Protein 6LPW (pdb70)

Secondary structure (DSSP, 8-state):
---EEEEEEEEE--SS----EEEE--HHHH-GGG-SEEEEEEEEPPP---HHHHHHHHHHHHHHHSGGGGSEEEE-TTT--EEEEES----EEEEEEEESS-GGGGGGGTT--HHHHGGG-----EETTEE-SEEEEEEE-TTS-EEEEEEEETTT--HHHHHHHHHHHHHHHTT-SS-SS--B--GGGG-----TT-PPP-TTTTPPP-TT-S-S-EEEEEEEE-HHHHHHHHHHHHHHS--TT----HHHHHHHHHHHHHHHHHT--TTSEEEEEEEEE-TTTSSSPPPTTB-S--EEEEEEEEEHHHHHHS-HHHHHHHHHHHHHHHT-HHHHHHHHHHHHHHHHH---SS-EEEEE-GGGG-SS---SSS-S-SEEEEE--TTTTTTEEEEEPPPTT-GGGTT-EEEEEEEEHHHHHHHHHHHHTT-/----EEEEEEEEEPPSS----EEEE--HHHH-GGG--EEEEEEEEPPP---HHHHHHHHHHHHTTTSGGGGSEEEE-SSSS-EEEEESSTT--EEEEEEEESS-GGGGGGGTT--HHHHGGGSPPPPEETTEE-SEEEEEEE-TTS-EEEEEEEETTT--HHHHHHHHHHHHHHHTT-SS-SS--B--GGGG-----TT-----TTSS----TT-S-S-EEEEEEEE-HHHHHHHHHHHHTTS--TTPPPPHHHHHHHHHHHHHHHHHT--TTSEEEEEEEEE-TTTSSSPPPTTB-S--EEEEEEEEEHHHHHHS-HHHHHHHHHHHHHHHT-HHHHHHHHHHHHHHHHHTPPP-S--TTEEEEEE-TTTT-SS---SSS-S-SEEEEE--TTTGGGEEEEEPPPTT-GGGTT-EEEEEEEEHHHHHHHHHHHH-

Nearest PDB structures (foldseek):
  6lpw-assembly1_A-2  TM=1.002E+00  e=1.003E-96  Arabidopsis thaliana
  8dqo-assembly1_B  TM=8.396E-01  e=4.306E-42  Arabidopsis thaliana
  8dqq-assembly1_A  TM=8.234E-01  e=4.226E-39  Arabidopsis thaliana
  4ke4-assembly1_A  TM=8.230E-01  e=1.655E-31  Sorghum bicolor
  5kjs-assembly1_A  TM=8.260E-01  e=1.493E-30  Arabidopsis thaliana

Organism: Arabidopsis thaliana (NCBI:txid3702)

GO terms:
  GO:0080072 spermidine:sinapoyl CoA N-acyltransferase activity (F, IDA)
  GO:0080089 sinapoyl spermidine:sinapoyl CoA N-acyltransferase activity (F, IDA)

CATH classification: 3.30.559.10 (+1 more: 3.30.559.10)

B-factor: mean 41.44, std 12.83, range [15.77, 140.22]

InterPro domains:
  IPR023213 Chloramphenicol acetyltransferase-like domain superfamily [G3DSA:3.30.559.10] (9-216)
  IPR023213 Chloramphenicol acetyltransferase-like domain superfamily [G3DSA:3.30.559.10] (220-447)
  IPR050898 Plant acyltransferase [PTHR31147] (11-448)

Structure (mmCIF, N/CA/C/O backbone):
data_6LPW
#
_entry.id   6LPW
#
_cell.length_a   60.989
_cell.length_b   103.062
_cell.length_c   135.411
_cell.angle_alpha   90.000
_cell.angle_beta   90.000
_cell.angle_gamma   90.000
#
_symmetry.space_group_name_H-M   'P 21 21 21'
#
loop_
_entity.id
_entity.type
_entity.pdbx_description
1 polymer 'Spermidine sinapoyl-CoA acyltransferase'
2 non-polymer SPERMIDINE
3 water water
#
loop_
_atom_site.group_PDB
_atom_site.id
_atom_site.type_symbol
_atom_site.label_atom_id
_atom_site.label_alt_id
_atom_site.label_comp_id
_atom_site.label_asym_id
_atom_site.label_entity_id
_atom_site.label_seq_id
_atom_site.pdbx_PDB_ins_code
_atom_site.Cartn_x
_atom_site.Cartn_y
_atom_site.Cartn_z
_atom_site.occupancy
_atom_site.B_iso_or_equiv
_atom_site.auth_seq_id
_atom_site.auth_comp_id
_atom_site.auth_asym_id
_atom_site.auth_atom_id
_atom_site.pdbx_PDB_model_num
ATOM 1 N N . PRO A 1 10 ? 40.750 -26.275 112.034 1.00 63.95 10 PRO A N 1
ATOM 2 C CA . PRO A 1 10 ? 40.403 -27.073 113.213 1.00 65.58 10 PRO A CA 1
ATOM 3 C C . PRO A 1 10 ? 41.635 -27.696 113.863 1.00 67.78 10 PRO A C 1
ATOM 4 O O . PRO A 1 10 ? 41.637 -28.891 114.161 1.00 69.94 10 PRO A O 1
ATOM 8 N N . LEU A 1 11 ? 42.663 -26.879 114.085 1.00 55.52 11 LEU A N 1
ATOM 9 C CA . LEU A 1 11 ? 43.947 -27.383 114.555 1.00 56.34 11 LEU A CA 1
ATOM 10 C C . LEU A 1 11 ? 43.831 -27.961 115.961 1.00 60.39 11 LEU A C 1
ATOM 11 O O . LEU A 1 11 ? 43.328 -27.306 116.879 1.00 66.45 11 LEU A O 1
ATOM 16 N N . MET A 1 12 ? 44.310 -29.191 116.127 1.00 56.52 12 MET A N 1
ATOM 17 C CA . MET A 1 12 ? 44.352 -29.853 117.423 1.00 51.21 12 MET A CA 1
ATOM 18 C C . MET A 1 12 ? 45.737 -30.447 117.624 1.00 44.72 12 MET A C 1
ATOM 19 O O . MET A 1 12 ? 46.182 -31.275 116.822 1.00 46.44 12 MET A O 1
ATOM 24 N N . VAL A 1 13 ? 46.413 -30.020 118.686 1.00 41.29 13 VAL A N 1
ATOM 25 C CA . VAL A 1 13 ? 47.725 -30.538 119.058 1.00 38.34 13 VAL A CA 1
ATOM 26 C C . VAL A 1 13 ? 47.548 -31.358 120.327 1.00 42.56 13 VAL A C 1
ATOM 27 O O . VAL A 1 13 ? 47.057 -30.846 121.341 1.00 35.49 13 VAL A O 1
ATOM 31 N N . GLU A 1 14 ? 47.940 -32.629 120.275 1.00 43.38 14 GLU A N 1
ATOM 32 C CA . GLU A 1 14 ? 47.729 -33.555 121.383 1.00 45.80 14 GLU A CA 1
ATOM 33 C C . GLU A 1 14 ? 49.068 -34.052 121.906 1.00 37.44 14 GLU A C 1
ATOM 34 O O . GLU A 1 14 ? 49.874 -34.596 121.143 1.00 39.65 14 GLU A O 1
ATOM 40 N N . LYS A 1 15 ? 49.295 -33.876 123.205 1.00 32.73 15 LYS A N 1
ATOM 41 C CA . LYS A 1 15 ? 50.492 -34.400 123.847 1.00 31.55 15 LYS A CA 1
ATOM 42 C C . LYS A 1 15 ? 50.305 -35.880 124.160 1.00 32.16 15 LYS A C 1
ATOM 43 O O . LYS A 1 15 ? 49.330 -36.269 124.811 1.00 31.08 15 LYS A O 1
ATOM 49 N N . MET A 1 16 ? 51.240 -36.703 123.689 1.00 32.18 16 MET A N 1
ATOM 50 C CA . MET A 1 16 ? 51.183 -38.139 123.929 1.00 35.51 16 MET A CA 1
ATOM 51 C C . MET A 1 16 ? 51.849 -38.541 125.235 1.00 39.52 16 MET A C 1
ATOM 52 O O . MET A 1 16 ? 51.395 -39.487 125.888 1.00 43.83 16 MET A O 1
ATOM 57 N N . LEU A 1 17 ? 52.908 -37.841 125.632 1.00 32.75 17 LEU A N 1
ATOM 58 C CA . LEU A 1 17 ? 53.760 -38.307 126.712 1.00 40.71 17 LEU A CA 1
ATOM 59 C C . LEU A 1 17 ? 54.600 -37.154 127.241 1.00 43.22 17 LEU A C 1
ATOM 60 O O . LEU A 1 17 ? 54.908 -36.205 126.516 1.00 35.94 17 LEU A O 1
ATOM 65 N N . THR A 1 18 ? 54.966 -37.255 128.517 1.00 34.57 18 THR A N 1
ATOM 66 C CA . THR A 1 18 ? 55.995 -36.404 129.107 1.00 34.02 18 THR A CA 1
ATOM 67 C C . THR A 1 18 ? 56.852 -37.281 130.008 1.00 33.62 18 THR A C 1
ATOM 68 O O . THR A 1 18 ? 56.376 -37.771 131.037 1.00 41.75 18 THR A O 1
ATOM 72 N N . GLU A 1 19 ? 58.103 -37.493 129.613 1.00 35.42 19 GLU A N 1
ATOM 73 C CA . GLU A 1 19 ? 59.066 -38.214 130.428 1.00 38.19 19 GLU A CA 1
ATOM 74 C C . GLU A 1 19 ? 60.016 -37.234 131.100 1.00 33.04 19 GLU A C 1
ATOM 75 O O . GLU A 1 19 ? 60.274 -36.140 130.592 1.00 36.61 19 GLU A O 1
ATOM 81 N N . MET A 1 20 ? 60.536 -37.640 132.253 1.00 34.69 20 MET A N 1
ATOM 82 C CA . MET A 1 20 ? 61.616 -36.915 132.907 1.00 32.63 20 MET A CA 1
ATOM 83 C C . MET A 1 20 ? 62.936 -37.553 132.494 1.00 45.19 20 MET A C 1
ATOM 84 O O . MET A 1 20 ? 63.135 -38.758 132.681 1.00 48.87 20 MET A O 1
ATOM 89 N N . VAL A 1 21 ? 63.824 -36.749 131.918 1.00 33.58 21 VAL A N 1
ATOM 90 C CA . VAL A 1 21 ? 65.104 -37.220 131.404 1.00 30.79 21 VAL A CA 1
ATOM 91 C C . VAL A 1 21 ? 66.204 -36.730 132.333 1.00 38.59 21 VAL A C 1
ATOM 92 O O . VAL A 1 21 ? 66.297 -35.530 132.621 1.00 33.28 21 VAL A O 1
ATOM 96 N N . LYS A 1 22 ? 67.032 -37.654 132.797 1.00 38.64 22 LYS A N 1
ATOM 97 C CA . LYS A 1 22 ? 68.089 -37.390 133.755 1.00 41.68 22 LYS A CA 1
ATOM 98 C C . LYS A 1 22 ? 69.455 -37.464 133.083 1.00 38.86 22 LYS A C 1
ATOM 99 O O . LYS A 1 22 ? 69.587 -38.017 131.987 1.00 44.00 22 LYS A O 1
ATOM 105 N N . PRO A 1 23 ? 70.494 -36.892 133.698 1.00 40.25 23 PRO A N 1
ATOM 106 C CA . PRO A 1 23 ? 71.830 -36.969 133.096 1.00 37.14 23 PRO A CA 1
ATOM 107 C C . PRO A 1 23 ? 72.300 -38.408 132.964 1.00 49.77 23 PRO A C 1
ATOM 108 O O . PRO A 1 23 ? 71.978 -39.273 133.782 1.00 47.52 23 PRO A O 1
ATOM 112 N N . SER A 1 24 ? 73.075 -38.656 131.914 1.00 44.60 24 SER A N 1
ATOM 113 C CA . SER A 1 24 ? 73.596 -39.988 131.647 1.00 50.40 24 SER A CA 1
ATOM 114 C C . SER A 1 24 ? 74.723 -40.384 132.590 1.00 53.60 24 SER A C 1
ATOM 115 O O . SER A 1 24 ? 75.231 -41.505 132.481 1.00 63.82 24 SER A O 1
ATOM 118 N N . LYS A 1 25 ? 75.135 -39.500 133.498 1.00 44.59 25 LYS A N 1
ATOM 119 C CA . LYS A 1 25 ? 76.198 -39.799 134.444 1.00 50.40 25 LYS A CA 1
ATOM 120 C C . LYS A 1 25 ? 75.844 -39.200 135.796 1.00 46.90 25 LYS A C 1
ATOM 121 O O . LYS A 1 25 ? 75.132 -38.195 135.883 1.00 54.95 25 LYS A O 1
ATOM 127 N N . HIS A 1 26 ? 76.340 -39.838 136.852 1.00 48.14 26 HIS A N 1
ATOM 128 C CA . HIS A 1 26 ? 76.003 -39.410 138.202 1.00 52.39 26 HIS A CA 1
ATOM 129 C C . HIS A 1 26 ? 76.583 -38.034 138.495 1.00 45.49 26 HIS A C 1
ATOM 130 O O . HIS A 1 26 ? 77.742 -37.746 138.184 1.00 51.11 26 HIS A O 1
ATOM 137 N N . ILE A 1 27 ? 75.768 -37.181 139.098 1.00 46.61 27 ILE A N 1
ATOM 138 C CA . ILE A 1 27 ? 76.175 -35.841 139.504 1.00 47.00 27 ILE A CA 1
ATOM 139 C C . ILE A 1 27 ? 76.182 -35.802 141.027 1.00 42.41 27 ILE A C 1
ATOM 140 O O . ILE A 1 27 ? 75.168 -36.144 141.650 1.00 47.35 27 ILE A O 1
ATOM 145 N N . PRO A 1 28 ? 77.286 -35.417 141.663 1.00 49.76 28 PRO A N 1
ATOM 146 C CA . PRO A 1 28 ? 77.276 -35.274 143.123 1.00 45.48 28 PRO A CA 1
ATOM 147 C C . PRO A 1 28 ? 76.233 -34.253 143.547 1.00 43.48 28 PRO A C 1
ATOM 148 O O . PRO A 1 28 ? 76.042 -33.227 142.891 1.00 41.54 28 PRO A O 1
ATOM 152 N N . GLN A 1 29 ? 75.538 -34.556 144.639 1.00 42.85 29 GLN A N 1
ATOM 153 C CA . GLN A 1 29 ? 74.538 -33.629 145.148 1.00 41.73 29 GLN A CA 1
ATOM 154 C C . GLN A 1 29 ? 75.210 -32.331 145.563 1.00 38.93 29 GLN A C 1
ATOM 155 O O . GLN A 1 29 ? 76.134 -32.330 146.381 1.00 43.93 29 GLN A O 1
ATOM 161 N N . GLN A 1 30 ? 74.755 -31.226 144.980 1.00 35.66 30 GLN A N 1
ATOM 162 C CA . GLN A 1 30 ? 75.336 -29.925 145.258 1.00 39.73 30 GLN A CA 1
ATOM 163 C C . GLN A 1 30 ? 74.242 -28.873 145.174 1.00 41.56 30 GLN A C 1
ATOM 164 O O . GLN A 1 30 ? 73.218 -29.061 144.512 1.00 40.27 30 GLN A O 1
ATOM 170 N N . THR A 1 31 ? 74.471 -27.762 145.866 1.00 35.81 31 THR A N 1
ATOM 171 C CA . THR A 1 31 ? 73.580 -26.611 145.833 1.00 32.36 31 THR A CA 1
ATOM 172 C C . THR A 1 31 ? 74.358 -25.429 145.279 1.00 34.75 31 THR A C 1
ATOM 173 O O . THR A 1 31 ? 75.397 -25.052 145.831 1.00 37.01 31 THR A O 1
ATOM 177 N N . LEU A 1 32 ? 73.865 -24.859 144.187 1.00 33.63 32 LEU A N 1
ATOM 178 C CA . LEU A 1 32 ? 74.543 -23.774 143.500 1.00 27.72 32 LEU A CA 1
ATOM 179 C C . LEU A 1 32 ? 73.836 -22.455 143.772 1.00 32.76 32 LEU A C 1
ATOM 180 O O . LEU A 1 32 ? 72.612 -22.404 143.923 1.00 36.86 32 LEU A O 1
ATOM 185 N N . ASN A 1 33 ? 74.624 -21.391 143.846 1.00 29.26 33 ASN A N 1
ATOM 186 C CA . ASN A 1 33 ? 74.099 -20.037 143.873 1.00 30.41 33 ASN A CA 1
ATOM 187 C C . ASN A 1 33 ? 74.204 -19.430 142.481 1.00 29.44 33 ASN A C 1
ATOM 188 O O . ASN A 1 33 ? 74.941 -19.911 141.618 1.00 31.97 33 ASN A O 1
ATOM 193 N N . LEU A 1 34 ? 73.446 -18.365 142.269 1.00 26.82 34 LEU A N 1
ATOM 194 C CA . LEU A 1 34 ? 73.370 -17.723 140.970 1.00 24.85 34 LEU A CA 1
ATOM 195 C C . LEU A 1 34 ? 73.926 -16.309 141.075 1.00 34.76 34 LEU A C 1
ATOM 196 O O . LEU A 1 34 ? 74.262 -15.827 142.160 1.00 28.15 34 LEU A O 1
ATOM 201 N N . SER A 1 35 ? 74.042 -15.649 139.928 1.00 23.85 35 SER A N 1
ATOM 202 C CA . SER A 1 35 ? 74.574 -14.298 139.916 1.00 28.60 35 SER A CA 1
ATOM 203 C C . SER A 1 35 ? 73.516 -13.304 140.388 1.00 33.62 35 SER A C 1
ATOM 204 O O . SER A 1 35 ? 72.337 -13.633 140.548 1.00 30.23 35 SER A O 1
ATOM 207 N N . THR A 1 36 ? 73.961 -12.068 140.626 1.00 30.12 36 THR A N 1
ATOM 208 C CA . THR A 1 36 ? 73.020 -10.995 140.929 1.00 29.02 36 THR A CA 1
ATOM 209 C C . THR A 1 36 ? 72.059 -10.774 139.768 1.00 28.31 36 THR A C 1
ATOM 210 O O . THR A 1 36 ? 70.853 -10.593 139.974 1.00 35.60 36 THR A O 1
ATOM 214 N N . LEU A 1 37 ? 72.577 -10.797 138.537 1.00 26.37 37 LEU A N 1
ATOM 215 C CA . LEU A 1 37 ? 71.716 -10.706 137.362 1.00 33.06 37 LEU A CA 1
ATOM 216 C C . LEU A 1 37 ? 70.721 -11.857 137.319 1.00 31.84 37 LEU A C 1
ATOM 217 O O . LEU A 1 37 ? 69.540 -11.657 137.016 1.00 36.37 37 LEU A O 1
ATOM 222 N N . ASP A 1 38 ? 71.184 -13.073 137.619 1.00 28.87 38 ASP A N 1
ATOM 223 C CA . ASP A 1 38 ? 70.298 -14.231 137.622 1.00 31.04 38 ASP A CA 1
ATOM 224 C C . ASP A 1 38 ? 69.197 -14.099 138.668 1.00 34.80 38 ASP A C 1
ATOM 225 O O . ASP A 1 38 ? 68.068 -14.549 138.441 1.00 34.24 38 ASP A O 1
ATOM 230 N N . ASN A 1 39 ? 69.504 -13.488 139.815 1.00 28.76 39 ASN A N 1
ATOM 231 C CA . ASN A 1 39 ? 68.554 -13.415 140.919 1.00 30.52 39 ASN A CA 1
ATOM 232 C C . ASN A 1 39 ? 67.550 -12.280 140.772 1.00 32.96 39 ASN A C 1
ATOM 233 O O . ASN A 1 39 ? 66.549 -12.265 141.497 1.00 31.36 39 ASN A O 1
ATOM 238 N N . ASP A 1 40 ? 67.805 -11.330 139.868 1.00 38.41 40 ASP A N 1
ATOM 239 C CA . ASP A 1 4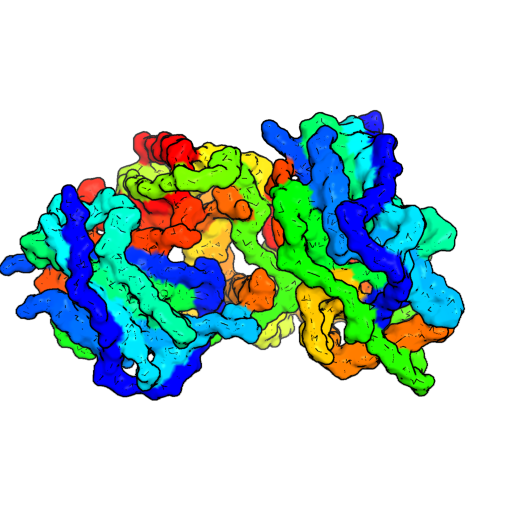0 ? 66.909 -10.219 139.569 1.00 34.21 40 ASP A CA 1
ATOM 240 C C . ASP A 1 40 ? 65.487 -10.734 139.384 1.00 32.78 40 ASP A C 1
ATOM 241 O O . ASP A 1 40 ? 65.211 -11.453 138.415 1.00 34.09 40 ASP A O 1
ATOM 246 N N . PRO A 1 41 ? 64.560 -10.400 140.289 1.00 44.41 41 PRO A N 1
ATOM 247 C CA . PRO A 1 41 ? 63.188 -10.922 140.163 1.00 40.21 41 PRO A CA 1
ATOM 248 C C . PRO A 1 41 ? 62.470 -10.444 138.914 1.00 39.96 41 PRO A C 1
ATOM 249 O O . PRO A 1 41 ? 61.414 -10.997 138.580 1.00 44.85 41 PRO A O 1
ATOM 253 N N . TYR A 1 42 ? 63.003 -9.439 138.217 1.00 43.47 42 TYR A N 1
ATOM 254 C CA . TYR A 1 42 ? 62.484 -9.086 136.903 1.00 44.74 42 TYR A CA 1
ATOM 255 C C . TYR A 1 42 ? 62.862 -10.113 135.848 1.00 43.08 42 TYR A C 1
ATOM 256 O O . TYR A 1 42 ? 62.248 -10.141 134.776 1.00 42.31 42 TYR A O 1
ATOM 265 N N . ASN A 1 43 ? 63.857 -10.949 136.127 1.00 43.08 43 ASN A N 1
ATOM 266 C CA . ASN A 1 43 ? 64.312 -11.966 135.193 1.00 42.51 43 ASN A CA 1
ATOM 267 C C . ASN A 1 43 ? 63.725 -13.339 135.481 1.00 42.03 43 ASN A C 1
ATOM 268 O O . ASN A 1 43 ? 64.053 -14.295 134.775 1.00 41.01 43 ASN A O 1
ATOM 273 N N . GLU A 1 44 ? 62.870 -13.470 136.497 1.00 40.92 44 GLU A N 1
ATOM 274 C CA . GLU A 1 44 ? 62.194 -14.741 136.754 1.00 39.79 44 GLU A CA 1
ATOM 275 C C . GLU A 1 44 ? 60.990 -14.856 135.818 1.00 36.22 44 GLU A C 1
ATOM 276 O O . GLU A 1 44 ? 59.824 -14.824 136.218 1.00 50.17 44 GLU A O 1
ATOM 282 N N . VAL A 1 45 ? 61.308 -14.972 134.530 1.00 39.56 45 VAL A N 1
ATOM 283 C CA . VAL A 1 45 ? 60.341 -15.249 133.482 1.00 43.39 45 VAL A CA 1
ATOM 284 C C . VAL A 1 45 ? 60.843 -16.456 132.703 1.00 32.11 45 VAL A C 1
ATOM 285 O O . VAL A 1 45 ? 61.976 -16.906 132.871 1.00 27.43 45 VAL A O 1
ATOM 289 N N . ILE A 1 46 ? 59.985 -16.980 131.841 1.00 29.54 46 ILE A N 1
ATOM 290 C CA . ILE A 1 46 ? 60.273 -18.206 131.110 1.00 30.64 46 ILE A CA 1
ATOM 291 C C . ILE A 1 46 ? 60.461 -17.848 129.644 1.00 33.33 46 ILE A C 1
ATOM 292 O O . ILE A 1 46 ? 59.504 -17.475 128.955 1.00 33.31 46 ILE A O 1
ATOM 297 N N . TYR A 1 47 ? 61.701 -17.945 129.173 1.00 22.91 47 TYR A N 1
ATOM 298 C CA . TYR A 1 47 ? 61.978 -17.825 127.752 1.00 26.28 47 TYR A CA 1
ATOM 299 C C . TYR A 1 47 ? 61.398 -19.023 127.007 1.00 34.98 47 TYR A C 1
ATOM 300 O O . TYR A 1 47 ? 61.376 -20.147 127.517 1.00 28.63 47 TYR A O 1
ATOM 309 N N . LYS A 1 48 ? 60.926 -18.777 125.786 1.00 18.97 48 LYS A N 1
ATOM 310 C CA . LYS A 1 48 ? 60.332 -19.829 124.973 1.00 23.90 48 LYS A CA 1
ATOM 311 C C . LYS A 1 48 ? 60.672 -19.608 123.508 1.00 29.19 48 LYS A C 1
ATOM 312 O O . LYS A 1 48 ? 60.673 -18.472 123.027 1.00 28.34 48 LYS A O 1
ATOM 318 N N . ALA A 1 49 ? 60.950 -20.701 122.802 1.00 21.64 49 ALA A N 1
ATOM 319 C CA . ALA A 1 49 ? 61.316 -20.626 121.396 1.00 25.18 49 ALA A CA 1
ATOM 320 C C . ALA A 1 49 ? 60.898 -21.909 120.696 1.00 33.20 49 ALA A C 1
ATOM 321 O O . ALA A 1 49 ? 61.001 -22.999 121.267 1.00 28.91 49 ALA A O 1
ATOM 323 N N . CYS A 1 50 ? 60.425 -21.768 119.461 1.00 27.19 50 CYS A N 1
ATOM 324 C CA . CYS A 1 50 ? 60.078 -22.894 118.607 1.00 22.76 50 CYS A CA 1
ATOM 325 C C . CYS A 1 50 ? 61.114 -23.015 117.501 1.00 25.03 50 CYS A C 1
ATOM 326 O O . CYS A 1 50 ? 61.428 -22.027 116.831 1.00 22.79 50 CYS A O 1
ATOM 329 N N . TYR A 1 51 ? 61.645 -24.220 117.319 1.00 23.63 51 TYR A N 1
ATOM 330 C CA . TYR A 1 51 ? 62.565 -24.527 116.232 1.00 27.78 51 TYR A CA 1
ATOM 331 C C . TYR A 1 51 ? 61.846 -25.453 115.259 1.00 23.67 51 TYR A C 1
ATOM 332 O O . TYR A 1 51 ? 61.491 -26.580 115.620 1.00 27.24 51 TYR A O 1
ATOM 341 N N . VAL A 1 52 ? 61.627 -24.970 114.038 1.00 19.68 52 VAL A N 1
ATOM 342 C CA . VAL A 1 52 ? 60.757 -25.619 113.062 1.00 22.69 52 VAL A CA 1
ATOM 343 C C . VAL A 1 52 ? 61.618 -26.365 112.051 1.00 27.82 52 VAL A C 1
ATOM 344 O O . VAL A 1 52 ? 62.437 -25.755 111.353 1.00 32.04 52 VAL A O 1
ATOM 348 N N . PHE A 1 53 ? 61.418 -27.678 111.951 1.00 27.96 53 PHE A N 1
ATOM 349 C CA . PHE A 1 53 ? 62.207 -28.535 111.075 1.00 24.13 53 PHE A CA 1
ATOM 350 C C . PHE A 1 53 ? 61.318 -29.140 109.999 1.00 31.29 53 PHE A C 1
ATOM 351 O O . PHE A 1 53 ? 60.236 -29.655 110.299 1.00 30.68 53 PHE A O 1
ATOM 359 N N . LYS A 1 54 ? 61.787 -29.090 108.756 1.00 30.17 54 LYS A N 1
ATOM 360 C CA . LYS A 1 54 ? 61.063 -29.656 107.631 1.00 39.25 54 LYS A CA 1
ATOM 361 C C . LYS A 1 54 ? 61.237 -31.171 107.583 1.00 40.25 54 LYS A C 1
ATOM 362 O O . LYS A 1 54 ? 62.158 -31.739 108.175 1.00 33.88 54 LYS A O 1
ATOM 368 N N . ALA A 1 55 ? 60.333 -31.824 106.857 1.00 38.88 55 ALA A N 1
ATOM 369 C CA . ALA A 1 55 ? 60.358 -33.274 106.758 1.00 40.08 55 ALA A CA 1
ATOM 370 C C . ALA A 1 55 ? 61.565 -33.748 105.954 1.00 41.89 55 ALA A C 1
ATOM 371 O O . ALA A 1 55 ? 62.123 -33.026 105.123 1.00 35.90 55 ALA A O 1
ATOM 373 N N . LYS A 1 56 ? 61.963 -34.989 106.214 1.00 49.15 56 LYS A N 1
ATOM 374 C CA . LYS A 1 56 ? 63.074 -35.628 105.528 1.00 46.97 56 LYS A CA 1
ATOM 375 C C . LYS A 1 56 ? 62.582 -36.372 104.291 1.00 56.25 56 LYS A C 1
ATOM 376 O O . LYS A 1 56 ? 61.402 -36.703 104.160 1.00 56.39 56 LYS A O 1
ATOM 382 N N . ASN A 1 57 ? 63.513 -36.639 103.381 1.00 76.33 57 ASN A N 1
ATOM 383 C CA . ASN A 1 57 ? 63.210 -37.426 102.192 1.00 66.90 57 ASN A CA 1
ATOM 384 C C . ASN A 1 57 ? 63.359 -38.915 102.487 1.00 69.80 57 ASN A C 1
ATOM 385 O O . ASN A 1 57 ? 62.439 -39.551 103.003 1.00 66.88 57 ASN A O 1
ATOM 387 N N . ASN A 1 63 ? 65.147 -44.090 112.633 1.00 54.28 63 ASN A N 1
ATOM 388 C CA . ASN A 1 63 ? 65.569 -43.043 113.556 1.00 68.87 63 ASN A CA 1
ATOM 389 C C . ASN A 1 63 ? 64.573 -41.887 113.561 1.00 61.00 63 ASN A C 1
ATOM 390 O O . ASN A 1 63 ? 64.486 -41.123 112.598 1.00 57.69 63 ASN A O 1
ATOM 392 N N . ARG A 1 64 ? 63.821 -41.770 114.654 1.00 47.79 64 ARG A N 1
ATOM 393 C CA . ARG A 1 64 ? 62.830 -40.715 114.834 1.00 51.85 64 ARG A CA 1
ATOM 394 C C . ARG A 1 64 ? 63.436 -39.544 115.604 1.00 42.40 64 ARG A C 1
ATOM 395 O O . ARG A 1 64 ? 64.199 -39.753 116.551 1.00 41.26 64 ARG A O 1
ATOM 403 N N . PRO A 1 65 ? 63.101 -38.312 115.211 1.00 38.19 65 PRO A N 1
ATOM 404 C CA . PRO A 1 65 ? 63.748 -37.141 115.833 1.00 37.42 65 PRO A CA 1
ATOM 405 C C . PRO A 1 65 ? 63.584 -37.070 117.341 1.00 35.41 65 PRO A C 1
ATOM 406 O O . PRO A 1 65 ? 64.510 -36.634 118.036 1.00 36.23 65 PRO A O 1
ATOM 410 N N . GLU A 1 66 ? 62.433 -37.486 117.871 1.00 32.89 66 GLU A N 1
ATOM 411 C CA . GLU A 1 66 ? 62.215 -37.378 119.309 1.00 37.30 66 GLU A CA 1
ATOM 412 C C . GLU A 1 66 ? 63.075 -38.367 120.086 1.00 36.50 66 GLU A C 1
ATOM 413 O O . GLU A 1 66 ? 63.493 -38.068 121.210 1.00 37.83 66 GLU A O 1
ATOM 419 N N . ALA A 1 67 ? 63.355 -39.538 119.510 1.00 38.41 67 ALA A N 1
ATOM 420 C CA . ALA A 1 67 ? 64.235 -40.491 120.179 1.00 39.10 67 ALA A CA 1
ATOM 421 C C . ALA A 1 67 ? 65.677 -39.999 120.181 1.00 34.88 67 ALA A C 1
ATOM 422 O O . ALA A 1 67 ? 66.401 -40.185 121.165 1.00 31.35 67 ALA A O 1
ATOM 424 N N . LEU A 1 68 ? 66.111 -39.370 119.087 1.00 37.18 68 LEU A N 1
ATOM 425 C CA . LEU A 1 68 ? 67.461 -38.817 119.036 1.00 28.73 68 LEU A CA 1
ATOM 426 C C . LEU A 1 68 ? 67.613 -37.652 120.007 1.00 33.25 68 LEU A C 1
ATOM 427 O O . LEU A 1 68 ? 68.615 -37.556 120.725 1.00 26.75 68 LEU A O 1
ATOM 432 N N . LEU A 1 69 ? 66.629 -36.750 120.036 1.00 28.23 69 LEU A N 1
ATOM 433 C CA . LEU A 1 69 ? 66.725 -35.575 120.897 1.00 30.77 69 LEU A CA 1
ATOM 434 C C . LEU A 1 69 ? 66.647 -35.958 122.368 1.00 35.85 69 LEU A C 1
ATOM 435 O O . LEU A 1 69 ? 67.319 -35.349 123.209 1.00 35.06 69 LEU A O 1
ATOM 440 N N . ARG A 1 70 ? 65.831 -36.962 122.700 1.00 30.60 70 ARG A N 1
ATOM 441 C CA . ARG A 1 70 ? 65.727 -37.393 124.089 1.00 38.15 70 ARG A CA 1
ATOM 442 C C . ARG A 1 70 ? 67.043 -37.986 124.577 1.00 41.72 70 ARG A C 1
ATOM 443 O O . ARG A 1 70 ? 67.476 -37.716 125.704 1.00 33.02 70 ARG A O 1
ATOM 451 N N . GLU A 1 71 ? 67.698 -38.791 123.737 1.00 37.13 71 GLU A N 1
ATOM 452 C CA . GLU A 1 71 ? 68.999 -39.344 124.101 1.00 37.73 71 GLU A CA 1
ATOM 453 C C . GLU A 1 71 ? 70.045 -38.245 124.244 1.00 36.35 71 GLU A C 1
ATOM 454 O O . GLU A 1 71 ? 70.844 -38.255 125.188 1.00 31.57 71 GLU A O 1
ATOM 460 N N . ALA A 1 72 ? 70.059 -37.289 123.310 1.00 33.04 72 ALA A N 1
ATOM 461 C CA . ALA A 1 72 ? 71.011 -36.187 123.399 1.00 35.60 72 ALA A CA 1
ATOM 462 C C . ALA A 1 72 ? 70.766 -35.349 124.647 1.00 35.89 72 ALA A C 1
ATOM 463 O O . ALA A 1 72 ? 71.714 -34.859 125.272 1.00 33.68 72 ALA A O 1
ATOM 465 N N . LEU A 1 73 ? 69.498 -35.179 125.025 1.00 27.77 73 LEU A N 1
ATOM 466 C CA . LEU A 1 73 ? 69.171 -34.400 126.214 1.00 27.49 73 LEU A CA 1
ATOM 467 C C . LEU A 1 73 ? 69.801 -35.013 127.457 1.00 32.16 73 LEU A C 1
ATOM 468 O O . LEU A 1 73 ? 70.380 -34.305 128.289 1.00 30.43 73 LEU A O 1
ATOM 473 N N . SER A 1 74 ? 69.705 -36.338 127.596 1.00 34.47 74 SER A N 1
ATOM 474 C CA . SER A 1 74 ? 70.315 -37.009 128.740 1.00 42.39 74 SER A CA 1
ATOM 475 C C . SER A 1 74 ? 71.827 -36.839 128.737 1.00 41.78 74 SER A C 1
ATOM 476 O O . SER A 1 74 ? 72.444 -36.668 129.796 1.00 39.10 74 SER A O 1
ATOM 479 N N . ASP A 1 75 ? 72.443 -36.885 127.553 1.00 35.88 75 ASP A N 1
ATOM 480 C CA . ASP A 1 75 ? 73.870 -36.610 127.456 1.00 31.59 75 ASP A CA 1
ATOM 481 C C . ASP A 1 75 ? 74.159 -35.127 127.640 1.00 37.97 75 ASP A C 1
ATOM 482 O O . ASP A 1 75 ? 75.207 -34.765 128.190 1.00 37.45 75 ASP A O 1
ATOM 487 N N . LEU A 1 76 ? 73.250 -34.260 127.187 1.00 38.66 76 LEU A N 1
ATOM 488 C CA . LEU A 1 76 ? 73.433 -32.827 127.391 1.00 38.61 76 LEU A CA 1
ATOM 489 C C . LEU A 1 76 ? 73.479 -32.487 128.873 1.00 32.68 76 LEU A C 1
ATOM 490 O O . LEU A 1 76 ? 74.286 -31.655 129.304 1.00 35.87 76 LEU A O 1
ATOM 495 N N . LEU A 1 77 ? 72.623 -33.126 129.671 1.00 32.65 77 LEU A N 1
ATOM 496 C CA . LEU A 1 77 ? 72.623 -32.891 131.107 1.00 38.20 77 LEU A CA 1
ATOM 497 C C . LEU A 1 77 ? 73.892 -33.386 131.787 1.00 32.60 77 LEU A C 1
ATOM 498 O O . LEU A 1 77 ? 74.123 -33.039 132.947 1.00 34.47 77 LEU A O 1
ATOM 503 N N . GLY A 1 78 ? 74.715 -34.184 131.106 1.00 33.21 78 GLY A N 1
ATOM 504 C CA . GLY A 1 78 ? 76.014 -34.521 131.663 1.00 32.65 78 GLY A CA 1
ATOM 505 C C . GLY A 1 78 ? 76.911 -33.305 131.792 1.00 45.41 78 GLY A C 1
ATOM 506 O O . GLY A 1 78 ? 77.689 -33.190 132.742 1.00 48.73 78 GLY A O 1
ATOM 507 N N . TYR A 1 79 ? 76.809 -32.378 130.842 1.00 36.75 79 TYR A N 1
ATOM 508 C CA . TYR A 1 79 ? 77.544 -31.119 130.894 1.00 35.47 79 TYR A CA 1
ATOM 509 C C . TYR A 1 79 ? 76.728 -30.044 131.605 1.00 35.71 79 TYR A C 1
ATOM 510 O O . TYR A 1 79 ? 77.192 -29.438 132.576 1.00 35.88 79 TYR A O 1
ATOM 519 N N . TYR A 1 80 ? 75.510 -29.807 131.132 1.00 35.04 80 TYR A N 1
ATOM 520 C CA . TYR A 1 80 ? 74.625 -28.788 131.693 1.00 29.99 80 TYR A CA 1
ATOM 521 C C . TYR A 1 80 ? 73.744 -29.356 132.802 1.00 30.04 80 TYR A C 1
ATOM 522 O O . TYR A 1 80 ? 72.527 -29.181 132.793 1.00 34.99 80 TYR A O 1
ATOM 531 N N . TYR A 1 81 ? 74.348 -30.034 133.779 1.00 37.97 81 TYR A N 1
ATOM 532 C CA . TYR A 1 81 ? 73.548 -30.658 134.829 1.00 36.23 81 TYR A CA 1
ATOM 533 C C . TYR A 1 81 ? 72.762 -29.678 135.701 1.00 36.59 81 TYR A C 1
ATOM 534 O O . TYR A 1 81 ? 71.727 -30.102 136.245 1.00 39.03 81 TYR A O 1
ATOM 543 N N . PRO A 1 82 ? 73.156 -28.410 135.886 1.00 38.20 82 PRO A N 1
ATOM 544 C CA . PRO A 1 82 ? 72.247 -27.479 136.575 1.00 30.69 82 PRO A CA 1
ATOM 545 C C . PRO A 1 82 ? 70.887 -27.356 135.909 1.00 35.67 82 PRO A C 1
ATOM 546 O O . PRO A 1 82 ? 69.912 -27.010 136.588 1.00 33.78 82 PRO A O 1
ATOM 550 N N . LEU A 1 83 ? 70.789 -27.632 134.605 1.00 30.53 83 LEU A N 1
ATOM 551 C CA . LEU A 1 83 ? 69.499 -27.612 133.925 1.00 32.09 83 LEU A CA 1
ATOM 552 C C . LEU A 1 83 ? 68.540 -28.652 134.484 1.00 33.41 83 LEU A C 1
ATOM 553 O O . LEU A 1 83 ? 67.321 -28.496 134.349 1.00 29.67 83 LEU A O 1
ATOM 558 N N . SER A 1 84 ? 69.063 -29.704 135.107 1.00 32.48 84 SER A N 1
ATOM 559 C CA . SER A 1 84 ? 68.257 -30.781 135.662 1.00 32.01 84 SER A CA 1
ATOM 560 C C . SER A 1 84 ? 67.922 -30.574 137.133 1.00 32.34 84 SER A C 1
ATOM 561 O O . SER A 1 84 ? 67.156 -31.363 137.698 1.00 28.85 84 SER A O 1
ATOM 564 N N . GLY A 1 85 ? 68.467 -29.537 137.762 1.00 26.31 85 GLY A N 1
ATOM 565 C CA . GLY A 1 85 ? 68.199 -29.261 139.156 1.00 30.28 85 GLY A CA 1
ATOM 566 C C . GLY A 1 85 ? 66.864 -28.570 139.365 1.00 28.54 85 GLY A C 1
ATOM 567 O O . GLY A 1 85 ? 66.033 -28.448 138.464 1.00 32.82 85 GLY A O 1
ATOM 568 N N . SER A 1 86 ? 66.666 -28.108 140.597 1.00 27.32 86 SER A N 1
ATOM 569 C CA . SER A 1 86 ? 65.441 -27.434 141.004 1.00 33.02 86 SER A CA 1
ATOM 570 C C . SER A 1 86 ? 65.776 -26.059 141.564 1.00 36.83 86 SER A C 1
ATOM 571 O O . SER A 1 86 ? 66.621 -25.935 142.457 1.00 29.37 86 SER A O 1
ATOM 574 N N . LEU A 1 87 ? 65.111 -25.033 141.038 1.00 31.50 87 LEU A N 1
ATOM 575 C CA . LEU A 1 87 ? 65.321 -23.649 141.447 1.00 36.13 87 LEU A CA 1
ATOM 576 C C . LEU A 1 87 ? 64.306 -23.268 142.517 1.00 32.80 87 LEU A C 1
ATOM 577 O O . LEU A 1 87 ? 63.112 -23.546 142.371 1.00 28.87 87 LEU A O 1
ATOM 582 N N . LYS A 1 88 ? 64.778 -22.617 143.578 1.00 30.69 88 LYS A N 1
ATOM 583 C CA . LYS A 1 88 ? 63.908 -22.178 144.659 1.00 28.97 88 LYS A CA 1
ATOM 584 C C . LYS A 1 88 ? 64.500 -20.935 145.304 1.00 32.14 88 LYS A C 1
ATOM 585 O O . LYS A 1 88 ? 65.710 -20.864 145.535 1.00 36.31 88 LYS A O 1
ATOM 591 N N . ARG A 1 89 ? 63.641 -19.961 145.592 1.00 27.59 89 ARG A N 1
ATOM 592 C CA . ARG A 1 89 ? 64.054 -18.727 146.244 1.00 32.06 89 ARG A CA 1
ATOM 593 C C . ARG A 1 89 ? 63.897 -18.880 147.753 1.00 45.91 89 ARG A C 1
ATOM 594 O O . ARG A 1 89 ? 62.804 -19.192 148.239 1.00 47.25 89 ARG A O 1
ATOM 602 N N . GLN A 1 90 ? 64.985 -18.665 148.487 1.00 48.26 90 GLN A N 1
ATOM 603 C CA . GLN A 1 90 ? 64.962 -18.789 149.938 1.00 52.69 90 GLN A CA 1
ATOM 604 C C . GLN A 1 90 ? 64.315 -17.565 150.568 1.00 49.22 90 GLN A C 1
ATOM 605 O O . GLN A 1 90 ? 64.569 -16.432 150.157 1.00 50.08 90 GLN A O 1
ATOM 611 N N . GLU A 1 91 ? 63.475 -17.797 151.578 1.00 58.60 91 GLU A N 1
ATOM 612 C CA . GLU A 1 91 ? 62.843 -16.680 152.273 1.00 60.72 91 GLU A CA 1
ATOM 613 C C . GLU A 1 91 ? 63.853 -15.882 153.086 1.00 56.31 91 GLU A C 1
ATOM 614 O O . GLU A 1 91 ? 63.683 -14.667 153.260 1.00 61.50 91 GLU A O 1
ATOM 620 N N . SER A 1 92 ? 64.900 -16.538 153.588 1.00 53.40 92 SER A N 1
ATOM 621 C CA . SER A 1 92 ? 65.980 -15.813 154.243 1.00 52.07 92 SER A CA 1
ATOM 622 C C . SER A 1 92 ? 66.624 -14.818 153.282 1.00 60.99 92 SER A C 1
ATOM 623 O O . SER A 1 92 ? 66.689 -13.614 153.553 1.00 56.74 92 SER A O 1
ATOM 626 N N . ASP A 1 93 ? 67.097 -15.313 152.141 1.00 61.94 93 ASP A N 1
ATOM 627 C CA . ASP A 1 93 ? 67.876 -14.526 151.194 1.00 54.74 93 ASP A CA 1
ATOM 628 C C . ASP A 1 93 ? 67.023 -13.756 150.200 1.00 47.14 93 ASP A C 1
ATOM 629 O O . ASP A 1 93 ? 67.444 -12.689 149.739 1.00 43.44 93 ASP A O 1
ATOM 634 N N . ARG A 1 94 ? 65.846 -14.277 149.854 1.00 46.06 94 ARG A N 1
ATOM 635 C CA . ARG A 1 94 ? 65.137 -13.914 148.623 1.00 44.99 94 ARG A CA 1
ATOM 636 C C . ARG A 1 94 ? 66.022 -14.121 147.395 1.00 39.48 94 ARG A C 1
ATOM 637 O O . ARG A 1 94 ? 65.797 -13.515 146.344 1.00 37.19 94 ARG A O 1
ATOM 645 N N . LYS A 1 95 ? 67.022 -14.987 147.525 1.00 41.31 95 LYS A N 1
ATOM 646 C CA . LYS A 1 95 ? 67.893 -15.394 146.436 1.00 40.51 95 LYS A CA 1
ATOM 647 C C . LYS A 1 95 ? 67.550 -16.811 145.998 1.00 40.42 95 LYS A C 1
ATOM 648 O O . LYS A 1 95 ? 66.996 -17.609 146.759 1.00 37.60 95 LYS A O 1
ATOM 654 N N . LEU A 1 96 ? 67.898 -17.119 144.756 1.00 34.14 96 LEU A N 1
ATOM 655 C CA . LEU A 1 96 ? 67.631 -18.438 144.211 1.00 35.25 96 LEU A CA 1
ATOM 656 C C . LEU A 1 96 ? 68.713 -19.426 144.628 1.00 34.70 96 LEU A C 1
ATOM 657 O O . LEU A 1 96 ? 69.889 -19.077 144.761 1.00 32.14 96 LEU A O 1
ATOM 662 N N . GLN A 1 97 ? 68.296 -20.670 144.841 1.00 33.21 97 GLN A N 1
ATOM 663 C CA . GLN A 1 97 ? 69.202 -21.783 145.078 1.00 34.73 97 GLN A CA 1
ATOM 664 C C . GLN A 1 97 ? 68.861 -22.902 144.110 1.00 34.70 97 GLN A C 1
ATOM 665 O O . GLN A 1 97 ? 67.685 -23.205 143.888 1.00 36.99 97 GLN A O 1
ATOM 671 N N . LEU A 1 98 ? 69.892 -23.514 143.537 1.00 35.96 98 LEU A N 1
ATOM 672 C CA . LEU A 1 98 ? 69.727 -24.556 142.531 1.00 33.85 98 LEU A CA 1
ATOM 673 C C . LEU A 1 98 ? 70.321 -25.850 143.071 1.00 31.20 98 LEU A C 1
ATOM 674 O O . LEU A 1 98 ? 71.546 -25.991 143.152 1.00 34.05 98 LEU A O 1
ATOM 679 N N . SER A 1 99 ? 69.455 -26.788 143.441 1.00 30.89 99 SER A N 1
ATOM 680 C CA . SER A 1 99 ? 69.872 -28.092 143.940 1.00 35.09 99 SER A CA 1
ATOM 681 C C . SER A 1 99 ? 69.883 -29.087 142.786 1.00 36.30 99 SER A C 1
ATOM 682 O O . SER A 1 99 ? 68.832 -29.380 142.209 1.00 32.81 99 SER A O 1
ATOM 685 N N . CYS A 1 100 ? 71.064 -29.599 142.453 1.00 32.03 100 CYS A N 1
ATOM 686 C CA . CYS A 1 100 ? 71.245 -30.576 141.391 1.00 43.43 100 CYS A CA 1
ATOM 687 C C . CYS A 1 100 ? 71.905 -31.831 141.949 1.00 38.93 100 CYS A C 1
ATOM 688 O O . CYS A 1 100 ? 72.356 -31.871 143.097 1.00 46.24 100 CYS A O 1
ATOM 691 N N . GLY A 1 101 ? 71.932 -32.876 141.127 1.00 53.33 101 GLY A N 1
ATOM 692 C CA . GLY A 1 101 ? 72.676 -34.086 141.437 1.00 53.35 101 GLY A CA 1
ATOM 693 C C . GLY A 1 101 ? 71.935 -35.108 142.273 1.00 54.96 101 GLY A C 1
ATOM 694 O O . GLY A 1 101 ? 71.272 -34.756 143.254 1.00 63.05 101 GLY A O 1
ATOM 695 N N . GLY A 1 102 ? 72.069 -36.384 141.908 1.00 62.43 102 GLY A N 1
ATOM 696 C CA . GLY A 1 102 ? 71.358 -37.456 142.581 1.00 55.98 102 GLY A CA 1
ATOM 697 C C . GLY A 1 102 ? 69.969 -36.898 142.362 1.00 75.75 102 GLY A C 1
ATOM 698 O O . GLY A 1 102 ? 69.575 -36.622 141.226 1.00 71.62 102 GLY A O 1
ATOM 699 N N . ASP A 1 103 ? 69.224 -36.753 143.457 1.00 79.66 103 ASP A N 1
ATOM 700 C CA . ASP A 1 103 ? 68.041 -35.894 143.534 1.00 80.09 103 ASP A CA 1
ATOM 701 C C . ASP A 1 103 ? 66.899 -36.737 142.965 1.00 77.14 103 ASP A C 1
ATOM 702 O O . ASP A 1 103 ? 66.856 -37.953 143.146 1.00 79.25 103 ASP A O 1
ATOM 707 N N . GLY A 1 105 ? 65.560 -35.763 140.101 1.00 62.12 105 GLY A N 1
ATOM 708 C CA . GLY A 1 105 ? 65.497 -34.632 139.195 1.00 58.42 105 GLY A CA 1
ATOM 709 C C . GLY A 1 105 ? 65.537 -35.050 137.738 1.00 72.48 105 GLY A C 1
ATOM 710 O O . GLY A 1 105 ? 65.681 -36.229 137.431 1.00 76.38 105 GLY A O 1
ATOM 711 N N . GLY A 1 106 ? 65.416 -34.086 136.843 1.00 53.99 106 GLY A N 1
ATOM 712 C CA . GLY A 1 106 ? 65.344 -34.379 135.425 1.00 45.52 106 GLY A CA 1
ATOM 713 C C . GLY A 1 106 ? 64.549 -33.319 134.694 1.00 44.49 106 GLY A C 1
ATOM 714 O O . GLY A 1 106 ? 63.750 -32.588 135.273 1.00 53.06 106 GLY A O 1
ATOM 715 N N . VAL A 1 107 ? 64.784 -33.251 133.394 1.00 39.10 107 VAL A N 1
ATOM 716 C CA . VAL A 1 107 ? 64.177 -32.244 132.527 1.00 31.05 107 VAL A CA 1
ATOM 717 C C . VAL A 1 107 ? 62.957 -32.864 131.851 1.00 32.30 107 VAL A C 1
ATOM 718 O O . VAL A 1 107 ? 63.081 -33.936 131.245 1.00 31.34 107 VAL A O 1
ATOM 722 N N . PRO A 1 108 ? 61.783 -32.244 131.946 1.00 34.39 108 PRO A N 1
ATOM 723 C CA . PRO A 1 108 ? 60.605 -32.793 131.261 1.00 30.32 108 PRO A CA 1
ATOM 724 C C . PRO A 1 108 ? 60.773 -32.757 129.750 1.00 31.71 108 PRO A C 1
ATOM 725 O O . PRO A 1 108 ? 61.288 -31.791 129.183 1.00 27.17 108 PRO A O 1
ATOM 729 N N . PHE A 1 109 ? 60.322 -33.830 129.100 1.00 29.26 109 PHE A N 1
ATOM 730 C CA . PHE A 1 109 ? 60.444 -33.995 127.654 1.00 23.97 109 PHE A CA 1
ATOM 731 C C . PHE A 1 109 ? 59.104 -34.495 127.130 1.00 28.00 109 PHE A C 1
ATOM 732 O O . PHE A 1 109 ? 58.706 -35.627 127.424 1.00 30.56 109 PHE A O 1
ATOM 740 N N . THR A 1 110 ? 58.419 -33.660 126.356 1.00 26.47 110 THR A N 1
ATOM 741 C CA . THR A 1 110 ? 57.076 -33.944 125.871 1.00 30.03 110 THR A CA 1
ATOM 742 C C . THR A 1 110 ? 57.100 -34.223 124.373 1.00 26.24 110 THR A C 1
ATOM 743 O O . THR A 1 110 ? 57.803 -33.546 123.617 1.00 27.67 110 THR A O 1
ATOM 747 N N . VAL A 1 111 ? 56.340 -35.231 123.950 1.00 28.15 111 VAL A N 1
ATOM 748 C CA . VAL A 1 111 ? 56.134 -35.534 122.539 1.00 27.86 111 VAL A CA 1
ATOM 749 C C . VAL A 1 111 ? 54.663 -35.313 122.218 1.00 29.37 111 VAL A C 1
ATOM 750 O O . VAL A 1 111 ? 53.785 -35.831 122.918 1.00 31.80 111 VAL A O 1
ATOM 754 N N . ALA A 1 112 ? 54.399 -34.545 121.165 1.00 35.04 112 ALA A N 1
ATOM 755 C CA . ALA A 1 112 ? 53.043 -34.210 120.762 1.00 33.44 112 ALA A CA 1
ATOM 756 C C . ALA A 1 112 ? 52.878 -34.428 119.265 1.00 28.77 112 ALA A C 1
ATOM 757 O O . ALA A 1 112 ? 53.853 -34.494 118.513 1.00 37.70 112 ALA A O 1
ATOM 759 N N . THR A 1 113 ? 51.623 -34.546 118.840 1.00 37.31 113 THR A N 1
ATOM 760 C CA . THR A 1 113 ? 51.276 -34.621 117.430 1.00 34.06 113 THR A CA 1
ATOM 761 C C . THR A 1 113 ? 50.289 -33.515 117.088 1.00 35.10 113 THR A C 1
ATOM 762 O O . THR A 1 113 ? 49.482 -33.098 117.924 1.00 42.58 113 THR A O 1
ATOM 766 N N . ALA A 1 114 ? 50.369 -33.035 115.851 1.00 33.06 114 ALA A N 1
ATOM 767 C CA . ALA A 1 114 ? 49.424 -32.069 115.313 1.00 39.59 114 ALA A CA 1
ATOM 768 C C . ALA A 1 114 ? 48.721 -32.685 114.113 1.00 36.11 114 ALA A C 1
ATOM 769 O O . ALA A 1 114 ? 49.328 -33.445 113.351 1.00 39.26 114 ALA A O 1
ATOM 771 N N . ASN A 1 115 ? 47.439 -32.361 113.948 1.00 41.74 115 ASN A N 1
ATOM 772 C CA . ASN A 1 115 ? 46.621 -32.955 112.901 1.00 46.64 115 ASN A CA 1
ATOM 773 C C . ASN A 1 115 ? 46.684 -32.186 111.584 1.00 48.69 115 ASN A C 1
ATOM 774 O O . ASN A 1 115 ? 45.789 -32.339 110.746 1.00 56.05 115 ASN A O 1
ATOM 779 N N . VAL A 1 116 ? 47.717 -31.366 111.382 1.00 38.48 116 VAL A N 1
ATOM 780 C CA . VAL A 1 116 ? 47.914 -30.636 110.138 1.00 42.60 116 VAL A CA 1
ATOM 781 C C . VAL A 1 116 ? 49.346 -30.852 109.667 1.00 42.73 116 VAL A C 1
ATOM 782 O O . VAL A 1 116 ? 50.196 -31.365 110.397 1.00 45.99 116 VAL A O 1
ATOM 786 N N . GLU A 1 117 ? 49.604 -30.451 108.426 1.00 43.59 117 GLU A N 1
ATOM 787 C CA . GLU A 1 117 ? 50.976 -30.382 107.957 1.00 46.65 117 GLU A CA 1
ATOM 788 C C . GLU A 1 117 ? 51.596 -29.048 108.362 1.00 40.41 117 GLU A C 1
ATOM 789 O O . GLU A 1 117 ? 50.901 -28.062 108.625 1.00 38.38 117 GLU A O 1
ATOM 795 N N . LEU A 1 118 ? 52.931 -29.033 108.409 1.00 37.12 118 LEU A N 1
ATOM 796 C CA . LEU A 1 118 ? 53.662 -27.815 108.743 1.00 37.79 118 LEU A CA 1
ATOM 797 C C . LEU A 1 118 ? 53.265 -26.648 107.848 1.00 39.40 118 LEU A C 1
ATOM 798 O O . LEU A 1 118 ? 53.263 -25.495 108.294 1.00 34.66 118 LEU A O 1
ATOM 803 N N . SER A 1 119 ? 52.908 -26.929 106.591 1.00 35.51 119 SER A N 1
ATOM 804 C CA . SER A 1 119 ? 52.711 -25.865 105.612 1.00 39.93 119 SER A CA 1
ATOM 805 C C . SER A 1 119 ? 51.444 -25.062 105.881 1.00 30.07 119 SER A C 1
ATOM 806 O O . SER A 1 119 ? 51.381 -23.879 105.526 1.00 34.62 119 SER A O 1
ATOM 809 N N . SER A 1 120 ? 50.429 -25.672 106.499 1.00 30.17 120 SER A N 1
ATOM 810 C CA . SER A 1 120 ? 49.243 -24.912 106.880 1.00 35.89 120 SER A CA 1
ATOM 811 C C . SER A 1 120 ? 49.505 -23.966 108.042 1.00 38.32 120 SER A C 1
ATOM 812 O O . SER A 1 120 ? 48.627 -23.165 108.380 1.00 32.22 120 SER A O 1
ATOM 815 N N . LEU A 1 121 ? 50.682 -24.040 108.656 1.00 27.28 121 LEU A N 1
ATOM 816 C CA . LEU A 1 121 ? 51.106 -23.093 109.674 1.00 33.31 121 LEU A CA 1
ATOM 817 C C . LEU A 1 121 ? 52.146 -22.118 109.150 1.00 36.58 121 LEU A C 1
ATOM 818 O O . LEU A 1 121 ? 52.633 -21.277 109.915 1.00 33.47 121 LEU A O 1
ATOM 823 N N . LYS A 1 122 ? 52.507 -22.227 107.869 1.00 31.52 122 LYS A N 1
ATOM 824 C CA . LYS A 1 122 ? 53.519 -21.384 107.229 1.00 26.88 122 LYS A CA 1
ATOM 825 C C . LYS A 1 122 ? 54.840 -21.394 107.978 1.00 29.30 122 LYS A C 1
ATOM 826 O O . LYS A 1 122 ? 55.523 -20.370 108.042 1.00 31.13 122 LYS A O 1
ATOM 832 N N . ASN A 1 123 ? 55.198 -22.538 108.560 1.00 27.96 123 ASN A N 1
ATOM 833 C CA . ASN A 1 123 ? 56.410 -22.668 109.369 1.00 35.51 123 ASN A CA 1
ATOM 834 C C . ASN A 1 123 ? 56.452 -21.644 110.499 1.00 34.10 123 ASN A C 1
ATOM 835 O O . ASN A 1 123 ? 57.530 -21.199 110.901 1.00 29.27 123 ASN A O 1
ATOM 840 N N . LEU A 1 124 ? 55.277 -21.259 111.002 1.00 24.88 124 LEU A N 1
ATOM 841 C CA . LEU A 1 124 ? 55.113 -20.313 112.104 1.00 31.48 124 LEU A CA 1
ATOM 842 C C . LEU A 1 124 ? 55.521 -18.892 111.731 1.00 33.42 124 LEU A C 1
ATOM 843 O O . LEU A 1 124 ? 55.796 -18.076 112.616 1.00 42.50 124 LEU A O 1
ATOM 848 N N . GLU A 1 125 ? 55.556 -18.568 110.436 1.00 31.06 125 GLU A N 1
ATOM 849 C CA . GLU A 1 125 ? 55.987 -17.240 110.011 1.00 31.26 125 GLU A CA 1
ATOM 850 C C . GLU A 1 125 ? 55.036 -16.140 110.462 1.00 31.80 125 GLU A C 1
ATOM 851 O O . GLU A 1 125 ? 55.457 -14.984 110.577 1.00 33.98 125 GLU A O 1
ATOM 857 N N . ASN A 1 126 ? 53.770 -16.467 110.718 1.00 27.17 126 ASN A N 1
ATOM 858 C CA . ASN A 1 126 ? 52.766 -15.482 111.102 1.00 38.90 126 ASN A CA 1
ATOM 859 C C . ASN A 1 126 ? 51.979 -15.955 112.319 1.00 33.41 126 ASN A C 1
ATOM 860 O O . ASN A 1 126 ? 50.807 -15.604 112.486 1.00 31.31 126 ASN A O 1
ATOM 865 N N . ILE A 1 127 ? 52.618 -16.739 113.187 1.00 27.11 127 ILE A N 1
ATOM 866 C CA . ILE A 1 127 ? 51.891 -17.446 114.234 1.00 30.51 127 ILE A CA 1
ATOM 867 C C . ILE A 1 127 ? 51.419 -16.464 115.300 1.00 36.46 127 ILE A C 1
ATOM 868 O O . ILE A 1 127 ? 52.175 -15.596 115.760 1.00 33.47 127 ILE A O 1
ATOM 873 N N . ASP A 1 128 ? 50.144 -16.565 115.662 1.00 37.40 128 ASP A N 1
ATOM 874 C CA . ASP A 1 128 ? 49.650 -15.880 116.847 1.00 38.49 128 ASP A CA 1
ATOM 875 C C . ASP A 1 128 ? 50.367 -16.440 118.069 1.00 35.91 128 ASP A C 1
ATOM 876 O O . ASP A 1 128 ? 50.462 -17.659 118.244 1.00 33.29 128 ASP A O 1
ATOM 881 N N . SER A 1 129 ? 50.890 -15.547 118.912 1.00 34.21 129 SER A N 1
ATOM 882 C CA . SER A 1 129 ? 51.766 -15.997 119.991 1.00 36.46 129 SER A CA 1
ATOM 883 C C . SER A 1 129 ? 51.015 -16.819 121.031 1.00 31.02 129 SER A C 1
ATOM 884 O 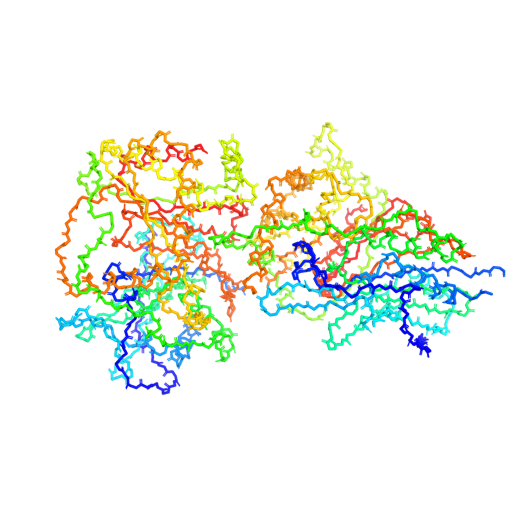O . SER A 1 129 ? 51.622 -17.664 121.703 1.00 38.97 129 SER A O 1
ATOM 887 N N . ASP A 1 130 ? 49.707 -16.599 121.178 1.00 28.27 130 ASP A N 1
ATOM 888 C CA . ASP A 1 130 ? 48.896 -17.520 121.968 1.00 30.07 130 ASP A CA 1
ATOM 889 C C . ASP A 1 130 ? 48.864 -18.902 121.324 1.00 31.49 130 ASP A C 1
ATOM 890 O O . ASP A 1 130 ? 49.058 -19.922 121.997 1.00 32.62 130 ASP A O 1
ATOM 895 N N . THR A 1 131 ? 48.627 -18.948 120.010 1.00 33.54 131 THR A N 1
ATOM 896 C CA . THR A 1 131 ? 48.615 -20.218 119.290 1.00 27.80 131 THR A CA 1
ATOM 897 C C . THR A 1 131 ? 49.953 -20.937 119.400 1.00 30.53 131 THR A C 1
ATOM 898 O O . THR A 1 131 ? 49.993 -22.172 119.444 1.00 32.12 131 THR A O 1
ATOM 902 N N . ALA A 1 132 ? 51.056 -20.186 119.456 1.00 31.53 132 ALA A N 1
ATOM 903 C CA . ALA A 1 132 ? 52.373 -20.801 119.576 1.00 25.94 132 ALA A CA 1
ATOM 904 C C . ALA A 1 132 ? 52.527 -21.600 120.863 1.00 27.82 132 ALA A C 1
ATOM 905 O O . ALA A 1 132 ? 53.369 -22.503 120.917 1.00 30.61 132 ALA A O 1
ATOM 907 N N . LEU A 1 133 ? 51.732 -21.295 121.895 1.00 23.57 133 LEU A N 1
ATOM 908 C CA . LEU A 1 133 ? 51.835 -22.028 123.154 1.00 27.67 133 LEU A CA 1
ATOM 909 C C . LEU A 1 133 ? 51.532 -23.511 122.972 1.00 26.54 133 LEU A C 1
ATOM 910 O O . LEU A 1 133 ? 52.008 -24.339 123.757 1.00 28.57 133 LEU A O 1
ATOM 915 N N . ASN A 1 134 ? 50.750 -23.867 121.947 1.00 31.29 134 ASN A N 1
ATOM 916 C CA . ASN A 1 134 ? 50.450 -25.272 121.683 1.00 28.00 134 ASN A CA 1
ATOM 917 C C . ASN A 1 134 ? 51.700 -26.092 121.389 1.00 27.00 134 ASN A C 1
ATOM 918 O O . ASN A 1 134 ? 51.665 -27.320 121.519 1.00 32.11 134 ASN A O 1
ATOM 923 N N . PHE A 1 135 ? 52.798 -25.447 120.997 1.00 27.16 135 PHE A N 1
ATOM 924 C CA . PHE A 1 135 ? 54.040 -26.131 120.663 1.00 32.87 135 PHE A CA 1
ATOM 925 C C . PHE A 1 135 ? 55.132 -25.904 121.697 1.00 28.79 135 PHE A C 1
ATOM 926 O O . PHE A 1 135 ? 56.299 -26.211 121.433 1.00 36.60 135 PHE A O 1
ATOM 934 N N . LEU A 1 136 ? 54.787 -25.378 122.865 1.00 35.08 136 LEU A N 1
ATOM 935 C CA . LEU A 1 136 ? 55.818 -25.059 123.825 1.00 36.44 136 LEU A CA 1
ATOM 936 C C . LEU A 1 136 ? 55.572 -25.786 125.138 1.00 29.97 136 LEU A C 1
ATOM 937 O O . LEU A 1 136 ? 54.427 -25.878 125.594 1.00 37.24 136 LEU A O 1
ATOM 942 N N . PRO A 1 137 ? 56.615 -26.321 125.759 1.00 29.55 137 PRO A N 1
ATOM 943 C CA . PRO A 1 137 ? 56.456 -26.952 127.068 1.00 29.53 137 PRO A CA 1
ATOM 944 C C . PRO A 1 137 ? 56.334 -25.893 128.154 1.00 32.04 137 PRO A C 1
ATOM 945 O O . PRO A 1 137 ? 56.604 -24.710 127.945 1.00 26.57 137 PRO A O 1
ATOM 949 N N . VAL A 1 138 ? 55.903 -26.340 129.327 1.00 30.25 138 VAL A N 1
ATOM 950 C CA . VAL A 1 138 ? 55.926 -25.516 130.522 1.00 36.05 138 VAL A CA 1
ATOM 951 C C . VAL A 1 138 ? 56.951 -26.108 131.482 1.00 31.79 138 VAL A C 1
ATOM 952 O O . VAL A 1 138 ? 57.424 -27.231 131.309 1.00 35.10 138 VAL A O 1
ATOM 956 N N . LEU A 1 139 ? 57.303 -25.331 132.500 1.00 33.87 139 LEU A N 1
ATOM 957 C CA . LEU A 1 139 ? 58.295 -25.771 133.469 1.00 30.69 139 LEU A CA 1
ATOM 958 C C . LEU A 1 139 ? 57.649 -26.674 134.514 1.00 30.26 139 LEU A C 1
ATOM 959 O O . LEU A 1 139 ? 56.580 -26.360 135.047 1.00 33.86 139 LEU A O 1
ATOM 964 N N . HIS A 1 140 ? 58.292 -27.803 134.793 1.00 26.96 140 HIS A N 1
ATOM 965 C CA . HIS A 1 140 ? 57.835 -28.693 135.852 1.00 34.46 140 HIS A CA 1
ATOM 966 C C . HIS A 1 140 ? 58.117 -28.070 137.217 1.00 36.03 140 HIS A C 1
ATOM 967 O O . HIS A 1 140 ? 59.256 -27.693 137.507 1.00 31.96 140 HIS A O 1
ATOM 974 N N . VAL A 1 141 ? 57.083 -27.954 138.055 1.00 32.21 141 VAL A N 1
ATOM 975 C CA . VAL A 1 141 ? 57.190 -27.346 139.380 1.00 33.17 141 VAL A CA 1
ATOM 976 C C . VAL A 1 141 ? 56.968 -28.421 140.439 1.00 37.37 141 VAL A C 1
ATOM 977 O O . VAL A 1 141 ? 56.231 -29.391 140.220 1.00 37.18 141 VAL A O 1
ATOM 981 N N . ASP A 1 142 ? 57.597 -28.241 141.605 1.00 44.60 142 ASP A N 1
ATOM 982 C CA . ASP A 1 142 ? 57.599 -29.283 142.632 1.00 42.86 142 ASP A CA 1
ATOM 983 C C . ASP A 1 142 ? 57.875 -28.675 144.007 1.00 44.74 142 ASP A C 1
ATOM 984 O O . ASP A 1 142 ? 58.102 -27.460 144.140 1.00 40.63 142 ASP A O 1
ATOM 989 N N . ILE A 1 143 ? 57.843 -29.560 145.029 1.00 50.11 143 ILE A N 1
ATOM 990 C CA . ILE A 1 143 ? 58.298 -29.244 146.382 1.00 49.70 143 ILE A CA 1
ATOM 991 C C . ILE A 1 143 ? 59.610 -28.459 146.320 1.00 43.24 143 ILE A C 1
ATOM 992 O O . ILE A 1 143 ? 59.751 -27.377 146.899 1.00 40.36 143 ILE A O 1
ATOM 997 N N . ASP A 1 144 ? 60.589 -29.014 145.614 1.00 51.96 144 ASP A N 1
ATOM 998 C CA . ASP A 1 144 ? 61.959 -28.533 145.593 1.00 43.86 144 ASP A CA 1
ATOM 999 C C . ASP A 1 144 ? 62.127 -27.306 144.738 1.00 42.09 144 ASP A C 1
ATOM 1000 O O . ASP A 1 144 ? 63.261 -26.857 144.561 1.00 46.01 144 ASP A O 1
ATOM 1005 N N . GLY A 1 145 ? 61.038 -26.762 144.219 1.00 40.48 145 GLY A N 1
ATOM 1006 C CA . GLY A 1 145 ? 61.098 -25.707 143.231 1.00 34.01 145 GLY A CA 1
ATOM 1007 C C . GLY A 1 145 ? 60.819 -26.235 141.840 1.00 37.16 145 GLY A C 1
ATOM 1008 O O . GLY A 1 145 ? 60.249 -27.312 141.649 1.00 39.04 145 GLY A O 1
ATOM 1009 N N . TYR A 1 146 ? 61.244 -25.459 140.851 1.00 34.76 146 TYR A N 1
ATOM 1010 C CA . TYR A 1 146 ? 60.979 -25.795 139.463 1.00 32.31 146 TYR A CA 1
ATOM 1011 C C . TYR A 1 146 ? 62.260 -26.173 138.733 1.00 34.62 146 TYR A C 1
ATOM 1012 O O . TYR A 1 146 ? 63.338 -25.636 139.006 1.00 34.19 146 TYR A O 1
ATOM 1021 N N . ARG A 1 147 ? 62.127 -27.127 137.817 1.00 30.07 147 ARG A N 1
ATOM 1022 C CA . ARG A 1 147 ? 63.209 -27.433 136.894 1.00 32.31 147 ARG A CA 1
ATOM 1023 C C . ARG A 1 147 ? 63.284 -26.333 135.843 1.00 26.84 147 ARG A C 1
ATOM 1024 O O . ARG A 1 147 ? 62.262 -25.985 135.242 1.00 27.87 147 ARG A O 1
ATOM 1032 N N . PRO A 1 148 ? 64.462 -25.758 135.596 1.00 34.50 148 PRO A N 1
ATOM 1033 C CA . PRO A 1 148 ? 64.550 -24.560 134.752 1.00 32.28 148 PRO A CA 1
ATOM 1034 C C . PRO A 1 148 ? 64.466 -24.813 133.253 1.00 31.58 148 PRO A C 1
ATOM 1035 O O . PRO A 1 148 ? 64.460 -23.844 132.486 1.00 28.43 148 PRO A O 1
ATOM 1039 N N . PHE A 1 149 ? 64.389 -26.065 132.806 1.00 28.10 149 PHE A N 1
ATOM 1040 C CA . PHE A 1 149 ? 64.494 -26.386 131.390 1.00 29.05 149 PHE A CA 1
ATOM 1041 C C . PHE A 1 149 ? 63.438 -27.418 131.020 1.00 29.96 149 PHE A C 1
ATOM 1042 O O . PHE A 1 149 ? 63.139 -28.316 131.811 1.00 25.63 149 PHE A O 1
ATOM 1050 N N . ALA A 1 150 ? 62.877 -27.287 129.817 1.00 21.44 150 ALA A N 1
ATOM 1051 C CA . ALA A 1 150 ? 61.858 -28.217 129.346 1.00 23.83 150 ALA A CA 1
ATOM 1052 C C . ALA A 1 150 ? 61.819 -28.200 127.824 1.00 24.43 150 ALA A C 1
ATOM 1053 O O . ALA A 1 150 ? 62.038 -27.162 127.194 1.00 22.41 150 ALA A O 1
ATOM 1055 N N . LEU A 1 151 ? 61.522 -29.362 127.243 1.00 15.96 151 LEU A N 1
ATOM 1056 C CA . LEU A 1 151 ? 61.521 -29.532 125.798 1.00 28.14 151 LEU A CA 1
ATOM 1057 C C . LEU A 1 151 ? 60.242 -30.219 125.345 1.00 27.26 151 LEU A C 1
ATOM 1058 O O . LEU A 1 151 ? 59.693 -31.072 126.045 1.00 27.94 151 LEU A O 1
ATOM 1063 N N . GLN A 1 152 ? 59.780 -29.840 124.155 1.00 26.58 152 GLN A N 1
ATOM 1064 C CA . GLN A 1 152 ? 58.638 -30.471 123.510 1.00 25.76 152 GLN A CA 1
ATOM 1065 C C . GLN A 1 152 ? 58.958 -30.690 122.039 1.00 28.00 152 GLN A C 1
ATOM 1066 O O . GLN A 1 152 ? 59.570 -29.835 121.394 1.00 32.43 152 GLN A O 1
ATOM 1072 N N . VAL A 1 153 ? 58.551 -31.843 121.518 1.00 28.16 153 VAL A N 1
ATOM 1073 C CA . VAL A 1 153 ? 58.638 -32.141 120.094 1.00 28.37 153 VAL A CA 1
ATOM 1074 C C . VAL A 1 153 ? 57.227 -32.404 119.595 1.00 26.90 153 VAL A C 1
ATOM 1075 O O . VAL A 1 153 ? 56.586 -33.376 120.015 1.00 32.15 153 VAL A O 1
ATOM 1079 N N . THR A 1 154 ? 56.739 -31.537 118.716 1.00 27.10 154 THR A N 1
ATOM 1080 C CA . THR A 1 154 ? 55.431 -31.704 118.098 1.00 31.39 154 THR A CA 1
ATOM 1081 C C . THR A 1 154 ? 55.622 -32.229 116.681 1.00 31.45 154 THR A C 1
ATOM 1082 O O . THR A 1 154 ? 56.177 -31.530 115.828 1.00 29.10 154 THR A O 1
ATOM 1086 N N . LYS A 1 155 ? 55.169 -33.455 116.438 1.00 29.31 155 LYS A N 1
ATOM 1087 C CA . LYS A 1 155 ? 55.289 -34.081 115.131 1.00 31.43 155 LYS A CA 1
ATOM 1088 C C . LYS A 1 155 ? 54.079 -33.733 114.277 1.00 34.85 155 LYS A C 1
ATOM 1089 O O . LYS A 1 155 ? 52.943 -33.735 114.759 1.00 32.47 155 LYS A O 1
ATOM 1095 N N . PHE A 1 156 ? 54.329 -33.429 113.008 1.00 27.53 156 PHE A N 1
ATOM 1096 C CA . PHE A 1 156 ? 53.278 -33.037 112.084 1.00 31.58 156 PHE A CA 1
ATOM 1097 C C . PHE A 1 156 ? 53.055 -34.125 111.044 1.00 33.60 156 PHE A C 1
ATOM 1098 O O . PHE A 1 156 ? 53.838 -35.069 110.908 1.00 34.89 156 PHE A O 1
ATOM 1106 N N . GLU A 1 157 ? 51.958 -33.979 110.303 1.00 49.65 157 GLU A N 1
ATOM 1107 C CA . GLU A 1 157 ? 51.596 -34.987 109.314 1.00 46.58 157 GLU A CA 1
ATOM 1108 C C . GLU A 1 157 ? 52.503 -34.951 108.094 1.00 46.50 157 GLU A C 1
ATOM 1109 O O . GLU A 1 157 ? 52.574 -35.938 107.359 1.00 47.95 157 GLU A O 1
ATOM 1115 N N . CYS A 1 158 ? 53.213 -33.852 107.866 1.00 53.66 158 CYS A N 1
ATOM 1116 C CA . CYS A 1 158 ? 54.156 -33.818 106.760 1.00 48.89 158 CYS A CA 1
ATOM 1117 C C . CYS A 1 158 ? 55.376 -34.693 107.010 1.00 46.32 158 CYS A C 1
ATOM 1118 O O . CYS A 1 158 ? 56.119 -34.976 106.066 1.00 44.39 158 CYS A O 1
ATOM 1121 N N . GLY A 1 159 ? 55.599 -35.117 108.254 1.00 41.28 159 GLY A N 1
ATOM 1122 C CA . GLY A 1 159 ? 56.865 -35.672 108.665 1.00 30.11 159 GLY A CA 1
ATOM 1123 C C . GLY A 1 159 ? 57.812 -34.654 109.250 1.00 35.49 159 GLY A C 1
ATOM 1124 O O . GLY A 1 159 ? 58.869 -35.038 109.761 1.00 37.60 159 GLY A O 1
ATOM 1125 N N . GLY A 1 160 ? 57.474 -33.364 109.170 1.00 25.75 160 GLY A N 1
ATOM 1126 C CA . GLY A 1 160 ? 58.234 -32.342 109.850 1.00 30.14 160 GLY A CA 1
ATOM 1127 C C . GLY A 1 160 ? 57.853 -32.244 111.312 1.00 31.77 160 GLY A C 1
ATOM 1128 O O . GLY A 1 160 ? 56.929 -32.902 111.793 1.00 28.62 160 GLY A O 1
ATOM 1129 N N . PHE A 1 161 ? 58.586 -31.403 112.037 1.00 23.67 161 PHE A N 1
ATOM 1130 C CA . PHE A 1 161 ? 58.346 -31.293 113.467 1.00 26.46 161 PHE A CA 1
ATOM 1131 C C . PHE A 1 161 ? 58.854 -29.956 113.981 1.00 26.44 161 PHE A C 1
ATOM 1132 O O . PHE A 1 161 ? 59.698 -29.303 113.362 1.00 22.23 161 PHE A O 1
ATOM 1140 N N . ILE A 1 162 ? 58.314 -29.562 115.132 1.00 25.77 162 ILE A N 1
ATOM 1141 C CA . ILE A 1 162 ? 58.718 -28.358 115.843 1.00 21.37 162 ILE A CA 1
ATOM 1142 C C . ILE A 1 162 ? 59.356 -28.778 117.159 1.00 23.36 162 ILE A C 1
ATOM 1143 O O . ILE A 1 162 ? 58.776 -29.569 117.913 1.00 26.27 162 ILE A O 1
ATOM 1148 N N . LEU A 1 163 ? 60.549 -28.259 117.427 1.00 32.41 163 LEU A N 1
ATOM 1149 C CA . LEU A 1 163 ? 61.211 -28.434 118.714 1.00 29.68 163 LEU A CA 1
ATOM 1150 C C . LEU A 1 163 ? 60.945 -27.180 119.536 1.00 28.59 163 LEU A C 1
ATOM 1151 O O . LEU A 1 163 ? 61.490 -26.111 119.244 1.00 28.15 163 LEU A O 1
ATOM 1156 N N . GLY A 1 164 ? 60.084 -27.303 120.541 1.00 27.98 164 GLY A N 1
ATOM 1157 C CA . GLY A 1 164 ? 59.771 -26.206 121.432 1.00 26.82 164 GLY A CA 1
ATOM 1158 C C . GLY A 1 164 ? 60.572 -26.313 122.715 1.00 27.09 164 GLY A C 1
ATOM 1159 O O . GLY A 1 164 ? 60.846 -27.407 123.203 1.00 28.11 164 GLY A O 1
ATOM 1160 N N . MET A 1 165 ? 60.956 -25.160 123.258 1.00 24.56 165 MET A N 1
ATOM 1161 C CA . MET A 1 165 ? 61.799 -25.129 124.443 1.00 23.28 165 MET A CA 1
ATOM 1162 C C . MET A 1 165 ? 61.319 -24.043 125.392 1.00 28.42 165 MET A C 1
ATOM 1163 O O . MET A 1 165 ? 60.854 -22.984 124.960 1.00 27.04 165 MET A O 1
ATOM 1168 N N . ALA A 1 166 ? 61.426 -24.324 126.687 1.00 23.59 166 ALA A N 1
ATOM 1169 C CA . ALA A 1 166 ? 61.184 -23.344 127.732 1.00 25.42 166 ALA A CA 1
ATOM 1170 C C . ALA A 1 166 ? 62.397 -23.310 128.645 1.00 29.21 166 ALA A C 1
ATOM 1171 O O . ALA A 1 166 ? 62.976 -24.354 128.960 1.00 24.87 166 ALA A O 1
ATOM 1173 N N . MET A 1 167 ? 62.790 -22.109 129.058 1.00 28.94 167 MET A N 1
ATOM 1174 C CA . MET A 1 167 ? 63.993 -21.956 129.862 1.00 31.71 167 MET A CA 1
ATOM 1175 C C . MET A 1 167 ? 63.811 -20.808 130.838 1.00 27.19 167 MET A C 1
ATOM 1176 O O . MET A 1 167 ? 63.437 -19.703 130.434 1.00 28.97 167 MET A O 1
ATOM 1181 N N . SER A 1 168 ? 64.078 -21.074 132.115 1.00 28.44 168 SER A N 1
ATOM 1182 C CA . SER A 1 168 ? 64.102 -20.015 133.115 1.00 30.40 168 SER A CA 1
ATOM 1183 C C . SER A 1 168 ? 65.084 -18.929 132.707 1.00 32.39 168 SER A C 1
ATOM 1184 O O . SER A 1 168 ? 66.261 -19.204 132.452 1.00 36.10 168 SER A O 1
ATOM 1187 N N . HIS A 1 169 ? 64.591 -17.693 132.610 1.00 25.49 169 HIS A N 1
ATOM 1188 C CA . HIS A 1 169 ? 65.471 -16.568 132.317 1.00 26.76 169 HIS A CA 1
ATOM 1189 C C . HIS A 1 169 ? 66.424 -16.293 133.472 1.00 34.86 169 HIS A C 1
ATOM 1190 O O . HIS A 1 169 ? 67.514 -15.755 133.252 1.00 37.19 169 HIS A O 1
ATOM 1197 N N . ALA A 1 170 ? 66.054 -16.679 134.694 1.00 37.94 170 ALA A N 1
ATOM 1198 C CA . ALA A 1 170 ? 67.000 -16.618 135.798 1.00 43.45 170 ALA A CA 1
ATOM 1199 C C . ALA A 1 170 ? 68.201 -17.523 135.564 1.00 37.97 170 ALA A C 1
ATOM 1200 O O . ALA A 1 170 ? 69.243 -17.331 136.198 1.00 38.07 170 ALA A O 1
ATOM 1202 N N . MET A 1 171 ? 68.085 -18.495 134.661 1.00 33.74 171 MET A N 1
ATOM 1203 C CA . MET A 1 171 ? 69.168 -19.437 134.414 1.00 37.76 171 MET A CA 1
ATOM 1204 C C . MET A 1 171 ? 70.106 -18.984 133.305 1.00 38.99 171 MET A C 1
ATOM 1205 O O . MET A 1 171 ? 71.315 -19.224 133.386 1.00 42.03 171 MET A O 1
ATOM 1210 N N . CYS A 1 172 ? 69.583 -18.331 132.270 1.00 26.15 172 CYS A N 1
ATOM 1211 C CA . CYS A 1 172 ? 70.405 -17.988 131.123 1.00 32.94 172 CYS A CA 1
ATOM 1212 C C . CYS A 1 172 ? 69.813 -16.789 130.399 1.00 37.10 172 CYS A C 1
ATOM 1213 O O . CYS A 1 172 ? 68.642 -16.442 130.577 1.00 33.28 172 CYS A O 1
ATOM 1216 N N . ASP A 1 173 ? 70.650 -16.152 129.585 1.00 33.65 173 ASP A N 1
ATOM 1217 C CA . ASP A 1 173 ? 70.195 -15.192 128.596 1.00 31.24 173 ASP A CA 1
ATOM 1218 C C . ASP A 1 173 ? 70.202 -15.866 127.224 1.00 35.46 173 ASP A C 1
ATOM 1219 O O . ASP A 1 173 ? 70.415 -17.076 127.106 1.00 29.64 173 ASP A O 1
ATOM 1224 N N . GLY A 1 174 ? 69.978 -15.076 126.172 1.00 30.57 174 GLY A N 1
ATOM 1225 C CA . GLY A 1 174 ? 69.912 -15.639 124.835 1.00 32.43 174 GLY A CA 1
ATOM 1226 C C . GLY A 1 174 ? 71.210 -16.273 124.383 1.00 30.91 174 GLY A C 1
ATOM 1227 O O . GLY A 1 174 ? 71.198 -17.272 123.658 1.00 34.02 174 GLY A O 1
ATOM 1228 N N . TYR A 1 175 ? 72.342 -15.703 124.797 1.00 30.70 175 TYR A N 1
ATOM 1229 C CA . TYR A 1 175 ? 73.639 -16.293 124.484 1.00 28.03 175 TYR A CA 1
ATOM 1230 C C . TYR A 1 175 ? 73.751 -17.696 125.070 1.00 31.19 175 TYR A C 1
ATOM 1231 O O . TYR A 1 175 ? 74.199 -18.631 124.396 1.00 29.82 175 TYR A O 1
ATOM 1240 N N . GLY A 1 176 ? 73.345 -17.861 126.330 1.00 29.47 176 GLY A N 1
ATOM 1241 C CA . GLY A 1 176 ? 73.374 -19.183 126.933 1.00 32.44 176 GLY A CA 1
ATOM 1242 C C . GLY A 1 176 ? 72.366 -20.123 126.299 1.00 33.55 176 GLY A C 1
ATOM 1243 O O . GLY A 1 176 ? 72.676 -21.281 126.004 1.00 32.62 176 GLY A O 1
ATOM 1244 N N . GLU A 1 177 ? 71.145 -19.630 126.080 1.00 31.12 177 GLU A N 1
ATOM 1245 C CA . GLU A 1 177 ? 70.112 -20.411 125.406 1.00 31.11 177 GLU A CA 1
ATOM 1246 C C . GLU A 1 177 ? 70.606 -20.944 124.067 1.00 30.67 177 GLU A C 1
ATOM 1247 O O . GLU A 1 177 ? 70.399 -22.116 123.733 1.00 29.82 177 GLU A O 1
ATOM 1253 N N . GLY A 1 178 ? 71.274 -20.089 123.290 1.00 29.89 178 GLY A N 1
ATOM 1254 C CA . GLY A 1 178 ? 71.728 -20.500 121.972 1.00 27.51 178 GLY A CA 1
ATOM 1255 C C . GLY A 1 178 ? 72.773 -21.598 122.018 1.00 29.03 178 GLY A C 1
ATOM 1256 O O . GLY A 1 178 ? 72.756 -22.516 121.194 1.00 30.56 178 GLY A O 1
ATOM 1257 N N . HIS A 1 179 ? 73.699 -21.522 122.976 1.00 30.46 179 HIS A N 1
ATOM 1258 C CA . HIS A 1 179 ? 74.722 -22.558 123.080 1.00 26.26 179 HIS A CA 1
ATOM 1259 C C . HIS A 1 179 ? 74.136 -23.865 123.601 1.00 27.91 179 HIS A C 1
ATOM 1260 O O . HIS A 1 179 ? 74.566 -24.950 123.194 1.00 25.78 179 HIS A O 1
ATOM 1267 N N . ILE A 1 180 ? 73.149 -23.782 124.497 1.00 25.43 180 ILE A N 1
ATOM 1268 C CA . ILE A 1 180 ? 72.519 -24.990 125.026 1.00 24.84 180 ILE A CA 1
ATOM 1269 C C . ILE A 1 180 ? 71.798 -25.746 123.916 1.00 25.79 180 ILE A C 1
ATOM 1270 O O . ILE A 1 180 ? 71.989 -26.955 123.737 1.00 26.42 180 ILE A O 1
ATOM 1275 N N . MET A 1 181 ? 70.961 -25.041 123.149 1.00 25.40 181 MET A N 1
ATOM 1276 C CA . MET A 1 181 ? 70.200 -25.693 122.086 1.00 27.45 181 MET A CA 1
ATOM 1277 C C . MET A 1 181 ? 71.121 -26.271 121.017 1.00 26.62 181 MET A C 1
ATOM 1278 O O . MET A 1 181 ? 70.883 -27.373 120.511 1.00 30.37 181 MET A O 1
ATOM 1283 N N . CYS A 1 182 ? 72.182 -25.543 120.663 1.00 28.68 182 CYS A N 1
ATOM 1284 C CA . CYS A 1 182 ? 73.110 -26.036 119.649 1.00 30.03 182 CYS A CA 1
ATOM 1285 C C . CYS A 1 182 ? 73.908 -27.227 120.158 1.00 32.02 182 CYS A C 1
ATOM 1286 O O . CYS A 1 182 ? 74.176 -28.170 119.402 1.00 36.17 182 CYS A O 1
ATOM 1289 N N . ALA A 1 183 ? 74.305 -27.197 121.433 1.00 25.62 183 ALA A N 1
ATOM 1290 C CA . ALA A 1 183 ? 74.924 -28.371 122.034 1.00 29.35 183 ALA A CA 1
ATOM 1291 C C . ALA A 1 183 ? 73.978 -29.565 121.999 1.00 32.59 183 ALA A C 1
ATOM 1292 O O . ALA A 1 183 ? 74.402 -30.698 121.736 1.00 30.70 183 ALA A O 1
ATOM 1294 N N . LEU A 1 184 ? 72.687 -29.328 122.251 1.00 27.20 184 LEU A N 1
ATOM 1295 C CA . LEU A 1 184 ? 71.710 -30.413 122.225 1.00 26.80 184 LEU A CA 1
ATOM 1296 C C . LEU A 1 184 ? 71.613 -31.044 120.841 1.00 30.20 184 LEU A C 1
ATOM 1297 O O . LEU A 1 184 ? 71.584 -32.274 120.711 1.00 26.25 184 LEU A O 1
ATOM 1302 N N . THR A 1 185 ? 71.554 -30.221 119.792 1.00 29.86 185 THR A N 1
ATOM 1303 C CA . THR A 1 185 ? 71.460 -30.770 118.443 1.00 34.27 185 THR A CA 1
ATOM 1304 C C . THR A 1 185 ? 72.792 -31.330 117.963 1.00 30.68 185 THR A C 1
ATOM 1305 O O . THR A 1 185 ? 72.808 -32.261 117.150 1.00 29.97 185 THR A O 1
ATOM 1309 N N . ASP A 1 186 ? 73.910 -30.781 118.446 1.00 35.62 186 ASP A N 1
ATOM 1310 C CA . ASP A 1 186 ? 75.216 -31.354 118.128 1.00 31.74 186 ASP A CA 1
ATOM 1311 C C . ASP A 1 186 ? 75.315 -32.787 118.632 1.00 41.93 186 ASP A C 1
ATOM 1312 O O . ASP A 1 186 ? 75.742 -33.689 117.902 1.00 41.19 186 ASP A O 1
ATOM 1317 N N . LEU A 1 187 ? 74.918 -33.014 119.887 1.00 42.51 187 LEU A N 1
ATOM 1318 C CA . LEU A 1 187 ? 74.912 -34.367 120.431 1.00 40.03 187 LEU A CA 1
ATOM 1319 C C . LEU A 1 187 ? 73.921 -35.249 119.685 1.00 34.06 187 LEU A C 1
ATOM 1320 O O . LEU A 1 187 ? 74.209 -36.417 119.398 1.00 37.96 187 LEU A O 1
ATOM 1325 N N . ALA A 1 188 ? 72.746 -34.704 119.357 1.00 30.05 188 ALA A N 1
ATOM 1326 C CA . ALA A 1 188 ? 71.744 -35.468 118.624 1.00 34.40 188 ALA A CA 1
ATOM 1327 C C . ALA A 1 188 ? 72.229 -35.884 117.243 1.00 35.04 188 ALA A C 1
ATOM 1328 O O . ALA A 1 188 ? 71.727 -36.869 116.693 1.00 32.70 188 ALA A O 1
ATOM 1330 N N . GLY A 1 189 ? 73.187 -35.161 116.672 1.00 35.94 189 GLY A N 1
ATOM 1331 C CA . GLY A 1 189 ? 73.727 -35.469 115.367 1.00 36.78 189 GLY A CA 1
ATOM 1332 C C . GLY A 1 189 ? 74.914 -36.405 115.348 1.00 41.53 189 GLY A C 1
ATOM 1333 O O . GLY A 1 189 ? 75.419 -36.720 114.268 1.00 36.72 189 GLY A O 1
ATOM 1334 N N . GLY A 1 190 ? 75.391 -36.859 116.506 1.00 47.30 190 GLY A N 1
ATOM 1335 C CA . GLY A 1 190 ? 76.467 -37.829 116.587 1.00 46.56 190 GLY A CA 1
ATOM 1336 C C . GLY A 1 190 ? 77.720 -37.339 117.280 1.00 51.13 190 GLY A C 1
ATOM 1337 O O . GLY A 1 190 ? 78.566 -38.164 117.652 1.00 59.87 190 GLY A O 1
ATOM 1338 N N . LYS A 1 191 ? 77.882 -36.029 117.463 1.00 48.08 191 LYS A N 1
ATOM 1339 C CA . LYS A 1 191 ? 79.050 -35.526 118.173 1.00 54.51 191 LYS A CA 1
ATOM 1340 C C . LYS A 1 191 ? 79.011 -35.971 119.630 1.00 56.90 191 LYS A C 1
ATOM 1341 O O . LYS A 1 191 ? 77.944 -36.074 120.241 1.00 61.39 191 LYS A O 1
ATOM 1347 N N . LYS A 1 192 ? 80.191 -36.244 120.183 1.00 64.35 192 LYS A N 1
ATOM 1348 C CA . LYS A 1 192 ? 80.301 -36.862 121.499 1.00 65.56 192 LYS A CA 1
ATOM 1349 C C . LYS A 1 192 ? 80.448 -35.828 122.608 1.00 66.28 192 LYS A C 1
ATOM 1350 O O . LYS A 1 192 ? 79.939 -36.029 123.717 1.00 71.69 192 LYS A O 1
ATOM 1356 N N . LYS A 1 193 ? 81.135 -34.728 122.325 1.00 63.98 193 LYS A N 1
ATOM 1357 C CA . LYS A 1 193 ? 81.259 -33.548 123.159 1.00 62.15 193 LYS A CA 1
ATOM 1358 C C . LYS A 1 193 ? 80.566 -32.370 122.486 1.00 62.13 193 LYS A C 1
ATOM 1359 O O . LYS A 1 193 ? 80.522 -32.296 121.254 1.00 62.38 193 LYS A O 1
ATOM 1365 N N . PRO A 1 194 ? 79.990 -31.449 123.252 1.00 67.97 194 PRO A N 1
ATOM 1366 C CA . PRO A 1 194 ? 79.629 -30.155 122.675 1.00 52.77 194 PRO A CA 1
ATOM 1367 C C . PRO A 1 194 ? 80.894 -29.370 122.386 1.00 50.08 194 PRO A C 1
ATOM 1368 O O . PRO A 1 194 ? 81.961 -29.633 122.940 1.00 52.19 194 PRO A O 1
ATOM 1372 N N . MET A 1 195 ? 80.772 -28.401 121.486 1.00 53.43 195 MET A N 1
ATOM 1373 C CA . MET A 1 195 ? 81.973 -27.707 121.046 1.00 52.76 195 MET A CA 1
ATOM 1374 C C . MET A 1 195 ? 82.458 -26.694 122.078 1.00 47.01 195 MET A C 1
ATOM 1375 O O . MET A 1 195 ? 83.662 -26.424 122.151 1.00 50.48 195 MET A O 1
ATOM 1380 N N . VAL A 1 196 ? 81.563 -26.151 122.900 1.00 39.59 196 VAL A N 1
ATOM 1381 C CA . VAL A 1 196 ? 81.941 -25.296 124.018 1.00 41.72 196 VAL A CA 1
ATOM 1382 C C . VAL A 1 196 ? 81.608 -26.031 125.312 1.00 38.46 196 VAL A C 1
ATOM 1383 O O . VAL A 1 196 ? 80.495 -26.545 125.475 1.00 44.08 196 VAL A O 1
ATOM 1387 N N . THR A 1 197 ? 82.581 -26.121 126.207 1.00 40.45 197 THR A N 1
ATOM 1388 C CA . THR A 1 197 ? 82.327 -26.750 127.497 1.00 46.53 197 THR A CA 1
ATOM 1389 C C . THR A 1 197 ? 81.696 -25.729 128.436 1.00 40.19 197 THR A C 1
ATOM 1390 O O . THR A 1 197 ? 82.221 -24.618 128.575 1.00 38.08 197 THR A O 1
ATOM 1394 N N . PRO A 1 198 ? 80.568 -26.053 129.071 1.00 26.23 198 PRO A N 1
ATOM 1395 C CA . PRO A 1 198 ? 79.896 -25.065 129.921 1.00 31.82 198 PRO A CA 1
ATOM 1396 C C . PRO A 1 198 ? 80.576 -24.910 131.270 1.00 35.26 198 PRO A C 1
ATOM 1397 O O . PRO A 1 198 ? 81.076 -25.873 131.857 1.00 36.64 198 PRO A O 1
ATOM 1401 N N . ILE A 1 199 ? 80.576 -23.675 131.765 1.00 33.11 199 ILE A N 1
ATOM 1402 C CA . ILE A 1 199 ? 81.095 -23.357 133.086 1.00 27.13 199 ILE A CA 1
ATOM 1403 C C . ILE A 1 199 ? 79.978 -22.717 133.899 1.00 34.90 199 ILE A C 1
ATOM 1404 O O . ILE A 1 199 ? 78.962 -22.265 133.364 1.00 28.35 199 ILE A O 1
ATOM 1409 N N . TRP A 1 200 ? 80.176 -22.686 135.214 1.00 31.92 200 TRP A N 1
ATOM 1410 C CA . TRP A 1 200 ? 79.254 -21.976 136.089 1.00 25.06 200 TRP A CA 1
ATOM 1411 C C . TRP A 1 200 ? 79.703 -20.561 136.430 1.00 30.49 200 TRP A C 1
ATOM 1412 O O . TRP A 1 200 ? 79.188 -19.590 135.866 1.00 34.33 200 TRP A O 1
ATOM 1423 N N . GLU A 1 201 ? 80.662 -20.440 137.350 1.00 27.51 201 GLU A N 1
ATOM 1424 C CA . GLU A 1 201 ? 81.310 -19.167 137.671 1.00 28.48 201 GLU A CA 1
ATOM 1425 C C . GLU A 1 201 ? 80.363 -17.978 137.811 1.00 36.06 201 GLU A C 1
ATOM 1426 O O . GLU A 1 201 ? 80.701 -16.855 137.424 1.00 30.49 201 GLU A O 1
ATOM 1432 N N . ARG A 1 202 ? 79.173 -18.210 138.369 1.00 31.22 202 ARG A N 1
ATOM 1433 C CA . ARG A 1 202 ? 78.186 -17.145 138.502 1.00 33.07 202 ARG A CA 1
ATOM 1434 C C . ARG A 1 202 ? 78.552 -16.130 139.576 1.00 35.42 202 ARG A C 1
ATOM 1435 O O . ARG A 1 202 ? 77.927 -15.065 139.635 1.00 34.99 202 ARG A O 1
ATOM 1443 N N . GLU A 1 203 ? 79.538 -16.431 140.423 1.00 29.94 203 GLU A N 1
ATOM 1444 C CA . GLU A 1 203 ? 79.966 -15.493 141.452 1.00 34.33 203 GLU A CA 1
ATOM 1445 C C . GLU A 1 203 ? 80.759 -14.324 140.888 1.00 35.97 203 GLU A C 1
ATOM 1446 O O . GLU A 1 203 ? 81.050 -13.380 141.631 1.00 33.87 203 GLU A O 1
ATOM 1452 N N . ARG A 1 204 ? 81.121 -14.365 139.606 1.00 29.10 204 ARG A N 1
ATOM 1453 C CA . ARG A 1 204 ? 81.808 -13.251 138.970 1.00 30.32 204 ARG A CA 1
ATOM 1454 C C . ARG A 1 204 ? 80.881 -12.083 138.669 1.00 35.46 204 ARG A C 1
ATOM 1455 O O . ARG A 1 204 ? 81.366 -11.000 138.329 1.00 37.89 204 ARG A O 1
ATOM 1463 N N . LEU A 1 205 ? 79.568 -12.276 138.783 1.00 36.67 205 LEU A N 1
ATOM 1464 C CA . LEU A 1 205 ? 78.605 -11.204 138.568 1.00 35.80 205 LEU A CA 1
ATOM 1465 C C . LEU A 1 205 ? 77.757 -11.010 139.818 1.00 35.95 205 LEU A C 1
ATOM 1466 O O . LEU A 1 205 ? 76.526 -11.105 139.766 1.00 32.55 205 LEU A O 1
ATOM 1471 N N . VAL A 1 206 ? 78.408 -10.739 140.947 1.00 38.60 206 VAL A N 1
ATOM 1472 C CA . VAL A 1 206 ? 77.747 -10.608 142.240 1.00 36.52 206 VAL A CA 1
ATOM 1473 C C . VAL A 1 206 ? 77.978 -9.195 142.758 1.00 41.71 206 VAL A C 1
ATOM 1474 O O . VAL A 1 206 ? 79.123 -8.731 142.819 1.00 46.73 206 VAL A O 1
ATOM 1478 N N . GLY A 1 207 ? 76.890 -8.516 143.134 1.00 35.90 207 GLY A N 1
ATOM 1479 C CA . GLY A 1 207 ? 76.935 -7.121 143.511 1.00 45.48 207 GLY A CA 1
ATOM 1480 C C . GLY A 1 207 ? 76.992 -6.896 145.018 1.00 43.08 207 GLY A C 1
ATOM 1481 O O . GLY A 1 207 ? 77.019 -7.827 145.818 1.00 39.99 207 GLY A O 1
ATOM 1482 N N . LYS A 1 208 ? 76.983 -5.605 145.391 1.00 55.03 208 LYS A N 1
ATOM 1483 C CA . LYS A 1 208 ? 77.280 -5.160 146.753 1.00 57.00 208 LYS A CA 1
ATOM 1484 C C . LYS A 1 208 ? 76.431 -5.506 147.983 1.00 59.34 208 LYS A C 1
ATOM 1485 O O . LYS A 1 208 ? 76.989 -6.092 148.922 1.00 69.28 208 LYS A O 1
ATOM 1487 N N . PRO A 1 209 ? 75.115 -5.178 148.079 1.00 53.88 209 PRO A N 1
ATOM 1488 C CA . PRO A 1 209 ? 74.319 -3.953 147.880 1.00 54.28 209 PRO A CA 1
ATOM 1489 C C . PRO A 1 209 ? 74.684 -2.852 148.878 1.00 68.72 209 PRO A C 1
ATOM 1490 O O . PRO A 1 209 ? 75.412 -3.109 149.837 1.00 55.89 209 PRO A O 1
ATOM 1494 N N . GLU A 1 210 ? 74.161 -1.648 148.662 1.00 65.07 210 GLU A N 1
ATOM 1495 C CA . GLU A 1 210 ? 74.504 -0.481 149.465 1.00 59.53 210 GLU A CA 1
ATOM 1496 C C . GLU A 1 210 ? 73.380 -0.178 150.446 1.00 58.06 210 GLU A C 1
ATOM 1497 O O . GLU A 1 210 ? 72.220 -0.038 150.044 1.00 52.33 210 GLU A O 1
ATOM 1503 N N . ASP A 1 211 ? 73.731 -0.058 151.731 1.00 57.68 211 ASP A N 1
ATOM 1504 C CA . ASP A 1 211 ? 72.716 -0.015 152.780 1.00 46.70 211 ASP A CA 1
ATOM 1505 C C . ASP A 1 211 ? 71.903 1.276 152.759 1.00 56.43 211 ASP A C 1
ATOM 1506 O O . ASP A 1 211 ? 70.707 1.253 153.072 1.00 59.60 211 ASP A O 1
ATOM 1511 N N . ASP A 1 212 ? 72.514 2.402 152.393 1.00 49.24 212 ASP A N 1
ATOM 1512 C CA . ASP A 1 212 ? 71.863 3.701 152.517 1.00 48.24 212 ASP A CA 1
ATOM 1513 C C . ASP A 1 212 ? 71.245 4.206 151.219 1.00 49.25 212 ASP A C 1
ATOM 1514 O O . ASP A 1 212 ? 70.693 5.311 151.206 1.00 51.47 212 ASP A O 1
ATOM 1519 N N . GLN A 1 213 ? 71.320 3.437 150.134 1.00 48.84 213 GLN A N 1
ATOM 1520 C CA . GLN A 1 213 ? 70.906 3.919 148.822 1.00 40.08 213 GLN A CA 1
ATOM 1521 C C . GLN A 1 213 ? 69.566 3.317 148.430 1.00 42.81 213 GLN A C 1
ATOM 1522 O O . GLN A 1 213 ? 69.476 2.093 148.245 1.00 41.02 213 GLN A O 1
ATOM 1528 N N . PRO A 1 214 ? 68.511 4.116 148.292 1.00 48.76 214 PRO A N 1
ATOM 1529 C CA . PRO A 1 214 ? 67.252 3.597 147.754 1.00 50.97 214 PRO A CA 1
ATOM 1530 C C . PRO A 1 214 ? 67.416 3.225 146.294 1.00 45.88 214 PRO A C 1
ATOM 1531 O O . PRO A 1 214 ? 68.033 3.970 145.515 1.00 38.55 214 PRO A O 1
ATOM 1535 N N . PRO A 1 215 ? 66.887 2.079 145.889 1.00 38.25 215 PRO A N 1
ATOM 1536 C CA . PRO A 1 215 ? 67.163 1.585 144.548 1.00 50.03 215 PRO A CA 1
ATOM 1537 C C . PRO A 1 215 ? 66.299 2.240 143.500 1.00 46.33 215 PRO A C 1
ATOM 1538 O O . PRO A 1 215 ? 65.153 2.643 143.723 1.00 48.58 215 PRO A O 1
ATOM 1542 N N . PHE A 1 216 ? 66.894 2.324 142.338 1.00 37.15 216 PHE A N 1
ATOM 1543 C CA . PHE A 1 216 ? 66.169 2.678 141.147 1.00 37.84 216 PHE A CA 1
ATOM 1544 C C . PHE A 1 216 ? 65.332 1.488 140.671 1.00 37.82 216 PHE A C 1
ATOM 1545 O O . PHE A 1 216 ? 65.877 0.429 140.344 1.00 42.65 216 PHE A O 1
ATOM 1553 N N . VAL A 1 217 ? 64.019 1.665 140.588 1.00 36.72 217 VAL A N 1
ATOM 1554 C CA . VAL A 1 217 ? 63.106 0.616 140.135 1.00 36.34 217 VAL A CA 1
ATOM 1555 C C . VAL A 1 217 ? 62.537 1.030 138.781 1.00 40.58 217 VAL A C 1
ATOM 1556 O O . VAL A 1 217 ? 61.823 2.039 138.701 1.00 39.59 217 VAL A O 1
ATOM 1560 N N . PRO A 1 218 ? 62.804 0.290 137.703 1.00 47.55 218 PRO A N 1
ATOM 1561 C CA . PRO A 1 218 ? 62.365 0.742 136.379 1.00 47.12 218 PRO A CA 1
ATOM 1562 C C . PRO A 1 218 ? 60.853 0.669 136.247 1.00 39.04 218 PRO A C 1
ATOM 1563 O O . PRO A 1 218 ? 60.215 -0.282 136.703 1.00 41.49 218 PRO A O 1
ATOM 1567 N N . GLY A 1 219 ? 60.281 1.693 135.617 1.00 34.89 219 GLY A N 1
ATOM 1568 C CA . GLY A 1 219 ? 58.851 1.794 135.458 1.00 39.45 219 GLY A CA 1
ATOM 1569 C C . GLY A 1 219 ? 58.135 2.507 136.586 1.00 50.17 219 GLY A C 1
ATOM 1570 O O . GLY A 1 219 ? 57.013 2.984 136.383 1.00 55.70 219 GLY A O 1
ATOM 1571 N N . ASP A 1 220 ? 58.746 2.584 137.766 1.00 40.63 220 ASP A N 1
ATOM 1572 C CA . ASP A 1 220 ? 58.176 3.366 138.855 1.00 42.67 220 ASP A CA 1
ATOM 1573 C C . ASP A 1 220 ? 58.054 4.828 138.444 1.00 39.23 220 ASP A C 1
ATOM 1574 O O . ASP A 1 220 ? 59.005 5.422 137.926 1.00 31.50 220 ASP A O 1
ATOM 1579 N N . ASP A 1 221 ? 56.869 5.400 138.661 1.00 35.18 221 ASP A N 1
ATOM 1580 C CA . ASP A 1 221 ? 56.637 6.834 138.480 1.00 42.62 221 ASP A CA 1
ATOM 1581 C C . ASP A 1 221 ? 56.856 7.268 137.031 1.00 48.08 221 ASP A C 1
ATOM 1582 O O . ASP A 1 221 ? 57.456 8.311 136.762 1.00 37.73 221 ASP A O 1
ATOM 1587 N N . THR A 1 222 ? 56.367 6.468 136.091 1.00 29.39 222 THR A N 1
ATOM 1588 C CA . THR A 1 222 ? 56.454 6.802 134.679 1.00 36.92 222 THR A CA 1
ATOM 1589 C C . THR A 1 222 ? 55.131 7.379 134.190 1.00 34.44 222 THR A C 1
ATOM 1590 O O . THR A 1 222 ? 54.095 7.265 134.850 1.00 30.86 222 THR A O 1
ATOM 1594 N N . ALA A 1 223 ? 55.187 8.014 133.018 1.00 34.23 223 ALA A N 1
ATOM 1595 C CA . ALA A 1 223 ? 54.015 8.668 132.451 1.00 31.47 223 ALA A CA 1
ATOM 1596 C C . ALA A 1 223 ? 52.871 7.678 132.281 1.00 31.13 223 ALA A C 1
ATOM 1597 O O . ALA A 1 223 ? 53.069 6.546 131.832 1.00 34.69 223 ALA A O 1
ATOM 1599 N N . ALA A 1 224 ? 51.670 8.112 132.643 1.00 32.84 224 ALA A N 1
ATOM 1600 C CA . ALA A 1 224 ? 50.487 7.271 132.563 1.00 30.91 224 ALA A CA 1
ATOM 1601 C C . ALA A 1 224 ? 49.835 7.390 131.192 1.00 30.73 224 ALA A C 1
ATOM 1602 O O . ALA A 1 224 ? 49.979 8.399 130.497 1.00 29.58 224 ALA A O 1
ATOM 1604 N N . SER A 1 225 ? 49.115 6.339 130.807 1.00 33.68 225 SER A N 1
ATOM 1605 C CA . SER A 1 225 ? 48.399 6.290 129.545 1.00 33.13 225 SER A CA 1
ATOM 1606 C C . SER A 1 225 ? 46.897 6.379 129.780 1.00 31.66 225 SER A C 1
ATOM 1607 O O . SER A 1 225 ? 46.378 5.740 130.701 1.00 32.57 225 SER A O 1
ATOM 1610 N N . PRO A 1 226 ? 46.177 7.158 128.970 1.00 38.40 226 PRO A N 1
ATOM 1611 C CA . PRO A 1 226 ? 44.715 7.218 129.122 1.00 39.67 226 PRO A CA 1
ATOM 1612 C C . PRO A 1 226 ? 44.021 5.906 128.806 1.00 39.22 226 PRO A C 1
ATOM 1613 O O . PRO A 1 226 ? 42.859 5.729 129.190 1.00 46.83 226 PRO A O 1
ATOM 1617 N N . TYR A 1 227 ? 44.691 4.983 128.122 1.00 44.59 227 TYR A N 1
ATOM 1618 C CA . TYR A 1 227 ? 44.101 3.707 127.744 1.00 35.60 227 TYR A CA 1
ATOM 1619 C C . TYR A 1 227 ? 44.307 2.619 128.788 1.00 41.43 227 TYR A C 1
ATOM 1620 O O . TYR A 1 227 ? 43.774 1.517 128.621 1.00 46.35 227 TYR A O 1
ATOM 1629 N N . LEU A 1 228 ? 45.067 2.892 129.847 1.00 35.83 228 LEU A N 1
ATOM 1630 C CA . LEU A 1 228 ? 45.406 1.874 130.824 1.00 39.74 228 LEU A CA 1
ATOM 1631 C C . LEU A 1 228 ? 44.814 2.218 132.187 1.00 47.31 228 LEU A C 1
ATOM 1632 O O . LEU A 1 228 ? 44.772 3.394 132.564 1.00 41.96 228 LEU A O 1
ATOM 1637 N N . PRO A 1 229 ? 44.352 1.215 132.954 1.00 58.09 229 PRO A N 1
ATOM 1638 C CA . PRO A 1 229 ? 44.441 -0.200 132.584 1.00 50.42 229 PRO A CA 1
ATOM 1639 C C . PRO A 1 229 ? 43.348 -0.653 131.624 1.00 44.15 229 PRO A C 1
ATOM 1640 O O . PRO A 1 229 ? 42.230 -0.140 131.643 1.00 50.98 229 PRO A O 1
ATOM 1644 N N . THR A 1 230 ? 43.704 -1.605 130.770 1.00 55.15 230 THR A N 1
ATOM 1645 C CA . THR A 1 230 ? 42.754 -2.324 129.940 1.00 49.03 230 THR A CA 1
ATOM 1646 C C . THR A 1 230 ? 43.153 -3.790 129.967 1.00 51.48 230 THR A C 1
ATOM 1647 O O . THR A 1 230 ? 44.243 -4.145 130.425 1.00 53.23 230 THR A O 1
ATOM 1651 N N . ASP A 1 231 ? 42.262 -4.652 129.489 1.00 47.96 231 ASP A N 1
ATOM 1652 C CA . ASP A 1 231 ? 42.614 -6.050 129.310 1.00 56.73 231 ASP A CA 1
ATOM 1653 C C . ASP A 1 231 ? 42.467 -6.521 127.874 1.00 54.36 231 ASP A C 1
ATOM 1654 O O . ASP A 1 231 ? 42.686 -7.707 127.602 1.00 57.11 231 ASP A O 1
ATOM 1659 N N . ASP A 1 232 ? 42.112 -5.636 126.946 1.00 43.68 232 ASP A N 1
ATOM 1660 C CA . ASP A 1 232 ? 42.091 -5.995 125.532 1.00 51.15 232 ASP A CA 1
ATOM 1661 C C . ASP A 1 232 ? 43.441 -5.610 124.931 1.00 48.38 232 ASP A C 1
ATOM 1662 O O . ASP A 1 232 ? 43.595 -4.611 124.225 1.00 42.97 232 ASP A O 1
ATOM 1667 N N . TRP A 1 233 ? 44.439 -6.431 125.246 1.00 39.05 233 TRP A N 1
ATOM 1668 C CA . TRP A 1 233 ? 45.793 -6.295 124.731 1.00 36.50 233 TRP A CA 1
ATOM 1669 C C . TRP A 1 233 ? 45.990 -7.257 123.567 1.00 37.28 233 TRP A C 1
ATOM 1670 O O . TRP A 1 233 ? 45.519 -8.398 123.608 1.00 38.59 233 TRP A O 1
ATOM 1681 N N . VAL A 1 234 ? 46.686 -6.798 122.529 1.00 35.04 234 VAL A N 1
ATOM 1682 C CA . VAL A 1 234 ? 46.924 -7.606 121.340 1.00 36.30 234 VAL A CA 1
ATOM 1683 C C . VAL A 1 234 ? 48.414 -7.644 121.040 1.00 31.67 234 VAL A C 1
ATOM 1684 O O . VAL A 1 234 ? 49.126 -6.653 121.232 1.00 30.42 234 VAL A O 1
ATOM 1688 N N . THR A 1 235 ? 48.876 -8.793 120.559 1.00 33.38 235 THR A N 1
ATOM 1689 C CA . THR A 1 235 ? 50.248 -8.980 120.109 1.00 40.51 235 THR A CA 1
ATOM 1690 C C . THR A 1 235 ? 50.243 -9.165 118.598 1.00 32.63 235 THR A C 1
ATOM 1691 O O . THR A 1 235 ? 49.549 -10.045 118.079 1.00 36.22 235 THR A O 1
ATOM 1695 N N . GLU A 1 236 ? 51.002 -8.327 117.899 1.00 30.06 236 GLU A N 1
ATOM 1696 C CA . GLU A 1 236 ? 51.211 -8.471 116.469 1.00 36.76 236 GLU A CA 1
ATOM 1697 C C . GLU A 1 236 ? 52.704 -8.411 116.186 1.00 34.67 236 GLU A C 1
ATOM 1698 O O . GLU A 1 236 ? 53.479 -7.836 116.955 1.00 32.15 236 GLU A O 1
ATOM 1704 N N . LYS A 1 237 ? 53.105 -9.028 115.080 1.00 30.34 237 LYS A N 1
ATOM 1705 C CA . LYS A 1 237 ? 54.489 -9.004 114.626 1.00 29.56 237 LYS A CA 1
ATOM 1706 C C . LYS A 1 237 ? 54.584 -8.080 113.421 1.00 30.52 237 LYS A C 1
ATOM 1707 O O . LYS A 1 237 ? 53.931 -8.315 112.398 1.00 36.04 237 LYS A O 1
ATOM 1713 N N . ILE A 1 238 ? 55.386 -7.030 113.550 1.00 32.29 238 ILE A N 1
ATOM 1714 C CA . ILE A 1 238 ? 55.539 -6.004 112.526 1.00 35.96 238 ILE A CA 1
ATOM 1715 C C . ILE A 1 238 ? 56.857 -6.248 111.807 1.00 34.42 238 ILE A C 1
ATOM 1716 O O . ILE A 1 238 ? 57.850 -6.638 112.433 1.00 35.54 238 ILE A O 1
ATOM 1721 N N . THR A 1 239 ? 56.870 -6.037 110.492 1.00 39.45 239 THR A N 1
ATOM 1722 C CA . THR A 1 239 ? 58.051 -6.284 109.674 1.00 32.84 239 THR A CA 1
ATOM 1723 C C . THR A 1 239 ? 58.564 -4.979 109.083 1.00 36.85 239 THR A C 1
ATOM 1724 O O . THR A 1 239 ? 57.806 -4.235 108.451 1.00 36.60 239 THR A O 1
ATOM 1728 N N . ILE A 1 240 ? 59.851 -4.712 109.287 1.00 38.77 240 ILE A N 1
ATOM 1729 C CA . ILE A 1 240 ? 60.530 -3.545 108.736 1.00 38.93 240 ILE A CA 1
ATOM 1730 C C . ILE A 1 240 ? 61.566 -4.043 107.740 1.00 36.28 240 ILE A C 1
ATOM 1731 O O . ILE A 1 240 ? 62.488 -4.782 108.110 1.00 48.44 240 ILE A O 1
ATOM 1736 N N . ARG A 1 241 ? 61.421 -3.642 106.481 1.00 36.71 241 ARG A N 1
ATOM 1737 C CA . ARG A 1 241 ? 62.267 -4.171 105.422 1.00 46.65 241 ARG A CA 1
ATOM 1738 C C . ARG A 1 241 ? 63.616 -3.462 105.388 1.00 42.23 241 ARG A C 1
ATOM 1739 O O . ARG A 1 241 ? 63.753 -2.317 105.828 1.00 46.13 241 ARG A O 1
ATOM 1747 N N . ALA A 1 242 ? 64.618 -4.169 104.855 1.00 34.67 242 ALA A N 1
ATOM 1748 C CA . ALA A 1 242 ? 65.962 -3.609 104.739 1.00 43.33 242 ALA A CA 1
ATOM 1749 C C . ALA A 1 242 ? 65.951 -2.292 103.977 1.00 44.47 242 ALA A C 1
ATOM 1750 O O . ALA A 1 242 ? 66.748 -1.390 104.264 1.00 47.30 242 ALA A O 1
ATOM 1752 N N . ASP A 1 243 ? 65.052 -2.167 102.999 1.00 49.71 243 ASP A N 1
ATOM 1753 C CA . ASP A 1 243 ? 64.893 -0.909 102.276 1.00 50.73 243 ASP A CA 1
ATOM 1754 C C . ASP A 1 243 ? 64.500 0.220 103.224 1.00 41.37 243 ASP A C 1
ATOM 1755 O O . ASP A 1 243 ? 65.141 1.278 103.244 1.00 38.15 243 ASP A O 1
ATOM 1760 N N . SER A 1 244 ? 63.457 0.008 104.031 1.00 49.14 244 SER A N 1
ATOM 1761 C CA . SER A 1 244 ? 63.016 1.053 104.946 1.00 43.91 244 SER A CA 1
ATOM 1762 C C . SER A 1 244 ? 64.091 1.387 105.977 1.00 35.66 244 SER A C 1
ATOM 1763 O O . SER A 1 244 ? 64.243 2.551 106.360 1.00 37.13 244 SER A O 1
ATOM 1766 N N . ILE A 1 245 ? 64.857 0.388 106.419 1.00 34.27 245 ILE A N 1
ATOM 1767 C CA . ILE A 1 245 ? 65.869 0.617 107.448 1.00 39.20 245 ILE A CA 1
ATOM 1768 C C . ILE A 1 245 ? 66.983 1.508 106.913 1.00 47.77 245 ILE A C 1
ATOM 1769 O O . ILE A 1 245 ? 67.475 2.399 107.617 1.00 39.57 245 ILE A O 1
ATOM 1774 N N . ARG A 1 246 ? 67.397 1.286 105.663 1.00 47.71 246 ARG A N 1
ATOM 1775 C CA . ARG A 1 246 ? 68.411 2.137 105.047 1.00 46.73 246 ARG A CA 1
ATOM 1776 C C . ARG A 1 246 ? 67.923 3.575 104.930 1.00 43.22 246 ARG A C 1
ATOM 1777 O O . ARG A 1 246 ? 68.639 4.519 105.284 1.00 40.94 246 ARG A O 1
ATOM 1785 N N . ARG A 1 247 ? 66.696 3.762 104.436 1.00 35.08 247 ARG A N 1
ATOM 1786 C CA . ARG A 1 247 ? 66.178 5.111 104.240 1.00 47.48 247 ARG A CA 1
ATOM 1787 C C . ARG A 1 247 ? 65.974 5.840 105.563 1.00 40.80 247 ARG A C 1
ATOM 1788 O O . ARG A 1 247 ? 66.065 7.072 105.607 1.00 45.66 247 ARG A O 1
ATOM 1796 N N . LEU A 1 248 ? 65.699 5.110 106.648 1.00 37.17 248 LEU A N 1
ATOM 1797 C CA . LEU A 1 248 ? 65.635 5.752 107.957 1.00 35.01 248 LEU A CA 1
ATOM 1798 C C . LEU A 1 248 ? 67.031 6.080 108.473 1.00 39.72 248 LEU A C 1
ATOM 1799 O O . LEU A 1 248 ? 67.236 7.116 109.116 1.00 36.47 248 LEU A O 1
ATOM 1804 N N . LYS A 1 249 ? 68.004 5.209 108.198 1.00 38.86 249 LYS A N 1
ATOM 1805 C CA . LYS A 1 249 ? 69.388 5.518 108.536 1.00 37.38 249 LYS A CA 1
ATOM 1806 C C . LYS A 1 249 ? 69.897 6.695 107.715 1.00 42.57 249 LYS A C 1
ATOM 1807 O O . LYS A 1 249 ? 70.524 7.618 108.256 1.00 41.55 249 LYS A O 1
ATOM 1813 N N . GLU A 1 250 ? 69.626 6.679 106.405 1.00 44.29 250 GLU A N 1
ATOM 1814 C CA . GLU A 1 250 ? 70.029 7.785 105.547 1.00 49.49 250 GLU A CA 1
ATOM 1815 C C . GLU A 1 250 ? 69.492 9.113 106.080 1.00 48.70 250 GLU A C 1
ATOM 1816 O O . GLU A 1 250 ? 70.243 10.076 106.242 1.00 49.70 250 GLU A O 1
ATOM 1822 N N . ALA A 1 251 ? 68.191 9.180 106.371 1.00 43.80 251 ALA A N 1
ATOM 1823 C CA . ALA A 1 251 ? 67.611 10.432 106.859 1.00 42.92 251 ALA A CA 1
ATOM 1824 C C . ALA A 1 251 ? 68.170 10.809 108.224 1.00 42.52 251 ALA A C 1
ATOM 1825 O O . ALA A 1 251 ? 68.415 11.989 108.493 1.00 45.24 251 ALA A O 1
ATOM 1827 N N . THR A 1 252 ? 68.377 9.822 109.099 1.00 44.38 252 THR A N 1
ATOM 1828 C CA . THR A 1 252 ? 68.913 10.110 110.426 1.00 45.30 252 THR A CA 1
ATOM 1829 C C . THR A 1 252 ? 70.324 10.680 110.339 1.00 46.91 252 THR A C 1
ATOM 1830 O O . THR A 1 252 ? 70.691 11.575 111.110 1.00 50.47 252 THR A O 1
ATOM 1834 N N . LEU A 1 253 ? 71.126 10.182 109.396 1.00 43.17 253 LEU A N 1
ATOM 1835 C CA . LEU A 1 253 ? 72.495 10.664 109.267 1.00 46.45 253 LEU A CA 1
ATOM 1836 C C . LEU A 1 253 ? 72.545 12.093 108.741 1.00 51.20 253 LEU A C 1
ATOM 1837 O O . LEU A 1 253 ? 73.525 12.806 108.987 1.00 45.03 253 LEU A O 1
ATOM 1842 N N . LYS A 1 254 ? 71.502 12.532 108.029 1.00 51.02 254 LYS A N 1
ATOM 1843 C CA . LYS A 1 254 ? 71.476 13.899 107.519 1.00 51.43 254 LYS A CA 1
ATOM 1844 C C . LYS A 1 254 ? 71.082 14.909 108.589 1.00 52.66 254 LYS A C 1
ATOM 1845 O O . LYS A 1 254 ? 71.577 16.041 108.569 1.00 55.31 254 LYS A O 1
ATOM 1851 N N . GLU A 1 255 ? 70.207 14.530 109.528 1.00 55.77 255 GLU A N 1
ATOM 1852 C CA . GLU A 1 255 ? 69.907 15.410 110.655 1.00 50.89 255 GLU A CA 1
ATOM 1853 C C . GLU A 1 255 ? 71.142 15.702 111.492 1.00 52.53 255 GLU A C 1
ATOM 1854 O O . GLU A 1 255 ? 71.199 16.741 112.160 1.00 51.33 255 GLU A O 1
ATOM 1860 N N . TYR A 1 256 ? 72.120 14.802 111.474 1.00 53.90 256 TYR A N 1
ATOM 1861 C CA . TYR A 1 256 ? 73.322 14.902 112.287 1.00 56.95 256 TYR A CA 1
ATOM 1862 C C . TYR A 1 256 ? 74.323 13.874 111.787 1.00 67.01 256 TYR A C 1
ATOM 1863 O O . TYR A 1 256 ? 74.049 12.671 111.842 1.00 68.84 256 TYR A O 1
ATOM 1872 N N . ASP A 1 257 ? 75.469 14.314 111.276 1.00 71.76 257 ASP A N 1
ATOM 1873 C CA . ASP A 1 257 ? 76.488 13.356 110.874 1.00 75.06 257 ASP A CA 1
ATOM 1874 C C . ASP A 1 257 ? 77.141 12.796 112.132 1.00 75.48 257 ASP A C 1
ATOM 1875 O O . ASP A 1 257 ? 77.743 13.536 112.918 1.00 79.70 257 ASP A O 1
ATOM 1880 N N . PHE A 1 258 ? 76.970 11.498 112.352 1.00 68.27 258 PHE A N 1
ATOM 1881 C CA . PHE A 1 258 ? 77.614 10.829 113.470 1.00 65.52 258 PHE A CA 1
ATOM 1882 C C . PHE A 1 258 ? 79.084 10.559 113.196 1.00 77.83 258 PHE A C 1
ATOM 1883 O O . PHE A 1 258 ? 79.738 9.853 113.973 1.00 80.88 258 PHE A O 1
ATOM 1891 N N . SER A 1 259 ? 79.595 11.101 112.093 1.00 83.85 259 SER A N 1
ATOM 1892 C CA . SER A 1 259 ? 81.031 11.280 111.873 1.00 78.85 259 SER A CA 1
ATOM 1893 C C . SER A 1 259 ? 81.577 9.877 111.890 1.00 81.28 259 SER A C 1
ATOM 1894 O O . SER A 1 259 ? 81.002 8.974 111.255 1.00 81.58 259 SER A O 1
ATOM 1897 N N . ASN A 1 260 ? 82.694 9.640 112.550 1.00 85.35 260 ASN A N 1
ATOM 1898 C CA . ASN A 1 260 ? 83.308 8.306 112.640 1.00 90.62 260 ASN A CA 1
ATOM 1899 C C . ASN A 1 260 ? 82.314 7.201 112.920 1.00 87.69 260 ASN A C 1
ATOM 1900 O O . ASN A 1 260 ? 82.404 6.110 112.348 1.00 85.82 260 ASN A O 1
ATOM 1905 N N . GLU A 1 261 ? 81.350 7.451 113.786 1.00 81.69 261 GLU A N 1
ATOM 1906 C CA . GLU A 1 261 ? 80.503 6.387 114.298 1.00 77.56 261 GLU A CA 1
ATOM 1907 C C . GLU A 1 261 ? 79.378 6.081 113.317 1.00 73.89 261 GLU A C 1
ATOM 1908 O O . GLU A 1 261 ? 78.850 6.965 112.636 1.00 74.56 261 GLU A O 1
ATOM 1914 N N . THR A 1 262 ? 79.016 4.804 113.259 1.00 67.41 262 THR A N 1
ATOM 1915 C CA . THR A 1 262 ? 77.877 4.314 112.500 1.00 62.24 262 THR A CA 1
ATOM 1916 C C . THR A 1 262 ? 76.684 4.141 113.436 1.00 55.90 262 THR A C 1
ATOM 1917 O O . THR A 1 262 ? 76.845 3.896 114.634 1.00 45.72 262 THR A O 1
ATOM 1921 N N . ILE A 1 263 ? 75.482 4.300 112.888 1.00 48.40 263 ILE A N 1
ATOM 1922 C CA . ILE A 1 263 ? 74.248 4.161 113.656 1.00 49.03 263 ILE A CA 1
ATOM 1923 C C . ILE A 1 263 ? 73.611 2.826 113.308 1.00 44.65 263 ILE A C 1
ATOM 1924 O O . ILE A 1 263 ? 73.410 2.512 112.127 1.00 51.28 263 ILE A O 1
ATOM 1929 N N . THR A 1 264 ? 73.322 2.028 114.327 1.00 46.35 264 THR A N 1
ATOM 1930 C CA . THR A 1 264 ? 72.900 0.654 114.126 1.00 38.55 264 THR A CA 1
ATOM 1931 C C . THR A 1 264 ? 71.403 0.574 113.848 1.00 34.08 264 THR A C 1
ATOM 1932 O O . THR A 1 264 ? 70.643 1.508 114.112 1.00 36.95 264 THR A O 1
ATOM 1936 N N . THR A 1 265 ? 70.986 -0.573 113.304 1.00 33.66 265 THR A N 1
ATOM 1937 C CA . THR A 1 265 ? 69.564 -0.814 113.076 1.00 31.61 265 THR A CA 1
ATOM 1938 C C . THR A 1 265 ? 68.798 -0.841 114.391 1.00 37.23 265 THR A C 1
ATOM 1939 O O . THR A 1 265 ? 67.685 -0.312 114.484 1.00 33.38 265 THR A O 1
ATOM 1943 N N . PHE A 1 266 ? 69.385 -1.449 115.423 1.00 37.20 266 PHE A N 1
ATOM 1944 C CA . PHE A 1 266 ? 68.760 -1.446 116.740 1.00 36.14 266 PHE A CA 1
ATOM 1945 C C . PHE A 1 266 ? 68.549 -0.029 117.257 1.00 37.74 266 PHE A C 1
ATOM 1946 O O . PHE A 1 266 ? 67.573 0.232 117.969 1.00 33.74 266 PHE A O 1
ATOM 1954 N N . GLU A 1 267 ? 69.440 0.899 116.899 1.00 31.75 267 GLU A N 1
ATOM 1955 C CA . GLU A 1 267 ? 69.351 2.256 117.429 1.00 30.04 267 GLU A CA 1
ATOM 1956 C C . GLU A 1 267 ? 68.238 3.051 116.754 1.00 31.81 267 GLU A C 1
ATOM 1957 O O . GLU A 1 267 ? 67.399 3.655 117.431 1.00 33.43 267 GLU A O 1
ATOM 1963 N N . VAL A 1 268 ? 68.217 3.071 115.418 1.00 31.87 268 VAL A N 1
ATOM 1964 C CA . VAL A 1 268 ? 67.237 3.897 114.716 1.00 36.00 268 VAL A CA 1
ATOM 1965 C C . VAL A 1 268 ? 65.841 3.300 114.839 1.00 27.21 268 VAL A C 1
ATOM 1966 O O . VAL A 1 268 ? 64.857 4.028 115.009 1.00 30.55 268 VAL A O 1
ATOM 1970 N N . ILE A 1 269 ? 65.725 1.976 114.746 1.00 36.43 269 ILE A N 1
ATOM 1971 C CA . ILE A 1 269 ? 64.418 1.348 114.913 1.00 33.54 269 ILE A CA 1
ATOM 1972 C C . ILE A 1 269 ? 63.953 1.474 116.359 1.00 26.45 269 ILE A C 1
ATOM 1973 O O . ILE A 1 269 ? 62.785 1.782 116.628 1.00 26.51 269 ILE A O 1
ATOM 1978 N N . GLY A 1 270 ? 64.859 1.238 117.309 1.00 35.51 270 GLY A N 1
ATOM 1979 C CA . GLY A 1 270 ? 64.500 1.380 118.711 1.00 30.30 270 GLY A CA 1
ATOM 1980 C C . GLY A 1 270 ? 63.960 2.758 119.033 1.00 28.61 270 GLY A C 1
ATOM 1981 O O . GLY A 1 270 ? 62.913 2.898 119.670 1.00 25.45 270 GLY A O 1
ATOM 1982 N N . ALA A 1 271 ? 64.662 3.799 118.577 1.00 27.21 271 ALA A N 1
ATOM 1983 C CA . ALA A 1 271 ? 64.177 5.160 118.770 1.00 24.85 271 ALA A CA 1
ATOM 1984 C C . ALA A 1 271 ? 62.845 5.374 118.066 1.00 30.43 271 ALA A C 1
ATOM 1985 O O . ALA A 1 271 ? 61.957 6.055 118.592 1.00 28.49 271 ALA A O 1
ATOM 1987 N N . TYR A 1 272 ? 62.682 4.791 116.874 1.00 33.97 272 TYR A N 1
ATOM 1988 C CA . TYR A 1 272 ? 61.435 4.966 116.138 1.00 29.65 272 TYR A CA 1
ATOM 1989 C C . TYR A 1 272 ? 60.281 4.242 116.819 1.00 29.22 272 TYR A C 1
ATOM 1990 O O . TYR A 1 272 ? 59.149 4.741 116.830 1.00 28.32 272 TYR A O 1
ATOM 1999 N N . LEU A 1 273 ? 60.542 3.061 117.382 1.00 27.31 273 LEU A N 1
ATOM 2000 C CA . LEU A 1 273 ? 59.504 2.364 118.134 1.00 31.37 273 LEU A CA 1
ATOM 2001 C C . LEU A 1 273 ? 59.090 3.165 119.362 1.00 27.00 273 LEU A C 1
ATOM 2002 O O . LEU A 1 273 ? 57.897 3.272 119.671 1.00 26.26 273 LEU A O 1
ATOM 2007 N N . TRP A 1 274 ? 60.068 3.738 120.069 1.00 29.50 274 TRP A N 1
ATOM 2008 C CA . TRP A 1 274 ? 59.785 4.530 121.262 1.00 26.69 274 TRP A CA 1
ATOM 2009 C C . TRP A 1 274 ? 58.860 5.696 120.939 1.00 27.42 274 TRP A C 1
ATOM 2010 O O . TRP A 1 274 ? 57.842 5.900 121.611 1.00 21.88 274 TRP A O 1
ATOM 2021 N N . LYS A 1 275 ? 59.203 6.473 119.906 1.00 27.58 275 LYS A N 1
ATOM 2022 C CA . LYS A 1 275 ? 58.364 7.593 119.489 1.00 24.43 275 LYS A CA 1
ATOM 2023 C C . LYS A 1 275 ? 56.952 7.129 119.162 1.00 26.99 275 LYS A C 1
ATOM 2024 O O . LYS A 1 275 ? 55.969 7.685 119.666 1.00 23.29 275 LYS A O 1
ATOM 2030 N N . SER A 1 276 ? 56.835 6.109 118.306 1.00 23.60 276 SER A N 1
ATOM 2031 C CA . SER A 1 276 ? 55.522 5.633 117.881 1.00 29.13 276 SER A CA 1
ATOM 2032 C C . SER A 1 276 ? 54.726 5.058 119.043 1.00 28.99 276 SER A C 1
ATOM 2033 O O . SER A 1 276 ? 53.497 5.191 119.079 1.00 28.95 276 SER A O 1
ATOM 2036 N N . ARG A 1 277 ? 55.404 4.419 119.999 1.00 30.49 277 ARG A N 1
ATOM 2037 C CA . ARG A 1 277 ? 54.709 3.854 121.151 1.00 25.00 277 ARG A CA 1
ATOM 2038 C C . ARG A 1 277 ? 54.187 4.949 122.073 1.00 26.19 277 ARG A C 1
ATOM 2039 O O . ARG A 1 277 ? 53.053 4.869 122.562 1.00 19.66 277 ARG A O 1
ATOM 2047 N N . VAL A 1 278 ? 55.006 5.972 122.330 1.00 27.27 278 VAL A N 1
ATOM 2048 C CA . VAL A 1 278 ? 54.572 7.090 123.164 1.00 23.41 278 VAL A CA 1
ATOM 2049 C C . VAL A 1 278 ? 53.347 7.761 122.554 1.00 30.61 278 VAL A C 1
ATOM 2050 O O . VAL A 1 278 ? 52.368 8.061 123.247 1.00 29.05 278 VAL A O 1
ATOM 2054 N N . LYS A 1 279 ? 53.380 7.992 121.239 1.00 29.28 279 LYS A N 1
ATOM 2055 C CA . LYS A 1 279 ? 52.242 8.616 120.572 1.00 28.23 279 LYS A CA 1
ATOM 2056 C C . LYS A 1 279 ? 51.023 7.701 120.581 1.00 34.04 279 LYS A C 1
ATOM 2057 O O . LYS A 1 279 ? 49.895 8.163 120.788 1.00 39.30 279 LYS A O 1
ATOM 2063 N N . ALA A 1 280 ? 51.231 6.399 120.365 1.00 30.95 280 ALA A N 1
ATOM 2064 C CA . ALA A 1 280 ? 50.106 5.471 120.304 1.00 33.66 280 ALA A CA 1
ATOM 2065 C C . ALA A 1 280 ? 49.415 5.346 121.656 1.00 36.09 280 ALA A C 1
ATOM 2066 O O . ALA A 1 280 ? 48.181 5.328 121.727 1.00 39.47 280 ALA A O 1
ATOM 2068 N N . LEU A 1 281 ? 50.188 5.254 122.737 1.00 36.07 281 LEU A N 1
ATOM 2069 C CA . LEU A 1 281 ? 49.601 5.187 124.068 1.00 30.25 281 LEU A CA 1
ATOM 2070 C C . LEU A 1 281 ? 49.195 6.553 124.604 1.00 31.57 281 LEU A C 1
ATOM 2071 O O . LEU A 1 281 ? 48.570 6.615 125.670 1.00 32.87 281 LEU A O 1
ATOM 2076 N N . ASN A 1 282 ? 49.530 7.635 123.895 1.00 28.16 282 ASN A N 1
ATOM 2077 C CA . ASN A 1 282 ? 49.155 8.995 124.290 1.00 33.18 282 ASN A CA 1
ATOM 2078 C C . ASN A 1 282 ? 49.621 9.309 125.710 1.00 31.05 282 ASN A C 1
ATOM 2079 O O . ASN A 1 282 ? 48.875 9.861 126.521 1.00 27.52 282 ASN A O 1
ATOM 2084 N N . LEU A 1 283 ? 50.868 8.952 126.011 1.00 28.75 283 LEU A N 1
ATOM 2085 C CA . LEU A 1 283 ? 51.387 9.099 127.365 1.00 33.21 283 LEU A CA 1
ATOM 2086 C C . LEU A 1 283 ? 51.335 10.552 127.816 1.00 30.41 283 LEU A C 1
ATOM 2087 O O . LEU A 1 283 ? 51.551 11.473 127.024 1.00 42.75 283 LEU A O 1
ATOM 2092 N N . ASP A 1 284 ? 51.020 10.747 129.096 1.00 33.77 284 ASP A N 1
ATOM 2093 C CA . ASP A 1 284 ? 51.058 12.057 129.732 1.00 32.62 284 ASP A CA 1
ATOM 2094 C C . ASP A 1 284 ? 52.336 12.792 129.358 1.00 36.99 284 ASP A C 1
ATOM 2095 O O . ASP A 1 284 ? 53.441 12.359 129.700 1.00 29.99 284 ASP A O 1
ATOM 2100 N N . ARG A 1 285 ? 52.179 13.907 128.639 1.00 35.50 285 ARG A N 1
ATOM 2101 C CA . ARG A 1 285 ? 53.328 14.569 128.030 1.00 35.36 285 ARG A CA 1
ATOM 2102 C C . ARG A 1 285 ? 54.311 15.086 129.073 1.00 34.81 285 ARG A C 1
ATOM 2103 O O . ARG A 1 285 ? 55.508 15.205 128.790 1.00 33.24 285 ARG A O 1
ATOM 2111 N N . ASP A 1 286 ? 53.834 15.391 130.278 1.00 31.40 286 ASP A N 1
ATOM 2112 C CA . ASP A 1 286 ? 54.730 15.832 131.338 1.00 29.95 286 ASP A CA 1
ATOM 2113 C C . ASP A 1 286 ? 55.374 14.672 132.084 1.00 33.68 286 ASP A C 1
ATOM 2114 O O . ASP A 1 286 ? 56.389 14.874 132.759 1.00 33.93 286 ASP A O 1
ATOM 2119 N N . GLY A 1 287 ? 54.819 13.468 131.975 1.00 29.62 287 GLY A N 1
ATOM 2120 C CA . GLY A 1 287 ? 55.406 12.330 132.651 1.00 28.81 287 GLY A CA 1
ATOM 2121 C C . GLY A 1 287 ? 56.664 11.841 131.961 1.00 34.45 287 GLY A C 1
ATOM 2122 O O . GLY A 1 287 ? 56.873 12.042 130.764 1.00 34.34 287 GLY A O 1
ATOM 2123 N N . VAL A 1 288 ? 57.518 11.187 132.738 1.00 33.81 288 VAL A N 1
ATOM 2124 C CA . VAL A 1 288 ? 58.764 10.628 132.231 1.00 27.11 288 VAL A CA 1
ATOM 2125 C C . VAL A 1 288 ? 58.485 9.239 131.675 1.00 31.22 288 VAL A C 1
ATOM 2126 O O . VAL A 1 288 ? 57.851 8.410 132.338 1.00 33.13 288 VAL A O 1
ATOM 2130 N N . THR A 1 289 ? 58.940 8.990 130.451 1.00 26.13 289 THR A N 1
ATOM 2131 C CA . THR A 1 289 ? 58.946 7.657 129.870 1.00 26.38 289 THR A CA 1
ATOM 2132 C C . THR A 1 289 ? 60.383 7.165 129.782 1.00 20.65 289 THR A C 1
ATOM 2133 O O . THR A 1 289 ? 61.321 7.960 129.662 1.00 23.68 289 THR A O 1
ATOM 2137 N N . VAL A 1 290 ? 60.554 5.848 129.850 1.00 22.75 290 VAL A N 1
ATOM 2138 C CA . VAL A 1 290 ? 61.863 5.247 130.076 1.00 23.51 290 VAL A CA 1
ATOM 2139 C C . VAL A 1 290 ? 62.085 4.141 129.062 1.00 26.54 290 VAL A C 1
ATOM 2140 O O . VAL A 1 290 ? 61.343 3.151 129.042 1.00 26.46 290 VAL A O 1
ATOM 2144 N N . LEU A 1 291 ? 63.129 4.284 128.259 1.00 29.41 291 LEU A N 1
ATOM 2145 C CA . LEU A 1 291 ? 63.526 3.257 127.313 1.00 24.85 291 LEU A CA 1
ATOM 2146 C C . LEU A 1 291 ? 64.552 2.342 127.973 1.00 29.60 291 LEU A C 1
ATOM 2147 O O . LEU A 1 291 ? 65.618 2.807 128.395 1.00 26.66 291 LEU A O 1
ATOM 2152 N N . GLY A 1 292 ? 64.227 1.062 128.070 1.00 29.44 292 GLY A N 1
ATOM 2153 C CA . GLY A 1 292 ? 65.147 0.069 128.592 1.00 26.55 292 GLY A CA 1
ATOM 2154 C C . GLY A 1 292 ? 65.775 -0.715 127.445 1.00 34.29 292 GLY A C 1
ATOM 2155 O O . GLY A 1 292 ? 65.077 -1.151 126.529 1.00 30.09 292 GLY A O 1
ATOM 2156 N N . LEU A 1 293 ? 67.091 -0.869 127.513 1.00 28.56 293 LEU A N 1
ATOM 2157 C CA . LEU A 1 293 ? 67.809 -1.624 126.497 1.00 41.92 293 LEU A CA 1
ATOM 2158 C C . LEU A 1 293 ? 68.875 -2.484 127.155 1.00 39.02 293 LEU A C 1
ATOM 2159 O O . LEU A 1 293 ? 69.521 -2.066 128.120 1.00 31.55 293 LEU A O 1
ATOM 2164 N N . SER A 1 294 ? 69.041 -3.691 126.626 1.00 30.24 294 SER A N 1
ATOM 2165 C CA . SER A 1 294 ? 70.017 -4.642 127.133 1.00 41.81 294 SER A CA 1
ATOM 2166 C C . SER A 1 294 ? 71.343 -4.459 126.412 1.00 30.91 294 SER A C 1
ATOM 2167 O O . SER A 1 294 ? 71.383 -4.300 125.190 1.00 34.83 294 SER A O 1
ATOM 2170 N N . VAL A 1 295 ? 72.428 -4.470 127.181 1.00 36.34 295 VAL A N 1
ATOM 2171 C CA . VAL A 1 295 ? 73.776 -4.301 126.653 1.00 29.22 295 VAL A CA 1
ATOM 2172 C C . VAL A 1 295 ? 74.628 -5.448 127.175 1.00 38.38 295 VAL A C 1
ATOM 2173 O O . VAL A 1 295 ? 74.768 -5.615 128.393 1.00 33.09 295 VAL A O 1
ATOM 2177 N N . GLY A 1 296 ? 75.189 -6.236 126.262 1.00 34.49 296 GLY A N 1
ATOM 2178 C CA . GLY A 1 296 ? 76.079 -7.304 126.678 1.00 28.84 296 GLY A CA 1
ATOM 2179 C C . GLY A 1 296 ? 77.292 -6.751 127.404 1.00 36.36 296 GLY A C 1
ATOM 2180 O O . GLY A 1 296 ? 77.852 -5.720 127.026 1.00 38.59 296 GLY A O 1
ATOM 2181 N N . ILE A 1 297 ? 77.688 -7.438 128.473 1.00 29.07 297 ILE A N 1
ATOM 2182 C CA . ILE A 1 297 ? 78.855 -7.051 129.254 1.00 36.51 297 ILE A CA 1
ATOM 2183 C C . ILE A 1 297 ? 79.849 -8.203 129.376 1.00 35.43 297 ILE A C 1
ATOM 2184 O O . ILE A 1 297 ? 80.650 -8.232 130.305 1.00 36.36 297 ILE A O 1
ATOM 2189 N N . ARG A 1 298 ? 79.798 -9.156 128.441 1.00 35.12 298 ARG A N 1
ATOM 2190 C CA . ARG A 1 298 ? 80.706 -10.299 128.482 1.00 40.55 298 ARG A CA 1
ATOM 2191 C C . ARG A 1 298 ? 82.158 -9.853 128.576 1.00 48.04 298 ARG A C 1
ATOM 2192 O O . ARG A 1 298 ? 82.968 -10.484 129.265 1.00 46.03 298 ARG A O 1
ATOM 2200 N N . ASN A 1 299 ? 82.501 -8.758 127.903 1.00 47.87 299 ASN A N 1
ATOM 2201 C CA . ASN A 1 299 ? 83.867 -8.263 127.846 1.00 49.13 299 ASN A CA 1
ATOM 2202 C C . ASN A 1 299 ? 84.092 -7.048 128.736 1.00 52.38 299 ASN A C 1
ATOM 2203 O O . ASN A 1 299 ? 85.157 -6.428 128.662 1.00 58.62 299 ASN A O 1
ATOM 2208 N N . VAL A 1 300 ? 83.116 -6.693 129.573 1.00 43.16 300 VAL A N 1
ATOM 2209 C CA . VAL A 1 300 ? 83.309 -5.594 130.513 1.00 42.40 300 VAL A CA 1
ATOM 2210 C C . VAL A 1 300 ? 84.010 -6.087 131.770 1.00 46.23 300 VAL A C 1
ATOM 2211 O O . VAL A 1 300 ? 84.893 -5.411 132.310 1.00 50.00 300 VAL A O 1
ATOM 2215 N N . VAL A 1 301 ? 83.636 -7.274 132.249 1.00 49.36 301 VAL A N 1
ATOM 2216 C CA . VAL A 1 301 ? 84.360 -7.898 133.346 1.00 48.20 301 VAL A CA 1
ATOM 2217 C C . VAL A 1 301 ? 85.767 -8.257 132.884 1.00 45.17 301 VAL A C 1
ATOM 2218 O O . VAL A 1 301 ? 86.007 -8.544 131.703 1.00 43.73 301 VAL A O 1
ATOM 2222 N N . ASP A 1 302 ? 86.717 -8.222 133.815 1.00 50.52 302 ASP A N 1
ATOM 2223 C CA . ASP A 1 302 ? 88.079 -8.610 133.503 1.00 37.89 302 ASP A CA 1
ATOM 2224 C C . ASP A 1 302 ? 88.485 -9.816 134.338 1.00 39.08 302 ASP A C 1
ATOM 2225 O O . ASP A 1 302 ? 88.395 -9.768 135.573 1.00 49.15 302 ASP A O 1
ATOM 2230 N N . PRO A 1 303 ? 88.924 -10.916 133.709 1.00 40.33 303 PRO A N 1
ATOM 2231 C CA . PRO A 1 303 ? 88.934 -11.043 132.248 1.00 41.89 303 PRO A CA 1
ATOM 2232 C C . PRO A 1 303 ? 87.530 -11.329 131.717 1.00 34.59 303 PRO A C 1
ATOM 2233 O O . PRO A 1 303 ? 86.663 -11.691 132.511 1.00 32.18 303 PRO A O 1
ATOM 2237 N N . PRO A 1 304 ? 87.305 -11.151 130.414 1.00 41.64 304 PRO A N 1
ATOM 2238 C CA . PRO A 1 304 ? 85.962 -11.375 129.868 1.00 37.78 304 PRO A CA 1
ATOM 2239 C C . PRO A 1 304 ? 85.473 -12.789 130.139 1.00 40.68 304 PRO A C 1
ATOM 2240 O O . PRO A 1 304 ? 86.253 -13.722 130.344 1.00 43.85 304 PRO A O 1
ATOM 2244 N N . LEU A 1 305 ? 84.154 -12.936 130.141 1.00 32.57 305 LEU A N 1
ATOM 2245 C CA . LEU A 1 305 ? 83.557 -14.233 130.406 1.00 37.85 305 LEU A CA 1
ATOM 2246 C C . LEU A 1 305 ? 83.853 -15.192 129.257 1.00 34.25 305 LEU A C 1
ATOM 2247 O O . LEU A 1 305 ? 83.801 -14.798 128.087 1.00 40.30 305 LEU A O 1
ATOM 2252 N N . PRO A 1 306 ? 84.174 -16.448 129.552 1.00 36.49 306 PRO A N 1
ATOM 2253 C CA . PRO A 1 306 ? 84.343 -17.429 128.479 1.00 38.28 306 PRO A CA 1
ATOM 2254 C C . PRO A 1 306 ? 83.021 -17.710 127.783 1.00 37.82 306 PRO A C 1
ATOM 2255 O O . PRO A 1 306 ? 81.940 -17.400 128.288 1.00 33.08 306 PRO A O 1
ATOM 2259 N N . ASP A 1 307 ? 83.124 -18.306 126.594 1.00 29.48 307 ASP A N 1
ATOM 2260 C CA . ASP A 1 307 ? 81.926 -18.632 125.830 1.00 40.13 307 ASP A CA 1
ATOM 2261 C C . ASP A 1 307 ? 81.091 -19.715 126.501 1.00 38.94 307 ASP A C 1
ATOM 2262 O O . ASP A 1 307 ? 79.889 -19.810 126.230 1.00 41.76 307 ASP A O 1
ATOM 2267 N N . GLY A 1 308 ? 81.693 -20.523 127.374 1.00 32.25 308 GLY A N 1
ATOM 2268 C CA . GLY A 1 308 ? 80.949 -21.518 128.127 1.00 27.20 308 GLY A CA 1
ATOM 2269 C C . GLY A 1 308 ? 80.066 -20.948 129.213 1.00 26.90 308 GLY A C 1
ATOM 2270 O O . GLY A 1 308 ? 79.212 -21.674 129.735 1.00 28.42 308 GLY A O 1
ATOM 2271 N N . TYR A 1 309 ? 80.256 -19.682 129.572 1.00 31.15 309 TYR A N 1
ATOM 2272 C CA . TYR A 1 309 ? 79.372 -19.034 130.529 1.00 27.40 309 TYR A CA 1
ATOM 2273 C C . TYR A 1 309 ? 77.991 -18.871 129.911 1.00 33.32 309 TYR A C 1
ATOM 2274 O O . TYR A 1 309 ? 77.849 -18.285 128.834 1.00 32.91 309 TYR A O 1
ATOM 2283 N N . TYR A 1 310 ? 76.968 -19.398 130.584 1.00 32.71 310 TYR A N 1
ATOM 2284 C CA . TYR A 1 310 ? 75.612 -19.326 130.059 1.00 29.97 310 TYR A CA 1
ATOM 2285 C C . TYR A 1 310 ? 74.640 -18.626 131.000 1.00 32.64 310 TYR A C 1
ATOM 2286 O O . TYR A 1 310 ? 73.433 -18.652 130.746 1.00 30.47 310 TYR A O 1
ATOM 2295 N N . GLY A 1 311 ? 75.122 -17.983 132.057 1.00 28.13 311 GLY A N 1
ATOM 2296 C CA . GLY A 1 311 ? 74.253 -17.168 132.879 1.00 23.86 311 GLY A CA 1
ATOM 2297 C C . GLY A 1 311 ? 73.920 -15.841 132.220 1.00 27.88 311 GLY A C 1
ATOM 2298 O O . GLY A 1 311 ? 74.420 -15.490 131.150 1.00 27.10 311 GLY A O 1
ATOM 2299 N N . ASN A 1 312 ? 73.038 -15.089 132.876 1.00 31.36 312 ASN A N 1
ATOM 2300 C CA . ASN A 1 312 ? 72.732 -13.741 132.418 1.00 28.22 312 ASN A CA 1
ATOM 2301 C C . ASN A 1 312 ? 74.002 -12.901 132.418 1.00 26.42 312 ASN A C 1
ATOM 2302 O O . ASN A 1 312 ? 74.691 -12.798 133.436 1.00 30.58 312 ASN A O 1
ATOM 2307 N N . ALA A 1 313 ? 74.322 -12.314 131.265 1.00 29.97 313 ALA A N 1
ATOM 2308 C CA . ALA A 1 313 ? 75.559 -11.559 131.095 1.00 28.07 313 ALA A CA 1
ATOM 2309 C C . ALA A 1 313 ? 75.284 -10.239 130.391 1.00 35.68 313 ALA A C 1
ATOM 2310 O O . ALA A 1 313 ? 76.032 -9.816 129.502 1.00 33.87 313 ALA A O 1
ATOM 2312 N N . TYR A 1 314 ? 74.202 -9.574 130.783 1.00 31.84 314 TYR A N 1
ATOM 2313 C CA . TYR A 1 314 ? 73.850 -8.264 130.263 1.00 33.69 314 TYR A CA 1
ATOM 2314 C C . TYR A 1 314 ? 73.277 -7.432 131.400 1.00 39.56 314 TYR A C 1
ATOM 2315 O O . TYR A 1 314 ? 72.800 -7.965 132.405 1.00 38.19 314 TYR A O 1
ATOM 2324 N N . ILE A 1 315 ? 73.321 -6.115 131.230 1.00 36.96 315 ILE A N 1
ATOM 2325 C CA . ILE A 1 315 ? 72.657 -5.202 132.149 1.00 44.45 315 ILE A CA 1
ATOM 2326 C C . ILE A 1 315 ? 71.737 -4.294 131.350 1.00 39.57 315 ILE A C 1
ATOM 2327 O O . ILE A 1 315 ? 72.010 -3.957 130.194 1.00 44.57 315 ILE A O 1
ATOM 2332 N N . ASP A 1 316 ? 70.636 -3.900 131.977 1.00 45.05 316 ASP A N 1
ATOM 2333 C CA . ASP A 1 316 ? 69.669 -3.010 131.354 1.00 42.96 316 ASP A CA 1
ATOM 2334 C C . ASP A 1 316 ? 70.080 -1.562 131.580 1.00 37.36 316 ASP A C 1
ATOM 2335 O O . ASP A 1 316 ? 70.308 -1.144 132.720 1.00 44.63 316 ASP A O 1
ATOM 2340 N N . MET A 1 317 ? 70.195 -0.810 130.491 1.00 37.41 317 MET A N 1
ATOM 2341 C CA . MET A 1 317 ? 70.367 0.632 130.542 1.00 37.43 317 MET A CA 1
ATOM 2342 C C . MET A 1 317 ? 69.017 1.297 130.314 1.00 38.03 317 MET A C 1
ATOM 2343 O O . MET A 1 317 ? 68.140 0.742 129.648 1.00 40.68 317 MET A O 1
ATOM 2348 N N . TYR A 1 318 ? 68.850 2.493 130.872 1.00 29.45 318 TYR A N 1
ATOM 2349 C CA . TYR A 1 318 ? 67.575 3.191 130.799 1.00 32.47 318 TYR A CA 1
ATOM 2350 C C . TYR A 1 318 ? 67.791 4.633 130.372 1.00 32.63 318 TYR A C 1
ATOM 2351 O O . TYR A 1 318 ? 68.624 5.339 130.947 1.00 33.23 318 TYR A O 1
ATOM 2360 N N . VAL A 1 319 ? 67.047 5.055 129.355 1.00 27.52 319 VAL A N 1
ATOM 2361 C CA . VAL A 1 319 ? 67.063 6.419 128.845 1.00 28.69 319 VAL A CA 1
ATOM 2362 C C . VAL A 1 319 ? 65.773 7.094 129.302 1.00 31.24 319 VAL A C 1
ATOM 2363 O O . VAL A 1 319 ? 64.687 6.743 128.815 1.00 24.55 319 VAL A O 1
ATOM 2367 N N . PRO A 1 320 ? 65.830 8.036 130.242 1.00 34.09 320 PRO A N 1
ATOM 2368 C CA . PRO A 1 320 ? 64.615 8.761 130.626 1.00 30.46 320 PRO A CA 1
ATOM 2369 C C . PRO A 1 320 ? 64.394 10.014 129.791 1.00 29.76 320 PRO A C 1
ATOM 2370 O O . PRO A 1 320 ? 65.317 10.804 129.567 1.00 34.20 320 PRO A O 1
ATOM 2374 N N . LEU A 1 321 ? 63.169 10.186 129.307 1.00 26.30 321 LEU A N 1
ATOM 2375 C CA . LEU A 1 321 ? 62.741 11.425 128.679 1.00 26.53 321 LEU A CA 1
ATOM 2376 C C . LEU A 1 321 ? 61.298 11.676 129.078 1.00 28.01 321 LEU A C 1
ATOM 2377 O O . LEU A 1 321 ? 60.577 10.755 129.470 1.00 24.81 321 LEU A O 1
ATOM 2382 N N . THR A 1 322 ? 60.878 12.932 128.992 1.00 23.16 322 THR A N 1
ATOM 2383 C CA . THR A 1 322 ? 59.453 13.206 129.061 1.00 31.38 322 THR A CA 1
ATOM 2384 C C . THR A 1 322 ? 58.779 12.712 127.786 1.00 33.18 322 THR A C 1
ATOM 2385 O O . THR A 1 322 ? 59.383 12.684 126.709 1.00 25.23 322 THR A O 1
ATOM 2389 N N . ALA A 1 323 ? 57.517 12.296 127.919 1.00 30.24 323 ALA A N 1
ATOM 2390 C CA . ALA A 1 323 ? 56.759 11.898 126.739 1.00 29.82 323 ALA A CA 1
ATOM 2391 C C . ALA A 1 323 ? 56.702 13.024 125.718 1.00 31.51 323 ALA A C 1
ATOM 2392 O O . ALA A 1 323 ? 56.660 12.767 124.510 1.00 37.93 323 ALA A O 1
ATOM 2394 N N . ARG A 1 324 ? 56.713 14.275 126.183 1.00 28.79 324 ARG A N 1
ATOM 2395 C CA . ARG A 1 324 ? 56.825 15.400 125.264 1.00 35.46 324 ARG A CA 1
ATOM 2396 C C . ARG A 1 324 ? 58.164 15.382 124.541 1.00 35.90 324 ARG A C 1
ATOM 2397 O O . ARG A 1 324 ? 58.226 15.616 123.329 1.00 31.68 324 ARG A O 1
ATOM 2405 N N . GLU A 1 325 ? 59.248 15.102 125.268 1.00 26.30 325 GLU A N 1
ATOM 2406 C CA . GLU A 1 325 ? 60.569 15.074 124.649 1.00 35.18 325 GLU A CA 1
ATOM 2407 C C . GLU A 1 325 ? 60.656 13.976 123.596 1.00 31.49 325 GLU A C 1
ATOM 2408 O O . GLU A 1 325 ? 61.152 14.202 122.487 1.00 26.89 325 GLU A O 1
ATOM 2414 N N . VAL A 1 326 ? 60.169 12.777 123.925 1.00 27.90 326 VAL A N 1
ATOM 2415 C CA . VAL A 1 326 ? 60.182 11.679 122.961 1.00 26.96 326 VAL A CA 1
ATOM 2416 C C . VAL A 1 326 ? 59.362 12.039 121.730 1.00 32.22 326 VAL A C 1
ATOM 2417 O O . VAL A 1 326 ? 59.740 11.716 120.597 1.00 30.47 326 VAL A O 1
ATOM 2421 N N . GLU A 1 327 ? 58.235 12.726 121.929 1.00 30.96 327 GLU A N 1
ATOM 2422 C CA . GLU A 1 327 ? 57.371 13.065 120.804 1.00 26.33 327 GLU A CA 1
ATOM 2423 C C . GLU A 1 327 ? 57.944 14.203 119.969 1.00 33.63 327 GLU A C 1
ATOM 2424 O O . GLU A 1 327 ? 57.640 14.304 118.775 1.00 35.17 327 GLU A O 1
ATOM 2430 N N . GLU A 1 328 ? 58.774 15.061 120.566 1.00 30.08 328 GLU A N 1
ATOM 2431 C CA . GLU A 1 328 ? 59.293 16.233 119.874 1.00 25.85 328 GLU A CA 1
ATOM 2432 C C . GLU A 1 328 ? 60.732 16.079 119.400 1.00 30.39 328 GLU A C 1
ATOM 2433 O O . GLU A 1 328 ? 61.133 16.782 118.467 1.00 35.75 328 GLU A O 1
ATOM 2439 N N . PHE A 1 329 ? 61.515 15.196 120.015 1.00 32.79 329 PHE A N 1
ATOM 2440 C CA . PHE A 1 329 ? 62.905 15.027 119.616 1.00 32.96 329 PHE A CA 1
ATOM 2441 C C . PHE A 1 329 ? 63.000 14.412 118.225 1.00 35.83 329 PHE A C 1
ATOM 2442 O O . PHE A 1 329 ? 62.133 13.644 117.798 1.00 31.39 329 PHE A O 1
ATOM 2450 N N . THR A 1 330 ? 64.071 14.757 117.515 1.00 33.12 330 THR A N 1
ATOM 2451 C CA . THR A 1 330 ? 64.387 14.053 116.285 1.00 38.29 330 THR A CA 1
ATOM 2452 C C . THR A 1 330 ? 64.856 12.637 116.603 1.00 34.62 330 THR A C 1
ATOM 2453 O O . THR A 1 330 ? 65.246 12.321 117.730 1.00 31.11 330 THR A O 1
ATOM 2457 N N . ILE A 1 331 ? 64.807 11.774 115.586 1.00 35.58 331 ILE A N 1
ATOM 2458 C CA . ILE A 1 331 ? 65.323 10.417 115.746 1.00 31.91 331 ILE A CA 1
ATOM 2459 C C . ILE A 1 331 ? 66.804 10.455 116.103 1.00 34.27 331 ILE A C 1
ATOM 2460 O O . ILE A 1 331 ? 67.275 9.688 116.953 1.00 31.43 331 ILE A O 1
ATOM 2465 N N . SER A 1 332 ? 67.556 11.365 115.479 1.00 34.47 332 SER A N 1
ATOM 2466 C CA . SER A 1 332 ? 68.980 11.484 115.779 1.00 37.97 332 SER A CA 1
ATOM 2467 C C . SER A 1 332 ? 69.211 11.905 117.224 1.00 32.88 332 SER A C 1
ATOM 2468 O O . SER A 1 332 ? 70.170 11.453 117.863 1.00 36.99 332 SER A O 1
ATOM 2471 N N . ASP A 1 333 ? 68.349 12.778 117.754 1.00 31.33 333 ASP A N 1
ATOM 2472 C CA . ASP A 1 333 ? 68.477 13.192 119.149 1.00 30.83 333 ASP A CA 1
ATOM 2473 C C . ASP A 1 333 ? 68.362 11.998 120.088 1.00 34.00 333 ASP A C 1
ATOM 2474 O O . ASP A 1 333 ? 69.096 11.903 121.078 1.00 36.42 333 ASP A O 1
ATOM 2479 N N . ILE A 1 334 ? 67.446 11.077 119.792 1.00 33.66 334 ILE A N 1
ATOM 2480 C CA . ILE A 1 334 ? 67.250 9.917 120.653 1.00 35.41 334 ILE A CA 1
ATOM 2481 C C . ILE A 1 334 ? 68.380 8.911 120.470 1.00 33.84 334 ILE A C 1
ATOM 2482 O O . ILE A 1 334 ? 68.833 8.289 121.438 1.00 33.19 334 ILE A O 1
ATOM 2487 N N . VAL A 1 335 ? 68.857 8.740 119.233 1.00 32.65 335 VAL A N 1
ATOM 2488 C CA . VAL A 1 335 ? 69.976 7.833 118.985 1.00 32.01 335 VAL A CA 1
ATOM 2489 C C . VAL A 1 335 ? 71.206 8.282 119.763 1.00 33.04 335 VAL A C 1
ATOM 2490 O O . VAL A 1 335 ? 71.957 7.455 120.297 1.00 30.99 335 VAL A O 1
ATOM 2494 N N . LYS A 1 336 ? 71.430 9.598 119.841 1.00 38.49 336 LYS A N 1
ATOM 2495 C CA . LYS A 1 336 ? 72.499 10.132 120.680 1.00 36.95 336 LYS A CA 1
ATOM 2496 C C . LYS A 1 336 ? 72.396 9.596 122.102 1.00 35.29 336 LYS A C 1
ATOM 2497 O O . LYS A 1 336 ? 73.366 9.062 122.652 1.00 35.30 336 LYS A O 1
ATOM 2503 N N . LEU A 1 337 ? 71.214 9.726 122.710 1.00 38.04 337 LEU A N 1
ATOM 2504 C CA . LEU A 1 337 ? 71.023 9.244 124.074 1.00 35.39 337 LEU A CA 1
ATOM 2505 C C . LEU A 1 337 ? 71.188 7.732 124.153 1.00 33.46 337 LEU A C 1
ATOM 2506 O O . LEU A 1 337 ? 71.771 7.214 125.112 1.00 39.00 337 LEU A O 1
ATOM 2511 N N . ILE A 1 338 ? 70.677 7.008 123.154 1.00 29.59 338 ILE A N 1
ATOM 2512 C CA . ILE A 1 338 ? 70.821 5.555 123.137 1.00 35.97 338 ILE A CA 1
ATOM 2513 C C . ILE A 1 338 ? 72.292 5.171 123.053 1.00 33.46 338 ILE A C 1
ATOM 2514 O O . ILE A 1 338 ? 72.754 4.264 123.757 1.00 36.19 338 ILE A O 1
ATOM 2519 N N . LYS A 1 339 ? 73.051 5.861 122.200 1.00 35.62 339 LYS A N 1
ATOM 2520 C CA . LYS A 1 339 ? 74.479 5.581 122.086 1.00 35.71 339 LYS A CA 1
ATOM 2521 C C . LYS A 1 339 ? 75.203 5.861 123.395 1.00 40.00 339 LYS A C 1
ATOM 2522 O O . LYS A 1 339 ? 76.083 5.094 123.802 1.00 45.27 339 LYS A O 1
ATOM 2528 N N . GLU A 1 340 ? 74.847 6.956 124.072 1.00 41.20 340 GLU A N 1
ATOM 2529 C CA . GLU A 1 340 ? 75.475 7.259 125.353 1.00 36.33 340 GLU A CA 1
ATOM 2530 C C . GLU A 1 340 ? 75.087 6.246 126.421 1.00 44.29 340 GLU A C 1
ATOM 2531 O O . GLU A 1 340 ? 75.894 5.943 127.307 1.00 45.51 340 GLU A O 1
ATOM 2537 N N . ALA A 1 341 ? 73.863 5.715 126.359 1.00 35.30 341 ALA A N 1
ATOM 2538 C CA . ALA A 1 341 ? 73.465 4.679 127.305 1.00 39.66 341 ALA A CA 1
ATOM 2539 C C . ALA A 1 341 ? 74.329 3.434 127.150 1.00 45.36 341 ALA A C 1
ATOM 2540 O O . ALA A 1 341 ? 74.680 2.783 128.141 1.00 43.06 341 ALA A O 1
ATOM 2542 N N . LYS A 1 342 ? 74.699 3.096 125.913 1.00 34.84 342 LYS A N 1
ATOM 2543 C CA . LYS A 1 342 ? 75.509 1.903 125.691 1.00 39.75 342 LYS A CA 1
ATOM 2544 C C . LYS A 1 342 ? 76.959 2.133 126.095 1.00 41.46 342 LYS A C 1
ATOM 2545 O O . LYS A 1 342 ? 77.628 1.209 126.575 1.00 42.23 342 LYS A O 1
ATOM 2551 N N . ARG A 1 343 ? 77.463 3.356 125.913 1.00 49.10 343 ARG A N 1
ATOM 2552 C CA . ARG A 1 343 ? 78.827 3.663 126.334 1.00 47.57 343 ARG A CA 1
ATOM 2553 C C . ARG A 1 343 ? 78.982 3.523 127.843 1.00 43.03 343 ARG A C 1
ATOM 2554 O O . ARG A 1 343 ? 79.985 2.984 128.324 1.00 64.51 343 ARG A O 1
ATOM 2562 N N . ASN A 1 344 ? 77.994 4.000 128.606 1.00 43.15 344 ASN A N 1
ATOM 2563 C CA . ASN A 1 344 ? 78.057 3.889 130.060 1.00 38.73 344 ASN A CA 1
ATOM 2564 C C . ASN A 1 344 ? 78.008 2.439 130.518 1.00 45.35 344 ASN A C 1
ATOM 2565 O O . ASN A 1 344 ? 78.590 2.096 131.553 1.00 53.49 344 ASN A O 1
ATOM 2570 N N . ALA A 1 345 ? 77.318 1.577 129.769 1.00 50.76 345 ALA A N 1
ATOM 2571 C CA . ALA A 1 345 ? 77.271 0.162 130.115 1.00 54.69 345 ALA A CA 1
ATOM 2572 C C . ALA A 1 345 ? 78.646 -0.492 130.063 1.00 53.74 345 ALA A C 1
ATOM 2573 O O . ALA A 1 345 ? 78.864 -1.505 130.736 1.00 56.57 345 ALA A O 1
ATOM 2575 N N . HIS A 1 346 ? 79.579 0.070 129.293 1.00 47.89 346 HIS A N 1
ATOM 2576 C CA . HIS A 1 346 ? 80.887 -0.531 129.076 1.00 48.35 346 HIS A CA 1
ATOM 2577 C C . HIS A 1 346 ? 81.929 -0.077 130.091 1.00 46.07 346 HIS A C 1
ATOM 2578 O O . HIS A 1 346 ? 83.128 -0.269 129.861 1.00 57.08 346 HIS A O 1
ATOM 2585 N N . ASP A 1 347 ? 81.504 0.516 131.200 1.00 46.02 347 ASP A N 1
ATOM 2586 C CA . ASP A 1 347 ? 82.406 0.904 132.275 1.00 52.35 347 ASP A CA 1
ATOM 2587 C C . ASP A 1 347 ? 82.239 -0.073 133.430 1.00 58.69 347 ASP A C 1
ATOM 2588 O O . ASP A 1 347 ? 81.121 -0.290 133.909 1.00 63.40 347 ASP A O 1
ATOM 2593 N N . LYS A 1 348 ? 83.356 -0.657 133.873 1.00 63.90 348 LYS A N 1
ATOM 2594 C CA . LYS A 1 348 ? 83.304 -1.687 134.907 1.00 67.67 348 LYS A CA 1
ATOM 2595 C C . LYS A 1 348 ? 82.704 -1.151 136.200 1.00 60.72 348 LYS A C 1
ATOM 2596 O O . LYS A 1 348 ? 81.934 -1.849 136.871 1.00 56.21 348 LYS A O 1
ATOM 2602 N N . ASP A 1 349 ? 83.040 0.088 136.564 1.00 62.39 349 ASP A N 1
ATOM 2603 C CA . ASP A 1 349 ? 82.546 0.644 137.819 1.00 64.49 349 ASP A CA 1
ATOM 2604 C C . ASP A 1 349 ? 81.049 0.919 137.769 1.00 59.47 349 ASP A C 1
ATOM 2605 O O . ASP A 1 349 ? 80.376 0.846 138.803 1.00 50.22 349 ASP A O 1
ATOM 2610 N N . TYR A 1 350 ? 80.505 1.233 136.590 1.00 56.71 350 TYR A N 1
ATOM 2611 C CA . TYR A 1 350 ? 79.054 1.335 136.485 1.00 53.46 350 TYR A CA 1
ATOM 2612 C C . TYR A 1 350 ? 78.397 -0.029 136.641 1.00 58.29 350 TYR A C 1
ATOM 2613 O O . TYR A 1 350 ? 77.345 -0.147 137.281 1.00 51.69 350 TYR A O 1
ATOM 2622 N N . LEU A 1 351 ? 78.994 -1.068 136.050 1.00 54.41 351 LEU A N 1
ATOM 2623 C CA . LEU A 1 351 ? 78.424 -2.409 136.144 1.00 51.45 351 LEU A CA 1
ATOM 2624 C C . LEU A 1 351 ? 78.241 -2.832 137.595 1.00 40.90 351 LEU A C 1
ATOM 2625 O O . LEU A 1 351 ? 77.206 -3.402 137.959 1.00 43.27 351 LEU A O 1
ATOM 2630 N N . GLN A 1 352 ? 79.226 -2.542 138.446 1.00 45.05 352 GLN A N 1
ATOM 2631 C CA . GLN A 1 352 ? 79.116 -2.960 139.838 1.00 49.34 352 GLN A CA 1
ATOM 2632 C C . GLN A 1 352 ? 78.029 -2.182 140.572 1.00 44.65 352 GLN A C 1
ATOM 2633 O O . GLN A 1 352 ? 77.399 -2.722 141.488 1.00 38.59 352 GLN A O 1
ATOM 2639 N N . GLU A 1 353 ? 77.764 -0.936 140.183 1.00 44.68 353 GLU A N 1
ATOM 2640 C CA . GLU A 1 353 ? 76.669 -0.236 140.842 1.00 49.65 353 GLU A CA 1
ATOM 2641 C C . GLU A 1 353 ? 75.311 -0.621 140.266 1.00 43.14 353 GLU A C 1
ATOM 2642 O O . GLU A 1 353 ? 74.301 -0.500 140.969 1.00 47.86 353 GLU A O 1
ATOM 2648 N N . GLU A 1 354 ? 75.259 -1.105 139.022 1.00 34.72 354 GLU A N 1
ATOM 2649 C CA . GLU A 1 354 ? 74.053 -1.784 138.556 1.00 38.85 354 GLU A CA 1
ATOM 2650 C C . GLU A 1 354 ? 73.799 -3.038 139.380 1.00 44.38 354 GLU A C 1
ATOM 2651 O O . GLU A 1 354 ? 72.674 -3.286 139.830 1.00 40.34 354 GLU A O 1
ATOM 2657 N N . LEU A 1 355 ? 74.842 -3.849 139.576 1.00 34.39 355 LEU A N 1
ATOM 2658 C CA . LEU A 1 355 ? 74.714 -5.058 140.385 1.00 40.45 355 LEU A CA 1
ATOM 2659 C C . LEU A 1 355 ? 74.221 -4.726 141.788 1.00 41.21 355 LEU A C 1
ATOM 2660 O O . LEU A 1 355 ? 73.304 -5.375 142.308 1.00 35.12 355 LEU A O 1
ATOM 2665 N N . ALA A 1 356 ? 74.815 -3.705 142.412 1.00 34.59 356 ALA A N 1
ATOM 2666 C CA . ALA A 1 356 ? 74.399 -3.305 143.753 1.00 43.54 356 ALA A CA 1
ATOM 2667 C C . ALA A 1 356 ? 72.928 -2.911 143.784 1.00 31.50 356 ALA A C 1
ATOM 2668 O O . ALA A 1 356 ? 72.198 -3.276 144.714 1.00 35.71 356 ALA A O 1
ATOM 2670 N N . ASN A 1 357 ? 72.475 -2.166 142.774 1.00 36.09 357 ASN A N 1
ATOM 2671 C CA . ASN A 1 357 ? 71.080 -1.744 142.730 1.00 33.76 357 ASN A CA 1
ATOM 2672 C C . ASN A 1 357 ? 70.142 -2.942 142.656 1.00 42.46 357 ASN A C 1
ATOM 2673 O O . ASN A 1 357 ? 69.100 -2.967 143.322 1.00 38.87 357 ASN A O 1
ATOM 2678 N N . THR A 1 358 ? 70.494 -3.945 141.847 1.00 33.74 358 THR A N 1
ATOM 2679 C CA . THR A 1 358 ? 69.688 -5.160 141.780 1.00 36.09 358 THR A CA 1
ATOM 2680 C C . THR A 1 358 ? 69.623 -5.844 143.139 1.00 33.38 358 THR A C 1
ATOM 2681 O O . THR A 1 358 ? 68.548 -6.255 143.592 1.00 32.98 358 THR A O 1
ATOM 2685 N N . GLU A 1 359 ? 70.772 -5.966 143.809 1.00 34.69 359 GLU A N 1
ATOM 2686 C CA . GLU A 1 359 ? 70.810 -6.628 145.109 1.00 36.62 359 GLU A CA 1
ATOM 2687 C C . GLU A 1 359 ? 69.947 -5.898 146.131 1.00 41.51 359 GLU A C 1
ATOM 2688 O O . GLU A 1 359 ? 69.282 -6.533 146.958 1.00 41.79 359 GLU A O 1
ATOM 2694 N N . LYS A 1 360 ? 69.945 -4.563 146.092 1.00 37.12 360 LYS A N 1
ATOM 2695 C CA . LYS A 1 360 ? 69.085 -3.805 146.996 1.00 37.64 360 LYS A CA 1
ATOM 2696 C C . LYS A 1 360 ? 67.614 -4.102 146.730 1.00 43.43 360 LYS A C 1
ATOM 2697 O O . LYS A 1 360 ? 66.821 -4.245 147.669 1.00 50.13 360 LYS A O 1
ATOM 2703 N N . ILE A 1 361 ? 67.232 -4.196 145.454 1.00 40.05 361 ILE A N 1
ATOM 2704 C CA . ILE A 1 361 ? 65.860 -4.553 145.101 1.00 37.45 361 ILE A CA 1
ATOM 2705 C C . ILE A 1 361 ? 65.505 -5.924 145.665 1.00 41.42 361 ILE A C 1
ATOM 2706 O O . ILE A 1 361 ? 64.397 -6.137 146.173 1.00 41.69 361 ILE A O 1
ATOM 2711 N N . ILE A 1 362 ? 66.445 -6.868 145.596 1.00 40.29 362 ILE A N 1
ATOM 2712 C CA . ILE A 1 362 ? 66.203 -8.216 146.105 1.00 36.99 362 ILE A CA 1
ATOM 2713 C C . ILE A 1 362 ? 66.011 -8.187 147.616 1.00 40.58 362 ILE A C 1
ATOM 2714 O O . ILE A 1 362 ? 65.042 -8.738 148.152 1.00 45.58 362 ILE A O 1
ATOM 2719 N N . LYS A 1 363 ? 66.929 -7.530 148.322 1.00 45.79 363 LYS A N 1
ATOM 2720 C CA . LYS A 1 363 ? 66.940 -7.550 149.777 1.00 41.89 363 LYS A CA 1
ATOM 2721 C C . LYS A 1 363 ? 65.698 -6.895 150.385 1.00 52.44 363 LYS A C 1
ATOM 2722 O O . LYS A 1 363 ? 65.320 -7.243 151.509 1.00 60.36 363 LYS A O 1
ATOM 2728 N N . MET A 1 364 ? 65.039 -5.980 149.664 1.00 57.24 364 MET A N 1
ATOM 2729 C CA . MET A 1 364 ? 63.920 -5.238 150.233 1.00 61.38 364 MET A CA 1
ATOM 2730 C C . MET A 1 364 ? 62.554 -5.731 149.776 1.00 46.34 364 MET A C 1
ATOM 2731 O O . MET A 1 364 ? 61.556 -5.388 150.415 1.00 54.43 364 MET A O 1
ATOM 2736 N N . ASN A 1 365 ? 62.487 -6.511 148.700 1.00 53.64 365 ASN A N 1
ATOM 2737 C CA . ASN A 1 365 ? 61.234 -7.098 148.216 1.00 60.06 365 ASN A CA 1
ATOM 2738 C C . ASN A 1 365 ? 60.145 -6.052 147.992 1.00 53.46 365 ASN A C 1
ATOM 2739 O O . ASN A 1 365 ? 60.420 -4.939 147.545 1.00 60.04 365 ASN A O 1
ATOM 2741 N N . LYS A 1 371 ? 50.989 1.163 136.882 1.00 50.94 371 LYS A N 1
ATOM 2742 C CA . LYS A 1 371 ? 52.281 0.965 137.529 1.00 48.75 371 LYS A CA 1
ATOM 2743 C C . LYS A 1 371 ? 53.440 1.448 136.656 1.00 53.88 371 LYS A C 1
ATOM 2744 O O . LYS A 1 371 ? 54.263 2.244 137.103 1.00 53.76 371 LYS A O 1
ATOM 2746 N N . LYS A 1 372 ? 53.499 0.964 135.398 1.00 41.96 372 LYS A N 1
ATOM 2747 C CA . LYS A 1 372 ? 54.644 1.195 134.506 1.00 45.17 372 LYS A CA 1
ATOM 2748 C C . LYS A 1 372 ? 54.141 1.338 133.063 1.00 45.09 372 LYS A C 1
ATOM 2749 O O . LYS A 1 372 ? 54.309 0.461 132.218 1.00 52.32 372 LYS A O 1
ATOM 2751 N N . ASP A 1 373 ? 53.557 2.496 132.757 1.00 45.03 373 ASP A N 1
ATOM 2752 C CA . ASP A 1 373 ? 52.640 2.593 131.623 1.00 45.18 373 ASP A CA 1
ATOM 2753 C C . ASP A 1 373 ? 53.327 2.625 130.250 1.00 40.65 373 ASP A C 1
ATOM 2754 O O . ASP A 1 373 ? 52.929 1.868 129.359 1.00 60.92 373 ASP A O 1
ATOM 2759 N N . GLY A 1 374 ? 54.346 3.462 130.019 1.00 35.43 374 GLY A N 1
ATOM 2760 C CA . GLY A 1 374 ? 55.181 4.159 130.976 1.00 32.28 374 GLY A CA 1
ATOM 2761 C C . GLY A 1 374 ? 56.547 3.592 131.333 1.00 30.12 374 GLY A C 1
ATOM 2762 O O . GLY A 1 374 ? 57.203 4.037 132.276 1.00 29.04 374 GLY A O 1
ATOM 2763 N N . LEU A 1 375 ? 56.987 2.627 130.534 1.00 29.10 375 LEU A N 1
ATOM 2764 C CA . LEU A 1 375 ? 58.278 1.977 130.686 1.00 25.84 375 LEU A CA 1
ATOM 2765 C C . LEU A 1 375 ? 58.239 1.173 129.391 1.00 29.65 375 LEU A C 1
ATOM 2766 O O . LEU A 1 375 ? 57.231 0.539 129.068 1.00 21.42 375 LEU A O 1
ATOM 2771 N N . PHE A 1 376 ? 59.348 1.211 128.649 1.00 21.61 376 PHE A N 1
ATOM 2772 C CA . PHE A 1 376 ? 59.453 0.546 127.352 1.00 25.83 376 PHE A CA 1
ATOM 2773 C C . PHE A 1 376 ? 60.817 -0.119 127.242 1.00 27.98 376 PHE A C 1
ATOM 2774 O O . PHE A 1 376 ? 61.845 0.562 127.275 1.00 26.72 376 PHE A O 1
ATOM 2782 N N . CYS A 1 377 ? 60.824 -1.440 127.096 1.00 28.78 377 CYS A N 1
ATOM 2783 C CA . CYS A 1 377 ? 62.049 -2.229 127.062 1.00 29.94 377 CYS A CA 1
ATOM 2784 C C . CYS A 1 377 ? 62.189 -2.900 125.701 1.00 26.29 377 CYS A C 1
ATOM 2785 O O . CYS A 1 377 ? 61.283 -3.614 125.259 1.00 23.55 377 CYS A O 1
ATOM 2788 N N . LEU A 1 378 ? 63.322 -2.668 125.048 1.00 28.29 378 LEU A N 1
ATOM 2789 C CA . LEU A 1 378 ? 63.644 -3.319 123.789 1.00 28.82 378 LEU A CA 1
ATOM 2790 C C . LEU A 1 378 ? 64.462 -4.575 124.051 1.00 34.64 378 LEU A C 1
ATOM 2791 O O . LEU A 1 378 ? 65.394 -4.564 124.860 1.00 34.43 378 LEU A O 1
ATOM 2796 N N . THR A 1 379 ? 64.105 -5.660 123.372 1.00 31.68 379 THR A N 1
ATOM 2797 C CA . THR A 1 379 ? 64.840 -6.911 123.481 1.00 27.85 379 THR A CA 1
ATOM 2798 C C . THR A 1 379 ? 65.276 -7.354 122.094 1.00 36.38 379 THR A C 1
ATOM 2799 O O . THR A 1 379 ? 64.551 -7.164 121.113 1.00 36.40 379 THR A O 1
ATOM 2803 N N . ASP A 1 380 ? 66.464 -7.944 122.021 1.00 31.95 380 ASP A N 1
ATOM 2804 C CA . ASP A 1 380 ? 67.098 -8.288 120.754 1.00 31.16 380 ASP A CA 1
ATOM 2805 C C . ASP A 1 380 ? 67.382 -9.783 120.734 1.00 31.97 380 ASP A C 1
ATOM 2806 O O . ASP A 1 380 ? 68.207 -10.274 121.513 1.00 31.72 380 ASP A O 1
ATOM 2811 N N . TRP A 1 381 ? 66.701 -10.504 119.840 1.00 32.48 381 TRP A N 1
ATOM 2812 C CA . TRP A 1 381 ? 66.930 -11.932 119.660 1.00 28.86 381 TRP A CA 1
ATOM 2813 C C . TRP A 1 381 ? 67.205 -12.280 118.201 1.00 33.12 381 TRP A C 1
ATOM 2814 O O . TRP A 1 381 ? 66.984 -13.424 117.792 1.00 29.64 381 TRP A O 1
ATOM 2825 N N . ARG A 1 382 ? 67.679 -11.310 117.411 1.00 28.36 382 ARG A N 1
ATOM 2826 C CA . ARG A 1 382 ? 68.087 -11.598 116.039 1.00 30.64 382 ARG A CA 1
ATOM 2827 C C . ARG A 1 382 ? 69.172 -12.666 115.991 1.00 34.96 382 ARG A C 1
ATOM 2828 O O . ARG A 1 382 ? 69.262 -13.416 115.013 1.00 37.55 382 ARG A O 1
ATOM 2836 N N . ASN A 1 383 ? 69.992 -12.759 117.038 1.00 28.91 383 ASN A N 1
ATOM 2837 C CA . ASN A 1 383 ? 71.129 -13.669 117.070 1.00 28.64 383 ASN A CA 1
ATOM 2838 C C . ASN A 1 383 ? 70.771 -15.054 117.596 1.00 27.59 383 ASN A C 1
ATOM 2839 O O . ASN A 1 383 ? 71.674 -15.816 117.955 1.00 36.02 383 ASN A O 1
ATOM 2844 N N . ILE A 1 384 ? 69.482 -15.396 117.655 1.00 27.91 384 ILE A N 1
ATOM 2845 C CA . ILE A 1 384 ? 69.085 -16.656 118.279 1.00 29.24 384 ILE A CA 1
ATOM 2846 C C . ILE A 1 384 ? 69.657 -17.851 117.528 1.00 35.49 384 ILE A C 1
ATOM 2847 O O . ILE A 1 384 ? 69.942 -18.891 118.133 1.00 43.71 384 ILE A O 1
ATOM 2852 N N . GLY A 1 385 ? 69.853 -17.729 116.219 1.00 38.62 385 GLY A N 1
ATOM 2853 C CA . GLY A 1 385 ? 70.270 -18.847 115.400 1.00 41.94 385 GLY A CA 1
ATOM 2854 C C . GLY A 1 385 ? 71.703 -18.831 114.916 1.00 40.32 385 GLY A C 1
ATOM 2855 O O . GLY A 1 385 ? 72.057 -19.656 114.066 1.00 36.87 385 GLY A O 1
ATOM 2856 N N . ILE A 1 386 ? 72.550 -17.939 115.438 1.00 34.04 386 ILE A N 1
ATOM 2857 C CA . ILE A 1 386 ? 73.894 -17.750 114.899 1.00 37.52 386 ILE A CA 1
ATOM 2858 C C . ILE A 1 386 ? 74.969 -18.521 115.656 1.00 33.65 386 ILE A C 1
ATOM 2859 O O . ILE A 1 386 ? 76.103 -18.621 115.159 1.00 42.18 386 ILE A O 1
ATOM 2864 N N . PHE A 1 387 ? 74.659 -19.071 116.826 1.00 39.51 387 PHE A N 1
ATOM 2865 C CA . PHE A 1 387 ? 75.680 -19.591 117.727 1.00 42.88 387 PHE A CA 1
ATOM 2866 C C . PHE A 1 387 ? 76.088 -21.026 117.417 1.00 45.01 387 PHE A C 1
ATOM 2867 O O . PHE A 1 387 ? 76.770 -21.653 118.234 1.00 53.85 387 PHE A O 1
ATOM 2875 N N . GLY A 1 388 ? 75.706 -21.548 116.267 1.00 40.75 388 GLY A N 1
ATOM 2876 C CA . GLY A 1 388 ? 76.058 -22.904 115.900 1.00 34.25 388 GLY A CA 1
ATOM 2877 C C . GLY A 1 388 ? 74.991 -23.498 115.006 1.00 37.44 388 GLY A C 1
ATOM 2878 O O . GLY A 1 388 ? 73.958 -22.892 114.739 1.00 41.29 388 GLY A O 1
ATOM 2879 N N . SER A 1 389 ? 75.270 -24.713 114.548 1.00 46.12 389 SER A N 1
ATOM 2880 C CA . SER A 1 389 ? 74.362 -25.427 113.665 1.00 43.23 389 SER A CA 1
ATOM 2881 C C . SER A 1 389 ? 73.343 -26.210 114.480 1.00 36.13 389 SER A C 1
ATOM 2882 O O . SER A 1 389 ? 73.672 -26.791 115.518 1.00 49.02 389 SER A O 1
ATOM 2885 N N . MET A 1 390 ? 72.099 -26.218 114.005 1.00 30.20 390 MET A N 1
ATOM 2886 C CA . MET A 1 390 ? 71.041 -27.019 114.604 1.00 37.77 390 MET A CA 1
ATOM 2887 C C . MET A 1 390 ? 70.684 -28.230 113.751 1.00 33.65 390 MET A C 1
ATOM 2888 O O . MET A 1 390 ? 69.652 -28.866 113.992 1.00 32.32 390 MET A O 1
ATOM 2893 N N . ASP A 1 391 ? 71.509 -28.558 112.760 1.00 32.79 391 ASP A N 1
ATOM 2894 C CA . ASP A 1 391 ? 71.255 -29.695 111.884 1.00 31.20 391 ASP A CA 1
ATOM 2895 C C . ASP A 1 391 ? 71.642 -30.983 112.598 1.00 28.22 391 ASP A C 1
ATOM 2896 O O . ASP A 1 391 ? 72.791 -31.142 113.024 1.00 34.04 391 ASP A O 1
ATOM 2901 N N . PHE A 1 392 ? 70.680 -31.899 112.735 1.00 28.00 392 PHE A N 1
ATOM 2902 C CA . PHE A 1 392 ? 70.965 -33.230 113.255 1.00 28.75 392 PHE A CA 1
ATOM 2903 C C . PHE A 1 392 ? 70.265 -34.298 112.422 1.00 33.75 392 PHE A C 1
ATOM 2904 O O . PHE A 1 392 ? 69.977 -35.393 112.919 1.00 26.59 392 PHE A O 1
ATOM 2912 N N . GLY A 1 393 ? 69.999 -33.999 111.152 1.00 29.74 393 GLY A N 1
ATOM 2913 C CA . GLY A 1 393 ? 69.401 -34.962 110.250 1.00 40.08 393 GLY A CA 1
ATOM 2914 C C . GLY A 1 393 ? 68.326 -34.366 109.365 1.00 37.94 393 GLY A C 1
ATOM 2915 O O . GLY A 1 393 ? 68.059 -34.875 108.274 1.00 36.76 393 GLY A O 1
ATOM 2916 N N . TRP A 1 394 ? 67.706 -33.278 109.824 1.00 32.57 394 TRP A N 1
ATOM 2917 C CA . TRP A 1 394 ? 66.582 -32.662 109.130 1.00 28.89 394 TRP A CA 1
ATOM 2918 C C . TRP A 1 394 ? 66.918 -31.262 108.629 1.00 27.10 394 TRP A C 1
ATOM 2919 O O . TRP A 1 394 ? 66.019 -30.425 108.502 1.00 32.94 394 TRP A O 1
ATOM 2930 N N . ASP A 1 395 ? 68.199 -31.000 108.352 1.00 27.53 395 ASP A N 1
ATOM 2931 C CA . ASP A 1 395 ? 68.714 -29.685 107.974 1.00 30.79 395 ASP A CA 1
ATOM 2932 C C . ASP A 1 395 ? 68.681 -28.176 108.179 1.00 35.74 395 ASP A C 1
ATOM 2933 O O . ASP A 1 395 ? 68.771 -27.405 107.218 1.00 28.91 395 ASP A O 1
ATOM 2938 N N . GLU A 1 396 ? 68.531 -27.750 109.431 1.00 28.81 396 GLU A N 1
ATOM 2939 C CA . GLU A 1 396 ? 68.908 -26.425 109.886 1.00 36.92 396 GLU A CA 1
ATOM 2940 C C . GLU A 1 396 ? 67.411 -26.133 109.958 1.00 33.03 396 GLU A C 1
ATOM 2941 O O . GLU A 1 396 ? 66.675 -26.401 109.003 1.00 37.02 396 GLU A O 1
ATOM 2947 N N . PRO A 1 397 ? 66.929 -25.599 111.079 1.00 30.27 397 PRO A N 1
ATOM 2948 C CA . PRO A 1 397 ? 65.507 -25.258 111.164 1.00 29.83 397 PRO A CA 1
ATOM 2949 C C . PRO A 1 397 ? 65.134 -24.239 110.100 1.00 28.02 397 PRO A C 1
ATOM 2950 O O . PRO A 1 397 ? 65.884 -23.302 109.818 1.00 23.14 397 PRO A O 1
ATOM 2954 N N . VAL A 1 398 ? 63.968 -24.448 109.484 1.00 29.36 398 VAL A N 1
ATOM 2955 C CA . VAL A 1 398 ? 63.481 -23.509 108.477 1.00 31.75 398 VAL A CA 1
ATOM 2956 C C . VAL A 1 398 ? 62.958 -22.225 109.096 1.00 32.50 398 VAL A C 1
ATOM 2957 O O . VAL A 1 398 ? 62.719 -21.251 108.369 1.00 28.57 398 VAL A O 1
ATOM 2961 N N . ASN A 1 399 ? 62.781 -22.194 110.416 1.00 34.23 399 ASN A N 1
ATOM 2962 C CA . ASN A 1 399 ? 62.365 -20.993 111.125 1.00 28.03 399 ASN A CA 1
ATOM 2963 C C . ASN A 1 399 ? 62.656 -21.173 112.607 1.00 24.91 399 ASN A C 1
ATOM 2964 O O . ASN A 1 399 ? 62.487 -22.269 113.150 1.00 30.04 399 ASN A O 1
ATOM 2969 N N . ILE A 1 400 ? 63.109 -20.097 113.244 1.00 26.19 400 ILE A N 1
ATOM 2970 C CA . ILE A 1 400 ? 63.270 -20.029 114.692 1.00 29.15 400 ILE A CA 1
ATOM 2971 C C . ILE A 1 400 ? 62.393 -18.888 115.181 1.00 29.45 400 ILE A C 1
ATOM 2972 O O . ILE A 1 400 ? 62.623 -17.727 114.822 1.00 23.65 400 ILE A O 1
ATOM 2977 N N . VAL A 1 401 ? 61.391 -19.210 115.989 1.00 35.99 401 VAL A N 1
ATOM 2978 C CA . VAL A 1 401 ? 60.443 -18.215 116.474 1.00 31.57 401 VAL A CA 1
ATOM 2979 C C . VAL A 1 401 ? 60.612 -18.100 117.989 1.00 28.11 401 VAL A C 1
ATOM 2980 O O . VAL A 1 401 ? 60.166 -18.987 118.730 1.00 30.33 401 VAL A O 1
ATOM 2984 N N . PRO A 1 402 ? 61.239 -17.042 118.488 1.00 30.21 402 PRO A N 1
ATOM 2985 C CA . PRO A 1 402 ? 61.176 -16.762 119.922 1.00 27.21 402 PRO A CA 1
ATOM 2986 C C . PRO A 1 402 ? 59.820 -16.181 120.281 1.00 37.81 402 PRO A C 1
ATOM 2987 O O . PRO A 1 402 ? 59.216 -15.424 119.517 1.00 34.26 402 PRO A O 1
ATOM 2991 N N . VAL A 1 403 ? 59.333 -16.562 121.458 1.00 26.00 403 VAL A N 1
ATOM 2992 C CA . VAL A 1 403 ? 58.013 -16.165 121.929 1.00 29.53 403 VAL A CA 1
ATOM 2993 C C . VAL A 1 403 ? 58.188 -15.372 123.216 1.00 29.60 403 VAL A C 1
ATOM 2994 O O . VAL A 1 403 ? 58.812 -15.854 124.169 1.00 25.61 403 VAL A O 1
ATOM 2998 N N . VAL A 1 404 ? 57.650 -14.159 123.236 1.00 26.41 404 VAL A N 1
ATOM 2999 C CA . VAL A 1 404 ? 57.884 -13.250 124.364 1.00 21.88 404 VAL A CA 1
ATOM 3000 C C . VAL A 1 404 ? 57.185 -13.793 125.602 1.00 25.04 404 VAL A C 1
ATOM 3001 O O . VAL A 1 404 ? 56.038 -14.271 125.502 1.00 26.56 404 VAL A O 1
ATOM 3005 N N . PRO A 1 405 ? 57.830 -13.775 126.768 1.00 28.28 405 PRO A N 1
ATOM 3006 C CA . PRO A 1 405 ? 57.148 -14.198 127.997 1.00 34.22 405 PRO A CA 1
ATOM 3007 C C . PRO A 1 405 ? 55.869 -13.408 128.217 1.00 33.18 405 PRO A C 1
ATOM 3008 O O . PRO A 1 405 ? 55.840 -12.183 128.073 1.00 32.71 405 PRO A O 1
ATOM 3012 N N . SER A 1 406 ? 54.796 -14.125 128.558 1.00 37.02 406 SER A N 1
ATOM 3013 C CA . SER A 1 406 ? 53.549 -13.460 128.909 1.00 38.73 406 SER A CA 1
ATOM 3014 C C . SER A 1 406 ? 53.753 -12.469 130.045 1.00 40.50 406 SER A C 1
ATOM 3015 O O . SER A 1 406 ? 53.041 -11.464 130.130 1.00 30.26 406 SER A O 1
ATOM 3018 N N . GLU A 1 407 ? 54.730 -12.730 130.916 1.00 35.29 407 GLU A N 1
ATOM 3019 C CA . GLU A 1 407 ? 54.935 -11.886 132.086 1.00 40.04 407 GLU A CA 1
ATOM 3020 C C . GLU A 1 407 ? 55.426 -10.491 131.709 1.00 37.17 407 GLU A C 1
ATOM 3021 O O . GLU A 1 407 ? 55.171 -9.533 132.447 1.00 45.36 407 GLU A O 1
ATOM 3027 N N . THR A 1 408 ? 56.107 -10.346 130.568 1.00 28.66 408 THR A N 1
ATOM 3028 C CA . THR A 1 408 ? 56.741 -9.085 130.201 1.00 29.60 408 THR A CA 1
ATOM 3029 C C . THR A 1 408 ? 56.257 -8.483 128.887 1.00 33.36 408 THR A C 1
ATOM 3030 O O . THR A 1 408 ? 56.678 -7.369 128.554 1.00 30.76 408 THR A O 1
ATOM 3034 N N . ALA A 1 409 ? 55.377 -9.165 128.146 1.00 28.99 409 ALA A N 1
ATOM 3035 C CA . ALA A 1 409 ? 55.124 -8.796 126.753 1.00 31.40 409 ALA A CA 1
ATOM 3036 C C . ALA A 1 409 ? 54.539 -7.396 126.613 1.00 28.58 409 ALA A C 1
ATOM 3037 O O . ALA A 1 409 ? 54.788 -6.722 125.606 1.00 24.58 409 ALA A O 1
ATOM 3039 N N . ARG A 1 410 ? 53.765 -6.939 127.598 1.00 34.67 410 ARG A N 1
ATOM 3040 C CA . ARG A 1 410 ? 53.148 -5.620 127.501 1.00 27.94 410 ARG A CA 1
ATOM 3041 C C . ARG A 1 410 ? 54.165 -4.496 127.625 1.00 29.28 410 ARG A C 1
ATOM 3042 O O . ARG A 1 410 ? 53.877 -3.365 127.217 1.00 30.68 410 ARG A O 1
ATOM 3050 N N . THR A 1 411 ? 55.343 -4.786 128.170 1.00 32.54 411 THR A N 1
ATOM 3051 C CA . THR A 1 411 ? 56.417 -3.820 128.339 1.00 34.99 411 THR A CA 1
ATOM 3052 C C . THR A 1 411 ? 57.463 -3.911 127.234 1.00 26.57 411 THR A C 1
ATOM 3053 O O . THR A 1 411 ? 58.252 -2.975 127.062 1.00 29.62 411 THR A O 1
ATOM 3057 N N . VAL A 1 412 ? 57.452 -4.987 126.453 1.00 32.31 412 VAL A N 1
ATOM 3058 C CA . VAL A 1 412 ? 58.586 -5.385 125.629 1.00 34.71 412 VAL A CA 1
ATOM 3059 C C . VAL A 1 412 ? 58.226 -5.281 124.152 1.00 31.67 412 VAL A C 1
ATOM 3060 O O . VAL A 1 412 ? 57.110 -5.624 123.744 1.00 26.72 412 VAL A O 1
ATOM 3064 N N . ASN A 1 413 ? 59.173 -4.782 123.359 1.00 26.91 413 ASN A N 1
ATOM 3065 C CA . ASN A 1 413 ? 59.209 -4.997 121.918 1.00 30.80 413 ASN A CA 1
ATOM 3066 C C . ASN A 1 413 ? 60.457 -5.810 121.606 1.00 27.72 413 ASN A C 1
ATOM 3067 O O . ASN A 1 413 ? 61.553 -5.463 122.059 1.00 25.42 413 ASN A O 1
ATOM 3072 N N . MET A 1 414 ? 60.295 -6.890 120.847 1.00 31.22 414 MET A N 1
ATOM 3073 C CA . MET A 1 414 ? 61.377 -7.832 120.589 1.00 26.33 414 MET A CA 1
ATOM 3074 C C . MET A 1 414 ? 61.787 -7.779 119.123 1.00 24.49 414 MET A C 1
ATOM 3075 O O . MET A 1 414 ? 60.951 -7.964 118.233 1.00 28.05 414 MET A O 1
ATOM 3080 N N . PHE A 1 415 ? 63.072 -7.536 118.881 1.00 30.87 415 PHE A N 1
ATOM 3081 C CA . PHE A 1 415 ? 63.645 -7.668 117.548 1.00 28.29 415 PHE A CA 1
ATOM 3082 C C . PHE A 1 415 ? 63.930 -9.139 117.262 1.00 28.15 415 PHE A C 1
ATOM 3083 O O . PHE A 1 415 ? 64.574 -9.818 118.066 1.00 25.66 415 PHE A O 1
ATOM 3091 N N . MET A 1 416 ? 63.458 -9.633 116.119 1.00 28.45 416 MET A N 1
ATOM 3092 C CA . MET A 1 416 ? 63.763 -10.996 115.709 1.00 34.19 416 MET A CA 1
ATOM 3093 C C . MET A 1 416 ? 64.006 -11.032 114.207 1.00 33.89 416 MET A C 1
ATOM 3094 O O . MET A 1 416 ? 63.594 -10.137 113.466 1.00 29.27 416 MET A O 1
ATOM 3099 N N . ARG A 1 417 ? 64.700 -12.091 11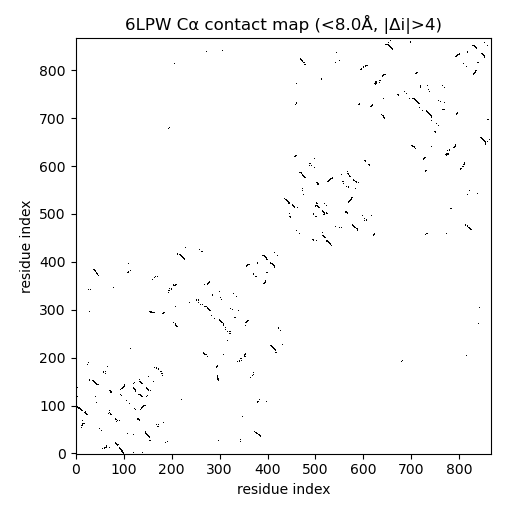3.766 1.00 29.49 417 ARG A N 1
ATOM 3100 C CA . ARG A 1 417 ? 64.975 -12.288 112.352 1.00 36.27 417 ARG A CA 1
ATOM 3101 C C . ARG A 1 417 ? 63.880 -13.125 111.702 1.00 35.88 417 ARG A C 1
ATOM 3102 O O . ARG A 1 417 ? 63.292 -14.002 112.343 1.00 27.96 417 ARG A O 1
ATOM 3110 N N . PRO A 1 418 ? 63.591 -12.865 110.431 1.00 34.88 418 PRO A N 1
ATOM 3111 C CA . PRO A 1 418 ? 62.587 -13.662 109.721 1.00 38.13 418 PRO A CA 1
ATOM 3112 C C . PRO A 1 418 ? 63.078 -15.077 109.457 1.00 30.76 418 PRO A C 1
ATOM 3113 O O . PRO A 1 418 ? 64.245 -15.420 109.659 1.00 35.57 418 PRO A O 1
ATOM 3117 N N . SER A 1 419 ? 62.144 -15.909 108.998 1.00 32.65 419 SER A N 1
ATOM 3118 C CA . SER A 1 419 ? 62.483 -17.239 108.512 1.00 36.71 419 SER A CA 1
ATOM 3119 C C . SER A 1 419 ? 63.555 -17.153 107.433 1.00 33.91 419 SER A C 1
ATOM 3120 O O . SER A 1 419 ? 63.603 -16.194 106.659 1.00 33.58 419 SER A O 1
ATOM 3123 N N . ARG A 1 420 ? 64.425 -18.159 107.389 1.00 27.89 420 ARG A N 1
ATOM 3124 C CA . ARG A 1 420 ? 65.429 -18.193 106.331 1.00 34.91 420 ARG A CA 1
ATOM 3125 C C . ARG A 1 420 ? 64.842 -18.576 104.977 1.00 32.60 420 ARG A C 1
ATOM 3126 O O . ARG A 1 420 ? 65.572 -18.562 103.980 1.00 32.32 420 ARG A O 1
ATOM 3134 N N . LEU A 1 421 ? 63.554 -18.911 104.916 1.00 30.28 421 LEU A N 1
ATOM 3135 C CA . LEU A 1 421 ? 62.868 -19.162 103.656 1.00 31.51 421 LEU A CA 1
ATOM 3136 C C . LEU A 1 421 ? 62.162 -17.929 103.110 1.00 28.41 421 LEU A C 1
ATOM 3137 O O . LEU A 1 421 ? 61.657 -17.975 101.984 1.00 28.55 421 LEU A O 1
ATOM 3142 N N . GLU A 1 422 ? 62.107 -16.839 103.875 1.00 32.01 422 GLU A N 1
ATOM 3143 C CA . GLU A 1 422 ? 61.425 -15.618 103.447 1.00 34.95 422 GLU A CA 1
ATOM 3144 C C . GLU A 1 422 ? 62.436 -14.761 102.696 1.00 36.25 422 GLU A C 1
ATOM 3145 O O . GLU A 1 422 ? 63.083 -13.879 103.263 1.00 38.78 422 GLU A O 1
ATOM 3151 N N . SER A 1 423 ? 62.565 -15.026 101.393 1.00 31.89 423 SER A N 1
ATOM 3152 C CA . SER A 1 423 ? 63.598 -14.376 100.595 1.00 40.92 423 SER A CA 1
ATOM 3153 C C . SER A 1 423 ? 63.352 -12.880 100.444 1.00 40.94 423 SER A C 1
ATOM 3154 O O . SER A 1 423 ? 64.306 -12.114 100.269 1.00 40.87 423 SER A O 1
ATOM 3157 N N . ASP A 1 424 ? 62.095 -12.446 100.504 1.00 33.28 424 ASP A N 1
ATOM 3158 C CA . ASP A 1 424 ? 61.777 -11.030 100.369 1.00 37.28 424 ASP A CA 1
ATOM 3159 C C . ASP A 1 424 ? 61.981 -10.248 101.660 1.00 43.90 424 ASP A C 1
ATOM 3160 O O . ASP A 1 424 ? 61.738 -9.037 101.674 1.00 49.12 424 ASP A O 1
ATOM 3165 N N . MET A 1 425 ? 62.412 -10.900 102.739 1.00 42.07 425 MET A N 1
ATOM 3166 C CA . MET A 1 425 ? 62.680 -10.220 103.999 1.00 41.66 425 MET A CA 1
ATOM 3167 C C . MET A 1 425 ? 64.122 -10.390 104.452 1.00 38.99 425 MET A C 1
ATOM 3168 O O . MET A 1 425 ? 64.442 -10.075 105.605 1.00 43.44 425 MET A O 1
ATOM 3173 N N . VAL A 1 426 ? 64.996 -10.891 103.576 1.00 37.73 426 VAL A N 1
ATOM 3174 C CA . VAL A 1 426 ? 66.422 -10.949 103.866 1.00 31.47 426 VAL A CA 1
ATOM 3175 C C . VAL A 1 426 ? 66.915 -9.551 104.201 1.00 38.05 426 VAL A C 1
ATOM 3176 O O . VAL A 1 426 ? 66.645 -8.591 103.471 1.00 36.70 426 VAL A O 1
ATOM 3180 N N . GLY A 1 427 ? 67.622 -9.425 105.322 1.00 41.54 427 GLY A N 1
ATOM 3181 C CA . GLY A 1 427 ? 68.063 -8.129 105.787 1.00 40.92 427 GLY A CA 1
ATOM 3182 C C . GLY A 1 427 ? 67.008 -7.309 106.496 1.00 44.43 427 GLY A C 1
ATOM 3183 O O . GLY A 1 427 ? 67.299 -6.179 106.908 1.00 46.94 427 GLY A O 1
ATOM 3184 N N . GLY A 1 428 ? 65.790 -7.834 106.646 1.00 37.11 428 GLY A N 1
ATOM 3185 C CA . GLY A 1 428 ? 64.760 -7.145 107.392 1.00 38.01 428 GLY A CA 1
ATOM 3186 C C . GLY A 1 428 ? 64.748 -7.539 108.859 1.00 48.51 428 GLY A C 1
ATOM 3187 O O . GLY A 1 428 ? 65.456 -8.445 109.295 1.00 43.27 428 GLY A O 1
ATOM 3188 N N . VAL A 1 429 ? 63.929 -6.826 109.628 1.00 37.19 429 VAL A N 1
ATOM 3189 C CA . VAL A 1 429 ? 63.779 -7.068 111.057 1.00 35.92 429 VAL A CA 1
ATOM 3190 C C . VAL A 1 429 ? 62.295 -7.141 111.386 1.00 41.49 429 VAL A C 1
ATOM 3191 O O . VAL A 1 429 ? 61.492 -6.363 110.857 1.00 39.83 429 VAL A O 1
ATOM 3195 N N . GLN A 1 430 ? 61.933 -8.080 112.255 1.00 31.23 430 GLN A N 1
ATOM 3196 C CA . GLN A 1 430 ? 60.570 -8.224 112.744 1.00 32.78 430 GLN A CA 1
ATOM 3197 C C . GLN A 1 430 ? 60.507 -7.833 114.213 1.00 24.21 430 GLN A C 1
ATOM 3198 O O . GLN A 1 430 ? 61.411 -8.154 114.991 1.00 33.32 430 GLN A O 1
ATOM 3204 N N . ILE A 1 431 ? 59.434 -7.144 114.590 1.00 26.50 431 ILE A N 1
ATOM 3205 C CA . ILE A 1 431 ? 59.276 -6.608 115.935 1.00 27.80 431 ILE A CA 1
ATOM 3206 C C . ILE A 1 431 ? 57.946 -7.089 116.493 1.00 24.34 431 ILE A C 1
ATOM 3207 O O . ILE A 1 431 ? 56.889 -6.811 115.915 1.00 24.86 431 ILE A O 1
ATOM 3212 N N . VAL A 1 432 ? 57.999 -7.802 117.614 1.00 24.78 432 VAL A N 1
ATOM 3213 C CA . VAL A 1 432 ? 56.807 -8.323 118.272 1.00 22.30 432 VAL A CA 1
ATOM 3214 C C . VAL A 1 432 ? 56.323 -7.266 119.258 1.00 27.81 432 VAL A C 1
ATOM 3215 O O . VAL A 1 432 ? 56.998 -6.964 120.245 1.00 29.47 432 VAL A O 1
ATOM 3219 N N . VAL A 1 433 ? 55.149 -6.702 118.989 1.00 32.45 433 VAL A N 1
ATOM 3220 C CA . VAL A 1 433 ? 54.608 -5.578 119.742 1.00 29.13 433 VAL A CA 1
ATOM 3221 C C . VAL A 1 433 ? 53.323 -6.019 120.425 1.00 29.51 433 VAL A C 1
ATOM 3222 O O . VAL A 1 433 ? 52.497 -6.712 119.822 1.00 28.56 433 VAL A O 1
ATOM 3226 N N . THR A 1 434 ? 53.156 -5.614 121.684 1.00 31.34 434 THR A N 1
ATOM 3227 C CA . THR A 1 434 ? 51.964 -5.922 122.467 1.00 31.18 434 THR A CA 1
ATOM 3228 C C . THR A 1 434 ? 51.414 -4.623 123.036 1.00 37.37 434 THR A C 1
ATOM 3229 O O . THR A 1 434 ? 52.114 -3.926 123.779 1.00 28.53 434 THR A O 1
ATOM 3233 N N . LEU A 1 435 ? 50.171 -4.302 122.695 1.00 33.45 435 LEU A N 1
ATOM 3234 C CA . LEU A 1 435 ? 49.589 -3.008 123.022 1.00 34.49 435 LEU A CA 1
ATOM 3235 C C . LEU A 1 435 ? 48.090 -3.177 123.204 1.00 39.04 435 LEU A C 1
ATOM 3236 O O . LEU A 1 435 ? 47.518 -4.187 122.775 1.00 36.33 435 LEU A O 1
ATOM 3241 N N . PRO A 1 436 ? 47.424 -2.214 123.845 1.00 38.67 436 PRO A N 1
ATOM 3242 C CA . PRO A 1 436 ? 45.959 -2.183 123.792 1.00 38.22 436 PRO A CA 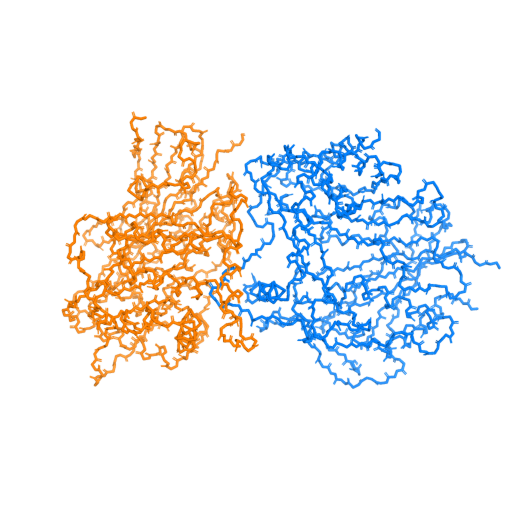1
ATOM 3243 C C . PRO A 1 436 ? 45.494 -2.081 122.349 1.00 38.53 436 PRO A C 1
ATOM 3244 O O . PRO A 1 436 ? 46.152 -1.460 121.511 1.00 39.43 436 PRO A O 1
ATOM 3248 N N . ARG A 1 437 ? 44.350 -2.711 122.061 1.00 43.61 437 ARG A N 1
ATOM 3249 C CA . ARG A 1 437 ? 43.854 -2.755 120.687 1.00 44.64 437 ARG A CA 1
ATOM 3250 C C . ARG A 1 437 ? 43.738 -1.356 120.094 1.00 40.22 437 ARG A C 1
ATOM 3251 O O . ARG A 1 437 ? 44.079 -1.135 118.926 1.00 47.47 437 ARG A O 1
ATOM 3259 N N . ILE A 1 438 ? 43.276 -0.395 120.895 1.00 41.53 438 ILE A N 1
ATOM 3260 C CA . ILE A 1 438 ? 43.180 0.990 120.437 1.00 43.98 438 ILE A CA 1
ATOM 3261 C C . ILE A 1 438 ? 44.561 1.519 120.062 1.00 44.20 438 ILE A C 1
ATOM 3262 O O . ILE A 1 438 ? 44.781 2.008 118.947 1.00 42.81 438 ILE A O 1
ATOM 3267 N N . ALA A 1 439 ? 45.513 1.420 120.993 1.00 37.40 439 ALA A N 1
ATOM 3268 C CA . ALA A 1 439 ? 46.851 1.950 120.749 1.00 40.67 439 ALA A CA 1
ATOM 3269 C C . ALA A 1 439 ? 47.537 1.222 119.601 1.00 31.47 439 ALA A C 1
ATOM 3270 O O . ALA A 1 439 ? 48.272 1.837 118.819 1.00 35.43 439 ALA A O 1
ATOM 3272 N N . MET A 1 440 ? 47.307 -0.088 119.482 1.00 33.90 440 MET A N 1
ATOM 3273 C CA . MET A 1 440 ? 47.955 -0.865 118.430 1.00 36.69 440 MET A CA 1
ATOM 3274 C C . MET A 1 440 ? 47.551 -0.370 117.046 1.00 36.77 440 MET A C 1
ATOM 3275 O O . MET A 1 440 ? 48.373 -0.351 116.122 1.00 36.35 440 MET A O 1
ATOM 3280 N N . VAL A 1 441 ? 46.290 0.040 116.885 1.00 33.84 441 VAL A N 1
ATOM 3281 C CA . VAL A 1 441 ? 45.842 0.595 115.609 1.00 40.25 441 VAL A CA 1
ATOM 3282 C C . VAL A 1 441 ? 46.646 1.842 115.265 1.00 41.19 441 VAL A C 1
ATOM 3283 O O . VAL A 1 441 ? 47.206 1.961 114.169 1.00 48.34 441 VAL A O 1
ATOM 3287 N N . LYS A 1 442 ? 46.723 2.786 116.203 1.00 43.13 442 LYS A N 1
ATOM 3288 C CA . LYS A 1 442 ? 47.520 3.986 115.985 1.00 36.99 442 LYS A CA 1
ATOM 3289 C C . LYS A 1 442 ? 49.012 3.686 115.925 1.00 36.86 442 LYS A C 1
ATOM 3290 O O . LYS A 1 442 ? 49.768 4.476 115.350 1.00 36.37 442 LYS A O 1
ATOM 3296 N N . PHE A 1 443 ? 49.454 2.565 116.500 1.00 36.22 443 PHE A N 1
ATOM 3297 C CA . PHE A 1 443 ? 50.870 2.222 116.432 1.00 34.40 443 PHE A CA 1
ATOM 3298 C C . PHE A 1 443 ? 51.257 1.742 115.039 1.00 34.22 443 PHE A C 1
ATOM 3299 O O . PHE A 1 443 ? 52.333 2.086 114.536 1.00 27.43 443 PHE A O 1
ATOM 3307 N N . LYS A 1 444 ? 50.399 0.937 114.406 1.00 35.78 444 LYS A N 1
ATOM 3308 C CA . LYS A 1 444 ? 50.693 0.468 113.055 1.00 37.99 444 LYS A CA 1
ATOM 3309 C C . LYS A 1 444 ? 50.712 1.623 112.064 1.00 39.22 444 LYS A C 1
ATOM 3310 O O . LYS A 1 444 ? 51.510 1.626 111.119 1.00 40.63 444 LYS A O 1
ATOM 3316 N N . GLU A 1 445 ? 49.849 2.621 112.270 1.00 35.09 445 GLU A N 1
ATOM 3317 C CA . GLU A 1 445 ? 49.791 3.750 111.347 1.00 37.14 445 GLU A CA 1
ATOM 3318 C C . GLU A 1 445 ? 51.052 4.601 111.432 1.00 35.82 445 GLU A C 1
ATOM 3319 O O . GLU A 1 445 ? 51.537 5.099 110.410 1.00 42.75 445 GLU A O 1
ATOM 3325 N N . GLU A 1 446 ? 51.600 4.777 112.636 1.00 37.11 446 GLU A N 1
ATOM 3326 C CA . GLU A 1 446 ? 52.869 5.487 112.762 1.00 39.16 446 GLU A CA 1
ATOM 3327 C C . GLU A 1 446 ? 53.996 4.720 112.078 1.00 47.34 446 GLU A C 1
ATOM 3328 O O . GLU A 1 446 ? 54.872 5.321 111.444 1.00 44.04 446 GLU A O 1
ATOM 3334 N N . MET A 1 447 ? 53.988 3.389 112.193 1.00 44.06 447 MET A N 1
ATOM 3335 C CA . MET A 1 447 ? 55.006 2.572 111.541 1.00 40.09 447 MET A CA 1
ATOM 3336 C C . MET A 1 447 ? 54.873 2.584 110.024 1.00 42.57 447 MET A C 1
ATOM 3337 O O . MET A 1 447 ? 55.856 2.305 109.328 1.00 48.82 447 MET A O 1
ATOM 3342 N N . GLU A 1 448 ? 53.681 2.887 109.498 1.00 50.59 448 GLU A N 1
ATOM 3343 C CA . GLU A 1 448 ? 53.509 2.993 108.052 1.00 53.84 448 GLU A CA 1
ATOM 3344 C C . GLU A 1 448 ? 54.444 4.034 107.450 1.00 47.57 448 GLU A C 1
ATOM 3345 O O . GLU A 1 448 ? 54.920 3.864 106.322 1.00 54.35 448 GLU A O 1
ATOM 3351 N N . ALA A 1 449 ? 54.728 5.106 108.192 1.00 51.64 449 ALA A N 1
ATOM 3352 C CA . ALA A 1 449 ? 55.567 6.206 107.730 1.00 49.39 449 ALA A CA 1
ATOM 3353 C C . ALA A 1 449 ? 57.012 5.801 107.462 1.00 52.19 449 ALA A C 1
ATOM 3354 O O . ALA A 1 449 ? 57.786 6.643 106.994 1.00 63.79 449 ALA A O 1
ATOM 3356 N N . LEU A 1 450 ? 57.405 4.559 107.745 1.00 57.69 450 LEU A N 1
ATOM 3357 C CA . LEU A 1 450 ? 58.750 4.113 107.406 1.00 61.76 450 LEU A CA 1
ATOM 3358 C C . LEU A 1 450 ? 58.867 3.663 105.957 1.00 65.61 450 LEU A C 1
ATOM 3359 O O . LEU A 1 450 ? 59.979 3.366 105.505 1.00 65.13 450 LEU A O 1
ATOM 3364 N N . GLU A 1 451 ? 57.758 3.612 105.227 1.00 68.43 451 GLU A N 1
ATOM 3365 C CA . GLU A 1 451 ? 57.780 3.281 103.809 1.00 70.37 451 GLU A CA 1
ATOM 3366 C C . GLU A 1 451 ? 56.838 4.195 103.031 1.00 63.25 451 GLU A C 1
ATOM 3367 O O . GLU A 1 451 ? 56.942 5.420 103.110 1.00 65.41 451 GLU A O 1
ATOM 3369 N N . ILE B 1 9 ? 49.129 37.094 142.373 1.00 62.42 9 ILE B N 1
ATOM 3370 C CA . ILE B 1 9 ? 50.207 37.961 142.829 1.00 71.03 9 ILE B CA 1
ATOM 3371 C C . ILE B 1 9 ? 49.654 38.907 143.916 1.00 85.05 9 ILE B C 1
ATOM 3372 O O . ILE B 1 9 ? 48.836 39.787 143.643 1.00 87.25 9 ILE B O 1
ATOM 3377 N N . PRO B 1 10 ? 50.043 38.678 145.186 1.00 80.05 10 PRO B N 1
ATOM 3378 C CA . PRO B 1 10 ? 50.929 37.608 145.649 1.00 73.94 10 PRO B CA 1
ATOM 3379 C C . PRO B 1 10 ? 50.199 36.283 145.861 1.00 74.05 10 PRO B C 1
ATOM 3380 O O . PRO B 1 10 ? 48.981 36.220 145.698 1.00 73.13 10 PRO B O 1
ATOM 3384 N N . LEU B 1 11 ? 50.949 35.243 146.217 1.00 66.77 11 LEU B N 1
ATOM 3385 C CA . LEU B 1 11 ? 50.353 33.945 146.505 1.00 63.86 11 LEU B CA 1
ATOM 3386 C C . LEU B 1 11 ? 49.537 34.022 147.790 1.00 59.06 11 LEU B C 1
ATOM 3387 O O . LEU B 1 11 ? 50.038 34.462 148.829 1.00 60.90 11 LEU B O 1
ATOM 3392 N N . MET B 1 12 ? 48.276 33.596 147.719 1.00 57.46 12 MET B N 1
ATOM 3393 C CA . MET B 1 12 ? 47.361 33.659 148.853 1.00 59.20 12 MET B CA 1
ATOM 3394 C C . MET B 1 12 ? 46.704 32.300 149.041 1.00 48.55 12 MET B C 1
ATOM 3395 O O . MET B 1 12 ? 46.014 31.814 148.141 1.00 51.17 12 MET B O 1
ATOM 3400 N N . VAL B 1 13 ? 46.917 31.693 150.205 1.00 44.97 13 VAL B N 1
ATOM 3401 C CA . VAL B 1 13 ? 46.262 30.447 150.584 1.00 48.90 13 VAL B CA 1
ATOM 3402 C C . VAL B 1 13 ? 45.258 30.762 151.680 1.00 51.62 13 VAL B C 1
ATOM 3403 O O . VAL B 1 13 ? 45.605 31.390 152.689 1.00 53.48 13 VAL B O 1
ATOM 3407 N N . GLU B 1 14 ? 44.014 30.329 151.478 1.00 45.10 14 GLU B N 1
ATOM 3408 C CA . GLU B 1 14 ? 42.918 30.597 152.400 1.00 49.34 14 GLU B CA 1
ATOM 3409 C C . GLU B 1 14 ? 42.405 29.273 152.945 1.00 47.58 14 GLU B C 1
ATOM 3410 O O . GLU B 1 14 ? 41.959 28.417 152.175 1.00 44.67 14 GLU B O 1
ATOM 3416 N N . LYS B 1 15 ? 42.492 29.093 154.265 1.00 51.11 15 LYS B N 1
ATOM 3417 C CA . LYS B 1 15 ? 41.941 27.903 154.899 1.00 44.51 15 LYS B CA 1
ATOM 3418 C C . LYS B 1 15 ? 40.422 28.018 154.965 1.00 47.81 15 LYS B C 1
ATOM 3419 O O . LYS B 1 15 ? 39.889 29.039 155.412 1.00 46.93 15 LYS B O 1
ATOM 3425 N N . MET B 1 16 ? 39.727 26.977 154.491 1.00 48.69 16 MET B N 1
ATOM 3426 C CA . MET B 1 16 ? 38.265 26.931 154.469 1.00 41.08 16 MET B CA 1
ATOM 3427 C C . MET B 1 16 ? 37.667 26.280 155.701 1.00 49.76 16 MET B C 1
ATOM 3428 O O . MET B 1 16 ? 36.682 26.785 156.245 1.00 50.80 16 MET B O 1
ATOM 3433 N N . LEU B 1 17 ? 38.207 25.144 156.127 1.00 47.51 17 LEU B N 1
ATOM 3434 C CA . LEU B 1 17 ? 37.707 24.502 157.328 1.00 51.33 17 LEU B CA 1
ATOM 3435 C C . LEU B 1 17 ? 38.779 23.600 157.913 1.00 52.07 17 LEU B C 1
ATOM 3436 O O . LEU B 1 17 ? 39.644 23.082 157.201 1.00 45.13 17 LEU B O 1
ATOM 3441 N N . THR B 1 18 ? 38.688 23.417 159.224 1.00 41.49 18 THR B N 1
ATOM 3442 C CA . THR B 1 18 ? 39.450 22.415 159.951 1.00 39.26 18 THR B CA 1
ATOM 3443 C C . THR B 1 18 ? 38.475 21.666 160.841 1.00 31.52 18 THR B C 1
ATOM 3444 O O . THR B 1 18 ? 37.844 22.271 161.713 1.00 39.86 18 THR B O 1
ATOM 3448 N N . GLU B 1 19 ? 38.325 20.367 160.602 1.00 32.24 19 GLU B N 1
ATOM 3449 C CA . GLU B 1 19 ? 37.586 19.491 161.497 1.00 42.17 19 GLU B CA 1
ATOM 3450 C C . GLU B 1 19 ? 38.533 18.438 162.053 1.00 42.94 19 GLU B C 1
ATOM 3451 O O . GLU B 1 19 ? 39.540 18.087 161.429 1.00 33.82 19 GLU B O 1
ATOM 3457 N N . MET B 1 20 ? 38.215 17.953 163.248 1.00 31.10 20 MET B N 1
ATOM 3458 C CA . MET B 1 20 ? 38.956 16.862 163.859 1.00 39.70 20 MET B CA 1
ATOM 3459 C C . MET B 1 20 ? 38.391 15.554 163.322 1.00 38.20 20 MET B C 1
ATOM 3460 O O . MET B 1 20 ? 37.256 15.182 163.639 1.00 49.16 20 MET B O 1
ATOM 3465 N N . VAL B 1 21 ? 39.170 14.870 162.492 1.00 29.90 21 VAL B N 1
ATOM 3466 C CA . VAL B 1 21 ? 38.731 13.611 161.902 1.00 37.88 21 VAL B CA 1
ATOM 3467 C C . VAL B 1 21 ? 38.976 12.492 162.904 1.00 41.01 21 VAL B C 1
ATOM 3468 O O . VAL B 1 21 ? 40.112 12.264 163.334 1.00 37.47 21 VAL B O 1
ATOM 3472 N N . LYS B 1 22 ? 37.917 11.805 163.278 1.00 35.44 22 LYS B N 1
ATOM 3473 C CA . LYS B 1 22 ? 37.960 10.733 164.254 1.00 45.49 22 LYS B CA 1
ATOM 3474 C C . LYS B 1 22 ? 37.917 9.383 163.553 1.00 39.32 22 LYS B C 1
ATOM 3475 O O . LYS B 1 22 ? 37.479 9.284 162.404 1.00 37.28 22 LYS B O 1
ATOM 3481 N N . PRO B 1 23 ? 38.390 8.321 164.204 1.00 35.12 23 PRO B N 1
ATOM 3482 C CA . PRO B 1 23 ? 38.369 7.003 163.558 1.00 37.68 23 PRO B CA 1
ATOM 3483 C C . PRO B 1 23 ? 36.947 6.554 163.254 1.00 35.36 23 PRO B C 1
ATOM 3484 O O . PRO B 1 23 ? 36.030 6.743 164.055 1.00 48.85 23 PRO B O 1
ATOM 3488 N N . SER B 1 24 ? 36.770 5.956 162.074 1.00 39.35 24 SER B N 1
ATOM 3489 C CA . SER B 1 24 ? 35.506 5.346 161.673 1.00 48.21 24 SER B CA 1
ATOM 3490 C C . SER B 1 24 ? 35.217 4.044 162.405 1.00 49.30 24 SER B C 1
ATOM 3491 O O . SER B 1 24 ? 34.238 3.354 162.094 1.00 50.10 24 SER B O 1
ATOM 3494 N N . LYS B 1 25 ? 36.065 3.717 163.376 1.00 45.51 25 LYS B N 1
ATOM 3495 C CA . LYS B 1 25 ? 36.071 2.458 164.099 1.00 37.16 25 LYS B CA 1
ATOM 3496 C C . LYS B 1 25 ? 36.252 2.769 165.574 1.00 44.97 25 LYS B C 1
ATOM 3497 O O . LYS B 1 25 ? 36.799 3.817 165.928 1.00 46.73 25 LYS B O 1
ATOM 3503 N N . HIS B 1 26 ? 35.775 1.881 166.439 1.00 39.83 26 HIS B N 1
ATOM 3504 C CA . HIS B 1 26 ? 36.070 2.060 167.851 1.00 47.88 26 HIS B CA 1
ATOM 3505 C C . HIS B 1 26 ? 37.547 1.793 168.095 1.00 41.93 26 HIS B C 1
ATOM 3506 O O . HIS B 1 26 ? 38.113 0.828 167.574 1.00 41.99 26 HIS B O 1
ATOM 3513 N N . ILE B 1 27 ? 38.172 2.654 168.889 1.00 41.62 27 ILE B N 1
ATOM 3514 C CA . ILE B 1 27 ? 39.596 2.515 169.177 1.00 50.18 27 ILE B CA 1
ATOM 3515 C C . ILE B 1 27 ? 39.792 2.385 170.683 1.00 40.04 27 ILE B C 1
ATOM 3516 O O . ILE B 1 27 ? 38.966 2.887 171.459 1.00 36.25 27 ILE B O 1
ATOM 3521 N N . PRO B 1 28 ? 40.850 1.719 171.140 1.00 41.30 28 PRO B N 1
ATOM 3522 C CA . PRO B 1 28 ? 41.058 1.579 172.584 1.00 44.96 28 PRO B CA 1
ATOM 3523 C C . PRO B 1 28 ? 41.385 2.915 173.229 1.00 38.00 28 PRO B C 1
ATOM 3524 O O . PRO B 1 28 ? 41.930 3.824 172.600 1.00 43.03 28 PRO B O 1
ATOM 3528 N N . GLN B 1 29 ? 41.034 3.023 174.504 1.00 39.71 29 GLN B N 1
ATOM 3529 C CA . GLN B 1 29 ? 41.355 4.188 175.322 1.00 35.02 29 GLN B CA 1
ATOM 3530 C C . GLN B 1 29 ? 42.565 3.816 176.171 1.00 41.56 29 GLN B C 1
ATOM 3531 O O . GLN B 1 29 ? 42.434 3.126 177.184 1.00 38.32 29 GLN B O 1
ATOM 3537 N N . GLN B 1 30 ? 43.750 4.255 175.746 1.00 41.49 30 GLN B N 1
ATOM 3538 C CA . GLN B 1 30 ? 44.985 3.888 176.424 1.00 37.41 30 GLN B CA 1
ATOM 3539 C C . GLN B 1 30 ? 45.915 5.087 176.527 1.00 42.13 30 GLN B C 1
ATOM 3540 O O . GLN B 1 30 ? 45.787 6.074 175.797 1.00 36.43 30 GLN B O 1
ATOM 3546 N N . THR B 1 31 ? 46.864 4.976 177.453 1.00 33.36 31 THR B N 1
ATOM 3547 C CA . THR B 1 31 ? 47.971 5.917 177.610 1.00 41.97 31 THR B CA 1
ATOM 3548 C C . THR B 1 31 ? 49.244 5.129 177.317 1.00 44.93 31 THR B C 1
ATOM 3549 O O . THR B 1 31 ? 49.727 4.374 178.167 1.00 43.72 31 THR B O 1
ATOM 3553 N N . LEU B 1 32 ? 49.780 5.291 176.111 1.00 37.11 32 LEU B N 1
ATOM 3554 C CA . LEU B 1 32 ? 50.876 4.457 175.643 1.00 35.55 32 LEU B CA 1
ATOM 3555 C C . LEU B 1 32 ? 52.228 5.082 175.960 1.00 40.57 32 LEU B C 1
ATOM 3556 O O . LEU B 1 32 ? 52.398 6.302 175.887 1.00 37.14 32 LEU B O 1
ATOM 3561 N N . ASN B 1 33 ? 53.186 4.230 176.316 1.00 33.05 33 ASN B N 1
ATOM 3562 C CA . ASN B 1 33 ? 54.568 4.658 176.429 1.00 39.42 33 ASN B CA 1
ATOM 3563 C C . ASN B 1 33 ? 55.222 4.670 175.054 1.00 33.40 33 ASN B C 1
ATOM 3564 O O . ASN B 1 33 ? 54.732 4.066 174.096 1.00 35.66 33 ASN B O 1
ATOM 3569 N N . LEU B 1 34 ? 56.346 5.366 174.967 1.00 33.64 34 LEU B N 1
ATOM 3570 C CA . LEU B 1 34 ? 57.122 5.445 173.741 1.00 32.42 34 LEU B CA 1
ATOM 3571 C C . LEU B 1 34 ? 58.478 4.784 173.953 1.00 39.47 34 LEU B C 1
ATOM 3572 O O . LEU B 1 34 ? 58.882 4.482 175.079 1.00 38.08 34 LEU B O 1
ATOM 3577 N N . SER B 1 35 ? 59.178 4.546 172.849 1.00 33.33 35 SER B N 1
ATOM 3578 C CA . SER B 1 35 ? 60.488 3.924 172.931 1.00 34.64 35 SER B CA 1
ATOM 3579 C C . SER B 1 35 ? 61.517 4.921 173.461 1.00 33.22 35 SER B C 1
ATOM 3580 O O . SER B 1 35 ? 61.239 6.109 173.654 1.00 33.39 35 SER B O 1
ATOM 3583 N N . THR B 1 36 ? 62.726 4.416 173.712 1.00 36.20 36 THR B N 1
ATOM 3584 C CA . THR B 1 36 ? 63.820 5.300 174.099 1.00 34.37 36 THR B CA 1
ATOM 3585 C C . THR B 1 36 ? 64.201 6.225 172.950 1.00 33.30 36 THR B C 1
ATOM 3586 O O . THR B 1 36 ? 64.491 7.409 173.164 1.00 28.02 36 THR B O 1
ATOM 3590 N N . LEU B 1 37 ? 64.188 5.706 171.720 1.00 27.91 37 LEU B N 1
ATOM 3591 C CA . LEU B 1 37 ? 64.462 6.546 170.558 1.00 30.97 37 LEU B CA 1
ATOM 3592 C C . LEU B 1 37 ? 63.399 7.624 170.396 1.00 31.87 37 LEU B C 1
ATOM 3593 O O . LEU B 1 37 ? 63.714 8.775 170.073 1.00 31.75 37 LEU B O 1
ATOM 3598 N N . ASP B 1 38 ? 62.132 7.271 170.626 1.00 32.35 38 ASP B N 1
ATOM 3599 C CA . ASP B 1 38 ? 61.055 8.249 170.515 1.00 38.94 38 ASP B CA 1
ATOM 3600 C C . ASP B 1 38 ? 61.155 9.327 171.585 1.00 39.16 38 ASP B C 1
ATOM 3601 O O . ASP B 1 38 ? 60.830 10.492 171.323 1.00 36.97 38 ASP B O 1
ATOM 3606 N N . ASN B 1 39 ? 61.594 8.963 172.790 1.00 27.09 39 ASN B N 1
ATOM 3607 C CA . ASN B 1 39 ? 61.604 9.896 173.909 1.00 34.04 39 ASN B CA 1
ATOM 3608 C C . ASN B 1 39 ? 62.777 10.865 173.876 1.00 32.17 39 ASN B C 1
ATOM 3609 O O . ASN B 1 39 ? 62.769 11.837 174.638 1.00 33.53 39 ASN B O 1
ATOM 3614 N N . ASP B 1 40 ? 63.774 10.622 173.030 1.00 34.92 40 ASP B N 1
ATOM 3615 C CA . ASP B 1 40 ? 64.885 11.540 172.831 1.00 34.77 40 ASP B CA 1
ATOM 3616 C C . ASP B 1 40 ? 64.359 12.955 172.589 1.00 44.69 40 ASP B C 1
ATOM 3617 O O . ASP B 1 40 ? 63.635 13.179 171.607 1.00 40.14 40 ASP B O 1
ATOM 3622 N N . PRO B 1 41 ? 64.680 13.922 173.455 1.00 38.98 41 PRO B N 1
ATOM 3623 C CA . PRO B 1 41 ? 64.171 15.288 173.241 1.00 40.23 41 PRO B CA 1
ATOM 3624 C C . PRO B 1 41 ? 64.658 15.922 171.950 1.00 39.72 41 PRO B C 1
ATOM 3625 O O . PRO B 1 41 ? 63.954 16.770 171.387 1.00 35.95 41 PRO B O 1
ATOM 3629 N N . TYR B 1 42 ? 65.838 15.536 171.458 1.00 46.00 42 TYR B N 1
ATOM 3630 C CA . TYR B 1 42 ? 66.293 16.021 170.159 1.00 49.40 42 TYR B CA 1
ATOM 3631 C C . TYR B 1 42 ? 65.366 15.580 169.032 1.00 47.41 42 TYR B C 1
ATOM 3632 O O . TYR B 1 42 ? 65.409 16.162 167.942 1.00 54.41 42 TYR B O 1
ATOM 3641 N N . ASN B 1 43 ? 64.522 14.579 169.272 1.00 38.84 43 ASN B N 1
ATOM 3642 C CA . ASN B 1 43 ? 63.609 14.074 168.259 1.00 38.18 43 ASN B CA 1
ATOM 3643 C C . ASN B 1 43 ? 62.246 14.754 168.279 1.00 43.34 43 ASN B C 1
ATOM 3644 O O . ASN B 1 43 ? 61.423 14.470 167.404 1.00 44.32 43 ASN B O 1
ATOM 3649 N N . GLU B 1 44 ? 61.975 15.635 169.243 1.00 46.42 44 GLU B N 1
ATOM 3650 C CA . GLU B 1 44 ? 60.688 16.329 169.286 1.00 37.79 44 GLU B CA 1
ATOM 3651 C C . GLU B 1 44 ? 60.717 17.495 168.297 1.00 42.34 44 GLU B C 1
ATOM 3652 O O . GLU B 1 44 ? 60.801 18.672 168.656 1.00 36.51 44 GLU B O 1
ATOM 3658 N N . VAL B 1 45 ? 60.663 17.132 167.015 1.00 35.40 45 VAL B N 1
ATOM 3659 C CA . VAL B 1 45 ? 60.527 18.074 165.915 1.00 36.77 45 VAL B CA 1
ATOM 3660 C C . VAL B 1 45 ? 59.396 17.576 165.027 1.00 36.95 45 VAL B C 1
ATOM 3661 O O . VAL B 1 45 ? 58.981 16.418 165.103 1.00 32.83 45 VAL B O 1
ATOM 3665 N N . ILE B 1 46 ? 58.895 18.466 164.178 1.00 31.73 46 ILE B N 1
ATOM 3666 C CA . ILE B 1 46 ? 57.733 18.178 163.346 1.00 34.25 46 ILE B CA 1
ATOM 3667 C C . ILE B 1 46 ? 58.211 17.974 161.915 1.00 31.00 46 ILE B C 1
ATOM 3668 O O . ILE B 1 46 ? 58.635 18.926 161.247 1.00 27.89 46 ILE B O 1
ATOM 3673 N N . TYR B 1 47 ? 58.152 16.729 161.449 1.00 34.27 47 TYR B N 1
ATOM 3674 C CA . TYR B 1 47 ? 58.388 16.432 160.043 1.00 30.23 47 TYR B CA 1
ATOM 3675 C C . TYR B 1 47 ? 57.263 17.012 159.196 1.00 34.85 47 TYR B C 1
ATOM 3676 O O . TYR B 1 47 ? 56.099 17.010 159.604 1.00 27.98 47 TYR B O 1
ATOM 3685 N N . LYS B 1 48 ? 57.609 17.511 158.008 1.00 27.01 48 LYS B N 1
ATOM 3686 C CA . LYS B 1 48 ? 56.624 18.083 157.098 1.00 22.77 48 LYS B CA 1
ATOM 3687 C C . LYS B 1 48 ? 56.966 17.700 155.666 1.00 33.14 48 LYS B C 1
ATOM 3688 O O . LYS B 1 48 ? 58.137 17.530 155.314 1.00 34.93 48 LYS B O 1
ATOM 3694 N N . ALA B 1 49 ? 55.929 17.559 154.842 1.00 31.45 49 ALA B N 1
ATOM 3695 C CA . ALA B 1 49 ? 56.122 17.204 153.444 1.00 30.97 49 ALA B CA 1
ATOM 3696 C C . ALA B 1 49 ? 54.891 17.601 152.642 1.00 33.56 49 ALA B C 1
ATOM 3697 O O . ALA B 1 49 ? 53.763 17.511 153.133 1.00 30.82 49 ALA B O 1
ATOM 3699 N N . CYS B 1 50 ? 55.122 18.029 151.405 1.00 31.48 50 CYS B N 1
ATOM 3700 C CA . CYS B 1 50 ? 54.061 18.375 150.472 1.00 26.22 50 CYS B CA 1
ATOM 3701 C C . CYS B 1 50 ? 54.020 17.337 149.361 1.00 32.98 50 CYS B C 1
ATOM 3702 O O . CYS B 1 50 ? 55.035 17.088 148.703 1.00 31.00 50 CYS B O 1
ATOM 3705 N N . TYR B 1 51 ? 52.854 16.735 149.155 1.00 30.47 51 TYR B N 1
ATOM 3706 C CA . TYR B 1 51 ? 52.631 15.796 148.061 1.00 32.59 51 TYR B CA 1
ATOM 3707 C C . TYR B 1 51 ? 51.772 16.509 147.023 1.00 29.60 51 TYR B C 1
ATOM 3708 O O . TYR B 1 51 ? 50.613 16.845 147.293 1.00 26.50 51 TYR B O 1
ATOM 3717 N N . VAL B 1 52 ? 52.345 16.751 145.849 1.00 29.95 52 VAL B N 1
ATOM 3718 C CA . VAL B 1 52 ? 51.693 17.531 144.804 1.00 30.45 52 VAL B CA 1
ATOM 3719 C C . VAL B 1 52 ? 50.985 16.590 143.841 1.00 28.68 52 VAL B C 1
ATOM 3720 O O . VAL B 1 52 ? 51.600 15.670 143.292 1.00 33.25 52 VAL B O 1
ATOM 3724 N N . PHE B 1 53 ? 49.696 16.827 143.622 1.00 31.29 53 PHE B N 1
ATOM 3725 C CA . PHE B 1 53 ? 48.921 16.076 142.645 1.00 28.36 53 PHE B CA 1
ATOM 3726 C C . PHE B 1 53 ? 48.375 17.026 141.594 1.00 29.64 53 PHE B C 1
ATOM 3727 O O . PHE B 1 53 ? 47.877 18.107 141.919 1.00 32.38 53 PHE B O 1
ATOM 3735 N N . LYS B 1 54 ? 48.471 16.617 140.336 1.00 33.32 54 LYS B N 1
ATOM 3736 C CA . LYS B 1 54 ? 47.908 17.396 139.248 1.00 42.91 54 LYS B CA 1
ATOM 3737 C C . LYS B 1 54 ? 46.447 17.027 139.028 1.00 40.29 54 LYS B C 1
ATOM 3738 O O . LYS B 1 54 ? 45.958 15.994 139.495 1.00 31.44 54 LYS B O 1
ATOM 3744 N N . ALA B 1 55 ? 45.755 17.894 138.294 1.00 48.53 55 ALA B N 1
ATOM 3745 C CA . ALA B 1 55 ? 44.327 17.741 138.065 1.00 47.44 55 ALA B CA 1
ATOM 3746 C C . ALA B 1 55 ? 44.031 16.479 137.263 1.00 50.79 55 ALA B C 1
ATOM 3747 O O . ALA B 1 55 ? 44.830 16.041 136.431 1.00 48.55 55 ALA B O 1
ATOM 3749 N N . LYS B 1 56 ? 42.868 15.885 137.528 1.00 58.76 56 LYS B N 1
ATOM 3750 C CA . LYS B 1 56 ? 42.366 14.817 136.678 1.00 59.93 56 LYS B CA 1
ATOM 3751 C C . LYS B 1 56 ? 42.047 15.370 135.289 1.00 73.46 56 LYS B C 1
ATOM 3752 O O . LYS B 1 56 ? 41.969 16.583 135.074 1.00 72.47 56 LYS B O 1
ATOM 3758 N N . ASN B 1 57 ? 41.857 14.465 134.335 1.00 76.18 57 ASN B N 1
ATOM 3759 C CA . ASN B 1 57 ? 41.563 14.877 132.966 1.00 84.16 57 ASN B CA 1
ATOM 3760 C C . ASN B 1 57 ? 40.117 15.343 132.827 1.00 75.94 57 ASN B C 1
ATOM 3761 O O . ASN B 1 57 ? 39.195 14.529 132.776 1.00 76.37 57 ASN B O 1
ATOM 3766 N N . ASN B 1 63 ? 36.902 19.843 145.835 1.00 81.81 63 ASN B N 1
ATOM 3767 C CA . ASN B 1 63 ? 36.014 19.072 144.976 1.00 86.93 63 ASN B CA 1
ATOM 3768 C C . ASN B 1 63 ? 35.865 17.645 145.493 1.00 81.57 63 ASN B C 1
ATOM 3769 O O . ASN B 1 63 ? 35.181 17.395 146.487 1.00 70.84 63 ASN B O 1
ATOM 3771 N N . ARG B 1 64 ? 36.526 16.718 144.809 1.00 71.23 64 ARG B N 1
ATOM 3772 C CA . ARG B 1 64 ? 36.487 15.290 145.100 1.00 60.70 64 ARG B CA 1
ATOM 3773 C C . ARG B 1 64 ? 37.637 14.808 145.989 1.00 55.44 64 ARG B C 1
ATOM 3774 O O . ARG B 1 64 ? 37.390 14.026 146.916 1.00 50.85 64 ARG B O 1
ATOM 3782 N N . PRO B 1 65 ? 38.895 15.221 145.758 1.00 44.35 65 PRO B N 1
ATOM 3783 C CA . PRO B 1 65 ? 39.995 14.581 146.504 1.00 41.28 65 PRO B CA 1
ATOM 3784 C C . PRO B 1 65 ? 39.980 14.877 147.994 1.00 37.76 65 PRO B C 1
ATOM 3785 O O . PRO B 1 65 ? 40.321 14.000 148.798 1.00 39.24 65 PRO B O 1
ATOM 3789 N N . GLU B 1 66 ? 39.608 16.099 148.379 1.00 38.80 66 GLU B N 1
ATOM 3790 C CA . GLU B 1 66 ? 39.528 16.463 149.790 1.00 43.59 66 GLU B CA 1
ATOM 3791 C C . GLU B 1 66 ? 38.605 15.523 150.554 1.00 44.35 66 GLU B C 1
ATOM 3792 O O . GLU B 1 66 ? 38.947 15.039 151.641 1.00 40.10 66 GLU B O 1
ATOM 3798 N N . ALA B 1 67 ? 37.421 15.262 149.998 1.00 38.40 67 ALA B N 1
ATOM 3799 C CA . ALA B 1 67 ? 36.459 14.396 150.668 1.00 39.27 67 ALA B CA 1
ATOM 3800 C C . ALA B 1 67 ? 36.966 12.962 150.747 1.00 40.31 67 ALA B C 1
ATOM 3801 O O . ALA B 1 67 ? 36.771 12.287 151.762 1.00 43.15 67 ALA B O 1
ATOM 3803 N N . LEU B 1 68 ? 37.631 12.485 149.693 1.00 43.23 68 LEU B N 1
ATOM 3804 C CA . LEU B 1 68 ? 38.116 11.109 149.687 1.00 42.66 68 LEU B CA 1
ATOM 3805 C C . LEU B 1 68 ? 39.232 10.894 150.702 1.00 39.08 68 LEU B C 1
ATOM 3806 O O . LEU B 1 68 ? 39.332 9.811 151.291 1.00 40.08 68 LEU B O 1
ATOM 3811 N N . LEU B 1 69 ? 40.080 11.901 150.917 1.00 34.41 69 LEU B N 1
ATOM 3812 C CA . LEU B 1 69 ? 41.149 11.759 151.898 1.00 41.57 69 LEU B CA 1
ATOM 3813 C C . LEU B 1 69 ? 40.632 11.875 153.325 1.00 32.98 69 LEU B C 1
ATOM 3814 O O . LEU B 1 69 ? 41.218 11.284 154.238 1.00 33.42 69 LEU B O 1
ATOM 3819 N N . ARG B 1 70 ? 39.546 12.622 153.538 1.00 38.52 70 ARG B N 1
ATOM 3820 C CA . ARG B 1 70 ? 38.937 12.671 154.863 1.00 35.96 70 ARG B CA 1
ATOM 3821 C C . ARG B 1 70 ? 38.397 11.303 155.260 1.00 34.53 70 ARG B C 1
ATOM 3822 O O . ARG B 1 70 ? 38.613 10.840 156.385 1.00 39.03 70 ARG B O 1
ATOM 3830 N N . GLU B 1 71 ? 37.685 10.639 154.345 1.00 36.55 71 GLU B N 1
ATOM 3831 C CA . GLU B 1 71 ? 37.222 9.278 154.609 1.00 41.65 71 GLU B CA 1
ATOM 3832 C C . GLU B 1 71 ? 38.398 8.337 154.826 1.00 39.04 71 GLU B C 1
ATOM 3833 O O . GLU B 1 71 ? 38.390 7.515 155.750 1.00 44.56 71 GLU B O 1
ATOM 3839 N N . ALA B 1 72 ? 39.418 8.440 153.971 1.00 35.80 72 ALA B N 1
ATOM 3840 C CA . ALA B 1 72 ? 40.587 7.577 154.099 1.00 35.03 72 ALA B CA 1
ATOM 3841 C C . ALA B 1 72 ? 41.273 7.781 155.443 1.00 33.04 72 ALA B C 1
ATOM 3842 O O . ALA B 1 72 ? 41.618 6.812 156.131 1.00 27.96 72 ALA B O 1
ATOM 3844 N N . LEU B 1 73 ? 41.480 9.041 155.834 1.00 26.69 73 LEU B N 1
ATOM 3845 C CA . LEU B 1 73 ? 42.085 9.320 157.132 1.00 35.75 73 LEU B CA 1
ATOM 3846 C C . LEU B 1 73 ? 41.256 8.728 158.263 1.00 34.54 73 LEU B C 1
ATOM 3847 O O . LEU B 1 73 ? 41.807 8.179 159.224 1.00 37.03 73 LEU B O 1
ATOM 3852 N N . SER B 1 74 ? 39.929 8.822 158.161 1.00 35.49 74 SER B N 1
ATOM 3853 C CA . SER B 1 74 ? 39.065 8.247 159.187 1.00 45.99 74 SER B CA 1
ATOM 3854 C C . SER B 1 74 ? 39.242 6.736 159.273 1.00 44.26 74 SER B C 1
ATOM 3855 O O . SER B 1 74 ? 39.231 6.164 160.369 1.00 42.42 74 SER B O 1
ATOM 3858 N N . ASP B 1 75 ? 39.411 6.072 158.128 1.00 35.80 75 ASP B N 1
ATOM 3859 C CA . ASP B 1 75 ? 39.626 4.628 158.139 1.00 36.93 75 ASP B CA 1
ATOM 3860 C C . ASP B 1 75 ? 41.038 4.288 158.599 1.00 39.35 75 ASP B C 1
ATOM 3861 O O . ASP B 1 75 ? 41.247 3.283 159.289 1.00 47.03 75 ASP B O 1
ATOM 3866 N N . LEU B 1 76 ? 42.016 5.116 158.225 1.00 30.40 76 LEU B N 1
ATOM 3867 C CA . LEU B 1 76 ? 43.395 4.881 158.640 1.00 42.61 76 LEU B CA 1
ATOM 3868 C C . LEU B 1 76 ? 43.525 4.896 160.156 1.00 34.24 76 LEU B C 1
ATOM 3869 O O . LEU B 1 76 ? 44.274 4.099 160.733 1.00 33.28 76 LEU B O 1
ATOM 3874 N N . LEU B 1 77 ? 42.790 5.788 160.820 1.00 37.36 77 LEU B N 1
ATOM 3875 C CA . LEU B 1 77 ? 42.887 5.922 162.266 1.00 40.14 77 LEU B CA 1
ATOM 3876 C C . LEU B 1 77 ? 42.273 4.749 163.017 1.00 38.97 77 LEU B C 1
ATOM 3877 O O . LEU B 1 77 ? 42.421 4.679 164.238 1.00 36.83 77 LEU B O 1
ATOM 3882 N N . GLY B 1 78 ? 41.585 3.837 162.332 1.00 41.35 78 GLY B N 1
ATOM 3883 C CA . GLY B 1 78 ? 41.230 2.583 162.968 1.00 39.19 78 GLY B CA 1
ATOM 3884 C C . GLY B 1 78 ? 42.432 1.683 163.163 1.00 42.27 78 GLY B C 1
ATOM 3885 O O . GLY B 1 78 ? 42.438 0.833 164.058 1.00 46.21 78 GLY B O 1
ATOM 3886 N N . TYR B 1 79 ? 43.465 1.861 162.340 1.00 43.68 79 TYR B N 1
ATOM 3887 C CA . TYR B 1 79 ? 44.695 1.082 162.422 1.00 41.08 79 TYR B CA 1
ATOM 3888 C C . TYR B 1 79 ? 45.784 1.840 163.174 1.00 44.09 79 TYR B C 1
ATOM 3889 O O . TYR B 1 79 ? 46.266 1.374 164.209 1.00 42.51 79 TYR B O 1
ATOM 3898 N N . TYR B 1 80 ? 46.177 3.008 162.672 1.00 34.13 80 TYR B N 1
ATOM 3899 C CA . TYR B 1 80 ? 47.122 3.870 163.381 1.00 36.27 80 TYR B CA 1
ATOM 3900 C C . TYR B 1 80 ? 46.375 4.797 164.343 1.00 32.40 80 TYR B C 1
ATOM 3901 O O . TYR B 1 80 ? 46.494 6.019 164.292 1.00 34.39 80 TYR B O 1
ATOM 3910 N N . TYR B 1 81 ? 45.588 4.192 165.234 1.00 33.35 81 TYR B N 1
ATOM 3911 C CA . TYR B 1 81 ? 44.821 4.990 166.186 1.00 32.00 81 TYR B CA 1
ATOM 3912 C C . TYR B 1 81 ? 45.667 5.807 167.164 1.00 33.58 81 TYR B C 1
ATOM 3913 O O . TYR B 1 81 ? 45.154 6.832 167.646 1.00 33.94 81 TYR B O 1
ATOM 3922 N N . PRO B 1 82 ? 46.910 5.439 167.510 1.00 31.84 82 PRO B N 1
ATOM 3923 C CA . PRO B 1 82 ? 47.731 6.368 168.306 1.00 30.89 82 PRO B CA 1
ATOM 3924 C C . PRO B 1 82 ? 47.877 7.743 167.677 1.00 36.06 82 PRO B C 1
ATOM 3925 O O . PRO B 1 82 ? 48.081 8.734 168.392 1.00 26.40 82 PRO B O 1
ATOM 3929 N N . LEU B 1 83 ? 47.759 7.833 166.350 1.00 27.71 83 LEU B N 1
ATOM 3930 C CA . LEU B 1 83 ? 47.920 9.106 165.660 1.00 36.25 83 LEU B CA 1
ATOM 3931 C C . LEU B 1 83 ? 46.841 10.114 166.037 1.00 34.10 83 LEU B C 1
ATOM 3932 O O . LEU B 1 83 ? 47.062 11.322 165.900 1.00 32.61 83 LEU B O 1
ATOM 3937 N N . SER B 1 84 ? 45.682 9.653 166.506 1.00 43.79 84 SER B N 1
ATOM 3938 C CA . SER B 1 84 ? 44.616 10.540 166.952 1.00 40.87 84 SER B CA 1
ATOM 3939 C C . SER B 1 84 ? 44.774 10.966 168.404 1.00 41.93 84 SER B C 1
ATOM 3940 O O . SER B 1 84 ? 43.985 11.787 168.885 1.00 39.27 84 SER B O 1
ATOM 3943 N N . GLY B 1 85 ? 45.769 10.437 169.108 1.00 42.68 85 GLY B N 1
ATOM 3944 C CA . GLY B 1 85 ? 45.971 10.748 170.505 1.00 36.24 85 GLY B CA 1
ATOM 3945 C C . GLY B 1 85 ? 46.637 12.095 170.710 1.00 34.63 85 GLY B C 1
ATOM 3946 O O . GLY B 1 85 ? 46.828 12.885 169.784 1.00 41.37 85 GLY B O 1
ATOM 3947 N N . SER B 1 86 ? 46.993 12.354 171.965 1.00 34.45 86 SER B N 1
ATOM 3948 C CA . SER B 1 86 ? 47.665 13.583 172.362 1.00 36.44 86 SER B CA 1
ATOM 3949 C C . SER B 1 86 ? 49.014 13.251 172.981 1.00 33.06 86 SER B C 1
ATOM 3950 O O . SER B 1 86 ? 49.132 12.305 173.765 1.00 38.20 86 SER B O 1
ATOM 3953 N N . LEU B 1 87 ? 50.026 14.035 172.623 1.00 30.77 87 LEU B N 1
ATOM 3954 C CA . LEU B 1 87 ? 51.386 13.831 173.100 1.00 35.37 87 LEU B CA 1
ATOM 3955 C C . LEU B 1 87 ? 51.684 14.811 174.224 1.00 36.01 87 LEU B C 1
ATOM 3956 O O . LEU B 1 87 ? 51.491 16.021 174.068 1.00 39.26 87 LEU B O 1
ATOM 3961 N N . LYS B 1 88 ? 52.156 14.286 175.351 1.00 35.39 88 LYS B N 1
ATOM 3962 C CA . LYS B 1 88 ? 52.541 15.112 176.487 1.00 38.92 88 LYS B CA 1
ATOM 3963 C C . LYS B 1 88 ? 53.600 14.368 177.281 1.00 39.43 88 LYS B C 1
ATOM 3964 O O . LYS B 1 88 ? 53.391 13.211 177.660 1.00 38.52 88 LYS B O 1
ATOM 3970 N N . ARG B 1 89 ? 54.731 15.023 177.523 1.00 40.67 89 ARG B N 1
ATOM 3971 C CA . ARG B 1 89 ? 55.828 14.417 178.264 1.00 51.57 89 ARG B CA 1
ATOM 3972 C C . ARG B 1 89 ? 55.744 14.859 179.720 1.00 48.88 89 ARG B C 1
ATOM 3973 O O . ARG B 1 89 ? 55.568 16.048 180.011 1.00 48.62 89 ARG B O 1
ATOM 3981 N N . GLN B 1 90 ? 55.816 13.886 180.625 1.00 55.29 90 GLN B N 1
ATOM 3982 C CA . GLN B 1 90 ? 55.770 14.147 182.053 1.00 53.18 90 GLN B CA 1
ATOM 3983 C C . GLN B 1 90 ? 56.912 15.062 182.455 1.00 61.60 90 GLN B C 1
ATOM 3984 O O . GLN B 1 90 ? 57.891 15.198 181.713 1.00 68.71 90 GLN B O 1
ATOM 3990 N N . GLU B 1 91 ? 56.818 15.692 183.618 1.00 52.66 91 GLU B N 1
ATOM 3991 C CA . GLU B 1 91 ? 58.017 16.184 184.269 1.00 61.14 91 GLU B CA 1
ATOM 3992 C C . GLU B 1 91 ? 58.444 15.265 185.403 1.00 56.56 91 GLU B C 1
ATOM 3993 O O . GLU B 1 91 ? 59.488 15.496 186.018 1.00 65.70 91 GLU B O 1
ATOM 3999 N N . SER B 1 92 ? 57.675 14.205 185.673 1.00 49.97 92 SER B N 1
ATOM 4000 C CA . SER B 1 92 ? 58.091 13.142 186.578 1.00 59.78 92 SER B CA 1
ATOM 4001 C C . SER B 1 92 ? 59.368 12.488 186.067 1.00 68.74 92 SER B C 1
ATOM 4002 O O . SER B 1 92 ? 60.405 12.536 186.734 1.00 73.28 92 SER B O 1
ATOM 4005 N N . ASP B 1 93 ? 59.296 11.880 184.879 1.00 58.28 93 ASP B N 1
ATOM 4006 C CA . ASP B 1 93 ? 60.406 11.120 184.317 1.00 54.78 93 ASP B CA 1
ATOM 4007 C C . ASP B 1 93 ? 60.855 11.636 182.956 1.00 54.09 93 ASP B C 1
ATOM 4008 O O . ASP B 1 93 ? 61.598 10.937 182.258 1.00 55.26 93 ASP B O 1
ATOM 4013 N N . ARG B 1 94 ? 60.411 12.828 182.554 1.00 59.75 94 ARG B N 1
ATOM 4014 C CA . ARG B 1 94 ? 60.757 13.429 181.266 1.00 60.74 94 ARG B CA 1
ATOM 4015 C C . ARG B 1 94 ? 60.364 12.550 180.081 1.00 52.50 94 ARG B C 1
ATOM 4016 O O . ARG B 1 94 ? 60.848 12.760 178.965 1.00 46.76 94 ARG B O 1
ATOM 4024 N N . LYS B 1 95 ? 59.494 11.566 180.293 1.00 50.88 95 LYS B N 1
ATOM 4025 C CA . LYS B 1 95 ? 59.080 10.650 179.241 1.00 46.04 95 LYS B CA 1
ATOM 4026 C C . LYS B 1 95 ? 57.771 11.115 178.620 1.00 54.31 95 LYS B C 1
ATOM 4027 O O . LYS B 1 95 ? 56.869 11.585 179.320 1.00 51.98 95 LYS B O 1
ATOM 4033 N N . LEU B 1 96 ? 57.678 10.982 177.301 1.00 42.48 96 LEU B N 1
ATOM 4034 C CA . LEU B 1 96 ? 56.448 11.288 176.590 1.00 39.96 96 LEU B CA 1
ATOM 4035 C C . LEU B 1 96 ? 55.426 10.180 176.803 1.00 36.53 96 LEU B C 1
ATOM 4036 O O . LEU B 1 96 ? 55.772 8.996 176.860 1.00 38.68 96 LEU B O 1
ATOM 4041 N N . GLN B 1 97 ? 54.162 10.573 176.926 1.00 36.41 97 GLN B N 1
ATOM 4042 C CA . GLN B 1 97 ? 53.050 9.638 176.947 1.00 41.29 97 GLN B CA 1
ATOM 4043 C C . GLN B 1 97 ? 52.021 10.081 175.920 1.00 37.68 97 GLN B C 1
ATOM 4044 O O . GLN B 1 97 ? 51.797 11.278 175.726 1.00 39.47 97 GLN B O 1
ATOM 4050 N N . LEU B 1 98 ? 51.412 9.107 175.251 1.00 37.97 98 LEU B N 1
ATOM 4051 C CA . LEU B 1 98 ? 50.430 9.364 174.208 1.00 39.45 98 LEU B CA 1
ATOM 4052 C C . LEU B 1 98 ? 49.087 8.822 174.671 1.00 39.98 98 LEU B C 1
ATOM 4053 O O . LEU B 1 98 ? 48.959 7.623 174.937 1.00 37.66 98 LEU B O 1
ATOM 4058 N N . SER B 1 99 ? 48.098 9.703 174.777 1.00 42.29 99 SER B N 1
ATOM 4059 C CA . SER B 1 99 ? 46.780 9.354 175.291 1.00 40.21 99 SER B CA 1
ATOM 4060 C C . SER B 1 99 ? 45.785 9.343 174.141 1.00 41.22 99 SER B C 1
ATOM 4061 O O . SER B 1 99 ? 45.531 10.384 173.526 1.00 39.57 99 SER B O 1
ATOM 4064 N N . CYS B 1 100 ? 45.219 8.173 173.864 1.00 28.43 100 CYS B N 1
ATOM 4065 C CA . CYS B 1 100 ? 44.317 7.973 172.742 1.00 34.33 100 CYS B CA 1
ATOM 4066 C C . CYS B 1 100 ? 42.951 7.509 173.233 1.00 31.08 100 CYS B C 1
ATOM 4067 O O . CYS B 1 100 ? 42.790 7.048 174.367 1.00 40.94 100 CYS B O 1
ATOM 4070 N N . GLY B 1 101 ? 41.956 7.648 172.362 1.00 35.33 101 GLY B N 1
ATOM 4071 C CA . GLY B 1 101 ? 40.636 7.127 172.648 1.00 41.10 101 GLY B CA 1
ATOM 4072 C C . GLY B 1 101 ? 39.833 7.898 173.668 1.00 40.18 101 GLY B C 1
ATOM 4073 O O . GLY B 1 101 ? 38.735 7.460 174.025 1.00 47.92 101 GLY B O 1
ATOM 4074 N N . GLY B 1 102 ? 40.343 9.024 174.159 1.00 35.76 102 GLY B N 1
ATOM 4075 C CA . GLY B 1 102 ? 39.583 9.866 175.056 1.00 42.07 102 GLY B CA 1
ATOM 4076 C C . GLY B 1 102 ? 38.642 10.787 174.305 1.00 49.98 102 GLY B C 1
ATOM 4077 O O . GLY B 1 102 ? 38.523 10.753 173.080 1.00 50.64 102 GLY B O 1
ATOM 4078 N N . ASP B 1 103 ? 37.959 11.635 175.069 1.00 43.26 103 ASP B N 1
ATOM 4079 C CA . ASP B 1 103 ? 37.014 12.572 174.479 1.00 58.66 103 ASP B CA 1
ATOM 4080 C C . ASP B 1 103 ? 37.747 13.645 173.682 1.00 48.00 103 ASP B C 1
ATOM 4081 O O . ASP B 1 103 ? 38.770 14.180 174.120 1.00 45.08 103 ASP B O 1
ATOM 4083 N N . GLY B 1 104 ? 37.221 13.953 172.500 1.00 54.24 104 GLY B N 1
ATOM 4084 C CA . GLY B 1 104 ? 37.780 15.004 171.674 1.00 55.38 104 GLY B CA 1
ATOM 4085 C C . GLY B 1 104 ? 39.010 14.630 170.879 1.00 59.88 104 GLY B C 1
ATOM 4086 O O . GLY B 1 104 ? 39.665 15.523 170.329 1.00 60.72 104 GLY B O 1
ATOM 4087 N N . GLY B 1 105 ? 39.347 13.345 170.794 1.00 52.93 105 GLY B N 1
ATOM 4088 C CA . GLY B 1 105 ? 40.484 12.920 170.001 1.00 44.10 105 GLY B CA 1
ATOM 4089 C C . GLY B 1 105 ? 40.285 13.160 168.518 1.00 52.57 105 GLY B C 1
ATOM 4090 O O . GLY B 1 105 ? 39.218 13.616 168.094 1.00 64.71 105 GLY B O 1
ATOM 4091 N N . GLY B 1 106 ? 41.300 12.865 167.717 1.00 43.58 106 GLY B N 1
ATOM 4092 C CA . GLY B 1 106 ? 41.206 12.993 166.277 1.00 47.15 106 GLY B CA 1
ATOM 4093 C C . GLY B 1 106 ? 42.393 13.732 165.692 1.00 41.94 106 GLY B C 1
ATOM 4094 O O . GLY B 1 106 ? 43.219 14.311 166.391 1.00 47.10 106 GLY B O 1
ATOM 4095 N N . VAL B 1 107 ? 42.449 13.701 164.367 1.00 33.79 107 VAL B N 1
ATOM 4096 C CA . VAL B 1 107 ? 43.530 14.303 163.592 1.00 31.11 107 VAL B CA 1
ATOM 4097 C C . VAL B 1 107 ? 42.997 15.568 162.934 1.00 27.87 107 VAL B C 1
ATOM 4098 O O . VAL B 1 107 ? 41.959 15.514 162.266 1.00 31.82 107 VAL B O 1
ATOM 4102 N N . PRO B 1 108 ? 43.656 16.714 163.100 1.00 30.46 108 PRO B N 1
ATOM 4103 C CA . PRO B 1 108 ? 43.220 17.919 162.384 1.00 29.54 108 PRO B CA 1
ATOM 4104 C C . PRO B 1 108 ? 43.400 17.759 160.882 1.00 30.91 108 PRO B C 1
ATOM 4105 O O . PRO B 1 108 ? 44.435 17.288 160.405 1.00 33.73 108 PRO B O 1
ATOM 4109 N N . PHE B 1 109 ? 42.370 18.157 160.140 1.00 27.93 109 PHE B N 1
ATOM 4110 C CA . PHE B 1 109 ? 42.319 17.978 158.691 1.00 26.19 109 PHE B CA 1
ATOM 4111 C C . PHE B 1 109 ? 41.821 19.283 158.085 1.00 35.53 109 PHE B C 1
ATOM 4112 O O . PHE B 1 109 ? 40.652 19.639 158.256 1.00 36.13 109 PHE B O 1
ATOM 4120 N N . THR B 1 110 ? 42.701 19.991 157.383 1.00 26.45 110 THR B N 1
ATOM 4121 C CA . THR B 1 110 ? 42.416 21.329 156.885 1.00 29.26 110 THR B CA 1
ATOM 4122 C C . THR B 1 110 ? 42.261 21.311 155.370 1.00 36.13 110 THR B C 1
ATOM 4123 O O . THR B 1 110 ? 43.025 20.644 154.665 1.00 26.68 110 THR B O 1
ATOM 4127 N N . VAL B 1 111 ? 41.266 22.041 154.874 1.00 33.91 111 VAL B N 1
ATOM 4128 C CA . VAL B 1 111 ? 41.053 22.228 153.445 1.00 32.16 111 VAL B CA 1
ATOM 4129 C C . VAL B 1 111 ? 41.243 23.704 153.131 1.00 42.95 111 VAL B C 1
ATOM 4130 O O . VAL B 1 111 ? 40.594 24.562 153.742 1.00 42.88 111 VAL B O 1
ATOM 4134 N N . ALA B 1 112 ? 42.126 23.996 152.180 1.00 32.15 112 ALA B N 1
ATOM 4135 C CA . ALA B 1 112 ? 42.449 25.362 151.803 1.00 28.39 112 ALA B CA 1
ATOM 4136 C C . ALA B 1 112 ? 42.388 25.502 150.288 1.00 39.25 112 ALA B C 1
ATOM 4137 O O . ALA B 1 112 ? 42.437 24.516 149.549 1.00 33.10 112 ALA B O 1
ATOM 4139 N N . THR B 1 113 ? 42.271 26.746 149.829 1.00 32.54 113 THR B N 1
ATOM 4140 C CA . THR B 1 113 ? 42.295 27.055 148.408 1.00 40.30 113 THR B CA 1
ATOM 4141 C C . THR B 1 113 ? 43.390 28.073 148.123 1.00 36.28 113 THR B C 1
ATOM 4142 O O . THR B 1 113 ? 43.698 28.930 148.956 1.00 46.49 113 THR B O 1
ATOM 4146 N N . ALA B 1 114 ? 43.978 27.964 146.937 1.00 42.22 114 ALA B N 1
ATOM 4147 C CA . ALA B 1 114 ? 45.031 28.862 146.489 1.00 44.96 114 ALA B CA 1
ATOM 4148 C C . ALA B 1 114 ? 44.540 29.663 145.292 1.00 45.67 114 ALA B C 1
ATOM 4149 O O . ALA B 1 114 ? 43.792 29.150 144.453 1.00 44.90 114 ALA B O 1
ATOM 4151 N N . ASN B 1 115 ? 44.962 30.924 145.222 1.00 56.62 115 ASN B N 1
ATOM 4152 C CA . ASN B 1 115 ? 44.544 31.845 144.165 1.00 58.07 115 ASN B CA 1
ATOM 4153 C C . ASN B 1 115 ? 45.436 31.760 142.938 1.00 59.16 115 ASN B C 1
ATOM 4154 O O . ASN B 1 115 ? 45.726 32.773 142.292 1.00 59.46 115 ASN B O 1
ATOM 4159 N N . VAL B 1 116 ? 45.882 30.556 142.585 1.00 49.23 116 VAL B N 1
ATOM 4160 C CA . VAL B 1 116 ? 46.839 30.378 141.502 1.00 50.88 116 VAL B CA 1
ATOM 4161 C C . VAL B 1 116 ? 46.763 28.926 141.059 1.00 52.92 116 VAL B C 1
ATOM 4162 O O . VAL B 1 116 ? 46.251 28.069 141.780 1.00 60.34 116 VAL B O 1
ATOM 4166 N N . GLU B 1 117 ? 47.251 28.648 139.856 1.00 49.50 117 GLU B N 1
ATOM 4167 C CA . GLU B 1 117 ? 47.264 27.282 139.363 1.00 53.01 117 GLU B CA 1
ATOM 4168 C C . GLU B 1 117 ? 48.595 26.618 139.682 1.00 48.36 117 GLU B C 1
ATOM 4169 O O . GLU B 1 117 ? 49.629 27.279 139.819 1.00 56.28 117 GLU B O 1
ATOM 4175 N N . LEU B 1 118 ? 48.552 25.288 139.811 1.00 50.91 118 LEU B N 1
ATOM 4176 C CA . LEU B 1 118 ? 49.755 24.518 140.105 1.00 51.35 118 LEU B CA 1
ATOM 4177 C C . LEU B 1 118 ? 50.869 24.814 139.112 1.00 53.98 118 LEU B C 1
ATOM 4178 O O . LEU B 1 118 ? 52.052 24.743 139.467 1.00 52.95 118 LEU B O 1
ATOM 4183 N N . SER B 1 119 ? 50.512 25.163 137.872 1.00 58.87 119 SER B N 1
ATOM 4184 C CA . SER B 1 119 ? 51.519 25.399 136.845 1.00 46.93 119 SER B CA 1
ATOM 4185 C C . SER B 1 119 ? 52.481 26.515 137.239 1.00 49.23 119 SER B C 1
ATOM 4186 O O . SER B 1 119 ? 53.663 26.459 136.891 1.00 56.23 119 SER B O 1
ATOM 4189 N N . SER B 1 120 ? 52.005 27.521 137.974 1.00 53.96 120 SER B N 1
ATOM 4190 C CA . SER B 1 120 ? 52.799 28.725 138.190 1.00 52.47 120 SER B CA 1
ATOM 4191 C C . SER B 1 120 ? 53.807 28.591 139.322 1.00 51.55 120 SER B C 1
ATOM 4192 O O . SER B 1 120 ? 54.669 29.463 139.463 1.00 59.03 120 SER B O 1
ATOM 4195 N N . LEU B 1 121 ? 53.706 27.553 140.148 1.00 55.15 121 LEU B N 1
ATOM 4196 C CA . LEU B 1 121 ? 54.744 27.239 141.121 1.00 53.94 121 LEU B CA 1
ATOM 4197 C C . LEU B 1 121 ? 55.650 26.120 140.630 1.00 48.45 121 LEU B C 1
ATOM 4198 O O . LEU B 1 121 ? 56.513 25.650 141.381 1.00 54.09 121 LEU B O 1
ATOM 4203 N N . LYS B 1 122 ? 55.465 25.701 139.378 1.00 44.78 122 LYS B N 1
ATOM 4204 C CA . LYS B 1 122 ? 56.327 24.731 138.708 1.00 52.30 122 LYS B CA 1
ATOM 4205 C C . LYS B 1 122 ? 56.412 23.435 139.510 1.00 44.32 122 LYS B C 1
ATOM 4206 O O . LYS B 1 122 ? 57.473 22.822 139.634 1.00 48.60 122 LYS B O 1
ATOM 4212 N N . ASN B 1 123 ? 55.267 23.016 140.057 1.00 50.06 123 ASN B N 1
ATOM 4213 C CA . ASN B 1 123 ? 55.161 21.791 140.856 1.00 47.18 123 ASN B CA 1
ATOM 4214 C C . ASN B 1 123 ? 56.152 21.797 142.018 1.00 45.77 123 ASN B C 1
ATOM 4215 O O . ASN B 1 123 ? 56.758 20.778 142.358 1.00 47.15 123 ASN B O 1
ATOM 4220 N N . LEU B 1 124 ? 56.321 22.973 142.625 1.00 46.68 124 LEU B N 1
ATOM 4221 C CA . LEU B 1 124 ? 57.111 23.168 143.840 1.00 47.83 124 LEU B CA 1
ATOM 4222 C C . LEU B 1 124 ? 58.583 22.816 143.649 1.00 48.65 124 LEU B C 1
ATOM 4223 O O . LEU B 1 124 ? 59.275 22.492 144.619 1.00 44.44 124 LEU B O 1
ATOM 4228 N N . GLU B 1 125 ? 59.088 22.873 142.417 1.00 48.46 125 GLU B N 1
ATOM 4229 C CA . GLU B 1 125 ? 60.446 22.414 142.160 1.00 47.06 125 GLU B CA 1
ATOM 4230 C C . GLU B 1 125 ? 61.505 23.395 142.641 1.00 44.28 125 GLU B C 1
ATOM 4231 O O . GLU B 1 125 ? 62.645 22.986 142.872 1.00 53.73 125 GLU B O 1
ATOM 4237 N N . ASN B 1 126 ? 61.158 24.669 142.792 1.00 51.72 126 ASN B N 1
ATOM 4238 C CA . ASN B 1 126 ? 62.050 25.655 143.383 1.00 53.98 126 ASN B CA 1
ATOM 4239 C C . ASN B 1 126 ? 61.329 26.464 144.456 1.00 46.39 126 ASN B C 1
ATOM 4240 O O . ASN B 1 126 ? 61.549 27.670 144.586 1.00 45.28 126 ASN B O 1
ATOM 4245 N N . ILE B 1 127 ? 60.461 25.814 145.229 1.00 40.12 127 ILE B N 1
ATOM 4246 C CA . ILE B 1 127 ? 59.678 26.548 146.212 1.00 49.08 127 ILE B CA 1
ATOM 4247 C C . ILE B 1 127 ? 60.579 27.013 147.346 1.00 50.30 127 ILE B C 1
ATOM 4248 O O . ILE B 1 127 ? 61.430 26.265 147.844 1.00 38.85 127 ILE B O 1
ATOM 4253 N N . ASP B 1 128 ? 60.416 28.269 147.733 1.00 48.43 128 ASP B N 1
ATOM 4254 C CA . ASP B 1 128 ? 60.986 28.733 148.982 1.00 51.28 128 ASP B CA 1
ATOM 4255 C C . ASP B 1 128 ? 60.312 28.013 150.147 1.00 57.57 128 ASP B C 1
ATOM 4256 O O . ASP B 1 128 ? 59.113 27.713 150.118 1.00 51.29 128 ASP B O 1
ATOM 4261 N N . SER B 1 129 ? 61.112 27.714 151.172 1.00 50.10 129 SER B N 1
ATOM 4262 C CA . SER B 1 129 ? 60.618 26.912 152.288 1.00 56.68 129 SER B CA 1
ATOM 4263 C C . SER B 1 129 ? 59.561 27.640 153.099 1.00 57.10 129 SER B C 1
ATOM 4264 O O . SER B 1 129 ? 58.673 26.992 153.671 1.00 58.95 129 SER B O 1
ATOM 4267 N N . ASP B 1 130 ? 59.639 28.971 153.178 1.00 51.94 130 ASP B N 1
ATOM 4268 C CA . ASP B 1 130 ? 58.580 29.726 153.834 1.00 54.71 130 ASP B CA 1
ATOM 4269 C C . ASP B 1 130 ? 57.297 29.697 153.012 1.00 51.87 130 ASP B C 1
ATOM 4270 O O . ASP B 1 130 ? 56.199 29.555 153.568 1.00 55.43 130 ASP B O 1
ATOM 4275 N N . THR B 1 131 ? 57.415 29.839 151.689 1.00 50.90 131 THR B N 1
ATOM 4276 C CA . THR B 1 131 ? 56.260 29.679 150.812 1.00 45.06 131 THR B CA 1
ATOM 4277 C C . THR B 1 131 ? 55.613 28.315 151.013 1.00 48.05 131 THR B C 1
ATOM 4278 O O . THR B 1 131 ? 54.384 28.197 151.086 1.00 48.95 131 THR B O 1
ATOM 4282 N N . ALA B 1 132 ? 56.437 27.270 151.128 1.00 49.14 132 ALA B N 1
ATOM 4283 C CA . ALA B 1 132 ? 55.914 25.913 151.248 1.00 45.17 132 ALA B CA 1
ATOM 4284 C C . ALA B 1 132 ? 55.135 25.714 152.539 1.00 47.74 132 ALA B C 1
ATOM 4285 O O . ALA B 1 132 ? 54.252 24.851 152.601 1.00 42.32 132 ALA B O 1
ATOM 4287 N N . LEU B 1 133 ? 55.442 26.495 153.579 1.00 46.52 133 LEU B N 1
ATOM 4288 C CA . LEU B 1 133 ? 54.692 26.387 154.826 1.00 44.83 133 LEU B CA 1
ATOM 4289 C C . LEU B 1 133 ? 53.233 26.786 154.652 1.00 39.49 133 LEU B C 1
ATOM 4290 O O . LEU B 1 133 ? 52.395 26.391 155.469 1.00 43.44 133 LEU B O 1
ATOM 4295 N N . ASN B 1 134 ? 52.909 27.545 153.601 1.00 42.10 134 ASN B N 1
ATOM 4296 C CA . ASN B 1 134 ? 51.522 27.901 153.320 1.00 40.32 134 ASN B CA 1
ATOM 4297 C C . ASN B 1 134 ? 50.654 26.681 153.045 1.00 40.59 134 ASN B C 1
ATOM 4298 O O . ASN B 1 134 ? 49.424 26.777 153.122 1.00 44.05 134 ASN B O 1
ATOM 4303 N N . PHE B 1 135 ? 51.260 25.544 152.713 1.00 33.57 135 PHE B N 1
ATOM 4304 C CA . PHE B 1 135 ? 50.528 24.342 152.347 1.00 40.50 135 PHE B CA 1
ATOM 4305 C C . PHE B 1 135 ? 50.547 23.284 153.437 1.00 39.04 135 PHE B C 1
ATOM 4306 O O . PHE B 1 135 ? 49.895 22.246 153.285 1.00 36.45 135 PHE B O 1
ATOM 4314 N N . LEU B 1 136 ? 51.264 23.522 154.529 1.00 44.57 136 LEU B N 1
ATOM 4315 C CA . LEU B 1 136 ? 51.457 22.549 155.585 1.00 39.68 136 LEU B CA 1
ATOM 4316 C C . LEU B 1 136 ? 50.663 22.931 156.824 1.00 32.13 136 LEU B C 1
ATOM 4317 O O . LEU B 1 136 ? 50.661 24.100 157.225 1.00 42.72 136 LEU B O 1
ATOM 4322 N N . PRO B 1 137 ? 49.978 21.977 157.445 1.00 41.07 137 PRO B N 1
ATOM 4323 C CA . PRO B 1 137 ? 49.217 22.289 158.655 1.00 34.92 137 PRO B CA 1
ATOM 4324 C C . PRO B 1 137 ? 50.139 22.526 159.837 1.00 40.24 137 PRO B C 1
ATOM 4325 O O . PRO B 1 137 ? 51.285 22.072 159.875 1.00 39.26 137 PRO B O 1
ATOM 4329 N N . VAL B 1 138 ? 49.623 23.269 160.806 1.00 45.54 138 VAL B N 1
ATOM 4330 C CA . VAL B 1 138 ? 50.252 23.358 162.112 1.00 45.93 138 VAL B CA 1
ATOM 4331 C C . VAL B 1 138 ? 49.728 22.211 162.964 1.00 42.55 138 VAL B C 1
ATOM 4332 O O . VAL B 1 138 ? 48.662 21.646 162.704 1.00 43.94 138 VAL B O 1
ATOM 4336 N N . LEU B 1 139 ? 50.489 21.846 163.990 1.00 44.91 139 LEU B N 1
ATOM 4337 C CA . LEU B 1 139 ? 50.053 20.784 164.882 1.00 54.01 139 LEU B CA 1
ATOM 4338 C C . LEU B 1 139 ? 49.131 21.350 165.956 1.00 48.54 139 LEU B C 1
ATOM 4339 O O . LEU B 1 139 ? 49.372 22.431 166.499 1.00 43.61 139 LEU B O 1
ATOM 4344 N N . HIS B 1 140 ? 48.060 20.618 166.242 1.00 46.59 140 HIS B N 1
ATOM 4345 C CA . HIS B 1 140 ? 47.019 21.075 167.153 1.00 50.30 140 HIS B CA 1
ATOM 4346 C C . HIS B 1 140 ? 47.513 20.984 168.593 1.00 49.79 140 HIS B C 1
ATOM 4347 O O . HIS B 1 140 ? 47.820 19.890 169.074 1.00 42.55 140 HIS B O 1
ATOM 4354 N N . VAL B 1 141 ? 47.585 22.126 169.281 1.00 42.91 141 VAL B N 1
ATOM 4355 C CA . VAL B 1 141 ? 48.061 22.200 170.660 1.00 47.57 141 VAL B CA 1
ATOM 4356 C C . VAL B 1 141 ? 46.871 22.410 171.580 1.00 46.89 141 VAL B C 1
ATOM 4357 O O . VAL B 1 141 ? 45.899 23.084 171.216 1.00 50.45 141 VAL B O 1
ATOM 4361 N N . ASP B 1 142 ? 46.967 21.855 172.786 1.00 44.64 142 ASP B N 1
ATOM 4362 C CA . ASP B 1 142 ? 45.864 21.893 173.731 1.00 46.80 142 ASP B CA 1
ATOM 4363 C C . ASP B 1 142 ? 46.401 21.659 175.129 1.00 41.81 142 ASP B C 1
ATOM 4364 O O . ASP B 1 142 ? 47.576 21.345 175.319 1.00 37.84 142 ASP B O 1
ATOM 4369 N N . ILE B 1 143 ? 45.494 21.739 176.106 1.00 39.95 143 ILE B N 1
ATOM 4370 C CA . ILE B 1 143 ? 45.868 21.495 177.498 1.00 39.95 143 ILE B CA 1
ATOM 4371 C C . ILE B 1 143 ? 46.432 20.090 177.671 1.00 39.59 143 ILE B C 1
ATOM 4372 O O . ILE B 1 143 ? 47.307 19.854 178.517 1.00 40.41 143 ILE B O 1
ATOM 4377 N N . ASP B 1 144 ? 45.972 19.146 176.854 1.00 41.10 144 ASP B N 1
ATOM 4378 C CA . ASP B 1 144 ? 46.417 17.762 176.919 1.00 44.42 144 ASP B CA 1
ATOM 4379 C C . ASP B 1 144 ? 47.615 17.482 176.021 1.00 37.62 144 ASP B C 1
ATOM 4380 O O . ASP B 1 144 ? 47.954 16.314 175.806 1.00 48.24 144 ASP B O 1
ATOM 4385 N N . GLY B 1 145 ? 48.260 18.518 175.493 1.00 42.81 145 GLY B N 1
ATOM 4386 C CA . GLY B 1 145 ? 49.414 18.332 174.637 1.00 41.91 145 GLY B CA 1
ATOM 4387 C C . GLY B 1 145 ? 49.142 18.674 173.187 1.00 39.97 145 GLY B C 1
ATOM 4388 O O . GLY B 1 145 ? 48.414 19.629 172.898 1.00 41.68 145 GLY B O 1
ATOM 4389 N N . TYR B 1 146 ? 49.719 17.905 172.266 1.00 43.47 146 TYR B N 1
ATOM 4390 C CA . TYR B 1 146 ? 49.535 18.135 170.841 1.00 36.83 146 TYR B CA 1
ATOM 4391 C C . TYR B 1 146 ? 49.252 16.821 170.130 1.00 28.83 146 TYR B C 1
ATOM 4392 O O . TYR B 1 146 ? 49.688 15.753 170.568 1.00 32.76 146 TYR B O 1
ATOM 4401 N N . ARG B 1 147 ? 48.489 16.905 169.034 1.00 35.22 147 ARG B N 1
ATOM 4402 C CA . ARG B 1 147 ? 48.356 15.720 168.200 1.00 31.21 147 ARG B CA 1
ATOM 4403 C C . ARG B 1 147 ? 49.626 15.537 167.372 1.00 33.66 147 ARG B C 1
ATOM 4404 O O . ARG B 1 147 ? 50.225 16.521 166.930 1.00 29.18 147 ARG B O 1
ATOM 4412 N N . PRO B 1 148 ? 50.066 14.295 167.158 1.00 31.99 148 PRO B N 1
ATOM 4413 C CA . PRO B 1 148 ? 51.307 14.073 166.406 1.00 34.28 148 PRO B CA 1
ATOM 4414 C C . PRO B 1 148 ? 51.152 14.164 164.897 1.00 32.42 148 PRO B C 1
ATOM 4415 O O . PRO B 1 148 ? 52.167 14.111 164.191 1.00 36.30 148 PRO B O 1
ATOM 4419 N N . PHE B 1 149 ? 49.933 14.318 164.384 1.00 29.00 149 PHE B N 1
ATOM 4420 C CA . PHE B 1 149 ? 49.657 14.120 162.968 1.00 30.73 149 PHE B CA 1
ATOM 4421 C C . PHE B 1 149 ? 48.587 15.097 162.505 1.00 31.86 149 PHE B C 1
ATOM 4422 O O . PHE B 1 149 ? 47.579 15.293 163.189 1.00 35.57 149 PHE B O 1
ATOM 4430 N N . ALA B 1 150 ? 48.806 15.706 161.339 1.00 34.88 150 ALA B N 1
ATOM 4431 C CA . ALA B 1 150 ? 47.844 16.639 160.769 1.00 30.78 150 ALA B CA 1
ATOM 4432 C C . ALA B 1 150 ? 47.986 16.648 159.254 1.00 32.45 150 ALA B C 1
ATOM 4433 O O . ALA B 1 150 ? 49.065 16.389 158.714 1.00 24.41 150 ALA B O 1
ATOM 4435 N N . LEU B 1 151 ? 46.880 16.952 158.572 1.00 27.90 151 LEU B N 1
ATOM 4436 C CA . LEU B 1 151 ? 46.820 16.938 157.118 1.00 27.28 151 LEU B CA 1
ATOM 4437 C C . LEU B 1 151 ? 46.198 18.227 156.606 1.00 30.40 151 LEU B C 1
ATOM 4438 O O . LEU B 1 151 ? 45.296 18.786 157.236 1.00 27.25 151 LEU B O 1
ATOM 4443 N N . GLN B 1 152 ? 46.675 18.687 155.453 1.00 34.83 152 GLN B N 1
ATOM 4444 C CA . GLN B 1 152 ? 46.077 19.822 154.766 1.00 29.69 152 GLN B CA 1
ATOM 4445 C C . GLN B 1 152 ? 45.996 19.515 153.281 1.00 30.60 152 GLN B C 1
ATOM 4446 O O . GLN B 1 152 ? 46.993 19.116 152.672 1.00 33.24 152 GLN B O 1
ATOM 4452 N N . VAL B 1 153 ? 44.813 19.691 152.704 1.00 26.88 153 VAL B N 1
ATOM 4453 C CA . VAL B 1 153 ? 44.616 19.610 151.264 1.00 28.47 153 VAL B CA 1
ATOM 4454 C C . VAL B 1 153 ? 44.373 21.027 150.768 1.00 32.84 153 VAL B C 1
ATOM 4455 O O . VAL B 1 153 ? 43.361 21.649 151.112 1.00 31.28 153 VAL B O 1
ATOM 4459 N N . THR B 1 154 ? 45.304 21.548 149.976 1.00 32.85 154 THR B N 1
ATOM 4460 C CA . THR B 1 154 ? 45.163 22.863 149.365 1.00 31.22 154 THR B CA 1
ATOM 4461 C C . THR B 1 154 ? 44.747 22.684 147.911 1.00 32.61 154 THR B C 1
ATOM 4462 O O . THR B 1 154 ? 45.508 22.135 147.108 1.00 36.09 154 THR B O 1
ATOM 4466 N N . LYS B 1 155 ? 43.541 23.139 147.581 1.00 37.18 155 LYS B N 1
ATOM 4467 C CA . LYS B 1 155 ? 43.011 23.020 146.230 1.00 35.23 155 LYS B CA 1
ATOM 4468 C C . LYS B 1 155 ? 43.454 24.207 145.387 1.00 38.80 155 LYS B C 1
ATOM 4469 O O . LYS B 1 155 ? 43.426 25.354 145.843 1.00 40.07 155 LYS B O 1
ATOM 4475 N N . PHE B 1 156 ? 43.858 23.927 144.153 1.00 33.67 156 PHE B N 1
ATOM 4476 C CA . PHE B 1 156 ? 44.332 24.951 143.235 1.00 44.68 156 PHE B CA 1
ATOM 4477 C C . PHE B 1 156 ? 43.315 25.187 142.125 1.00 40.01 156 PHE B C 1
ATOM 4478 O O . PHE B 1 156 ? 42.493 24.322 141.808 1.00 47.49 156 PHE B O 1
ATOM 4486 N N . GLU B 1 157 ? 43.387 26.383 141.533 1.00 49.92 157 GLU B N 1
ATOM 4487 C CA . GLU B 1 157 ? 42.459 26.750 140.466 1.00 54.22 157 GLU B CA 1
ATOM 4488 C C . GLU B 1 157 ? 42.555 25.801 139.280 1.00 50.54 157 GLU B C 1
ATOM 4489 O O . GLU B 1 157 ? 41.566 25.602 138.564 1.00 51.46 157 GLU B O 1
ATOM 4495 N N . CYS B 1 158 ? 43.735 25.215 139.057 1.00 54.57 158 CYS B N 1
ATOM 4496 C CA . CYS B 1 158 ? 43.901 24.246 137.980 1.00 55.80 158 CYS B CA 1
ATOM 4497 C C . CYS B 1 158 ? 42.981 23.046 138.168 1.00 56.86 158 CYS B C 1
ATOM 4498 O O . CYS B 1 158 ? 42.453 22.497 137.194 1.00 54.24 158 CYS B O 1
ATOM 4501 N N . GLY B 1 159 ? 42.779 22.623 139.412 1.00 51.79 159 GLY B N 1
ATOM 4502 C CA . GLY B 1 159 ? 42.127 21.367 139.719 1.00 40.98 159 GLY B CA 1
ATOM 4503 C C . GLY B 1 159 ? 43.007 20.392 140.471 1.00 44.50 159 GLY B C 1
ATOM 4504 O O . GLY B 1 159 ? 42.490 19.469 141.114 1.00 42.21 159 GLY B O 1
ATOM 4505 N N . GLY B 1 160 ? 44.326 20.566 140.410 1.00 40.53 160 GLY B N 1
ATOM 4506 C CA . GLY B 1 160 ? 45.227 19.794 141.234 1.00 39.26 160 GLY B CA 1
ATOM 4507 C C . GLY B 1 160 ? 45.211 20.279 142.667 1.00 37.90 160 GLY B C 1
ATOM 4508 O O . GLY B 1 160 ? 44.501 21.214 143.032 1.00 40.05 160 GLY B O 1
ATOM 4509 N N . PHE B 1 161 ? 46.025 19.630 143.495 1.00 30.27 161 PHE B N 1
ATOM 4510 C CA . PHE B 1 161 ? 45.993 19.913 144.922 1.00 42.86 161 PHE B CA 1
ATOM 4511 C C . PHE B 1 161 ? 47.293 19.453 145.557 1.00 38.12 161 PHE B C 1
ATOM 4512 O O . PHE B 1 161 ? 47.944 18.525 145.070 1.00 32.78 161 PHE B O 1
ATOM 4520 N N . ILE B 1 162 ? 47.654 20.109 146.654 1.00 30.89 162 ILE B N 1
ATOM 4521 C CA . ILE B 1 162 ? 48.811 19.730 147.450 1.00 27.67 162 ILE B CA 1
ATOM 4522 C C . ILE B 1 162 ? 48.309 19.030 148.703 1.00 34.64 162 ILE B C 1
ATOM 4523 O O . ILE B 1 162 ? 47.492 19.584 149.449 1.00 28.57 162 ILE B O 1
ATOM 4528 N N . LEU B 1 163 ? 48.777 17.806 148.924 1.00 29.81 163 LEU B N 1
ATOM 4529 C CA . LEU B 1 163 ? 48.549 17.112 150.187 1.00 25.66 163 LEU B CA 1
ATOM 4530 C C . LEU B 1 163 ? 49.722 17.443 151.100 1.00 29.10 163 LEU B C 1
ATOM 4531 O O . LEU B 1 163 ? 50.828 16.927 150.923 1.00 30.29 163 LEU B O 1
ATOM 4536 N N . GLY B 1 164 ? 49.488 18.331 152.059 1.00 28.04 164 GLY B N 1
ATOM 4537 C CA . GLY B 1 164 ? 50.482 18.666 153.064 1.00 31.82 164 GLY B CA 1
ATOM 4538 C C . GLY B 1 164 ? 50.226 17.876 154.335 1.00 30.33 164 GLY B C 1
ATOM 4539 O O . GLY B 1 164 ? 49.080 17.690 154.744 1.00 34.32 164 GLY B O 1
ATOM 4540 N N . MET B 1 165 ? 51.305 17.405 154.948 1.00 30.89 165 MET B N 1
ATOM 4541 C CA . MET B 1 165 ? 51.214 16.634 156.176 1.00 33.57 165 MET B CA 1
ATOM 4542 C C . MET B 1 165 ? 52.238 17.143 157.179 1.00 30.43 165 MET B C 1
ATOM 4543 O O . MET B 1 165 ? 53.288 17.676 156.808 1.00 30.38 165 MET B O 1
ATOM 4548 N N . ALA B 1 166 ? 51.906 16.990 158.457 1.00 24.14 166 ALA B N 1
ATOM 4549 C CA . ALA B 1 166 ? 52.799 17.312 159.558 1.00 26.12 166 ALA B CA 1
ATOM 4550 C C . ALA B 1 166 ? 52.809 16.141 160.525 1.00 27.00 166 ALA B C 1
ATOM 4551 O O . ALA B 1 166 ? 51.755 15.582 160.848 1.00 30.09 166 ALA B O 1
ATOM 4553 N N . MET B 1 167 ? 54.001 15.777 160.987 1.00 29.19 167 MET B N 1
ATOM 4554 C CA . MET B 1 167 ? 54.185 14.523 161.709 1.00 29.94 167 MET B CA 1
ATOM 4555 C C . MET B 1 167 ? 55.278 14.705 162.749 1.00 33.48 167 MET B C 1
ATOM 4556 O O . MET B 1 167 ? 56.425 14.998 162.398 1.00 35.33 167 MET B O 1
ATOM 4561 N N . SER B 1 168 ? 54.924 14.528 164.020 1.00 30.55 168 SER B N 1
ATOM 4562 C CA . SER B 1 168 ? 55.918 14.632 165.076 1.00 31.34 168 SER B CA 1
ATOM 4563 C C . SER B 1 168 ? 56.921 13.494 164.961 1.00 30.64 168 SER B C 1
ATOM 4564 O O . SER B 1 168 ? 56.549 12.318 164.905 1.00 29.13 168 SER B O 1
ATOM 4567 N N . HIS B 1 169 ? 58.201 13.858 164.937 1.00 28.13 169 HIS B N 1
ATOM 4568 C CA . HIS B 1 169 ? 59.259 12.864 164.825 1.00 38.05 169 HIS B CA 1
ATOM 4569 C C . HIS B 1 169 ? 59.299 11.956 166.050 1.00 36.95 169 HIS B C 1
ATOM 4570 O O . HIS B 1 169 ? 59.739 10.806 165.956 1.00 30.98 169 HIS B O 1
ATOM 4577 N N . ALA B 1 170 ? 58.827 12.446 167.199 1.00 35.86 170 ALA B N 1
ATOM 4578 C CA . ALA B 1 170 ? 58.672 11.579 168.362 1.00 30.40 170 ALA B CA 1
ATOM 4579 C C . ALA B 1 170 ? 57.784 10.381 168.048 1.00 31.23 170 ALA B C 1
ATOM 4580 O O . ALA B 1 170 ? 57.944 9.313 168.649 1.00 32.01 170 ALA B O 1
ATOM 4582 N N . MET B 1 171 ? 56.861 1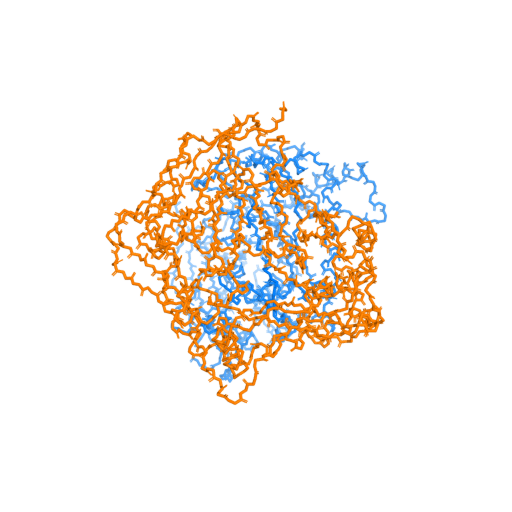0.531 167.098 1.00 36.50 171 MET B N 1
ATOM 4583 C CA . MET B 1 171 ? 55.948 9.446 166.769 1.00 33.64 171 MET B CA 1
ATOM 4584 C C . MET B 1 171 ? 56.558 8.467 165.769 1.00 40.42 171 MET B C 1
ATOM 4585 O O . MET B 1 171 ? 56.437 7.250 165.943 1.00 40.41 171 MET B O 1
ATOM 4590 N N . CYS B 1 172 ? 57.213 8.966 164.720 1.00 27.46 172 CYS B N 1
ATOM 4591 C CA . CYS B 1 172 ? 57.724 8.099 163.666 1.00 30.96 172 CYS B CA 1
ATOM 4592 C C . CYS B 1 172 ? 59.060 8.613 163.152 1.00 30.42 172 CYS B C 1
ATOM 4593 O O . CYS B 1 172 ? 59.431 9.769 163.366 1.00 34.05 172 CYS B O 1
ATOM 4596 N N . ASP B 1 173 ? 59.779 7.732 162.457 1.00 30.50 173 ASP B N 1
ATOM 4597 C CA . ASP B 1 173 ? 60.859 8.138 161.573 1.00 35.75 173 ASP B CA 1
ATOM 4598 C C . ASP B 1 173 ? 60.331 8.135 160.139 1.00 33.37 173 ASP B C 1
ATOM 4599 O O . ASP B 1 173 ? 59.130 7.970 159.899 1.00 32.72 173 ASP B O 1
ATOM 4604 N N . GLY B 1 174 ? 61.230 8.314 159.168 1.00 34.31 174 GLY B N 1
ATOM 4605 C CA . GLY B 1 174 ? 60.803 8.374 157.780 1.00 28.75 174 GLY B CA 1
ATOM 4606 C C . GLY B 1 174 ? 60.218 7.074 157.271 1.00 29.81 174 GLY B C 1
ATOM 4607 O O . GLY B 1 174 ? 59.365 7.080 156.378 1.00 38.82 174 GLY B O 1
ATOM 4608 N N . TYR B 1 175 ? 60.668 5.948 157.822 1.00 38.59 175 TYR B N 1
ATOM 4609 C CA . TYR B 1 175 ? 60.114 4.653 157.443 1.00 37.01 175 TYR B CA 1
ATOM 4610 C C . TYR B 1 175 ? 58.647 4.552 157.845 1.00 36.24 175 TYR B C 1
ATOM 4611 O O . TYR B 1 175 ? 57.797 4.149 157.042 1.00 44.80 175 TYR B O 1
ATOM 4620 N N . GLY B 1 176 ? 58.332 4.917 159.089 1.00 31.13 176 GLY B N 1
ATOM 4621 C CA . GLY B 1 176 ? 56.944 4.915 159.518 1.00 33.24 176 GLY B CA 1
ATOM 4622 C C . GLY B 1 176 ? 56.115 5.970 158.810 1.00 29.32 176 GLY B C 1
ATOM 4623 O O . GLY B 1 176 ? 54.956 5.730 158.461 1.00 32.83 176 GLY B O 1
ATOM 4624 N N . GLU B 1 177 ? 56.697 7.152 158.593 1.00 30.90 177 GLU B N 1
ATOM 4625 C CA . GLU B 1 177 ? 56.009 8.201 157.849 1.00 32.73 177 GLU B CA 1
ATOM 4626 C C . GLU B 1 177 ? 55.614 7.726 156.457 1.00 32.63 177 GLU B C 1
ATOM 4627 O O . GLU B 1 177 ? 54.504 8.005 155.987 1.00 30.85 177 GLU B O 1
ATOM 4633 N N . GLY B 1 178 ? 56.514 7.013 155.780 1.00 28.26 178 GLY B N 1
ATOM 4634 C CA . GLY B 1 178 ? 56.202 6.527 154.447 1.00 36.78 178 GLY B CA 1
ATOM 4635 C C . GLY B 1 178 ? 55.104 5.480 154.445 1.00 36.84 178 GLY B C 1
ATOM 4636 O O . GLY B 1 178 ? 54.255 5.460 153.549 1.00 30.54 178 GLY B O 1
ATOM 4637 N N . HIS B 1 179 ? 55.099 4.599 155.449 1.00 38.68 179 HIS B N 1
ATOM 4638 C CA . HIS B 1 179 ? 54.073 3.562 155.510 1.00 37.79 179 HIS B CA 1
ATOM 4639 C C . HIS B 1 179 ? 52.706 4.141 155.850 1.00 35.22 179 HIS B C 1
ATOM 4640 O O . HIS B 1 179 ? 51.684 3.618 155.391 1.00 35.17 179 HIS B O 1
ATOM 4647 N N . ILE B 1 180 ? 52.665 5.209 156.649 1.00 31.49 180 ILE B N 1
ATOM 4648 C CA . ILE B 1 180 ? 51.391 5.831 156.999 1.00 34.39 180 ILE B CA 1
ATOM 4649 C C . ILE B 1 180 ? 50.786 6.522 155.783 1.00 32.06 180 ILE B C 1
ATOM 4650 O O . ILE B 1 180 ? 49.614 6.310 155.446 1.00 32.91 180 ILE B O 1
ATOM 4655 N N . MET B 1 181 ? 51.581 7.353 155.102 1.00 29.35 181 MET B N 1
ATOM 4656 C CA . MET B 1 181 ? 51.092 8.061 153.922 1.00 26.63 181 MET B CA 1
ATOM 4657 C C . MET B 1 181 ? 50.646 7.090 152.836 1.00 32.32 181 MET B C 1
ATOM 4658 O O . MET B 1 181 ? 49.633 7.321 152.164 1.00 33.54 181 MET B O 1
ATOM 4663 N N . CYS B 1 182 ? 51.386 5.994 152.653 1.00 35.48 182 CYS B N 1
ATOM 4664 C CA . CYS B 1 182 ? 51.004 5.007 151.649 1.00 36.69 182 CYS B CA 1
ATOM 4665 C C . CYS B 1 182 ? 49.750 4.253 152.068 1.00 35.76 182 CYS B C 1
ATOM 4666 O O . CYS B 1 182 ? 48.910 3.917 151.225 1.00 33.52 182 CYS B O 1
ATOM 4669 N N . ALA B 1 183 ? 49.604 3.977 153.366 1.00 29.08 183 ALA B N 1
ATOM 4670 C CA . ALA B 1 183 ? 48.365 3.378 153.847 1.00 33.37 183 ALA B CA 1
ATOM 4671 C C . ALA B 1 183 ? 47.194 4.334 153.662 1.00 27.29 183 ALA B C 1
ATOM 4672 O O . ALA B 1 183 ? 46.068 3.903 153.386 1.00 33.85 183 ALA B O 1
ATOM 4674 N N . LEU B 1 184 ? 47.445 5.638 153.795 1.00 30.98 184 LEU B N 1
ATOM 4675 C CA . LEU B 1 184 ? 46.377 6.618 153.622 1.00 27.35 184 LEU B CA 1
ATOM 4676 C C . LEU B 1 184 ? 45.872 6.639 152.185 1.00 33.78 184 LEU B C 1
ATOM 4677 O O . LEU B 1 184 ? 44.663 6.748 151.946 1.00 30.79 184 LEU B O 1
ATOM 4682 N N . THR B 1 185 ? 46.779 6.536 151.212 1.00 33.20 185 THR B N 1
ATOM 4683 C CA . THR B 1 185 ? 46.360 6.565 149.816 1.00 34.47 185 THR B CA 1
ATOM 4684 C C . THR B 1 185 ? 45.886 5.201 149.333 1.00 32.16 185 THR B C 1
ATOM 4685 O O . THR B 1 185 ? 45.018 5.131 148.455 1.00 33.62 185 THR B O 1
ATOM 4689 N N . ASP B 1 186 ? 46.444 4.116 149.878 1.00 30.55 186 ASP B N 1
ATOM 4690 C CA . ASP B 1 186 ? 45.857 2.795 149.668 1.00 34.14 186 ASP B CA 1
ATOM 4691 C C . ASP B 1 186 ? 44.370 2.816 150.000 1.00 40.61 186 ASP B C 1
ATOM 4692 O O . ASP B 1 186 ? 43.531 2.390 149.197 1.00 39.77 186 ASP B O 1
ATOM 4697 N N . LEU B 1 187 ? 44.031 3.328 151.186 1.00 37.50 187 LEU B N 1
ATOM 4698 C CA . LEU B 1 187 ? 42.639 3.386 151.613 1.00 35.59 187 LEU B CA 1
ATOM 4699 C C . LEU B 1 187 ? 41.824 4.311 150.719 1.00 36.77 187 LEU B C 1
ATOM 4700 O O . LEU B 1 187 ? 40.714 3.961 150.306 1.00 43.42 187 LEU B O 1
ATOM 4705 N N . ALA B 1 188 ? 42.352 5.500 150.414 1.00 31.05 188 ALA B N 1
ATOM 4706 C CA . ALA B 1 188 ? 41.632 6.419 149.537 1.00 34.61 188 ALA B CA 1
ATOM 4707 C C . ALA B 1 188 ? 41.407 5.816 148.158 1.00 36.53 188 ALA B C 1
ATOM 4708 O O . ALA B 1 188 ? 40.402 6.115 147.508 1.00 29.98 188 ALA B O 1
ATOM 4710 N N . GLY B 1 189 ? 42.316 4.956 147.707 1.00 38.16 189 GLY B N 1
ATOM 4711 C CA . GLY B 1 189 ? 42.207 4.315 146.414 1.00 43.99 189 GLY B CA 1
ATOM 4712 C C . GLY B 1 189 ? 41.217 3.17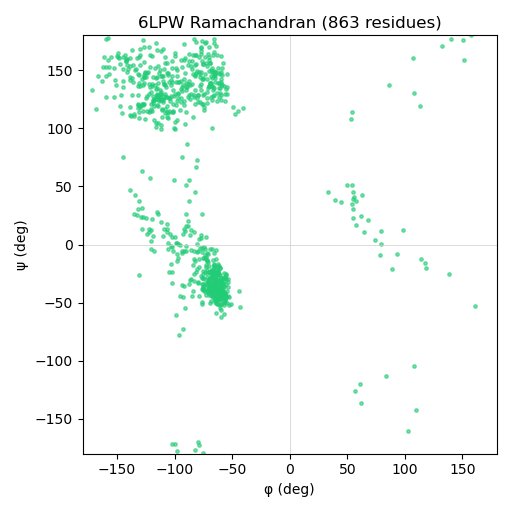8 146.319 1.00 45.35 189 GLY B C 1
ATOM 4713 O O . GLY B 1 189 ? 41.035 2.620 145.233 1.00 43.73 189 GLY B O 1
ATOM 4714 N N . GLY B 1 190 ? 40.570 2.806 147.419 1.00 46.18 190 GLY B N 1
ATOM 4715 C CA . GLY B 1 190 ? 39.568 1.757 147.410 1.00 44.16 190 GLY B CA 1
ATOM 4716 C C . GLY B 1 190 ? 39.936 0.508 148.180 1.00 55.84 190 GLY B C 1
ATOM 4717 O O . GLY B 1 190 ? 39.056 -0.336 148.404 1.00 68.60 190 GLY B O 1
ATOM 4718 N N . LYS B 1 191 ? 41.189 0.332 148.589 1.00 54.38 191 LYS B N 1
ATOM 4719 C CA . LYS B 1 191 ? 41.529 -0.809 149.426 1.00 61.01 191 LYS B CA 1
ATOM 4720 C C . LYS B 1 191 ? 40.959 -0.619 150.826 1.00 59.34 191 LYS B C 1
ATOM 4721 O O . LYS B 1 191 ? 40.735 0.505 151.286 1.00 53.97 191 LYS B O 1
ATOM 4727 N N . LYS B 1 192 ? 40.713 -1.738 151.502 1.00 62.61 192 LYS B N 1
ATOM 4728 C CA . LYS B 1 192 ? 40.056 -1.717 152.803 1.00 55.47 192 LYS B CA 1
ATOM 4729 C C . LYS B 1 192 ? 41.030 -1.913 153.950 1.00 61.01 192 LYS B C 1
ATOM 4730 O O . LYS B 1 192 ? 40.829 -1.342 155.030 1.00 66.76 192 LYS B O 1
ATOM 4736 N N . LYS B 1 193 ? 42.075 -2.704 153.733 1.00 62.72 193 LYS B N 1
ATOM 4737 C CA . LYS B 1 193 ? 43.182 -2.913 154.646 1.00 64.00 193 LYS B CA 1
ATOM 4738 C C . LYS B 1 193 ? 44.397 -2.114 154.202 1.00 62.53 193 LYS B C 1
ATOM 4739 O O . LYS B 1 193 ? 44.617 -1.923 153.002 1.00 64.02 193 LYS B O 1
ATOM 4745 N N . PRO B 1 194 ? 45.188 -1.596 155.136 1.00 59.72 194 PRO B N 1
ATOM 4746 C CA . PRO B 1 194 ? 46.559 -1.219 154.794 1.00 59.57 194 PRO B CA 1
ATOM 4747 C C . PRO B 1 194 ? 47.370 -2.470 154.522 1.00 63.48 194 PRO B C 1
ATOM 4748 O O . PRO B 1 194 ? 47.228 -3.483 155.211 1.00 63.31 194 PRO B O 1
ATOM 4752 N N . MET B 1 195 ? 48.215 -2.403 153.490 1.00 60.76 195 MET B N 1
ATOM 4753 C CA . MET B 1 195 ? 48.937 -3.597 153.060 1.00 62.94 195 MET B CA 1
ATOM 4754 C C . MET B 1 195 ? 49.874 -4.117 154.144 1.00 66.65 195 MET B C 1
ATOM 4755 O O . MET B 1 195 ? 50.184 -5.314 154.172 1.00 64.72 195 MET B O 1
ATOM 4760 N N . VAL B 1 196 ? 50.315 -3.250 155.050 1.00 61.58 196 VAL B N 1
ATOM 4761 C CA . VAL B 1 196 ? 51.132 -3.639 156.194 1.00 47.63 196 VAL B CA 1
ATOM 4762 C C . VAL B 1 196 ? 50.312 -3.430 157.457 1.00 46.63 196 VAL B C 1
ATOM 4763 O O . VAL B 1 196 ? 49.781 -2.337 157.686 1.00 54.23 196 VAL B O 1
ATOM 4767 N N . THR B 1 197 ? 50.205 -4.472 158.273 1.00 53.62 197 THR B N 1
ATOM 4768 C CA . THR B 1 197 ? 49.508 -4.350 159.547 1.00 50.45 197 THR B CA 1
ATOM 4769 C C . THR B 1 197 ? 50.402 -3.621 160.544 1.00 52.01 197 THR B C 1
ATOM 4770 O O . THR B 1 197 ? 51.516 -4.080 160.814 1.00 51.62 197 THR B O 1
ATOM 4774 N N . PRO B 1 198 ? 49.975 -2.486 161.088 1.00 51.51 198 PRO B N 1
ATOM 4775 C CA . PRO B 1 198 ? 50.848 -1.725 161.982 1.00 39.51 198 PRO B CA 1
ATOM 4776 C C . PRO B 1 198 ? 50.792 -2.242 163.407 1.00 39.87 198 PRO B C 1
ATOM 4777 O O . PRO B 1 198 ? 49.761 -2.716 163.889 1.00 49.14 198 PRO B O 1
ATOM 4781 N N . ILE B 1 199 ? 51.934 -2.142 164.084 1.00 37.57 199 ILE B N 1
ATOM 4782 C CA . ILE B 1 199 ? 52.054 -2.543 165.476 1.00 41.73 199 ILE B CA 1
ATOM 4783 C C . ILE B 1 199 ? 52.622 -1.376 166.270 1.00 30.05 199 ILE B C 1
ATOM 4784 O O . ILE B 1 199 ? 53.272 -0.479 165.730 1.00 39.23 199 ILE B O 1
ATOM 4789 N N . TRP B 1 200 ? 52.362 -1.397 167.574 1.00 31.88 200 TRP B N 1
ATOM 4790 C CA . TRP B 1 200 ? 52.981 -0.438 168.477 1.00 36.46 200 TRP B CA 1
ATOM 4791 C C . TRP B 1 200 ? 54.281 -0.860 169.147 1.00 38.26 200 TRP B C 1
ATOM 4792 O O . TRP B 1 200 ? 55.357 -0.370 168.786 1.00 32.21 200 TRP B O 1
ATOM 4803 N N . GLU B 1 201 ? 54.187 -1.778 170.110 1.00 41.89 201 GLU B N 1
ATOM 4804 C CA . GLU B 1 201 ? 55.349 -2.425 170.722 1.00 35.94 201 GLU B CA 1
ATOM 4805 C C . GLU B 1 201 ? 56.594 -1.550 170.828 1.00 42.48 201 GLU B C 1
ATOM 4806 O O . GLU B 1 201 ? 57.709 -1.979 170.520 1.00 39.59 201 GLU B O 1
ATOM 4812 N N . ARG B 1 202 ? 56.406 -0.305 171.268 1.00 37.22 202 ARG B N 1
ATOM 4813 C CA . ARG B 1 202 ? 57.554 0.565 171.499 1.00 36.16 202 ARG B CA 1
ATOM 4814 C C . ARG B 1 202 ? 58.435 0.066 172.635 1.00 39.86 202 ARG B C 1
ATOM 4815 O O . ARG B 1 202 ? 59.520 0.615 172.847 1.00 34.95 202 ARG B O 1
ATOM 4823 N N . GLU B 1 203 ? 57.997 -0.966 173.356 1.00 41.01 203 GLU B N 1
ATOM 4824 C CA . GLU B 1 203 ? 58.815 -1.592 174.383 1.00 42.82 203 GLU B CA 1
ATOM 4825 C C . GLU B 1 203 ? 60.042 -2.290 173.806 1.00 46.00 203 GLU B C 1
ATOM 4826 O O . GLU B 1 203 ? 60.992 -2.556 174.549 1.00 51.87 203 GLU B O 1
ATOM 4832 N N . ARG B 1 204 ? 60.044 -2.590 172.501 1.00 42.46 204 ARG B N 1
ATOM 4833 C CA . ARG B 1 204 ? 61.158 -3.311 171.890 1.00 40.81 204 ARG B CA 1
ATOM 4834 C C . ARG B 1 204 ? 62.456 -2.514 171.896 1.00 39.49 204 ARG B C 1
ATOM 4835 O O . ARG B 1 204 ? 63.529 -3.105 171.740 1.00 39.83 204 ARG B O 1
ATOM 4843 N N . LEU B 1 205 ? 62.388 -1.192 172.055 1.00 30.71 205 LEU B N 1
ATOM 4844 C CA . LEU B 1 205 ? 63.548 -0.319 171.899 1.00 36.59 205 LEU B CA 1
ATOM 4845 C C . LEU B 1 205 ? 63.681 0.580 173.128 1.00 36.98 205 LEU B C 1
ATOM 4846 O O . LEU B 1 205 ? 63.582 1.805 173.059 1.00 40.84 205 LEU B O 1
ATOM 4851 N N . VAL B 1 206 ? 63.918 -0.049 174.275 1.00 38.63 206 VAL B N 1
ATOM 4852 C CA . VAL B 1 206 ? 63.982 0.637 175.559 1.00 41.62 206 VAL B CA 1
ATOM 4853 C C . VAL B 1 206 ? 65.369 0.429 176.146 1.00 46.74 206 VAL B C 1
ATOM 4854 O O . VAL B 1 206 ? 65.808 -0.713 176.330 1.00 48.58 206 VAL B O 1
ATOM 4858 N N . GLY B 1 207 ? 66.056 1.532 176.440 1.00 46.28 207 GLY B N 1
ATOM 4859 C CA . GLY B 1 207 ? 67.383 1.441 177.003 1.00 46.19 207 GLY B CA 1
ATOM 4860 C C . GLY B 1 207 ? 67.360 1.296 178.513 1.00 46.09 207 GLY B C 1
ATOM 4861 O O . GLY B 1 207 ? 66.429 1.726 179.197 1.00 34.92 207 GLY B O 1
ATOM 4862 N N . LYS B 1 208 ? 68.417 0.671 179.033 1.00 49.17 208 LYS B N 1
ATOM 4863 C CA . LYS B 1 208 ? 68.579 0.438 180.464 1.00 42.95 208 LYS B CA 1
ATOM 4864 C C . LYS B 1 208 ? 69.737 1.295 180.955 1.00 36.09 208 LYS B C 1
ATOM 4865 O O . LYS B 1 208 ? 70.905 0.911 180.787 1.00 47.85 208 LYS B O 1
ATOM 4871 N N . PRO B 1 209 ? 69.485 2.450 181.565 1.00 36.81 209 PRO B N 1
ATOM 4872 C CA . PRO B 1 209 ? 70.573 3.395 181.839 1.00 38.91 209 PRO B CA 1
ATOM 4873 C C . PRO B 1 209 ? 71.566 2.846 182.851 1.00 47.12 209 PRO B C 1
ATOM 4874 O O . PRO B 1 209 ? 71.191 2.309 183.897 1.00 37.37 209 PRO B O 1
ATOM 4878 N N . GLU B 1 210 ? 72.845 2.986 182.521 1.00 44.11 210 GLU B N 1
ATOM 4879 C CA . GLU B 1 210 ? 73.924 2.476 183.353 1.00 43.96 210 GLU B CA 1
ATOM 4880 C C . GLU B 1 210 ? 74.175 3.442 184.501 1.00 49.50 210 GLU B C 1
ATOM 4881 O O . GLU B 1 210 ? 74.461 4.623 184.274 1.00 47.08 210 GLU B O 1
ATOM 4887 N N . ASP B 1 211 ? 74.081 2.936 185.733 1.00 50.70 211 ASP B N 1
ATOM 4888 C CA . ASP B 1 211 ? 74.127 3.806 186.904 1.00 44.86 211 ASP B CA 1
ATOM 4889 C C . ASP B 1 211 ? 75.440 4.576 186.988 1.00 46.09 211 ASP B C 1
ATOM 4890 O O . ASP B 1 211 ? 75.461 5.732 187.428 1.00 53.25 211 ASP B O 1
ATOM 4895 N N . ASP B 1 212 ? 76.545 3.962 186.565 1.00 43.97 212 ASP B N 1
ATOM 4896 C CA . ASP B 1 212 ? 77.866 4.551 186.739 1.00 42.93 212 ASP B CA 1
ATOM 4897 C C . ASP B 1 212 ? 78.422 5.178 185.464 1.00 42.41 212 ASP B C 1
ATOM 4898 O O . ASP B 1 212 ? 79.584 5.596 185.449 1.00 47.96 212 ASP B O 1
ATOM 4903 N N . GLN B 1 213 ? 77.631 5.246 184.394 1.00 49.11 213 GLN B N 1
ATOM 4904 C CA . GLN B 1 213 ? 78.123 5.782 183.134 1.00 39.12 213 GLN B CA 1
ATOM 4905 C C . GLN B 1 213 ? 77.629 7.209 182.958 1.00 44.26 213 GLN B C 1
ATOM 4906 O O . GLN B 1 213 ? 76.415 7.420 182.826 1.00 48.51 213 GLN B O 1
ATOM 4912 N N . PRO B 1 214 ? 78.517 8.208 182.955 1.00 38.74 214 PRO B N 1
ATOM 4913 C CA . PRO B 1 214 ? 78.055 9.575 182.726 1.00 35.00 214 PRO B CA 1
ATOM 4914 C C . PRO B 1 214 ? 77.527 9.732 181.313 1.00 46.19 214 PRO B C 1
ATOM 4915 O O . PRO B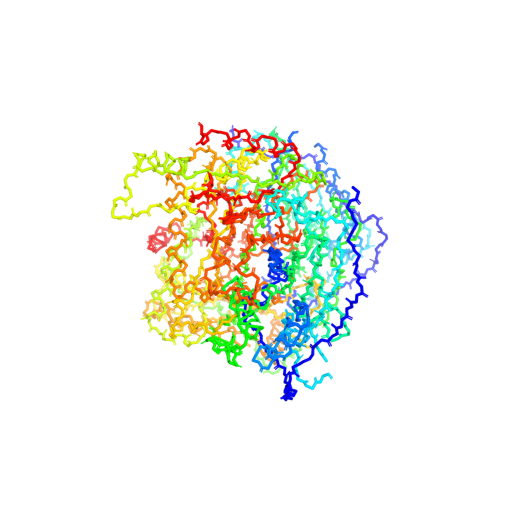 1 214 ? 78.001 9.064 180.380 1.00 36.80 214 PRO B O 1
ATOM 4919 N N . PRO B 1 215 ? 76.540 10.601 181.112 1.00 40.53 215 PRO B N 1
ATOM 4920 C CA . PRO B 1 215 ? 75.984 10.774 179.764 1.00 43.38 215 PRO B CA 1
ATOM 4921 C C . PRO B 1 215 ? 77.017 11.347 178.808 1.00 41.99 215 PRO B C 1
ATOM 4922 O O . PRO B 1 215 ? 77.889 12.130 179.191 1.00 40.60 215 PRO B O 1
ATOM 4926 N N . PHE B 1 216 ? 76.914 10.934 177.550 1.00 40.54 216 PHE B N 1
ATOM 4927 C CA . PHE B 1 216 ? 77.790 11.410 176.488 1.00 39.24 216 PHE B CA 1
ATOM 4928 C C . PHE B 1 216 ? 76.920 11.956 175.365 1.00 40.64 216 PHE B C 1
ATOM 4929 O O . PHE B 1 216 ? 76.265 11.189 174.652 1.00 42.27 216 PHE B O 1
ATOM 4937 N N . VAL B 1 217 ? 76.907 13.276 175.216 1.00 45.96 217 VAL B N 1
ATOM 4938 C CA . VAL B 1 217 ? 76.192 13.912 174.114 1.00 48.46 217 VAL B CA 1
ATOM 4939 C C . VAL B 1 217 ? 77.207 14.257 173.031 1.00 48.23 217 VAL B C 1
ATOM 4940 O O . VAL B 1 217 ? 78.002 15.197 173.189 1.00 40.69 217 VAL B O 1
ATOM 4944 N N . PRO B 1 218 ? 77.232 13.511 171.931 1.00 55.11 218 PRO B N 1
ATOM 4945 C CA . PRO B 1 218 ? 78.224 13.775 170.883 1.00 54.18 218 PRO B CA 1
ATOM 4946 C C . PRO B 1 218 ? 77.973 15.111 170.201 1.00 45.08 218 PRO B C 1
ATOM 4947 O O . PRO B 1 218 ? 76.834 15.569 170.078 1.00 42.36 218 PRO B O 1
ATOM 4951 N N . GLY B 1 219 ? 79.064 15.740 169.769 1.00 40.15 219 GLY B N 1
ATOM 4952 C CA . GLY B 1 219 ? 78.989 17.000 169.048 1.00 40.60 219 GLY B CA 1
ATOM 4953 C C . GLY B 1 219 ? 78.280 18.113 169.787 1.00 43.04 219 GLY B C 1
ATOM 4954 O O . GLY B 1 219 ? 77.551 18.895 169.166 1.00 44.44 219 GLY B O 1
ATOM 4955 N N . ASP B 1 220 ? 78.466 18.207 171.105 1.00 38.72 220 ASP B N 1
ATOM 4956 C CA . ASP B 1 220 ? 77.809 19.273 171.854 1.00 44.90 220 ASP B CA 1
ATOM 4957 C C . ASP B 1 220 ? 78.584 20.582 171.781 1.00 39.50 220 ASP B C 1
ATOM 4958 O O . ASP B 1 220 ? 77.989 21.656 171.916 1.00 36.53 220 ASP B O 1
ATOM 4963 N N . ASP B 1 221 ? 79.895 20.513 171.553 1.00 37.81 221 ASP B N 1
ATOM 4964 C CA . ASP B 1 221 ? 80.759 21.691 171.550 1.00 42.39 221 ASP B CA 1
ATOM 4965 C C . ASP B 1 221 ? 81.723 21.574 170.376 1.00 35.11 221 ASP B C 1
ATOM 4966 O O . ASP B 1 221 ? 82.628 20.734 170.397 1.00 36.66 221 ASP B O 1
ATOM 4971 N N . THR B 1 222 ? 81.543 22.420 169.363 1.00 33.56 222 THR B N 1
ATOM 4972 C CA . THR B 1 222 ? 82.246 22.274 168.096 1.00 30.68 222 THR B CA 1
ATOM 4973 C C . THR B 1 222 ? 82.946 23.573 167.712 1.00 29.78 222 THR B C 1
ATOM 4974 O O . THR B 1 222 ? 82.823 24.602 168.383 1.00 34.46 222 THR B O 1
ATOM 4978 N N . ALA B 1 223 ? 83.683 23.505 166.603 1.00 28.60 223 ALA B N 1
ATOM 4979 C CA . ALA B 1 223 ? 84.486 24.627 166.134 1.00 34.74 223 ALA B CA 1
ATOM 4980 C C . ALA B 1 223 ? 83.622 25.853 165.854 1.00 41.58 223 ALA B C 1
ATOM 4981 O O . ALA B 1 223 ? 82.462 25.749 165.447 1.00 36.72 223 ALA B O 1
ATOM 4983 N N . ALA B 1 224 ? 84.210 27.026 166.064 1.00 34.09 224 ALA B N 1
ATOM 4984 C CA . ALA B 1 224 ? 83.498 28.280 165.893 1.00 32.94 224 ALA B CA 1
ATOM 4985 C C . ALA B 1 224 ? 83.526 28.733 164.438 1.00 33.01 224 ALA B C 1
ATOM 4986 O O . ALA B 1 224 ? 84.459 28.436 163.688 1.00 31.69 224 ALA B O 1
ATOM 4988 N N . SER B 1 225 ? 82.484 29.461 164.046 1.00 25.42 225 SER B N 1
ATOM 4989 C CA . SER B 1 225 ? 82.456 30.116 162.751 1.00 33.19 225 SER B CA 1
ATOM 4990 C C . SER B 1 225 ? 82.488 31.622 162.938 1.00 30.41 225 SER B C 1
ATOM 4991 O O . SER B 1 225 ? 81.733 32.152 163.764 1.00 33.16 225 SER B O 1
ATOM 4994 N N . PRO B 1 226 ? 83.342 32.340 162.203 1.00 32.08 226 PRO B N 1
ATOM 4995 C CA . PRO B 1 226 ? 83.368 33.807 162.311 1.00 28.56 226 PRO B CA 1
ATOM 4996 C C . PRO B 1 226 ? 82.140 34.498 161.739 1.00 36.28 226 PRO B C 1
ATOM 4997 O O . PRO B 1 226 ? 82.043 35.726 161.840 1.00 42.35 226 PRO B O 1
ATOM 5001 N N . TYR B 1 227 ? 81.204 33.762 161.141 1.00 33.60 227 TYR B N 1
ATOM 5002 C CA . TYR B 1 227 ? 79.960 34.339 160.650 1.00 33.82 227 TYR B CA 1
ATOM 5003 C C . TYR B 1 227 ? 78.800 34.158 161.618 1.00 41.85 227 TYR B C 1
ATOM 5004 O O . TYR B 1 227 ? 77.730 34.735 161.397 1.00 47.88 227 TYR B O 1
ATOM 5013 N N . LEU B 1 228 ? 78.990 33.387 162.682 1.00 37.56 228 LEU B N 1
ATOM 5014 C CA . LEU B 1 228 ? 77.969 33.099 163.669 1.00 41.72 228 LEU B CA 1
ATOM 5015 C C . LEU B 1 228 ? 78.299 33.777 164.995 1.00 40.13 228 LEU B C 1
ATOM 5016 O O . LEU B 1 228 ? 79.473 33.897 165.360 1.00 36.50 228 LEU B O 1
ATOM 5021 N N . PRO B 1 229 ? 77.285 34.241 165.743 1.00 46.37 229 PRO B N 1
ATOM 5022 C CA . PRO B 1 229 ? 75.864 34.169 165.384 1.00 48.84 229 PRO B CA 1
ATOM 5023 C C . PRO B 1 229 ? 75.440 35.229 164.370 1.00 39.18 229 PRO B C 1
ATOM 5024 O O . PRO B 1 229 ? 75.994 36.327 164.353 1.00 45.35 229 PRO B O 1
ATOM 5028 N N . THR B 1 230 ? 74.469 34.888 163.527 1.00 38.71 230 THR B N 1
ATOM 5029 C CA . THR B 1 230 ? 73.870 35.845 162.610 1.00 44.84 230 THR B CA 1
ATOM 5030 C C . THR B 1 230 ? 72.380 35.564 162.506 1.00 40.01 230 THR B C 1
ATOM 5031 O O . THR B 1 230 ? 71.905 34.476 162.839 1.00 43.22 230 THR B O 1
ATOM 5035 N N . ASP B 1 231 ? 71.645 36.575 162.056 1.00 46.32 231 ASP B N 1
ATOM 5036 C CA . ASP B 1 231 ? 70.249 36.425 161.674 1.00 46.40 231 ASP B CA 1
ATOM 5037 C C . ASP B 1 231 ? 70.092 36.202 160.179 1.00 43.94 231 ASP B C 1
ATOM 5038 O O . ASP B 1 231 ? 68.966 36.035 159.701 1.00 42.05 231 ASP B O 1
ATOM 5043 N N . ASP B 1 232 ? 71.196 36.177 159.441 1.00 45.30 232 ASP B N 1
ATOM 5044 C CA . ASP B 1 232 ? 71.181 36.246 157.981 1.00 43.17 232 ASP B CA 1
ATOM 5045 C C . ASP B 1 232 ? 71.353 34.856 157.367 1.00 40.51 232 ASP B C 1
ATOM 5046 O O . ASP B 1 232 ? 72.247 34.607 156.557 1.00 41.22 232 ASP B O 1
ATOM 5051 N N . TRP B 1 233 ? 70.468 33.943 157.761 1.00 37.05 233 TRP B N 1
ATOM 5052 C CA . TRP B 1 233 ? 70.500 32.575 157.264 1.00 36.68 233 TRP B CA 1
ATOM 5053 C C . TRP B 1 233 ? 69.643 32.443 156.013 1.00 39.79 233 TRP B C 1
ATOM 5054 O O . TRP B 1 233 ? 68.547 33.005 155.933 1.00 43.33 233 TRP B O 1
ATOM 5065 N N . VAL B 1 234 ? 70.146 31.691 155.036 1.00 36.70 234 VAL B N 1
ATOM 5066 C CA . VAL B 1 234 ? 69.408 31.407 153.813 1.00 35.10 234 VAL B CA 1
ATOM 5067 C C . VAL B 1 234 ? 69.357 29.901 153.606 1.00 39.45 234 VAL B C 1
ATOM 5068 O O . VAL B 1 234 ? 70.291 29.172 153.955 1.00 35.06 234 VAL B O 1
ATOM 5072 N N . THR B 1 235 ? 68.248 29.437 153.040 1.00 44.62 235 THR B N 1
ATOM 5073 C CA . THR B 1 235 ? 68.073 28.043 152.662 1.00 38.99 235 THR B CA 1
ATOM 5074 C C . THR B 1 235 ? 68.020 27.947 151.144 1.00 36.82 235 THR B C 1
ATOM 5075 O O . THR B 1 235 ? 67.285 28.701 150.497 1.00 42.18 235 THR B O 1
ATOM 5079 N N . GLU B 1 236 ? 68.800 27.029 150.578 1.00 32.60 236 GLU B N 1
ATOM 5080 C CA . GLU B 1 236 ? 68.821 26.839 149.137 1.00 36.79 236 GLU B CA 1
ATOM 5081 C C . GLU B 1 236 ? 68.872 25.354 148.815 1.00 40.93 236 GLU B C 1
ATOM 5082 O O . GLU B 1 236 ? 69.350 24.543 149.612 1.00 36.77 236 GLU B O 1
ATOM 5088 N N . LYS B 1 237 ? 68.368 25.010 147.632 1.00 34.11 237 LYS B N 1
ATOM 5089 C CA . LYS B 1 237 ? 68.305 23.632 147.160 1.00 34.04 237 LYS B CA 1
ATOM 5090 C C . LYS B 1 237 ? 69.382 23.438 146.099 1.00 37.82 237 LYS B C 1
ATOM 5091 O O . LYS B 1 237 ? 69.309 24.025 145.015 1.00 39.10 237 LYS B O 1
ATOM 5097 N N . ILE B 1 238 ? 70.377 22.621 146.417 1.00 38.31 238 ILE B N 1
ATOM 5098 C CA . ILE B 1 238 ? 71.472 22.315 145.505 1.00 38.16 238 ILE B CA 1
ATOM 5099 C C . ILE B 1 238 ? 71.122 21.056 144.727 1.00 43.30 238 ILE B C 1
ATOM 5100 O O . ILE B 1 238 ? 70.614 20.083 145.294 1.00 42.70 238 ILE B O 1
ATOM 5105 N N . THR B 1 239 ? 71.395 21.068 143.424 1.00 36.05 239 THR B N 1
ATOM 5106 C CA . THR B 1 239 ? 71.089 19.947 142.546 1.00 39.76 239 THR B CA 1
ATOM 5107 C C . THR B 1 239 ? 72.379 19.353 142.000 1.00 35.87 239 THR B C 1
ATOM 5108 O O . THR B 1 239 ? 73.210 20.074 141.439 1.00 40.02 239 THR B O 1
ATOM 5112 N N . ILE B 1 240 ? 72.535 18.041 142.155 1.00 44.42 240 ILE B N 1
ATOM 5113 C CA . ILE B 1 240 ? 73.705 17.314 141.675 1.00 43.16 240 ILE B CA 1
ATOM 5114 C C . ILE B 1 240 ? 73.217 16.241 140.713 1.00 45.48 240 ILE B C 1
ATOM 5115 O O . ILE B 1 240 ? 72.512 15.308 141.119 1.00 35.82 240 ILE B O 1
ATOM 5120 N N . ARG B 1 241 ? 73.596 16.363 139.444 1.00 42.93 241 ARG B N 1
ATOM 5121 C CA . ARG B 1 241 ? 73.173 15.401 138.439 1.00 42.16 241 ARG B CA 1
ATOM 5122 C C . ARG B 1 241 ? 73.972 14.107 138.566 1.00 40.69 241 ARG B C 1
ATOM 5123 O O . ARG B 1 241 ? 75.079 14.077 139.112 1.00 37.84 241 ARG B O 1
ATOM 5131 N N . ALA B 1 242 ? 73.386 13.024 138.044 1.00 41.61 242 ALA B N 1
ATOM 5132 C CA . ALA B 1 242 ? 73.940 11.690 138.257 1.00 39.59 242 ALA B CA 1
ATOM 5133 C C . ALA B 1 242 ? 75.356 11.559 137.711 1.00 45.85 242 ALA B C 1
ATOM 5134 O O . ALA B 1 242 ? 76.164 10.802 138.262 1.00 42.83 242 ALA B O 1
ATOM 5136 N N . ASP B 1 243 ? 75.679 12.280 136.639 1.00 44.09 243 ASP B N 1
ATOM 5137 C CA . ASP B 1 243 ? 76.984 12.103 136.017 1.00 53.82 243 ASP B CA 1
ATOM 5138 C C . ASP B 1 243 ? 78.100 12.746 136.827 1.00 43.60 243 ASP B C 1
ATOM 5139 O O . ASP B 1 243 ? 79.233 12.259 136.798 1.00 46.50 243 ASP B O 1
ATOM 5144 N N . SER B 1 244 ? 77.807 13.822 137.560 1.00 42.32 244 SER B N 1
ATOM 5145 C CA . SER B 1 244 ? 78.800 14.362 138.486 1.00 47.93 244 SER B CA 1
ATOM 5146 C C . SER B 1 244 ? 78.996 13.444 139.686 1.00 33.35 244 SER B C 1
ATOM 5147 O O . SER B 1 244 ? 80.124 13.278 140.169 1.00 39.59 244 SER B O 1
ATOM 5150 N N . ILE B 1 245 ? 77.911 12.849 140.188 1.00 37.77 245 ILE B N 1
ATOM 5151 C CA . ILE B 1 245 ? 78.029 11.812 141.211 1.00 35.94 245 ILE B CA 1
ATOM 5152 C C . ILE B 1 245 ? 78.932 10.692 140.718 1.00 41.08 245 ILE B C 1
ATOM 5153 O O . ILE B 1 245 ? 79.861 10.260 141.411 1.00 49.03 245 ILE B O 1
ATOM 5158 N N . ARG B 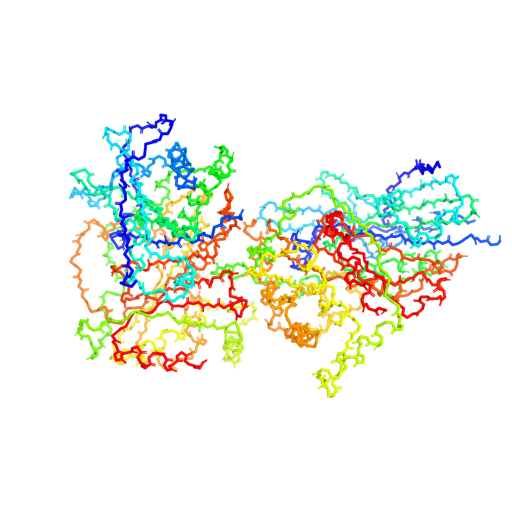1 246 ? 78.659 10.202 139.506 1.00 44.54 246 ARG B N 1
ATOM 5159 C CA . ARG B 1 246 ? 79.456 9.124 138.934 1.00 42.70 246 ARG B CA 1
ATOM 5160 C C . ARG B 1 246 ? 80.914 9.536 138.778 1.00 47.79 246 ARG B C 1
ATOM 5161 O O . ARG B 1 246 ? 81.819 8.737 139.037 1.00 48.48 246 ARG B O 1
ATOM 5169 N N . ARG B 1 247 ? 81.163 10.781 138.363 1.00 42.48 247 ARG B N 1
ATOM 5170 C CA . ARG B 1 247 ? 82.542 11.224 138.173 1.00 49.60 247 ARG B CA 1
ATOM 5171 C C . ARG B 1 247 ? 83.259 11.391 139.508 1.00 46.46 247 ARG B C 1
ATOM 5172 O O . ARG B 1 247 ? 84.458 11.109 139.612 1.00 53.60 247 ARG B O 1
ATOM 5180 N N . LEU B 1 248 ? 82.542 11.834 140.544 1.00 40.15 248 LEU B N 1
ATOM 5181 C CA . LEU B 1 248 ? 83.159 11.952 141.861 1.00 36.92 248 LEU B CA 1
ATOM 5182 C C . LEU B 1 248 ? 83.461 10.579 142.452 1.00 45.62 248 LEU B C 1
ATOM 5183 O O . LEU B 1 248 ? 84.483 10.398 143.126 1.00 38.65 248 LEU B O 1
ATOM 5188 N N . LYS B 1 249 ? 82.588 9.599 142.207 1.00 39.42 249 LYS B N 1
ATOM 5189 C CA . LYS B 1 249 ? 82.820 8.253 142.723 1.00 45.86 249 LYS B CA 1
ATOM 5190 C C . LYS B 1 249 ? 84.068 7.638 142.106 1.00 46.01 249 LYS B C 1
ATOM 5191 O O . LYS B 1 249 ? 84.912 7.074 142.813 1.00 42.40 249 LYS B O 1
ATOM 5197 N N . GLU B 1 250 ? 84.197 7.731 140.781 1.00 44.02 250 GLU B N 1
ATOM 5198 C CA . GLU B 1 250 ? 85.371 7.185 140.109 1.00 49.39 250 GLU B CA 1
ATOM 5199 C C . GLU B 1 250 ? 86.649 7.800 140.663 1.00 43.50 250 GLU B C 1
ATOM 5200 O O . GLU B 1 250 ? 87.588 7.084 141.025 1.00 46.37 250 GLU B O 1
ATOM 5206 N N . ALA B 1 251 ? 86.690 9.132 140.756 1.00 40.17 251 ALA B N 1
ATOM 5207 C CA . ALA B 1 251 ? 87.872 9.804 141.287 1.00 41.79 251 ALA B CA 1
ATOM 5208 C C . ALA B 1 251 ? 88.184 9.345 142.707 1.00 47.56 251 ALA B C 1
ATOM 5209 O O . ALA B 1 251 ? 89.355 9.198 143.077 1.00 45.69 251 ALA B O 1
ATOM 5211 N N . THR B 1 252 ? 87.149 9.104 143.516 1.00 41.34 252 THR B N 1
ATOM 5212 C CA . THR B 1 252 ? 87.375 8.631 144.878 1.00 39.36 252 THR B CA 1
ATOM 5213 C C . THR B 1 252 ? 87.898 7.199 144.898 1.00 43.78 252 THR B C 1
ATOM 5214 O O . THR B 1 252 ? 88.656 6.831 145.802 1.00 45.23 252 THR B O 1
ATOM 5218 N N . LEU B 1 253 ? 87.510 6.380 143.918 1.00 41.21 253 LEU B N 1
ATOM 5219 C CA . LEU B 1 253 ? 88.044 5.025 143.845 1.00 47.12 253 LEU B CA 1
ATOM 5220 C C . LEU B 1 253 ? 89.521 5.024 143.476 1.00 48.05 253 LEU B C 1
ATOM 5221 O O . LEU B 1 253 ? 90.254 4.110 143.872 1.00 50.02 253 LEU B O 1
ATOM 5226 N N . LYS B 1 254 ? 89.977 6.031 142.729 1.00 47.58 254 LYS B N 1
ATOM 5227 C CA . LYS B 1 254 ? 91.376 6.136 142.330 1.00 51.54 254 LYS B CA 1
ATOM 5228 C C . LYS B 1 254 ? 92.258 6.770 143.400 1.00 60.54 254 LYS B C 1
ATOM 5229 O O . LYS B 1 254 ? 93.408 7.113 143.105 1.00 65.01 254 LYS B O 1
ATOM 5235 N N . GLU B 1 255 ? 91.747 6.946 144.620 1.00 49.61 255 GLU B N 1
ATOM 5236 C CA . GLU B 1 255 ? 92.562 7.371 145.752 1.00 42.41 255 GLU B CA 1
ATOM 5237 C C . GLU B 1 255 ? 92.861 6.238 146.720 1.00 54.86 255 GLU B C 1
ATOM 5238 O O . GLU B 1 255 ? 93.854 6.311 147.453 1.00 59.88 255 GLU B O 1
ATOM 5244 N N . TYR B 1 256 ? 92.027 5.202 146.735 1.00 54.35 256 TYR B N 1
ATOM 5245 C CA . TYR B 1 256 ? 92.125 4.128 147.712 1.00 63.26 256 TYR B CA 1
ATOM 5246 C C . TYR B 1 256 ? 91.400 2.922 147.142 1.00 65.87 256 TYR B C 1
ATOM 5247 O O . TYR B 1 256 ? 90.245 3.034 146.725 1.00 61.41 256 TYR B O 1
ATOM 5256 N N . ASP B 1 257 ? 92.084 1.785 147.097 1.00 77.47 257 ASP B N 1
ATOM 5257 C CA . ASP B 1 257 ? 91.470 0.563 146.591 1.00 79.27 257 ASP B CA 1
ATOM 5258 C C . ASP B 1 257 ? 90.374 0.140 147.556 1.00 79.33 257 ASP B C 1
ATOM 5259 O O . ASP B 1 257 ? 90.643 -0.438 148.611 1.00 79.27 257 ASP B O 1
ATOM 5264 N N . PHE B 1 258 ? 89.127 0.443 147.205 1.00 75.43 258 PHE B N 1
ATOM 5265 C CA . PHE B 1 258 ? 88.002 0.013 148.024 1.00 78.53 258 PHE B CA 1
ATOM 5266 C C . PHE B 1 258 ? 87.585 -1.428 147.736 1.00 87.37 258 PHE B C 1
ATOM 5267 O O . PHE B 1 258 ? 86.397 -1.719 147.585 1.00 90.08 258 PHE B O 1
ATOM 5275 N N . SER B 1 259 ? 88.556 -2.340 147.637 1.00 87.20 259 SER B N 1
ATOM 5276 C CA . SER B 1 259 ? 88.304 -3.762 147.840 1.00 91.62 259 SER B CA 1
ATOM 5277 C C . SER B 1 259 ? 87.297 -4.348 146.852 1.00 100.01 259 SER B C 1
ATOM 5278 O O . SER B 1 259 ? 87.540 -4.404 145.642 1.00 95.99 259 SER B O 1
ATOM 5281 N N . ASN B 1 260 ? 86.197 -4.869 147.392 1.00 102.74 260 ASN B N 1
ATOM 5282 C CA . ASN B 1 260 ? 84.959 -4.966 146.634 1.00 101.77 260 ASN B CA 1
ATOM 5283 C C . ASN B 1 260 ? 83.851 -4.248 147.388 1.00 96.54 260 ASN B C 1
ATOM 5284 O O . ASN B 1 260 ? 82.675 -4.388 147.028 1.00 98.66 260 ASN B O 1
ATOM 5289 N N . GLU B 1 261 ? 84.200 -3.517 148.451 1.00 95.28 261 GLU B N 1
ATOM 5290 C CA . GLU B 1 261 ? 83.285 -2.530 148.996 1.00 87.43 261 GLU B CA 1
ATOM 5291 C C . GLU B 1 261 ? 82.995 -1.484 147.934 1.00 75.39 261 GLU B C 1
ATOM 5292 O O . GLU B 1 261 ? 83.909 -0.906 147.340 1.00 83.37 261 GLU B O 1
ATOM 5298 N N . THR B 1 262 ? 81.725 -1.244 147.675 1.00 69.47 262 THR B N 1
ATOM 5299 C CA . THR B 1 262 ? 81.411 -0.100 146.843 1.00 65.75 262 THR B CA 1
ATOM 5300 C C . THR B 1 262 ? 81.168 1.114 147.730 1.00 55.17 262 THR B C 1
ATOM 5301 O O . THR B 1 262 ? 80.891 0.997 148.927 1.00 62.98 262 THR B O 1
ATOM 5305 N N . ILE B 1 263 ? 81.313 2.290 147.136 1.00 53.75 263 ILE B N 1
ATOM 5306 C CA . ILE B 1 263 ? 81.085 3.551 147.824 1.00 45.30 263 ILE B CA 1
ATOM 5307 C C . ILE B 1 263 ? 79.734 4.091 147.383 1.00 47.54 263 ILE B C 1
ATOM 5308 O O . ILE B 1 263 ? 79.381 4.025 146.199 1.00 53.54 263 ILE B O 1
ATOM 5313 N N . THR B 1 264 ? 78.969 4.603 148.337 1.00 45.32 264 THR B N 1
ATOM 5314 C CA . THR B 1 264 ? 77.607 5.033 148.067 1.00 43.90 264 THR B CA 1
ATOM 5315 C C . THR B 1 264 ? 77.559 6.523 147.754 1.00 43.02 264 THR B C 1
ATOM 5316 O O . THR B 1 264 ? 78.459 7.291 148.106 1.00 40.40 264 THR B O 1
ATOM 5320 N N . THR B 1 265 ? 76.482 6.917 147.071 1.00 38.28 265 THR B N 1
ATOM 5321 C CA . THR B 1 265 ? 76.237 8.328 146.800 1.00 34.51 265 THR B CA 1
ATOM 5322 C C . THR B 1 265 ? 76.164 9.130 148.094 1.00 33.32 265 THR B C 1
ATOM 5323 O O . THR B 1 265 ? 76.689 10.247 148.174 1.00 33.47 265 THR B O 1
ATOM 5327 N N . PHE B 1 266 ? 75.533 8.565 149.126 1.00 38.18 266 PHE B N 1
ATOM 5328 C CA . PHE B 1 266 ? 75.412 9.267 150.399 1.00 35.81 266 PHE B CA 1
ATOM 5329 C C . PHE B 1 266 ? 76.777 9.515 151.031 1.00 28.09 266 PHE B C 1
ATOM 5330 O O . PHE B 1 266 ? 77.031 10.598 151.571 1.00 24.45 266 PHE B O 1
ATOM 5338 N N . GLU B 1 267 ? 77.668 8.522 150.978 1.00 30.16 267 GLU B N 1
ATOM 5339 C CA . GLU B 1 267 ? 78.970 8.660 151.625 1.00 30.47 267 GLU B CA 1
ATOM 5340 C C . GLU B 1 267 ? 79.835 9.694 150.914 1.00 30.92 267 GLU B C 1
ATOM 5341 O O . GLU B 1 267 ? 80.426 10.571 151.554 1.00 27.40 267 GLU B O 1
ATOM 5347 N N . VAL B 1 268 ? 79.925 9.602 149.586 1.00 28.20 268 VAL B N 1
ATOM 5348 C CA . VAL B 1 268 ? 80.893 10.412 148.854 1.00 33.97 268 VAL B CA 1
ATOM 5349 C C . VAL B 1 268 ? 80.427 11.860 148.759 1.00 28.34 268 VAL B C 1
ATOM 5350 O O . VAL B 1 268 ? 81.233 12.793 148.872 1.00 31.11 268 VAL B O 1
ATOM 5354 N N . ILE B 1 269 ? 79.125 12.078 148.568 1.00 29.00 269 ILE B N 1
ATOM 5355 C CA . ILE B 1 269 ? 78.612 13.443 148.546 1.00 27.54 269 ILE B CA 1
ATOM 5356 C C . ILE B 1 269 ? 78.552 14.017 149.954 1.00 33.79 269 ILE B C 1
ATOM 5357 O O . ILE B 1 269 ? 78.863 15.196 150.168 1.00 28.89 269 ILE B O 1
ATOM 5362 N N . GLY B 1 270 ? 78.168 13.197 150.936 1.00 28.12 270 GLY B N 1
ATOM 5363 C CA . GLY B 1 270 ? 78.233 13.643 152.319 1.00 30.65 270 GLY B CA 1
ATOM 5364 C C . GLY B 1 270 ? 79.620 14.123 152.697 1.00 30.10 270 GLY B C 1
ATOM 5365 O O . GLY B 1 270 ? 79.783 15.181 153.310 1.00 26.78 270 GLY B O 1
ATOM 5366 N N . ALA B 1 271 ? 80.646 13.361 152.307 1.00 29.76 271 ALA B N 1
ATOM 5367 C CA . ALA B 1 271 ? 82.022 13.779 152.551 1.00 32.20 271 ALA B CA 1
ATOM 5368 C C . ALA B 1 271 ? 82.328 15.101 151.859 1.00 27.71 271 ALA B C 1
ATOM 5369 O O . ALA B 1 271 ? 82.966 15.982 152.446 1.00 31.83 271 ALA B O 1
ATOM 5371 N N . TYR B 1 272 ? 81.883 15.257 150.610 1.00 28.84 272 TYR B N 1
ATOM 5372 C CA . TYR B 1 272 ? 82.113 16.510 149.898 1.00 29.19 272 TYR B CA 1
ATOM 5373 C C . TYR B 1 272 ? 81.343 17.659 150.540 1.00 27.23 272 TYR B C 1
ATOM 5374 O O . TYR B 1 272 ? 81.848 18.787 150.612 1.00 30.73 272 TYR B O 1
ATOM 5383 N N . LEU B 1 273 ? 80.121 17.394 151.012 1.00 28.41 273 LEU B N 1
ATOM 5384 C CA . LEU B 1 273 ? 79.357 18.423 151.714 1.00 27.98 273 LEU B CA 1
ATOM 5385 C C . LEU B 1 273 ? 80.085 18.883 152.970 1.00 24.57 273 LEU B C 1
ATOM 5386 O O . LEU B 1 273 ? 80.127 20.082 153.270 1.00 31.48 273 LEU B O 1
ATOM 5391 N N . TRP B 1 274 ? 80.658 17.938 153.717 1.00 24.57 274 TRP B N 1
ATOM 5392 C CA . TRP B 1 274 ? 81.367 18.273 154.948 1.00 24.30 274 TRP B CA 1
ATOM 5393 C C . TRP B 1 274 ? 82.560 19.178 154.669 1.00 27.23 274 TRP B C 1
ATOM 5394 O O . TRP B 1 274 ? 82.724 20.226 155.306 1.00 24.26 274 TRP B O 1
ATOM 5405 N N . LYS B 1 275 ? 83.410 18.781 153.719 1.00 22.49 275 LYS B N 1
ATOM 5406 C CA . LYS B 1 275 ? 84.557 19.602 153.342 1.00 32.41 275 LYS B CA 1
ATOM 5407 C C . LYS B 1 275 ? 84.122 20.999 152.921 1.00 31.77 275 LYS B C 1
ATOM 5408 O O . LYS B 1 275 ? 84.694 22.004 153.359 1.00 35.38 275 LYS B O 1
ATOM 5414 N N . SER B 1 276 ? 83.103 21.079 152.064 1.00 24.58 276 SER B N 1
ATOM 5415 C CA . SER B 1 276 ? 82.663 22.372 151.556 1.00 28.26 276 SER B CA 1
ATOM 5416 C C . SER B 1 276 ? 82.065 23.223 152.665 1.00 32.55 276 SER B C 1
ATOM 5417 O O . SER B 1 276 ? 82.226 24.449 152.673 1.00 30.27 276 SER B O 1
ATOM 5420 N N . ARG B 1 277 ? 81.370 22.590 153.612 1.00 24.99 277 ARG B N 1
ATOM 5421 C CA . ARG B 1 277 ? 80.748 23.341 154.694 1.00 30.87 277 ARG B CA 1
ATOM 5422 C C . ARG B 1 277 ? 81.796 23.902 155.645 1.00 32.65 277 ARG B C 1
ATOM 5423 O O . ARG B 1 277 ? 81.676 25.045 156.102 1.00 24.96 277 ARG B O 1
ATOM 5431 N N . VAL B 1 278 ? 82.826 23.111 155.960 1.00 31.30 278 VAL B N 1
ATOM 5432 C CA . VAL B 1 278 ? 83.932 23.614 156.771 1.00 25.71 278 VAL B CA 1
ATOM 5433 C C . VAL B 1 278 ? 84.584 24.807 156.088 1.00 34.59 278 VAL B C 1
ATOM 5434 O O . VAL B 1 278 ? 84.949 25.795 156.738 1.00 31.56 278 VAL B O 1
ATOM 5438 N N . LYS B 1 279 ? 84.722 24.744 154.763 1.00 27.96 279 LYS B N 1
ATOM 5439 C CA . LYS B 1 279 ? 85.316 25.856 154.029 1.00 31.11 279 LYS B CA 1
ATOM 5440 C C . LYS B 1 279 ? 84.362 27.043 153.965 1.00 32.87 279 LYS B C 1
ATOM 5441 O O . LYS B 1 279 ? 84.772 28.191 154.168 1.00 32.28 279 LYS B O 1
ATOM 5447 N N . ALA B 1 280 ? 83.080 26.784 153.694 1.00 25.19 280 ALA B N 1
ATOM 5448 C CA . ALA B 1 280 ? 82.110 27.871 153.600 1.00 24.21 280 ALA B CA 1
ATOM 5449 C C . ALA B 1 280 ? 81.972 28.600 154.930 1.00 26.68 280 ALA B C 1
ATOM 5450 O O . ALA B 1 280 ? 82.062 29.832 154.989 1.00 33.08 280 ALA B O 1
ATOM 5452 N N . LEU B 1 281 ? 81.752 27.854 156.014 1.00 32.26 281 LEU B N 1
ATOM 5453 C CA . LEU B 1 281 ? 81.621 28.466 157.329 1.00 32.86 281 LEU B CA 1
ATOM 5454 C C . LEU B 1 281 ? 82.950 28.965 157.882 1.00 27.40 281 LEU B C 1
ATOM 5455 O O . LEU B 1 281 ? 82.945 29.689 158.883 1.00 30.53 281 LEU B O 1
ATOM 5460 N N . ASN B 1 282 ? 84.070 28.606 157.255 1.00 23.66 282 ASN B N 1
ATOM 5461 C CA . ASN B 1 282 ? 85.401 29.046 157.677 1.00 35.04 282 ASN B CA 1
ATOM 5462 C C . ASN B 1 282 ? 85.644 28.723 159.150 1.00 33.30 282 ASN B C 1
ATOM 5463 O O . ASN B 1 282 ? 86.044 29.573 159.948 1.00 35.97 282 ASN B O 1
ATOM 5468 N N . LEU B 1 283 ? 85.404 27.468 159.509 1.00 25.15 283 LEU B N 1
ATOM 5469 C CA . LEU B 1 283 ? 85.470 27.078 160.908 1.00 39.58 283 LEU B CA 1
ATOM 5470 C C . LEU B 1 283 ? 86.909 27.063 161.407 1.00 36.86 283 LEU B C 1
ATOM 5471 O O . LEU B 1 283 ? 87.835 26.693 160.677 1.00 29.00 283 LEU B O 1
ATOM 5476 N N . ASP B 1 284 ? 87.085 27.494 162.657 1.00 38.83 284 ASP B N 1
ATOM 5477 C CA . ASP B 1 284 ? 88.347 27.414 163.386 1.00 29.25 284 ASP B CA 1
ATOM 5478 C C . ASP B 1 284 ? 88.972 26.064 163.060 1.00 33.73 284 ASP B C 1
ATOM 5479 O O . ASP B 1 284 ? 88.387 25.017 163.352 1.00 32.14 284 ASP B O 1
ATOM 5484 N N . ARG B 1 285 ? 90.154 26.083 162.434 1.00 30.12 285 ARG B N 1
ATOM 5485 C CA . ARG B 1 285 ? 90.768 24.851 161.951 1.00 42.14 285 ARG B CA 1
ATOM 5486 C C . ARG B 1 285 ? 91.275 24.024 163.127 1.00 40.14 285 ARG B C 1
ATOM 5487 O O . ARG B 1 285 ? 91.444 22.809 162.984 1.00 39.29 285 ARG B O 1
ATOM 5495 N N . ASP B 1 286 ? 91.520 24.652 164.280 1.00 31.74 286 ASP B N 1
ATOM 5496 C CA . ASP B 1 286 ? 91.880 23.908 165.480 1.00 33.13 286 ASP B CA 1
ATOM 5497 C C . ASP B 1 286 ? 90.673 23.283 166.163 1.00 44.50 286 ASP B C 1
ATOM 5498 O O . ASP B 1 286 ? 90.842 22.355 166.961 1.00 53.36 286 ASP B O 1
ATOM 5503 N N . GLY B 1 287 ? 89.469 23.774 165.880 1.00 37.13 287 GLY B N 1
ATOM 5504 C CA . GLY B 1 287 ? 88.282 23.246 166.512 1.00 37.11 287 GLY B CA 1
ATOM 5505 C C . GLY B 1 287 ? 87.850 21.921 165.921 1.00 36.02 287 GLY B C 1
ATOM 5506 O O . GLY B 1 287 ? 88.346 21.470 164.888 1.00 30.71 287 GLY B O 1
ATOM 5507 N N . VAL B 1 288 ? 86.901 21.287 166.601 1.00 26.12 288 VAL B N 1
ATOM 5508 C CA . VAL B 1 288 ? 86.363 19.997 166.189 1.00 28.13 288 VAL B CA 1
ATOM 5509 C C . VAL B 1 288 ? 85.044 20.230 165.469 1.00 30.34 288 VAL B C 1
ATOM 5510 O O . VAL B 1 288 ? 84.174 20.951 165.971 1.00 26.33 288 VAL B O 1
ATOM 5514 N N . THR B 1 289 ? 84.904 19.640 164.289 1.00 24.99 289 THR B N 1
ATOM 5515 C CA . THR B 1 289 ? 83.634 19.580 163.586 1.00 29.62 289 THR B CA 1
ATOM 5516 C C . THR B 1 289 ? 83.143 18.139 163.602 1.00 24.67 289 THR B C 1
ATOM 5517 O O . THR B 1 289 ? 83.939 17.198 163.555 1.00 28.25 289 THR B O 1
ATOM 5521 N N . VAL B 1 290 ? 81.828 17.966 163.698 1.00 33.28 290 VAL B N 1
ATOM 5522 C CA . VAL B 1 290 ? 81.236 16.650 163.898 1.00 30.68 290 VAL B CA 1
ATOM 5523 C C . VAL B 1 290 ? 80.213 16.393 162.803 1.00 32.95 290 VAL B C 1
ATOM 5524 O O . VAL B 1 290 ? 79.299 17.199 162.598 1.00 29.19 290 VAL B O 1
ATOM 5528 N N . LEU B 1 291 ? 80.368 15.268 162.108 1.00 22.78 291 LEU B N 1
ATOM 5529 C CA . LEU B 1 291 ? 79.423 14.829 161.093 1.00 27.95 291 LEU B CA 1
ATOM 5530 C C . LEU B 1 291 ? 78.483 13.799 161.703 1.00 33.68 291 LEU B C 1
ATOM 5531 O O . LEU B 1 291 ? 78.932 12.777 162.232 1.00 29.26 291 LEU B O 1
ATOM 5536 N N . GLY B 1 292 ? 77.185 14.071 161.632 1.00 29.19 292 GLY B N 1
ATOM 5537 C CA . GLY B 1 292 ? 76.175 13.131 162.076 1.00 23.86 292 GLY B CA 1
ATOM 5538 C C . GLY B 1 292 ? 75.490 12.475 160.889 1.00 30.36 292 GLY B C 1
ATOM 5539 O O . GLY B 1 292 ? 75.198 13.128 159.885 1.00 30.65 292 GLY B O 1
ATOM 5540 N N . LEU B 1 293 ? 75.233 11.177 161.022 1.00 30.19 293 LEU B N 1
ATOM 5541 C CA . LEU B 1 293 ? 74.418 10.447 160.065 1.00 35.72 293 LEU B CA 1
ATOM 5542 C C . LEU B 1 293 ? 73.554 9.451 160.823 1.00 35.56 293 LEU B C 1
ATOM 5543 O O . LEU B 1 293 ? 73.894 9.013 161.925 1.00 41.17 293 LEU B O 1
ATOM 5548 N N . SER B 1 294 ? 72.427 9.102 160.220 1.00 29.29 294 SER B N 1
ATOM 5549 C CA . SER B 1 294 ? 71.472 8.182 160.817 1.00 35.99 294 SER B CA 1
ATOM 5550 C C . SER B 1 294 ? 71.613 6.803 160.185 1.00 33.93 294 SER B C 1
ATOM 5551 O O . SER B 1 294 ? 71.805 6.682 158.972 1.00 36.53 294 SER B O 1
ATOM 5554 N N . VAL B 1 295 ? 71.527 5.766 161.015 1.00 27.97 295 VAL B N 1
ATOM 5555 C CA . VAL B 1 295 ? 71.703 4.385 160.577 1.00 37.31 295 VAL B CA 1
ATOM 5556 C C . VAL B 1 295 ? 70.528 3.568 161.094 1.00 33.43 295 VAL B C 1
ATOM 5557 O O . VAL B 1 295 ? 70.333 3.457 162.311 1.00 28.53 295 VAL B O 1
ATOM 5561 N N . GLY B 1 296 ? 69.749 2.999 160.177 1.00 32.75 296 GLY B N 1
ATOM 5562 C CA . GLY B 1 296 ? 68.623 2.180 160.591 1.00 28.55 296 GLY B CA 1
ATOM 5563 C C . GLY B 1 296 ? 69.091 0.941 161.332 1.00 29.91 296 GLY B C 1
ATOM 5564 O O . GLY B 1 296 ? 70.150 0.381 161.040 1.00 32.89 296 GLY B O 1
ATOM 5565 N N . ILE B 1 297 ? 68.293 0.515 162.310 1.00 30.03 297 ILE B N 1
ATOM 5566 C CA . ILE B 1 297 ? 68.656 -0.619 163.152 1.00 35.53 297 ILE B CA 1
ATOM 5567 C C . ILE B 1 297 ? 67.512 -1.621 163.210 1.00 36.10 297 ILE B C 1
ATOM 5568 O O . ILE B 1 297 ? 67.409 -2.400 164.164 1.00 33.20 297 ILE B O 1
ATOM 5573 N N . ARG B 1 298 ? 66.645 -1.603 162.193 1.00 31.60 298 ARG B N 1
ATOM 5574 C CA . ARG B 1 298 ? 65.490 -2.498 162.192 1.00 47.72 298 ARG B CA 1
ATOM 5575 C C . ARG B 1 298 ? 65.915 -3.955 162.317 1.00 51.41 298 ARG B C 1
ATOM 5576 O O . ARG B 1 298 ? 65.299 -4.727 163.061 1.00 44.79 298 ARG B O 1
ATOM 5584 N N . ASN B 1 299 ? 66.970 -4.347 161.606 1.00 35.95 299 ASN B N 1
ATOM 5585 C CA . ASN B 1 299 ? 67.470 -5.713 161.650 1.00 47.93 299 ASN B CA 1
ATOM 5586 C C . ASN B 1 299 ? 68.630 -5.889 162.619 1.00 48.48 299 ASN B C 1
ATOM 5587 O O . ASN B 1 299 ? 69.150 -7.002 162.745 1.00 53.89 299 ASN B O 1
ATOM 5592 N N . VAL B 1 300 ? 69.048 -4.824 163.305 1.00 43.92 300 VAL B N 1
ATOM 5593 C CA . VAL B 1 300 ? 70.104 -4.953 164.303 1.00 49.87 300 VAL B CA 1
ATOM 5594 C C . VAL B 1 300 ? 69.547 -5.526 165.600 1.00 49.01 300 VAL B C 1
ATOM 5595 O O . VAL B 1 300 ? 70.150 -6.419 166.209 1.00 50.44 300 VAL B O 1
ATOM 5599 N N . VAL B 1 301 ? 68.393 -5.020 166.042 1.00 50.45 301 VAL B N 1
ATOM 5600 C CA . VAL B 1 301 ? 67.730 -5.599 167.202 1.00 49.07 301 VAL B CA 1
ATOM 5601 C C . VAL B 1 301 ? 67.419 -7.065 166.939 1.00 45.60 301 VAL B C 1
ATOM 5602 O O . VAL B 1 301 ? 67.227 -7.492 165.794 1.00 45.83 301 VAL B O 1
ATOM 5606 N N . ASP B 1 302 ? 67.374 -7.844 168.017 1.00 43.45 302 ASP B N 1
ATOM 5607 C CA . ASP B 1 302 ? 66.961 -9.241 167.967 1.00 52.54 302 ASP B CA 1
ATOM 5608 C C . ASP B 1 302 ? 65.865 -9.422 169.007 1.00 51.21 302 ASP B C 1
ATOM 5609 O O . ASP B 1 302 ? 66.104 -9.162 170.206 1.00 51.68 302 ASP B O 1
ATOM 5614 N N . PRO B 1 303 ? 64.649 -9.835 168.615 1.00 51.97 303 PRO B N 1
ATOM 5615 C CA . PRO B 1 303 ? 64.259 -10.115 167.229 1.00 48.78 303 PRO B CA 1
ATOM 5616 C C . PRO B 1 303 ? 64.181 -8.845 166.390 1.00 47.39 303 PRO B C 1
ATOM 5617 O O . PRO B 1 303 ? 64.025 -7.762 166.956 1.00 42.05 303 PRO B O 1
ATOM 5621 N N . PRO B 1 304 ? 64.317 -8.969 165.071 1.00 44.34 304 PRO B N 1
ATOM 5622 C CA . PRO B 1 304 ? 64.233 -7.783 164.213 1.00 37.99 304 PRO B CA 1
ATOM 5623 C C . PRO B 1 304 ? 62.855 -7.144 164.287 1.00 48.99 304 PRO B C 1
ATOM 5624 O O . PRO B 1 304 ? 61.879 -7.742 164.745 1.00 43.06 304 PRO B O 1
ATOM 5628 N N . LEU B 1 305 ? 62.792 -5.903 163.836 1.00 48.76 305 LEU B N 1
ATOM 5629 C CA . LEU B 1 305 ? 61.539 -5.165 163.838 1.00 39.10 305 LEU B CA 1
ATOM 5630 C C . LEU B 1 305 ? 60.657 -5.641 162.691 1.00 42.44 305 LEU B C 1
ATOM 5631 O O . LEU B 1 305 ? 61.138 -5.773 161.562 1.00 41.04 305 LEU B O 1
ATOM 5636 N N . PRO B 1 306 ? 59.379 -5.913 162.935 1.00 43.27 306 PRO B N 1
ATOM 5637 C CA . PRO B 1 306 ? 58.472 -6.212 161.825 1.00 35.20 306 PRO B CA 1
ATOM 5638 C C . PRO B 1 306 ? 58.135 -4.949 161.049 1.00 41.74 306 PRO B C 1
ATOM 5639 O O . PRO B 1 306 ? 58.306 -3.824 161.524 1.00 36.51 306 PRO B O 1
ATOM 5643 N N . ASP B 1 307 ? 57.650 -5.155 159.822 1.00 41.11 307 ASP B N 1
ATOM 5644 C CA . ASP B 1 307 ? 57.474 -4.036 158.903 1.00 46.70 307 ASP B CA 1
ATOM 5645 C C . ASP B 1 307 ? 56.391 -3.073 159.373 1.00 36.72 307 ASP B C 1
ATOM 5646 O O . ASP B 1 307 ? 56.416 -1.892 159.010 1.00 47.23 307 ASP B O 1
ATOM 5651 N N . GLY B 1 308 ? 55.444 -3.546 160.180 1.00 37.85 308 GLY B N 1
ATOM 5652 C CA . GLY B 1 308 ? 54.414 -2.677 160.718 1.00 36.81 308 GLY B CA 1
ATOM 5653 C C . GLY B 1 308 ? 54.863 -1.777 161.844 1.00 33.27 308 GLY B C 1
ATOM 5654 O O . GLY B 1 308 ? 54.087 -0.928 162.292 1.00 35.55 308 GLY B O 1
ATOM 5655 N N . TYR B 1 309 ? 56.092 -1.951 162.322 1.00 36.49 309 TYR B N 1
ATOM 5656 C CA . TYR B 1 309 ? 56.647 -1.058 163.328 1.00 39.84 309 TYR B CA 1
ATOM 5657 C C . TYR B 1 309 ? 56.953 0.289 162.685 1.00 31.94 309 TYR B C 1
ATOM 5658 O O . TYR B 1 309 ? 57.719 0.359 161.718 1.00 34.79 309 TYR B O 1
ATOM 5667 N N . TYR B 1 310 ? 56.354 1.357 163.212 1.00 30.26 310 TYR B N 1
ATOM 5668 C CA . TYR B 1 310 ? 56.517 2.684 162.631 1.00 32.00 310 TYR B CA 1
ATOM 5669 C C . TYR B 1 310 ? 57.154 3.684 163.587 1.00 37.71 310 TYR B C 1
ATOM 5670 O O . TYR B 1 310 ? 57.233 4.875 163.260 1.00 30.63 310 TYR B O 1
ATOM 5679 N N . GLY B 1 311 ? 57.620 3.241 164.747 1.00 29.85 311 GLY B N 1
ATOM 5680 C CA . GLY B 1 311 ? 58.380 4.115 165.612 1.00 35.52 311 GLY B CA 1
ATOM 5681 C C . GLY B 1 311 ? 59.771 4.376 165.069 1.00 32.86 311 GLY B C 1
ATOM 5682 O O . GLY B 1 311 ? 60.200 3.816 164.058 1.00 33.17 311 GLY B O 1
ATOM 5683 N N . ASN B 1 312 ? 60.486 5.261 165.759 1.00 26.89 312 ASN B N 1
ATOM 5684 C CA . ASN B 1 312 ? 61.871 5.536 165.403 1.00 29.62 312 ASN B CA 1
ATOM 5685 C C . ASN B 1 312 ? 62.698 4.260 165.496 1.00 27.82 312 ASN B C 1
ATOM 5686 O O . ASN B 1 312 ? 62.661 3.554 166.507 1.00 27.55 312 ASN B O 1
ATOM 5691 N N . ALA B 1 313 ? 63.439 3.961 164.432 1.00 29.48 313 ALA B N 1
ATOM 5692 C CA . ALA B 1 313 ? 64.182 2.709 164.330 1.00 29.69 313 ALA B CA 1
ATOM 5693 C C . ALA B 1 313 ? 65.556 2.956 163.720 1.00 28.68 313 ALA B C 1
ATOM 5694 O O . ALA B 1 313 ? 66.003 2.248 162.818 1.00 26.37 313 ALA B O 1
ATOM 5696 N N . TYR B 1 314 ? 66.247 3.974 164.225 1.00 29.98 314 TYR B N 1
ATOM 5697 C CA . TYR B 1 314 ? 67.586 4.302 163.763 1.00 29.52 314 TYR B CA 1
ATOM 5698 C C . TYR B 1 314 ? 68.359 4.908 164.923 1.00 37.30 314 TYR B C 1
ATOM 5699 O O . TYR B 1 314 ? 67.778 5.384 165.902 1.00 26.65 314 TYR B O 1
ATOM 5708 N N . ILE B 1 315 ? 69.681 4.902 164.795 1.00 29.85 315 ILE B N 1
ATOM 5709 C CA . ILE B 1 315 ? 70.549 5.570 165.752 1.00 33.69 315 ILE B CA 1
ATOM 5710 C C . ILE B 1 315 ? 71.453 6.532 164.999 1.00 35.08 315 ILE B C 1
ATOM 5711 O O . ILE B 1 315 ? 71.831 6.294 163.847 1.00 34.60 315 ILE B O 1
ATOM 5716 N N . ASP B 1 316 ? 71.794 7.632 165.661 1.00 37.25 316 ASP B N 1
ATOM 5717 C CA . ASP B 1 316 ? 72.663 8.644 165.082 1.00 33.94 316 ASP B CA 1
ATOM 5718 C C . ASP B 1 316 ? 74.118 8.301 165.372 1.00 40.20 316 ASP B C 1
ATOM 5719 O O . ASP B 1 316 ? 74.491 8.074 166.527 1.00 34.08 316 ASP B O 1
ATOM 5724 N N . MET B 1 317 ? 74.930 8.253 164.321 1.00 34.63 317 MET B N 1
ATOM 5725 C CA . MET B 1 317 ? 76.365 8.062 164.439 1.00 29.88 317 MET B CA 1
ATOM 5726 C C . MET B 1 317 ? 77.074 9.376 164.146 1.00 36.49 317 MET B C 1
ATOM 5727 O O . MET B 1 317 ? 76.607 10.185 163.338 1.00 29.65 317 MET B O 1
ATOM 5732 N N . TYR B 1 318 ? 78.206 9.586 164.811 1.00 30.45 318 TYR B N 1
ATOM 5733 C CA . TYR B 1 318 ? 78.920 10.849 164.721 1.00 27.42 318 TYR B CA 1
ATOM 5734 C C . TYR B 1 318 ? 80.390 10.601 164.424 1.00 31.89 318 TYR B C 1
ATOM 5735 O O . TYR B 1 318 ? 81.009 9.703 165.001 1.00 32.50 318 TYR B O 1
ATOM 5744 N N . VAL B 1 319 ? 80.936 11.397 163.511 1.00 28.82 319 VAL B N 1
ATOM 5745 C CA . VAL B 1 319 ? 82.346 11.314 163.146 1.00 28.84 319 VAL B CA 1
ATOM 5746 C C . VAL B 1 319 ? 83.022 12.622 163.535 1.00 32.71 319 VAL B C 1
ATOM 5747 O O . VAL B 1 319 ? 82.830 13.644 162.859 1.00 27.12 319 VAL B O 1
ATOM 5751 N N . PRO B 1 320 ? 83.802 12.646 164.616 1.00 30.36 320 PRO B N 1
ATOM 5752 C CA . PRO B 1 320 ? 84.497 13.878 164.998 1.00 25.95 320 PRO B CA 1
ATOM 5753 C C . PRO B 1 320 ? 85.863 13.995 164.343 1.00 31.61 320 PRO B C 1
ATOM 5754 O O . PRO B 1 320 ? 86.640 13.040 164.272 1.00 38.10 320 PRO B O 1
ATOM 5758 N N . LEU B 1 321 ? 86.144 15.196 163.847 1.00 30.32 321 LEU B N 1
ATOM 5759 C CA . LEU B 1 321 ? 87.441 15.535 163.283 1.00 26.03 321 LEU B CA 1
ATOM 5760 C C . LEU B 1 321 ? 87.694 17.009 163.553 1.00 26.64 321 LEU B C 1
ATOM 5761 O O . LEU B 1 321 ? 86.766 17.774 163.826 1.00 33.74 321 LEU B O 1
ATOM 5766 N N . THR B 1 322 ? 88.958 17.407 163.480 1.00 27.15 322 THR B N 1
ATOM 5767 C CA . THR B 1 322 ? 89.254 18.828 163.517 1.00 34.61 322 THR B CA 1
ATOM 5768 C C . THR B 1 322 ? 88.976 19.436 162.151 1.00 36.52 322 THR B C 1
ATOM 5769 O O . THR B 1 322 ? 89.134 18.784 161.115 1.00 37.93 322 THR B O 1
ATOM 5773 N N . ALA B 1 323 ? 88.538 20.698 162.158 1.00 34.17 323 ALA B N 1
ATOM 5774 C CA . ALA B 1 323 ? 88.199 21.372 160.909 1.00 28.46 323 ALA B CA 1
ATOM 5775 C C . ALA B 1 323 ? 89.359 21.353 159.922 1.00 40.12 323 ALA B C 1
ATOM 5776 O O . ALA B 1 323 ? 89.143 21.423 158.706 1.00 41.08 323 ALA B O 1
ATOM 5778 N N . ARG B 1 324 ? 90.593 21.246 160.423 1.00 38.54 324 ARG B N 1
ATOM 5779 C CA . ARG B 1 324 ? 91.750 21.158 159.539 1.00 39.67 324 ARG B CA 1
ATOM 5780 C C . ARG B 1 324 ? 91.871 19.774 158.913 1.00 37.03 324 ARG B C 1
ATOM 5781 O O . ARG B 1 324 ? 92.255 19.647 157.747 1.00 42.76 324 ARG B O 1
ATOM 5789 N N . GLU B 1 325 ? 91.567 18.720 159.670 1.00 29.58 325 GLU B N 1
ATOM 5790 C CA . GLU B 1 325 ? 91.610 17.387 159.080 1.00 36.32 325 GLU B CA 1
ATOM 5791 C C . GLU B 1 325 ? 90.572 17.244 157.977 1.00 39.96 325 GLU B C 1
ATOM 5792 O O . GLU B 1 325 ? 90.836 16.610 156.950 1.00 34.68 325 GLU B O 1
ATOM 5798 N N . VAL B 1 326 ? 89.390 17.842 158.160 1.00 34.34 326 VAL B N 1
ATOM 5799 C CA . VAL B 1 326 ? 88.343 17.738 157.147 1.00 38.82 326 VAL B CA 1
ATOM 5800 C C . VAL B 1 326 ? 88.809 18.366 155.836 1.00 38.75 326 VAL B C 1
ATOM 5801 O O . VAL B 1 326 ? 88.526 17.856 154.746 1.00 33.71 326 VAL B O 1
ATOM 5805 N N . GLU B 1 327 ? 89.543 19.479 155.920 1.00 38.21 327 GLU B N 1
ATOM 5806 C CA . GLU B 1 327 ? 90.003 20.153 154.704 1.00 47.24 327 GLU B CA 1
ATOM 5807 C C . GLU B 1 327 ? 91.177 19.425 154.058 1.00 38.41 327 GLU B C 1
ATOM 5808 O O . GLU B 1 327 ? 91.273 19.348 152.819 1.00 41.73 327 GLU B O 1
ATOM 5814 N N . GLU B 1 328 ? 92.048 18.824 154.876 1.00 40.38 328 GLU B N 1
ATOM 5815 C CA . GLU B 1 328 ? 93.211 18.134 154.339 1.00 44.70 328 GLU B CA 1
ATOM 5816 C C . GLU B 1 328 ? 92.934 16.687 153.942 1.00 41.17 328 GLU B C 1
ATOM 5817 O O . GLU B 1 328 ? 93.594 16.173 153.027 1.00 34.71 328 GLU B O 1
ATOM 5823 N N . PHE B 1 329 ? 92.000 16.002 154.602 1.00 42.76 329 PHE B N 1
ATOM 5824 C CA . PHE B 1 329 ? 91.733 14.610 154.256 1.00 38.63 329 PHE B CA 1
ATOM 5825 C C . PHE B 1 329 ? 91.193 14.509 152.836 1.00 43.21 329 PHE B C 1
ATOM 5826 O O . PHE B 1 329 ? 90.520 15.414 152.336 1.00 38.56 329 PHE B O 1
ATOM 5834 N N . THR B 1 330 ? 91.502 13.397 152.181 1.00 33.45 330 THR B N 1
ATOM 5835 C CA . THR B 1 330 ? 90.862 13.116 150.910 1.00 39.13 330 THR B CA 1
ATOM 5836 C C . THR B 1 330 ? 89.399 12.749 151.134 1.00 39.30 330 THR B C 1
ATOM 5837 O O . THR B 1 330 ? 88.969 12.447 152.253 1.00 34.30 330 THR B O 1
ATOM 5841 N N . ILE B 1 331 ? 88.626 12.788 150.045 1.00 38.55 331 ILE B N 1
ATOM 5842 C CA . ILE B 1 331 ? 87.260 12.274 150.094 1.00 34.96 331 ILE B CA 1
ATOM 5843 C C . ILE B 1 331 ? 87.269 10.833 150.578 1.00 32.38 331 ILE B C 1
ATOM 5844 O O . ILE B 1 331 ? 86.470 10.441 151.436 1.00 34.37 331 ILE B O 1
ATOM 5849 N N . SER B 1 332 ? 88.184 10.023 150.039 1.00 34.72 332 SER B N 1
ATOM 5850 C CA . SER B 1 332 ? 88.256 8.626 150.449 1.00 38.92 332 SER B CA 1
ATOM 5851 C C . SER B 1 332 ? 88.518 8.504 151.947 1.00 37.56 332 SER B C 1
ATOM 5852 O O . SER B 1 332 ? 87.949 7.631 152.608 1.00 39.88 332 SER B O 1
ATOM 5855 N N . ASP B 1 333 ? 89.352 9.389 152.507 1.00 36.47 333 ASP B N 1
ATOM 5856 C CA . ASP B 1 333 ? 89.616 9.350 153.946 1.00 42.59 333 ASP B CA 1
ATOM 5857 C C . ASP B 1 333 ? 88.332 9.465 154.755 1.00 38.06 333 ASP B C 1
ATOM 5858 O O . ASP B 1 333 ? 88.123 8.712 155.715 1.00 38.69 333 ASP B O 1
ATOM 5863 N N . ILE B 1 334 ? 87.469 10.415 154.394 1.00 34.15 334 ILE B N 1
ATOM 5864 C CA . ILE B 1 334 ? 86.232 10.604 155.136 1.00 31.30 334 ILE B CA 1
ATOM 5865 C C . ILE B 1 334 ? 85.277 9.446 154.877 1.00 32.60 334 ILE B C 1
ATOM 5866 O O . ILE B 1 334 ? 84.507 9.055 155.764 1.00 27.94 334 ILE B O 1
ATOM 5871 N N . VAL B 1 335 ? 85.338 8.849 153.683 1.00 30.81 335 VAL B N 1
ATOM 5872 C CA . VAL B 1 335 ? 84.479 7.707 153.378 1.00 32.34 335 VAL B CA 1
ATOM 5873 C C . VAL B 1 335 ? 84.826 6.518 154.272 1.00 35.27 335 VAL B C 1
ATOM 5874 O O . VAL B 1 335 ? 83.934 5.872 154.835 1.00 40.05 335 VAL B O 1
ATOM 5878 N N . LYS B 1 336 ? 86.125 6.211 154.425 1.00 44.40 336 LYS B N 1
ATOM 5879 C CA . LYS B 1 336 ? 86.494 5.134 155.343 1.00 43.37 336 LYS B CA 1
ATOM 5880 C C . LYS B 1 336 ? 85.967 5.404 156.746 1.00 36.40 336 LYS B C 1
ATOM 5881 O O . LYS B 1 336 ? 85.563 4.473 157.448 1.00 37.59 336 LYS B O 1
ATOM 5887 N N . LEU B 1 337 ? 85.966 6.667 157.174 1.00 38.75 337 LEU B N 1
ATOM 5888 C CA . LEU B 1 337 ? 85.441 6.985 158.497 1.00 40.83 337 LEU B CA 1
ATOM 5889 C C . LEU B 1 337 ? 83.929 6.831 158.533 1.00 32.35 337 LEU B C 1
ATOM 5890 O O . LEU B 1 337 ? 83.374 6.344 159.524 1.00 34.51 337 LEU B O 1
ATOM 5895 N N . ILE B 1 338 ? 83.248 7.235 157.459 1.00 40.04 338 ILE B N 1
ATOM 5896 C CA . ILE B 1 338 ? 81.795 7.105 157.406 1.00 33.39 338 ILE B CA 1
ATOM 5897 C C . ILE B 1 338 ? 81.391 5.636 157.381 1.00 36.83 338 ILE B C 1
ATOM 5898 O O . ILE B 1 338 ? 80.441 5.227 158.060 1.00 32.32 338 ILE B O 1
ATOM 5903 N N . LYS B 1 339 ? 82.109 4.816 156.609 1.00 35.67 339 LYS B N 1
ATOM 5904 C CA . LYS B 1 339 ? 81.818 3.386 156.590 1.00 40.84 339 LYS B CA 1
ATOM 5905 C C . LYS B 1 339 ? 82.066 2.754 157.955 1.00 39.26 339 LYS B C 1
ATOM 5906 O O . LYS B 1 339 ? 81.310 1.873 158.383 1.00 45.12 339 LYS B O 1
ATOM 5912 N N . GLU B 1 340 ? 83.114 3.195 158.659 1.00 35.30 340 GLU B N 1
ATOM 5913 C CA . GLU B 1 340 ? 83.394 2.636 159.979 1.00 40.83 340 GLU B CA 1
ATOM 5914 C C . GLU B 1 340 ? 82.266 2.941 160.955 1.00 43.29 340 GLU B C 1
ATOM 5915 O O . GLU B 1 340 ? 81.887 2.085 161.764 1.00 44.94 340 GLU B O 1
ATOM 5921 N N . ALA B 1 341 ? 81.723 4.160 160.900 1.00 41.82 341 ALA B N 1
ATOM 5922 C CA . ALA B 1 341 ? 80.590 4.501 161.754 1.00 36.63 341 ALA B CA 1
ATOM 5923 C C . ALA B 1 341 ? 79.403 3.589 161.479 1.00 42.40 341 ALA B C 1
ATOM 5924 O O . ALA B 1 341 ? 78.720 3.148 162.411 1.00 44.54 341 ALA B O 1
ATOM 5926 N N . LYS B 1 342 ? 79.154 3.280 160.203 1.00 41.78 342 LYS B N 1
ATOM 5927 C CA . LYS B 1 342 ? 78.026 2.424 159.850 1.00 41.94 342 LYS B CA 1
ATOM 5928 C C . LYS B 1 342 ? 78.218 1.006 160.374 1.00 40.90 342 LYS B C 1
ATOM 5929 O O . LYS B 1 342 ? 77.257 0.371 160.824 1.00 41.24 342 LYS B O 1
ATOM 5935 N N . ARG B 1 343 ? 79.451 0.491 160.322 1.00 36.82 343 ARG B N 1
ATOM 5936 C CA . ARG B 1 343 ? 79.718 -0.847 160.841 1.00 41.26 343 ARG B CA 1
ATOM 5937 C C . ARG B 1 343 ? 79.411 -0.946 162.328 1.00 42.80 343 ARG B C 1
ATOM 5938 O O . ARG B 1 343 ? 78.940 -1.990 162.797 1.00 43.32 343 ARG B O 1
ATOM 5946 N N . ASN B 1 344 ? 79.662 0.124 163.083 1.00 40.41 344 ASN B N 1
ATOM 5947 C CA . ASN B 1 344 ? 79.497 0.065 164.530 1.00 43.99 344 ASN B CA 1
ATOM 5948 C C . ASN B 1 344 ? 78.040 0.197 164.952 1.00 42.19 344 ASN B C 1
ATOM 5949 O O . ASN B 1 344 ? 77.636 -0.400 165.956 1.00 48.77 344 ASN B O 1
ATOM 5954 N N . ALA B 1 345 ? 77.235 0.959 164.208 1.00 38.49 345 ALA B N 1
ATOM 5955 C CA . ALA B 1 345 ? 75.804 0.992 164.483 1.00 40.12 345 ALA B CA 1
ATOM 5956 C C . ALA B 1 345 ? 75.152 -0.363 164.250 1.00 45.20 345 ALA B C 1
ATOM 5957 O O . ALA B 1 345 ? 74.072 -0.623 164.792 1.00 45.85 345 ALA B O 1
ATOM 5959 N N . HIS B 1 346 ? 75.787 -1.231 163.459 1.00 37.01 346 HIS B N 1
ATOM 5960 C CA . HIS B 1 346 ? 75.266 -2.557 163.157 1.00 47.26 346 HIS B CA 1
ATOM 5961 C C . HIS B 1 346 ? 75.741 -3.615 164.145 1.00 36.33 346 HIS B C 1
ATOM 5962 O O . HIS B 1 346 ? 75.824 -4.797 163.790 1.00 50.69 346 HIS B O 1
ATOM 5969 N N . ASP B 1 347 ? 76.068 -3.220 165.370 1.00 46.65 347 ASP B N 1
ATOM 5970 C CA . ASP B 1 347 ? 76.380 -4.148 166.447 1.00 43.86 347 ASP B CA 1
ATOM 5971 C C . ASP B 1 347 ? 75.248 -4.102 167.462 1.00 45.73 347 ASP B C 1
ATOM 5972 O O . ASP B 1 347 ? 74.905 -3.026 167.965 1.00 44.40 347 ASP B O 1
ATOM 5977 N N . LYS B 1 348 ? 74.663 -5.267 167.747 1.00 48.15 348 LYS B N 1
ATOM 5978 C CA . LYS B 1 348 ? 73.527 -5.322 168.662 1.00 42.39 348 LYS B CA 1
ATOM 5979 C C . LYS B 1 348 ? 73.902 -4.804 170.045 1.00 46.95 348 LYS B C 1
ATOM 5980 O O . LYS B 1 348 ? 73.126 -4.075 170.676 1.00 50.56 348 LYS B O 1
ATOM 5986 N N . ASP B 1 349 ? 75.096 -5.156 170.529 1.00 48.62 349 ASP B N 1
ATOM 5987 C CA . ASP B 1 349 ? 75.530 -4.691 171.842 1.00 43.82 349 ASP B CA 1
ATOM 5988 C C . ASP B 1 349 ? 75.821 -3.195 171.845 1.00 40.97 349 ASP B C 1
ATOM 5989 O O . ASP B 1 349 ? 75.613 -2.527 172.865 1.00 34.09 349 ASP B O 1
ATOM 5994 N N . TYR B 1 350 ? 76.305 -2.653 170.725 1.00 45.89 350 TYR B N 1
ATOM 5995 C CA . TYR B 1 350 ? 76.499 -1.209 170.635 1.00 41.08 350 TYR B CA 1
ATOM 5996 C C . TYR B 1 350 ? 75.172 -0.472 170.745 1.00 42.67 350 TYR B C 1
ATOM 5997 O O . TYR B 1 350 ? 75.084 0.582 171.386 1.00 45.50 350 TYR B O 1
ATOM 6006 N N . LEU B 1 351 ? 74.125 -1.018 170.129 1.00 43.89 351 LEU B N 1
ATOM 6007 C CA . LEU B 1 351 ? 72.828 -0.353 170.134 1.00 41.19 351 LEU B CA 1
ATOM 6008 C C . LEU B 1 351 ? 72.212 -0.344 171.529 1.00 37.99 351 LEU B C 1
ATOM 6009 O O . LEU B 1 351 ? 71.534 0.619 171.908 1.00 33.03 351 LEU B O 1
ATOM 6014 N N . GLN B 1 352 ? 72.440 -1.404 172.310 1.00 32.86 352 GLN B N 1
ATOM 6015 C CA . GLN B 1 352 ? 71.949 -1.429 173.686 1.00 42.57 352 GLN B CA 1
ATOM 6016 C C . GLN B 1 352 ? 72.554 -0.298 174.507 1.00 35.09 352 GLN B C 1
ATOM 6017 O O . GLN B 1 352 ? 71.848 0.376 175.267 1.00 44.35 352 GLN B O 1
ATOM 6023 N N . GLU B 1 353 ? 73.859 -0.073 174.360 1.00 38.06 353 GLU B N 1
ATOM 6024 C CA . GLU B 1 353 ? 74.531 0.985 175.107 1.00 44.40 353 GLU B CA 1
ATOM 6025 C C . GLU B 1 353 ? 74.097 2.361 174.626 1.00 39.37 353 GLU B C 1
ATOM 6026 O O . GLU B 1 353 ? 73.938 3.288 175.430 1.00 39.96 353 GLU B O 1
ATOM 6032 N N . GLU B 1 354 ? 73.914 2.514 173.313 1.00 35.73 354 GLU B N 1
ATOM 6033 C CA . GLU B 1 354 ? 73.385 3.763 172.780 1.00 32.08 354 GLU B CA 1
ATOM 6034 C C . GLU B 1 354 ? 71.981 4.024 173.309 1.00 39.56 354 GLU B C 1
ATOM 6035 O O . GLU B 1 354 ? 71.615 5.172 173.589 1.00 33.53 354 GLU B O 1
ATOM 6041 N N . LEU B 1 355 ? 71.185 2.964 173.466 1.00 41.55 355 LEU B N 1
ATOM 6042 C CA . LEU B 1 355 ? 69.869 3.104 174.081 1.00 36.03 355 LEU B CA 1
ATOM 6043 C C . LEU B 1 355 ? 69.991 3.514 175.543 1.00 43.56 355 LEU B C 1
ATOM 6044 O O . LEU B 1 355 ? 69.273 4.405 176.013 1.00 43.50 355 LEU B O 1
ATOM 6049 N N . ALA B 1 356 ? 70.895 2.862 176.280 1.00 42.48 356 ALA B N 1
ATOM 6050 C CA . ALA B 1 356 ? 71.101 3.195 177.685 1.00 32.07 356 ALA B CA 1
ATOM 6051 C C . ALA B 1 356 ? 71.533 4.645 177.852 1.00 31.36 356 ALA B C 1
ATOM 6052 O O . ALA B 1 356 ? 71.070 5.339 178.766 1.00 36.57 356 ALA B O 1
ATOM 6054 N N . ASN B 1 357 ? 72.418 5.120 176.973 1.00 29.04 357 ASN B N 1
ATOM 6055 C CA . ASN B 1 357 ? 72.923 6.484 177.086 1.00 29.91 357 ASN B CA 1
ATOM 6056 C C . ASN B 1 357 ? 71.818 7.507 176.858 1.00 31.77 357 ASN B C 1
ATOM 6057 O O . ASN B 1 357 ? 71.747 8.522 177.562 1.00 27.94 357 ASN B O 1
ATOM 6062 N N . THR B 1 358 ? 70.949 7.261 175.874 1.00 35.59 358 THR B N 1
ATOM 6063 C CA . THR B 1 358 ? 69.830 8.167 175.630 1.00 34.30 358 THR B CA 1
ATOM 6064 C C . THR B 1 358 ? 68.916 8.240 176.846 1.00 33.70 358 THR B C 1
ATOM 6065 O O . THR B 1 358 ? 68.510 9.330 177.268 1.00 34.27 358 THR B O 1
ATOM 6069 N N . GLU B 1 359 ? 68.584 7.082 177.426 1.00 38.53 359 GLU B N 1
ATOM 6070 C CA . GLU B 1 359 ? 67.773 7.057 178.640 1.00 37.37 359 GLU B CA 1
ATOM 6071 C C . GLU B 1 359 ? 68.409 7.885 179.747 1.00 37.54 359 GLU B C 1
ATOM 6072 O O . GLU B 1 359 ? 67.720 8.639 180.445 1.00 36.72 359 GLU B O 1
ATOM 6078 N N . LYS B 1 360 ? 69.728 7.768 179.917 1.00 40.84 360 LYS B N 1
ATOM 6079 C CA . LYS B 1 360 ? 70.408 8.538 180.953 1.00 44.61 360 LYS B CA 1
ATOM 6080 C C . LYS B 1 360 ? 70.371 10.030 180.645 1.00 41.82 360 LYS B C 1
ATOM 6081 O O . LYS B 1 360 ? 70.218 10.851 181.556 1.00 40.09 360 LYS B O 1
ATOM 6087 N N . ILE B 1 361 ? 70.509 10.401 179.369 1.00 43.42 361 ILE B N 1
ATOM 6088 C CA . ILE B 1 361 ? 70.393 11.808 178.990 1.00 39.04 361 ILE B CA 1
ATOM 6089 C C . ILE B 1 361 ? 69.006 12.333 179.337 1.00 41.50 361 ILE B C 1
ATOM 6090 O O . ILE B 1 361 ? 68.856 13.422 179.904 1.00 42.75 361 ILE B O 1
ATOM 6095 N N . ILE B 1 362 ? 67.972 11.557 179.006 1.00 38.93 362 ILE B N 1
ATOM 6096 C CA . ILE B 1 362 ? 66.599 11.965 179.290 1.00 43.45 362 ILE B CA 1
ATOM 6097 C C . ILE B 1 362 ? 66.406 12.178 180.787 1.00 45.93 362 ILE B C 1
ATOM 6098 O O . ILE B 1 362 ? 65.817 13.176 181.222 1.00 46.97 362 ILE B O 1
ATOM 6103 N N . LYS B 1 363 ? 66.916 11.250 181.599 1.00 43.28 363 LYS B N 1
ATOM 6104 C CA . LYS B 1 363 ? 66.621 11.278 183.028 1.00 50.74 363 LYS B CA 1
ATOM 6105 C C . LYS B 1 363 ? 67.383 12.390 183.741 1.00 50.79 363 LYS B C 1
ATOM 6106 O O . LYS B 1 363 ? 66.833 13.052 184.629 1.00 44.30 363 LYS B O 1
ATOM 6112 N N . MET B 1 364 ? 68.645 12.618 183.367 1.00 44.87 364 MET B N 1
ATOM 6113 C CA . MET B 1 364 ? 69.435 13.644 184.042 1.00 41.37 364 MET B CA 1
ATOM 6114 C C . MET B 1 364 ? 69.014 15.058 183.656 1.00 44.92 364 MET B C 1
ATOM 6115 O O . MET B 1 364 ? 69.261 15.989 184.430 1.00 46.42 364 MET B O 1
ATOM 6120 N N . ASN B 1 365 ? 68.389 15.234 182.489 1.00 46.25 365 ASN B N 1
ATOM 6121 C CA . ASN B 1 365 ? 67.868 16.528 182.038 1.00 51.97 365 ASN B CA 1
ATOM 6122 C C . ASN B 1 365 ? 68.915 17.632 182.172 1.00 42.11 365 ASN B C 1
ATOM 6123 O O . ASN B 1 365 ? 68.669 18.696 182.745 1.00 55.41 365 ASN B O 1
ATOM 6128 N N . LEU B 1 366 ? 70.098 17.375 181.629 1.00 48.91 366 LEU B N 1
ATOM 6129 C CA . LEU B 1 366 ? 71.217 18.276 181.842 1.00 55.06 366 LEU B CA 1
ATOM 6130 C C . LEU B 1 366 ? 71.166 19.460 180.883 1.00 49.26 366 LEU B C 1
ATOM 6131 O O . LEU B 1 366 ? 70.592 19.386 179.792 1.00 46.07 366 LEU B O 1
ATOM 6136 N N . THR B 1 367 ? 71.776 20.562 181.317 1.00 47.98 367 THR B N 1
ATOM 6137 C CA . THR B 1 367 ? 71.758 21.802 180.554 1.00 50.02 367 THR B CA 1
ATOM 6138 C C . THR B 1 367 ? 72.368 21.601 179.173 1.00 43.07 367 THR B C 1
ATOM 6139 O O . THR B 1 367 ? 73.395 20.935 179.020 1.00 51.32 367 THR B O 1
ATOM 6143 N N . ILE B 1 368 ? 71.723 22.172 178.161 1.00 52.59 368 ILE B N 1
ATOM 6144 C CA . ILE B 1 368 ? 72.288 22.172 176.818 1.00 53.89 368 ILE B CA 1
ATOM 6145 C C . ILE B 1 368 ? 73.343 23.269 176.737 1.00 47.21 368 ILE B C 1
ATOM 6146 O O . ILE B 1 368 ? 73.106 24.414 177.141 1.00 57.51 368 ILE B O 1
ATOM 6151 N N . LYS B 1 369 ? 74.534 22.906 176.268 1.00 47.43 369 LYS B N 1
ATOM 6152 C CA . LYS B 1 369 ? 75.651 23.836 176.240 1.00 40.85 369 LYS B CA 1
ATOM 6153 C C . LYS B 1 369 ? 76.546 23.504 175.059 1.00 42.87 369 LYS B C 1
ATOM 6154 O O . LYS B 1 369 ? 76.453 22.427 174.465 1.00 41.99 369 LYS B O 1
ATOM 6160 N N . GLY B 1 370 ? 77.410 24.449 174.722 1.00 43.40 370 GLY B N 1
ATOM 6161 C CA . GLY B 1 370 ? 78.412 24.247 173.701 1.00 32.89 370 GLY B CA 1
ATOM 6162 C C . GLY B 1 370 ? 78.088 25.000 172.419 1.00 34.39 370 GLY B C 1
ATOM 6163 O O . GLY B 1 370 ? 76.952 25.406 172.161 1.00 43.79 370 GLY B O 1
ATOM 6164 N N . LYS B 1 371 ? 79.126 25.184 171.609 1.00 45.29 371 LYS B N 1
ATOM 6165 C CA . LYS B 1 371 ? 78.999 25.801 170.297 1.00 32.01 371 LYS B CA 1
ATOM 6166 C C . LYS B 1 371 ? 78.661 24.731 169.265 1.00 35.86 371 LYS B C 1
ATOM 6167 O O . LYS B 1 371 ? 79.344 23.705 169.179 1.00 32.18 371 LYS B O 1
ATOM 6173 N N . LYS B 1 372 ? 77.607 24.970 168.485 1.00 28.38 372 LYS B N 1
ATOM 6174 C CA . LYS B 1 372 ? 77.156 24.017 167.480 1.00 34.52 372 LYS B CA 1
ATOM 6175 C C . LYS B 1 372 ? 77.485 24.474 166.062 1.00 37.33 372 LYS B C 1
ATOM 6176 O O . LYS B 1 372 ? 76.905 23.959 165.100 1.00 36.21 372 LYS B O 1
ATOM 6182 N N . ASP B 1 373 ? 78.411 25.427 165.917 1.00 35.07 373 ASP B N 1
ATOM 6183 C CA . ASP B 1 373 ? 78.744 25.953 164.596 1.00 33.19 373 ASP B CA 1
ATOM 6184 C C . ASP B 1 373 ? 79.295 24.863 163.686 1.00 33.76 373 ASP B C 1
ATOM 6185 O O . ASP B 1 373 ? 78.966 24.812 162.495 1.00 32.93 373 ASP B O 1
ATOM 6190 N N . GLY B 1 374 ? 80.142 23.991 164.225 1.00 37.11 374 GLY B N 1
ATOM 6191 C CA . GLY B 1 374 ? 80.768 22.926 163.473 1.00 24.08 374 GLY B CA 1
ATOM 6192 C C . GLY B 1 374 ? 80.036 21.603 163.487 1.00 24.18 374 GLY B C 1
ATOM 6193 O O . GLY B 1 374 ? 80.593 20.601 163.022 1.00 22.44 374 GLY B O 1
ATOM 6194 N N . LEU B 1 375 ? 78.817 21.556 164.015 1.00 29.63 375 LEU B N 1
ATOM 6195 C CA . LEU B 1 375 ? 78.016 20.344 163.954 1.00 25.84 375 LEU B CA 1
ATOM 6196 C C . LEU B 1 375 ? 77.321 20.275 162.603 1.00 26.79 375 LEU B C 1
ATOM 6197 O O . LEU B 1 375 ? 76.659 21.231 162.188 1.00 27.14 375 LEU B O 1
ATOM 6202 N N . PHE B 1 376 ? 77.491 19.153 161.910 1.00 31.58 376 PHE B N 1
ATOM 6203 C CA . PHE B 1 376 ? 76.927 18.957 160.577 1.00 32.90 376 PHE B CA 1
ATOM 6204 C C . PHE B 1 376 ? 76.204 17.618 160.554 1.00 27.94 376 PHE B C 1
ATOM 6205 O O . PHE B 1 376 ? 76.834 16.562 160.665 1.00 27.47 376 PHE B O 1
ATOM 6213 N N . CYS B 1 377 ? 74.889 17.664 160.395 1.00 25.89 377 CYS B N 1
ATOM 6214 C CA . CYS B 1 377 ? 74.041 16.484 160.460 1.00 30.97 377 CYS B CA 1
ATOM 6215 C C . CYS B 1 377 ? 73.435 16.239 159.085 1.00 30.08 377 CYS B C 1
ATOM 6216 O O . CYS B 1 377 ? 72.782 17.123 158.524 1.00 30.41 377 CYS B O 1
ATOM 6219 N N . LEU B 1 378 ? 73.661 15.047 158.546 1.00 31.78 378 LEU B N 1
ATOM 6220 C CA . LEU B 1 378 ? 73.121 14.659 157.251 1.00 21.26 378 LEU B CA 1
ATOM 6221 C C . LEU B 1 378 ? 71.844 13.856 157.446 1.00 33.42 378 LEU B C 1
ATOM 6222 O O . LEU B 1 378 ? 71.815 12.899 158.229 1.00 34.18 378 LEU B O 1
ATOM 6227 N N . THR B 1 379 ? 70.790 14.256 156.745 1.00 23.61 379 THR B N 1
ATOM 6228 C CA . THR B 1 379 ? 69.565 13.480 156.662 1.00 28.13 379 THR B CA 1
ATOM 6229 C C . THR B 1 379 ? 69.376 13.013 155.226 1.00 38.95 379 THR B C 1
ATOM 6230 O O . THR B 1 379 ? 69.869 13.631 154.278 1.00 32.95 379 THR B O 1
ATOM 6234 N N . ASP B 1 380 ? 68.672 11.896 155.077 1.00 33.27 380 ASP B N 1
ATOM 6235 C CA . ASP B 1 380 ? 68.450 11.279 153.775 1.00 37.60 380 ASP B CA 1
ATOM 6236 C C . ASP B 1 380 ? 66.966 10.976 153.646 1.00 41.68 380 ASP B C 1
ATOM 6237 O O . ASP B 1 380 ? 66.454 10.066 154.305 1.00 36.75 380 ASP B O 1
ATOM 6242 N N . TRP B 1 381 ? 66.279 11.733 152.792 1.00 29.48 381 TRP B N 1
ATOM 6243 C CA . TRP B 1 381 ? 64.858 11.523 152.556 1.00 35.86 381 TRP B CA 1
ATOM 6244 C C . TRP B 1 381 ? 64.568 11.181 151.102 1.00 36.04 381 TRP B C 1
ATOM 6245 O O . TRP B 1 381 ? 63.439 11.364 150.639 1.00 27.25 381 TRP B O 1
ATOM 6256 N N . ARG B 1 382 ? 65.571 10.680 150.376 1.00 32.44 382 ARG B N 1
ATOM 6257 C CA . ARG B 1 382 ? 65.348 10.197 149.020 1.00 35.55 382 ARG B CA 1
ATOM 6258 C C . ARG B 1 382 ? 64.355 9.043 148.975 1.00 37.07 382 ARG B C 1
ATOM 6259 O O . ARG B 1 382 ? 63.781 8.775 147.916 1.00 41.44 382 ARG B O 1
ATOM 6267 N N . ASN B 1 383 ? 64.131 8.357 150.092 1.00 34.45 383 ASN B N 1
ATOM 6268 C CA . ASN B 1 383 ? 63.260 7.191 150.117 1.00 42.41 383 ASN B CA 1
ATOM 6269 C C . ASN B 1 383 ? 61.809 7.530 150.449 1.00 45.59 383 ASN B C 1
ATOM 6270 O O . ASN B 1 383 ? 61.024 6.620 150.732 1.00 42.48 383 ASN B O 1
ATOM 6275 N N . ILE B 1 384 ? 61.434 8.812 150.416 1.00 41.60 384 ILE B N 1
ATOM 6276 C CA . ILE B 1 384 ? 60.122 9.203 150.927 1.00 45.32 384 ILE B CA 1
ATOM 6277 C C . ILE B 1 384 ? 58.996 8.606 150.091 1.00 40.95 384 ILE B C 1
ATOM 6278 O O . ILE B 1 384 ? 57.915 8.314 150.616 1.00 35.35 384 ILE B O 1
ATOM 6283 N N . GLY B 1 385 ? 59.226 8.389 148.797 1.00 40.95 385 GLY B N 1
ATOM 6284 C CA . GLY B 1 385 ? 58.164 7.906 147.935 1.00 45.99 385 GLY B CA 1
ATOM 6285 C C . GLY B 1 385 ? 58.363 6.516 147.366 1.00 42.32 385 GLY B C 1
ATOM 6286 O O . GLY B 1 385 ? 57.810 6.198 146.309 1.00 57.93 385 GLY B O 1
ATOM 6287 N N . ILE B 1 386 ? 59.126 5.670 148.053 1.00 36.62 386 ILE B N 1
ATOM 6288 C CA . ILE B 1 386 ? 59.468 4.349 147.540 1.00 43.93 386 ILE B CA 1
ATOM 6289 C C . ILE B 1 386 ? 58.809 3.233 148.352 1.00 48.66 386 ILE B C 1
ATOM 6290 O O . ILE B 1 386 ? 59.243 2.085 148.286 1.00 58.78 386 ILE B O 1
ATOM 6295 N N . PHE B 1 387 ? 57.761 3.541 149.112 1.00 49.74 387 PHE B N 1
ATOM 6296 C CA . PHE B 1 387 ? 57.098 2.541 149.939 1.00 49.74 387 PHE B CA 1
ATOM 6297 C C . PHE B 1 387 ? 55.782 2.056 149.348 1.00 55.32 387 PHE B C 1
ATOM 6298 O O . PHE B 1 387 ? 55.140 1.179 149.936 1.00 56.32 387 PHE B O 1
ATOM 6306 N N . GLY B 1 388 ? 55.374 2.590 148.210 1.00 47.06 388 GLY B N 1
ATOM 6307 C CA . GLY B 1 388 ? 54.149 2.157 147.571 1.00 46.19 388 GLY B CA 1
ATOM 6308 C C . GLY B 1 388 ? 53.621 3.236 146.654 1.00 46.17 388 GLY B C 1
ATOM 6309 O O . GLY B 1 388 ? 54.206 4.309 146.510 1.00 54.29 388 GLY B O 1
ATOM 6310 N N . SER B 1 389 ? 52.496 2.919 146.023 1.00 46.57 389 SER B N 1
ATOM 6311 C CA . SER B 1 389 ? 51.821 3.905 145.201 1.00 44.16 389 SER B CA 1
ATOM 6312 C C . SER B 1 389 ? 51.098 4.919 146.082 1.00 40.48 389 SER B C 1
ATOM 6313 O O . SER B 1 389 ? 50.744 4.646 147.232 1.00 46.00 389 SER B O 1
ATOM 6316 N N . MET B 1 390 ? 50.893 6.114 145.529 1.00 42.34 390 MET B N 1
ATOM 6317 C CA . MET B 1 390 ? 50.079 7.139 146.171 1.00 43.78 390 MET B CA 1
ATOM 6318 C C . MET B 1 390 ? 49.022 7.651 145.198 1.00 41.02 390 MET B C 1
ATOM 6319 O O . MET B 1 390 ? 48.620 8.815 145.249 1.00 45.30 390 MET B O 1
ATOM 6324 N N . ASP B 1 391 ? 48.574 6.767 144.311 1.00 40.27 391 ASP B N 1
ATOM 6325 C CA . ASP B 1 391 ? 47.573 7.051 143.294 1.00 41.64 391 ASP B CA 1
ATOM 6326 C C . ASP B 1 391 ? 46.199 6.663 143.830 1.00 41.53 391 ASP B C 1
ATOM 6327 O O . ASP B 1 391 ? 46.037 5.566 144.372 1.00 46.08 391 ASP B O 1
ATOM 6332 N N . PHE B 1 392 ? 45.200 7.557 143.680 1.00 46.10 392 PHE B N 1
ATOM 6333 C CA . PHE B 1 392 ? 43.917 7.224 144.314 1.00 37.45 392 PHE B CA 1
ATOM 6334 C C . PHE B 1 392 ? 42.617 7.330 143.521 1.00 40.10 392 PHE B C 1
ATOM 6335 O O . PHE B 1 392 ? 41.711 6.566 143.877 1.00 48.31 392 PHE B O 1
ATOM 6343 N N . GLY B 1 393 ? 42.436 8.143 142.476 1.00 49.16 393 GLY B N 1
ATOM 6344 C CA . GLY B 1 393 ? 43.430 8.221 141.432 1.00 43.73 393 GLY B CA 1
ATOM 6345 C C . GLY B 1 393 ? 43.482 9.636 140.892 1.00 44.87 393 GLY B C 1
ATOM 6346 O O . GLY B 1 393 ? 42.577 10.088 140.182 1.00 42.65 393 GLY B O 1
ATOM 6347 N N . TRP B 1 394 ? 44.605 10.301 141.127 1.00 40.57 394 TRP B N 1
ATOM 6348 C CA . TRP B 1 394 ? 44.877 11.617 140.504 1.00 33.52 394 TRP B CA 1
ATOM 6349 C C . TRP B 1 394 ? 46.307 11.375 140.022 1.00 33.54 394 TRP B C 1
ATOM 6350 O O . TRP B 1 394 ? 47.062 12.332 139.988 1.00 36.46 394 TRP B O 1
ATOM 6361 N N . ASP B 1 395 ? 46.643 10.099 139.791 1.00 27.38 395 ASP B N 1
ATOM 6362 C CA . ASP B 1 395 ? 47.951 9.514 139.379 1.00 37.48 395 ASP B CA 1
ATOM 6363 C C . ASP B 1 395 ? 49.423 9.223 139.687 1.00 37.37 395 ASP B C 1
ATOM 6364 O O . ASP B 1 395 ? 50.163 8.763 138.828 1.00 34.98 395 ASP B O 1
ATOM 6369 N N . GLU B 1 396 ? 49.826 9.451 140.935 1.00 33.54 396 GLU B N 1
ATOM 6370 C CA . GLU B 1 396 ? 51.183 9.044 141.375 1.00 37.56 396 GLU B CA 1
ATOM 6371 C C . GLU B 1 396 ? 51.499 10.526 141.499 1.00 37.95 396 GLU B C 1
ATOM 6372 O O . GLU B 1 396 ? 51.522 11.216 140.463 1.00 32.49 396 GLU B O 1
ATOM 6378 N N . PRO B 1 397 ? 51.904 11.272 142.729 1.00 33.39 397 PRO B N 1
ATOM 6379 C CA . PRO B 1 397 ? 52.231 12.689 142.916 1.00 34.46 397 PRO B CA 1
ATOM 6380 C C . PRO B 1 397 ? 53.321 13.110 141.943 1.00 32.44 397 PRO B C 1
ATOM 6381 O O . PRO B 1 397 ? 54.304 12.395 141.737 1.00 29.73 397 PRO B O 1
ATOM 6385 N N . VAL B 1 398 ? 53.130 14.276 141.321 1.00 32.11 398 VAL B N 1
ATOM 6386 C CA . VAL B 1 398 ? 54.149 14.794 140.414 1.00 31.78 398 VAL B CA 1
ATOM 6387 C C . VAL B 1 398 ? 55.379 15.283 141.156 1.00 37.67 398 VAL B C 1
ATOM 6388 O O . VAL B 1 398 ? 56.423 15.506 140.530 1.00 41.51 398 VAL B O 1
ATOM 6392 N N . ASN B 1 399 ? 55.287 15.442 142.475 1.00 36.11 399 ASN B N 1
ATOM 6393 C CA . ASN B 1 399 ? 56.412 15.886 143.280 1.00 31.34 399 ASN B CA 1
ATOM 6394 C C . ASN B 1 399 ? 56.100 15.639 144.749 1.00 35.44 399 ASN B C 1
ATOM 6395 O O . ASN B 1 399 ? 54.951 15.757 145.183 1.00 39.34 399 ASN B O 1
ATOM 6400 N N . ILE B 1 400 ? 57.137 15.288 145.504 1.00 34.24 400 ILE B N 1
ATOM 6401 C CA . ILE B 1 400 ? 57.054 15.126 146.951 1.00 31.41 400 ILE B CA 1
ATOM 6402 C C . ILE B 1 400 ? 58.160 15.978 147.554 1.00 37.63 400 ILE B C 1
ATOM 6403 O O . ILE B 1 400 ? 59.346 15.698 147.344 1.00 31.47 400 ILE B O 1
ATOM 6408 N N . VAL B 1 401 ? 57.779 17.011 148.300 1.00 36.52 401 VAL B N 1
ATOM 6409 C CA . VAL B 1 401 ? 58.735 17.974 148.842 1.00 34.05 401 VAL B CA 1
ATOM 6410 C C . VAL B 1 401 ? 58.807 17.847 150.359 1.00 36.46 401 VAL B C 1
ATOM 6411 O O . VAL B 1 401 ? 57.909 18.333 151.062 1.00 32.71 401 VAL B O 1
ATOM 6415 N N . PRO B 1 402 ? 59.842 17.214 150.906 1.00 37.12 402 PRO B N 1
ATOM 6416 C CA . PRO B 1 402 ? 60.046 17.270 152.356 1.00 30.63 402 PRO B CA 1
ATOM 6417 C C . PRO B 1 402 ? 60.565 18.640 152.756 1.00 28.60 402 PRO B C 1
ATOM 6418 O O . PRO B 1 402 ? 61.294 19.295 152.010 1.00 32.18 402 PRO B O 1
ATOM 6422 N N . VAL B 1 403 ? 60.172 19.079 153.946 1.00 32.22 403 VAL B N 1
ATOM 6423 C CA . VAL B 1 403 ? 60.554 20.391 154.453 1.00 32.46 403 VAL B CA 1
ATOM 6424 C C . VAL B 1 403 ? 61.318 20.189 155.750 1.00 30.56 403 VAL B C 1
ATOM 6425 O O . VAL B 1 403 ? 60.787 19.612 156.707 1.00 37.71 403 VAL B O 1
ATOM 6429 N N . VAL B 1 404 ? 62.556 20.670 155.779 1.00 33.80 404 VAL B N 1
ATOM 6430 C CA . VAL B 1 404 ? 63.429 20.477 156.940 1.00 35.08 404 VAL B CA 1
ATOM 6431 C C . VAL B 1 404 ? 62.791 21.120 158.162 1.00 37.18 404 VAL B C 1
ATOM 6432 O O . VAL B 1 404 ? 62.291 22.260 158.071 1.00 38.24 404 VAL B O 1
ATOM 6436 N N . PRO B 1 405 ? 62.768 20.454 159.309 1.00 32.76 405 PRO B N 1
ATOM 6437 C CA . PRO B 1 405 ? 62.307 21.109 160.535 1.00 38.05 405 PRO B CA 1
ATOM 6438 C C . PRO B 1 405 ? 63.081 22.392 160.801 1.00 39.81 405 PRO B C 1
ATOM 6439 O O . PRO B 1 405 ? 64.315 22.415 160.770 1.00 41.54 405 PRO B O 1
ATOM 6443 N N . SER B 1 406 ? 62.336 23.470 161.054 1.00 37.79 406 SER B N 1
ATOM 6444 C CA . SER B 1 406 ? 62.952 24.749 161.385 1.00 38.97 406 SER B CA 1
ATOM 6445 C C . SER B 1 406 ? 63.901 24.622 162.567 1.00 37.72 406 SER B C 1
ATOM 6446 O O . SER B 1 406 ? 64.891 25.357 162.656 1.00 35.78 406 SER B O 1
ATOM 6449 N N . GLU B 1 407 ? 63.622 23.682 163.471 1.00 42.06 407 GLU B N 1
ATOM 6450 C CA . GLU B 1 407 ? 64.435 23.489 164.663 1.00 37.51 407 GLU B CA 1
ATOM 6451 C C . GLU B 1 407 ? 65.810 22.917 164.345 1.00 41.35 407 GLU B C 1
ATOM 6452 O O . GLU B 1 407 ? 66.741 23.106 165.134 1.00 37.53 407 GLU B O 1
ATOM 6458 N N . THR B 1 408 ? 65.963 22.233 163.209 1.00 41.53 408 THR B N 1
ATOM 6459 C CA . THR B 1 408 ? 67.223 21.602 162.844 1.00 37.51 408 THR B CA 1
ATOM 6460 C C . THR B 1 408 ? 67.841 22.150 161.566 1.00 32.74 408 THR B C 1
ATOM 6461 O O . THR B 1 408 ? 68.970 21.768 161.239 1.00 34.81 408 THR B O 1
ATOM 6465 N N . ALA B 1 409 ? 67.151 23.044 160.852 1.00 27.71 409 ALA B N 1
ATOM 6466 C CA . ALA B 1 409 ? 67.532 23.375 159.482 1.00 24.81 409 ALA B CA 1
ATOM 6467 C C . ALA B 1 409 ? 68.961 23.888 159.375 1.00 31.60 409 ALA B C 1
ATOM 6468 O O . ALA B 1 409 ? 69.610 23.693 158.341 1.00 28.56 409 ALA B O 1
ATOM 6470 N N . ARG B 1 410 ? 69.474 24.523 160.425 1.00 27.81 410 ARG B N 1
ATOM 6471 C CA . ARG B 1 410 ? 70.741 25.231 160.314 1.00 28.37 410 ARG B CA 1
ATOM 6472 C C . ARG B 1 410 ? 71.955 24.315 160.407 1.00 34.81 410 ARG B C 1
ATOM 6473 O O . ARG B 1 410 ? 73.035 24.696 159.942 1.00 42.37 410 ARG B O 1
ATOM 6481 N N . THR B 1 411 ? 71.812 23.124 160.983 1.00 29.49 411 THR B N 1
ATOM 6482 C CA . THR B 1 411 ? 72.904 22.160 161.025 1.00 28.63 411 THR B CA 1
ATOM 6483 C C . THR B 1 411 ? 72.654 20.960 160.123 1.00 27.36 411 THR B C 1
ATOM 6484 O O . THR B 1 411 ? 73.434 20.002 160.153 1.00 38.23 411 THR B O 1
ATOM 6488 N N . VAL B 1 412 ? 71.598 20.990 159.315 1.00 30.07 412 VAL B N 1
ATOM 6489 C CA . VAL B 1 412 ? 71.170 19.836 158.534 1.00 34.41 412 VAL B CA 1
ATOM 6490 C C . VAL B 1 412 ? 71.318 20.137 157.049 1.00 26.36 412 VAL B C 1
ATOM 6491 O O . VAL B 1 412 ? 70.941 21.220 156.585 1.00 30.60 412 VAL B O 1
ATOM 6495 N N . ASN B 1 413 ? 71.883 19.184 156.314 1.00 27.42 413 ASN B N 1
ATOM 6496 C CA . ASN B 1 413 ? 71.719 19.084 154.871 1.00 35.87 413 ASN B CA 1
ATOM 6497 C C . ASN B 1 413 ? 70.896 17.835 154.583 1.00 33.07 413 ASN B C 1
ATOM 6498 O O . ASN B 1 413 ? 71.211 16.754 155.092 1.00 28.57 413 ASN B O 1
ATOM 6503 N N . MET B 1 414 ? 69.839 17.980 153.788 1.00 31.65 414 MET B N 1
ATOM 6504 C CA . MET B 1 414 ? 68.910 16.888 153.522 1.00 28.29 414 MET B CA 1
ATOM 6505 C C . MET B 1 414 ? 69.001 16.441 152.070 1.00 33.03 414 MET B C 1
ATOM 6506 O O . MET B 1 414 ? 68.846 17.254 151.153 1.00 29.05 414 MET B O 1
ATOM 6511 N N . PHE B 1 415 ? 69.237 15.146 151.871 1.00 32.22 415 PHE B N 1
ATOM 6512 C CA . PHE B 1 415 ? 69.142 14.531 150.554 1.00 30.45 415 PHE B CA 1
ATOM 6513 C C . PHE B 1 415 ? 67.678 14.287 150.204 1.00 34.56 415 PHE B C 1
ATOM 6514 O O . PHE B 1 415 ? 66.901 13.816 151.040 1.00 33.05 415 PHE B O 1
ATOM 6522 N N . MET B 1 416 ? 67.300 14.594 148.962 1.00 27.08 416 MET B N 1
ATOM 6523 C CA . MET B 1 416 ? 65.950 14.320 148.485 1.00 36.45 416 MET B CA 1
ATOM 6524 C C . MET B 1 416 ? 65.994 13.933 147.013 1.00 37.16 416 MET B C 1
ATOM 6525 O O . MET B 1 416 ? 66.887 14.353 146.275 1.00 35.00 416 MET B O 1
ATOM 6530 N N . ARG B 1 417 ? 65.028 13.107 146.587 1.00 30.94 417 ARG B N 1
ATOM 6531 C CA . ARG B 1 417 ? 64.932 12.826 145.154 1.00 45.34 417 ARG B CA 1
ATOM 6532 C C . ARG B 1 417 ? 64.280 13.999 144.435 1.00 38.02 417 ARG B C 1
ATOM 6533 O O . ARG B 1 417 ? 63.393 14.650 144.991 1.00 34.20 417 ARG B O 1
ATOM 6541 N N . PRO B 1 418 ? 64.652 14.240 143.184 1.00 30.98 418 PRO B N 1
ATOM 6542 C CA . PRO B 1 418 ? 63.953 15.245 142.374 1.00 37.00 418 PRO B CA 1
ATOM 6543 C C . PRO B 1 418 ? 62.511 14.851 142.075 1.00 37.05 418 PRO B C 1
ATOM 6544 O O . PRO B 1 418 ? 62.048 13.750 142.379 1.00 33.06 418 PRO B O 1
ATOM 6548 N N . SER B 1 419 ? 61.798 15.791 141.456 1.00 29.11 419 SER B N 1
ATOM 6549 C CA . SER B 1 419 ? 60.458 15.517 140.959 1.00 33.33 419 SER B CA 1
ATOM 6550 C C . SER B 1 419 ? 60.499 14.435 139.884 1.00 36.01 419 SER B C 1
ATOM 6551 O O . SER B 1 419 ? 61.498 14.264 139.180 1.00 42.27 419 SER B O 1
ATOM 6554 N N . ARG B 1 420 ? 59.401 13.689 139.767 1.00 32.49 420 ARG B N 1
ATOM 6555 C CA . ARG B 1 420 ? 59.314 12.649 138.750 1.00 34.80 420 ARG B CA 1
ATOM 6556 C C . ARG B 1 420 ? 59.003 13.203 137.365 1.00 33.87 420 ARG B C 1
ATOM 6557 O O . ARG B 1 420 ? 58.821 12.416 136.431 1.00 38.34 420 ARG B O 1
ATOM 6565 N N . LEU B 1 421 ? 58.944 14.525 137.209 1.00 38.98 421 LEU B N 1
ATOM 6566 C CA . LEU B 1 421 ? 58.720 15.160 135.918 1.00 35.70 421 LEU B CA 1
ATOM 6567 C C . LEU B 1 421 ? 59.994 15.712 135.295 1.00 42.18 421 LEU B C 1
ATOM 6568 O O . LEU B 1 421 ? 59.949 16.199 134.161 1.00 46.15 421 LEU B O 1
ATOM 6573 N N . GLU B 1 422 ? 61.119 15.663 136.003 1.00 46.85 422 GLU B N 1
ATOM 6574 C CA . GLU B 1 422 ? 62.383 16.197 135.502 1.00 56.00 422 GLU B CA 1
ATOM 6575 C C . GLU B 1 422 ? 63.215 15.030 134.978 1.00 47.73 422 GLU B C 1
ATOM 6576 O O . GLU B 1 422 ? 63.862 14.316 135.747 1.00 50.88 422 GLU B O 1
ATOM 6582 N N . SER B 1 423 ? 63.189 14.839 133.657 1.00 43.76 423 SER B N 1
ATOM 6583 C CA . SER B 1 423 ? 63.934 13.743 133.043 1.00 41.95 423 SER B CA 1
ATOM 6584 C C . SER B 1 423 ? 65.437 13.936 133.197 1.00 43.31 423 SER B C 1
ATOM 6585 O O . SER B 1 423 ? 66.182 12.962 133.355 1.00 47.95 423 SER B O 1
ATOM 6588 N N . ASP B 1 424 ? 65.896 15.186 133.158 1.00 41.36 424 ASP B N 1
ATOM 6589 C CA . ASP B 1 424 ? 67.315 15.516 133.211 1.00 50.32 424 ASP B CA 1
ATOM 6590 C C . ASP B 1 424 ? 67.949 15.185 134.557 1.00 60.21 424 ASP B C 1
ATOM 6591 O O . ASP B 1 424 ? 69.162 15.347 134.728 1.00 54.10 424 ASP B O 1
ATOM 6596 N N . MET B 1 425 ? 67.149 14.731 135.524 1.00 47.40 425 MET B N 1
ATOM 6597 C CA . MET B 1 425 ? 67.641 14.556 136.883 1.00 47.12 425 MET B CA 1
ATOM 6598 C C . MET B 1 425 ? 67.351 13.176 137.456 1.00 44.83 425 MET B C 1
ATOM 6599 O O . MET B 1 425 ? 67.479 12.987 138.672 1.00 48.42 425 MET B O 1
ATOM 6604 N N . VAL B 1 426 ? 66.958 12.210 136.623 1.00 48.27 426 VAL B N 1
ATOM 6605 C CA . VAL B 1 426 ? 66.944 10.823 137.067 1.00 51.44 426 VAL B CA 1
ATOM 6606 C C . VAL B 1 426 ? 68.365 10.417 137.427 1.00 45.09 426 VAL B C 1
ATOM 6607 O O . VAL B 1 426 ? 69.323 10.718 136.702 1.00 39.91 426 VAL B O 1
ATOM 6611 N N . GLY B 1 427 ? 68.511 9.742 138.567 1.00 27.73 427 GLY B N 1
ATOM 6612 C CA . GLY B 1 427 ? 69.813 9.515 139.152 1.00 28.41 427 GLY B CA 1
ATOM 6613 C C . GLY B 1 427 ? 70.381 10.706 139.891 1.00 41.72 427 GLY B C 1
ATOM 6614 O O . GLY B 1 427 ? 71.407 10.565 140.570 1.00 42.19 427 GLY B O 1
ATOM 6615 N N . GLY B 1 428 ? 69.748 11.875 139.787 1.00 37.93 428 GLY B N 1
ATOM 6616 C CA . GLY B 1 428 ? 70.245 13.046 140.466 1.00 35.87 428 GLY B CA 1
ATOM 6617 C C . GLY B 1 428 ? 69.824 13.103 141.921 1.00 37.73 428 GLY B C 1
ATOM 6618 O O . GLY B 1 428 ? 68.907 12.416 142.371 1.00 33.86 428 GLY B O 1
ATOM 6619 N N . VAL B 1 429 ? 70.530 13.946 142.667 1.00 30.26 429 VAL B N 1
ATOM 6620 C CA . VAL B 1 429 ? 70.270 14.174 144.081 1.00 37.88 429 VAL B CA 1
ATOM 6621 C C . VAL B 1 429 ? 70.092 15.669 144.294 1.00 34.24 429 VAL B C 1
ATOM 6622 O O . VAL B 1 429 ? 70.749 16.482 143.634 1.00 37.54 429 VAL B O 1
ATOM 6626 N N . GLN B 1 430 ? 69.196 16.032 145.203 1.00 39.51 430 GLN B N 1
ATOM 6627 C CA . GLN B 1 430 ? 69.021 17.416 145.606 1.00 38.11 430 GLN B CA 1
ATOM 6628 C C . GLN B 1 430 ? 69.266 17.539 147.103 1.00 37.04 430 GLN B C 1
ATOM 6629 O O . GLN B 1 430 ? 68.808 16.703 147.889 1.00 33.80 430 GLN B O 1
ATOM 6635 N N . ILE B 1 431 ? 70.011 18.573 147.486 1.00 37.19 431 ILE B N 1
ATOM 6636 C CA . ILE B 1 431 ? 70.419 18.793 148.867 1.00 36.80 431 ILE B CA 1
ATOM 6637 C C . ILE B 1 431 ? 69.880 20.142 149.317 1.00 34.98 431 ILE B C 1
ATOM 6638 O O . ILE B 1 431 ? 70.029 21.144 148.608 1.00 37.05 431 ILE B O 1
ATOM 6643 N N . VAL B 1 432 ? 69.250 20.162 150.487 1.00 29.27 432 VAL B N 1
ATOM 6644 C CA . VAL B 1 432 ? 68.680 21.377 151.055 1.00 28.68 432 VAL B CA 1
ATOM 6645 C C . VAL B 1 432 ? 69.671 21.923 152.072 1.00 34.81 432 VAL B C 1
ATOM 6646 O O . VAL B 1 432 ? 70.010 21.246 153.051 1.00 28.50 432 VAL B O 1
ATOM 6650 N N . VAL B 1 433 ? 70.138 23.146 151.835 1.00 32.50 433 VAL B N 1
ATOM 6651 C CA . VAL B 1 433 ? 71.273 23.721 152.544 1.00 32.06 433 VAL B CA 1
ATOM 6652 C C . VAL B 1 433 ? 70.827 25.015 153.207 1.00 33.10 433 VAL B C 1
ATOM 6653 O O . VAL B 1 433 ? 70.240 25.881 152.550 1.00 34.95 433 VAL B O 1
ATOM 6657 N N . THR B 1 434 ? 71.114 25.150 154.500 1.00 30.63 434 THR B N 1
ATOM 6658 C CA . THR B 1 434 ? 70.801 26.358 155.255 1.00 29.59 434 THR B CA 1
ATOM 6659 C C . THR B 1 434 ? 72.083 26.891 155.878 1.00 30.81 434 THR B C 1
ATOM 6660 O O . THR B 1 434 ? 72.674 26.240 156.746 1.00 31.30 434 THR B O 1
ATOM 6664 N N . LEU B 1 435 ? 72.501 28.072 155.447 1.00 32.34 435 LEU B N 1
ATOM 6665 C CA . LEU B 1 435 ? 73.776 28.656 155.832 1.00 34.08 435 LEU B CA 1
ATOM 6666 C C . LEU B 1 435 ? 73.616 30.163 155.953 1.00 29.80 435 LEU B C 1
ATOM 6667 O O . LEU B 1 435 ? 72.654 30.734 155.429 1.00 31.84 435 LEU B O 1
ATOM 6672 N N . PRO B 1 436 ? 74.536 30.831 156.647 1.00 36.82 436 PRO B N 1
ATOM 6673 C CA . PRO B 1 436 ? 74.589 32.293 156.553 1.00 35.79 436 PRO B CA 1
ATOM 6674 C C . PRO B 1 436 ? 74.849 32.708 155.115 1.00 31.26 436 PRO B C 1
ATOM 6675 O O . PRO B 1 436 ? 75.542 32.014 154.367 1.00 35.23 436 PRO B O 1
ATOM 6679 N N . ARG B 1 437 ? 74.274 33.851 154.732 1.00 38.29 437 ARG B N 1
ATOM 6680 C CA . ARG B 1 437 ? 74.298 34.276 153.334 1.00 39.01 437 ARG B CA 1
ATOM 6681 C C . ARG B 1 437 ? 75.712 34.275 152.769 1.00 39.02 437 ARG B C 1
ATOM 6682 O O . ARG B 1 437 ? 75.949 33.788 151.657 1.00 38.83 437 ARG B O 1
ATOM 6690 N N . ILE B 1 438 ? 76.671 34.805 153.531 1.00 33.22 438 ILE B N 1
ATOM 6691 C CA . ILE B 1 438 ? 78.054 34.848 153.066 1.00 33.43 438 ILE B CA 1
ATOM 6692 C C . ILE B 1 438 ? 78.595 33.438 152.864 1.00 41.13 438 ILE B C 1
ATOM 6693 O O . ILE B 1 438 ? 79.324 33.168 151.902 1.00 35.14 438 ILE B O 1
ATOM 6698 N N . ALA B 1 439 ? 78.244 32.516 153.763 1.00 33.18 439 ALA B N 1
ATOM 6699 C CA . ALA B 1 439 ? 78.713 31.141 153.628 1.00 27.58 439 ALA B CA 1
ATOM 6700 C C . ALA B 1 439 ? 78.064 30.437 152.443 1.00 32.23 439 ALA B C 1
ATOM 6701 O O . ALA B 1 439 ? 78.702 29.593 151.802 1.00 35.56 439 ALA B O 1
ATOM 6703 N N . MET B 1 440 ? 76.807 30.768 152.137 1.00 33.06 440 MET B N 1
ATOM 6704 C CA . MET B 1 440 ? 76.123 30.128 151.016 1.00 36.74 440 MET B CA 1
ATOM 6705 C C . MET B 1 440 ? 76.813 30.439 149.694 1.00 32.13 440 MET B C 1
ATOM 6706 O O . MET B 1 440 ? 76.858 29.590 148.795 1.00 33.31 440 MET B O 1
ATOM 6711 N N . VAL B 1 441 ? 77.349 31.654 149.556 1.00 28.21 441 VAL B N 1
ATOM 6712 C CA . VAL B 1 441 ? 78.094 32.015 148.351 1.00 29.75 441 VAL B CA 1
ATOM 6713 C C . VAL B 1 441 ? 79.255 31.052 148.146 1.00 31.42 441 VAL B C 1
ATOM 6714 O O . VAL B 1 441 ? 79.336 30.351 147.130 1.00 33.39 441 VAL B O 1
ATOM 6718 N N . LYS B 1 442 ? 80.164 31.001 149.122 1.00 30.47 442 LYS B N 1
ATOM 6719 C CA . LYS B 1 442 ? 81.311 30.104 149.042 1.00 27.41 442 LYS B CA 1
ATOM 6720 C C . LYS B 1 442 ? 80.874 28.653 148.888 1.00 29.59 442 LYS B C 1
ATOM 6721 O O . LYS B 1 442 ? 81.481 27.892 148.126 1.00 33.48 442 LYS B O 1
ATOM 6727 N N . PHE B 1 443 ? 79.816 28.253 149.598 1.00 27.72 443 PHE B N 1
ATOM 6728 C CA . PHE B 1 443 ? 79.368 26.866 149.538 1.00 27.03 443 PHE B CA 1
ATOM 6729 C C . PHE B 1 443 ? 78.894 26.494 148.139 1.00 28.47 443 PHE B C 1
ATOM 6730 O O . PHE B 1 443 ? 79.216 25.412 147.634 1.00 26.67 443 PHE B O 1
ATOM 6738 N N . LYS B 1 444 ? 78.119 27.374 147.498 1.00 32.98 444 LYS B N 1
ATOM 6739 C CA . LYS B 1 444 ? 77.642 27.084 146.150 1.00 30.55 444 LYS B CA 1
ATOM 6740 C C . LYS B 1 444 ? 78.792 27.001 145.156 1.00 30.47 444 LYS B C 1
ATOM 6741 O O . LYS B 1 444 ? 78.715 26.242 144.183 1.00 34.93 444 LYS B O 1
ATOM 6747 N N . GLU B 1 445 ? 79.867 27.760 145.388 1.00 33.68 445 GLU B N 1
ATOM 6748 C CA . GLU B 1 445 ? 81.035 27.673 144.516 1.00 34.96 445 GLU B CA 1
ATOM 6749 C C . GLU B 1 445 ? 81.716 26.317 144.633 1.00 37.10 445 GLU B C 1
ATOM 6750 O O . GLU B 1 445 ? 82.170 25.755 143.630 1.00 38.85 445 GLU B O 1
ATOM 6756 N N . GLU B 1 446 ? 81.820 25.785 145.853 1.00 41.36 446 GLU B N 1
ATOM 6757 C CA . GLU B 1 446 ? 82.411 24.462 146.023 1.00 39.07 446 GLU B CA 1
ATOM 6758 C C . GLU B 1 446 ? 81.538 23.388 145.386 1.00 37.11 446 GLU B C 1
ATOM 6759 O O . GLU B 1 446 ? 82.052 22.421 144.811 1.00 39.73 446 GLU B O 1
ATOM 6765 N N . MET B 1 447 ? 80.215 23.547 145.472 1.00 34.74 447 MET B N 1
ATOM 6766 C CA . MET B 1 447 ? 79.296 22.629 144.807 1.00 37.66 447 MET B CA 1
ATOM 6767 C C . MET B 1 447 ? 79.392 22.704 143.289 1.00 48.47 447 MET B C 1
ATOM 6768 O O . MET B 1 447 ? 78.918 21.789 142.607 1.00 39.75 447 MET B O 1
ATOM 6773 N N . GLU B 1 448 ? 79.975 23.777 142.746 1.00 41.03 448 GLU B N 1
ATOM 6774 C CA . GLU B 1 448 ? 79.996 23.952 141.296 1.00 50.07 448 GLU B CA 1
ATOM 6775 C C . GLU B 1 448 ? 80.799 22.852 140.615 1.00 47.69 448 GLU B C 1
ATOM 6776 O O . GLU B 1 448 ? 80.455 22.417 139.509 1.00 46.73 448 GLU B O 1
ATOM 6782 N N . ALA B 1 449 ? 81.863 22.383 141.258 1.00 51.82 449 ALA B N 1
ATOM 6783 C CA . ALA B 1 449 ? 82.639 21.269 140.725 1.00 49.73 449 ALA B CA 1
ATOM 6784 C C . ALA B 1 449 ? 81.894 19.954 140.932 1.00 51.93 449 ALA B C 1
ATOM 6785 O O . ALA B 1 449 ? 81.068 19.560 140.107 1.00 58.59 449 ALA B O 1
#

Sequence (867 aa):
PLMVEKMLTEMVKPSKHIPQQTLNLSTLDNDPYNEVIYKACYVFKAKNNRPEALLREALSDLLGYYYPLSGSLKRQESDRKLQLSCGGDGGVPFTVATANVELSSLKNLENIDSDTALNFLPVLHVDIDGYRPFALQVTKFECGGFILGMAMSHAMCDGYGEGHIMCALTDLAGGKKKPMVTPIWERERLVGKPEDDQPPFVPGDDTAASPYLPTDDWVTEKITIRADSIRRLKEATLKEYDFSNETITTFEVIGAYLWKSRVKALNLDRDGVTVLGLSVGIRNVVDPPLPDGYYGNAYIDMYVPLTAREVEEFTISDIVKLIKEAKRNAHDKDYLQEELANTEKIIKMNKKDGLFCLTDWRNIGIFGSMDFGWDEPVNIVPVVPSETARTVNMFMRPSRLESDMVGGVQIVVTLPRIAMVKFKEEMEALEIPLMVEKMLTEMVKPSKHIPQQTLNLSTLDNDPYNEVIYKACYVFKAKNNRPEALLREALSDLLGYYYPLSGSLKRQESDRKLQLSCGGDGGGVPFTVATANVELSSLKNLENIDSDTALNFLPVLHVDIDGYRPFALQVTKFECGGFILGMAMSHAMCDGYGEGHIMCALTDLAGGKKKPMVTPIWERERLVGKPEDDQPPFVPGDDTAASPYLPTDDWVTEKITIRADSIRRLKEATLKEYDFSNETITTFEVIGAYLWKSRVKALNLDRDGVTVLGLSVGIRNVVDPPLPDGYYGNAYIDMYVPLTAREVEEFTISDIVKLIKEAKRNAHDKDYLQEELANTEKIIKMNLTIKGKKDGLFCLTDWRNIGIFGSMDFGWDEPVNIVPVVPSETARTVNMFMRPSRLESDMVGGVQIVVTLPRIAMVKFKEEMEA

Solvent-accessible surface area: 36588 Å² total; per-residue (Å²): 154,57,132,33,107,112,113,72,73,76,73,4,121,32,74,132,145,9,87,127,54,81,26,102,9,0,1,7,0,4,18,60,106,12,66,12,46,27,38,0,0,3,0,0,76,42,115,156,116,172,13,24,56,56,0,89,113,3,0,20,61,0,0,11,69,1,57,5,0,10,1,5,1,96,57,53,143,105,72,99,52,2,57,0,33,1,9,53,86,22,0,0,8,1,7,13,0,51,5,69,26,90,0,74,74,19,124,9,1,37,113,40,82,34,108,43,0,89,68,0,6,5,102,15,57,104,60,151,84,9,40,26,0,0,0,0,0,0,0,58,13,120,49,45,1,1,0,0,0,0,0,0,2,8,0,0,0,13,13,43,0,2,3,24,0,1,12,4,0,0,21,17,10,50,50,91,185,88,1,154,34,78,19,48,46,69,2,119,76,0,75,12,41,43,13,66,31,36,13,13,83,41,20,2,82,55,14,0,29,6,87,57,34,139,38,123,67,43,19,52,55,53,22,50,7,105,20,79,9,10,156,94,18,48,103,49,2,73,161,92,97,104,14,91,154,72,102,5,49,19,24,0,0,0,0,0,33,0,0,24,2,6,1,76,0,0,79,4,46,99,43,0,9,1,10,0,2,1,48,11,51,0,30,123,24,5,118,84,68,10,59,84,4,1,5,0,0,3,33,1,38,10,57,6,34,10,17,0,85,48,0,30,115,63,59,16,3,49,0,0,81,59,2,11,82,11,47,135,45,0,109,43,96,64,35,3,49,43,29,5,2,38,6,8,16,25,6,98,88,105,133,39,23,1,16,3,26,2,33,61,25,60,62,15,37,96,42,37,52,6,61,12,39,16,94,61,8,8,6,28,8,9,12,19,12,99,102,36,14,104,35,13,0,6,0,3,132,22,6,135,88,29,95,97,12,116,55,5,8,4,0,15,0,8,0,0,128,90,0,4,84,64,0,84,99,58,17,121,76,17,104,208,96,53,113,36,113,104,91,99,79,109,34,4,105,27,75,112,162,23,49,145,66,80,28,100,10,0,1,12,0,3,36,46,109,10,66,13,50,30,46,0,0,1,0,0,62,42,126,196,95,135,3,39,47,34,0,102,88,3,0,9,59,0,0,8,71,3,44,4,0,2,2,17,0,116,52,58,167,111,65,45,37,2,45,0,57,3,24,39,118,45,20,0,0,8,6,5,11,0,55,6,67,29,81,4,84,61,40,140,13,1,35,133,34,83,40,103,42,1,80,64,0,8,3,110,16,61,110,73,159,94,12,39,19,0,1,0,0,0,0,0,20,10,123,51,33,0,0,0,0,0,1,0,1,1,10,0,0,0,11,14,48,0,2,1,25,1,2,10,5,0,1,32,16,7,34,35,104,168,122,5,117,43,103,26,39,35,58,2,120,86,0,49,5,137,47,60,135,123,78,89,37,140,79,46,12,37,85,11,4,38,3,89,69,28,135,38,147,64,47,29,56,61,67,19,47,25,119,17,66,33,9,54,153,43,20,45,49,1,50,167,86,109,132,11,93,134,80,27,4,2,9,8,1,0,3,0,0,50,0,0,28,1,6,1,70,3,1,66,2,70,54,102,14,61,1,6,0,3,3,56,7,44,0,32,129,22,8,112,89,72,12,50,90,7,0,5,0,0,2,35,2,37,6,61,10,85,21,42,0,113,60,0,59,128,64,60,17,4,37,0,0,79,49,1,27,88,13,12,140,72,0,86,65,69,101,84,0,61,96,42,2,5,30,10,7,29,48,0,117,90,86,113,121,154,143,37,90,63,19,2,15,1,14,4,40,46,25,2,40,13,25,68,50,40,58,5,61,19,32,21,63,32,8,5,7,26,10,10,13,20,17,100,103,18,15,117,28,7,0,5,0,5,68,24,10,34,18,56,13,74,14,62,42,1,2,10,0,15,0,7,0,2,122,112,0,4,89,85,0,86,91,39,24,137,104

Radius of gyration: 30.57 Å; Cα contacts (8 Å, |Δi|>4): 1874; chains: 2; bounding box: 58×81×86 Å

Foldseek 3Di:
DKDKFWDDKDFAAAPDFDPKDKDFFFLVLLQPVQQFKWKKKFWFAADCVALLVLLSVLQNNLCVQVVLLFWAWDQDPVQSGIMTIGGPHGGAIEIEMEMAAACVVCVSVQWPFLVNCVSQADDWDADPRHTRFKYWYWYAYPSNIIMIMIIGGSSFFDLLLVLQSLQSSLCSSQPDNGRPDRADHPRHLRAADADDPDQFDDFLAQFFAFPPPPDDQKGKGKDKDALVLLVVLQVVLCVVDPPDPDGQDSCLLVLLLLQLLLLVLRVTDQQGKFKEKEKAFAQPLRVNGPDSSYGGDGIAIFIDIDGSVCSNPPDSNVRSVSVVVSRVCRSHNVSSNNSSNSSSSCSRVDNRNGYAYEAECQCSQVNHASDNPRGGGQAMGIRDGPVCQQRYKYWYAGGPPPVRRVSMIMIIHMHRPSSVVSSVVSVVVSD/DPKDKFWDDKDFQAAPDQDDWDKDFAALVLLQPVQQFKWKKKFWFAAACVPPLVLLSVLQNNLCNQVVLLQWFWDADPVQSTIITTGRDPPTGAIEIEIEIPAACVVCVLVQWPFLVNVVSQADDWDQDPRHTRQKYWYWYAYPRRITMIMMMGGSSFFDLLLLLQSLQSSLCSSLPDNDRPDRADEPSVLRAAAADPPDDFDDPLLAWFDFPPPPDPQKDKGKDKFAQVNLVVQQVVLCVVDPPPPDGFDSCLLVLLLLLLLLLVLSVTDQQIKFKEKEKAFCQVLRVVGHDSNYGHDGIDIFMDIDGSNCSNPPDSNRSSVSVVVRRVQSSHSVSSNNSNNSSSNCSRVVDDRDYDNSRYAYEAECQCNQVPHANPSPSPGGQDMGIRDGPVCQARYKYWYQGGPVDPRHVSMIMIMHMYRPSSVVSSVVSVVD